Protein AF-0000000075271946 (afdb_homodimer)

Structure (mmCIF, N/CA/C/O backbone):
data_AF-0000000075271946-model_v1
#
loop_
_entity.id
_entity.type
_entity.pdbx_description
1 polymer 'FAS1 domain-containing protein'
#
loop_
_atom_site.group_PDB
_atom_site.id
_atom_site.type_symbol
_atom_site.label_atom_id
_atom_site.label_alt_id
_atom_site.label_comp_id
_atom_site.label_asym_id
_atom_site.label_entity_id
_atom_site.label_seq_id
_atom_site.pdbx_PDB_ins_code
_atom_site.Cartn_x
_atom_site.Cartn_y
_atom_site.Cartn_z
_atom_site.occupancy
_atom_site.B_iso_or_equiv
_atom_site.auth_seq_id
_atom_site.auth_comp_id
_atom_site.auth_asym_id
_atom_site.auth_atom_id
_atom_site.pdbx_PDB_model_num
ATOM 1 N N . MET A 1 1 ? -5.719 83.375 70.312 1 47.38 1 MET A N 1
ATOM 2 C CA . MET A 1 1 ? -4.875 83.062 69.188 1 47.38 1 MET A CA 1
ATOM 3 C C . MET A 1 1 ? -4.883 84.25 68.188 1 47.38 1 MET A C 1
ATOM 5 O O . MET A 1 1 ? -3.822 84.688 67.75 1 47.38 1 MET A O 1
ATOM 9 N N . ILE A 1 2 ? -6.047 84.688 67.875 1 59.28 2 ILE A N 1
ATOM 10 C CA . ILE A 1 2 ? -6.133 85.75 66.938 1 59.28 2 ILE A CA 1
ATOM 11 C C . ILE A 1 2 ? -5.617 87.062 67.562 1 59.28 2 ILE A C 1
ATOM 13 O O . ILE A 1 2 ? -4.93 87.812 66.875 1 59.28 2 ILE A O 1
ATOM 17 N N . ASN A 1 3 ? -5.891 87.25 68.875 1 58.66 3 ASN A N 1
ATOM 18 C CA . ASN A 1 3 ? -5.539 88.5 69.5 1 58.66 3 ASN A CA 1
ATOM 19 C C . ASN A 1 3 ? -4.035 88.562 69.75 1 58.66 3 ASN A C 1
ATOM 21 O O . ASN A 1 3 ? -3.514 89.688 70 1 58.66 3 ASN A O 1
ATOM 25 N N . ASN A 1 4 ? -3.328 87.438 69.75 1 59.34 4 ASN A N 1
ATOM 26 C CA . ASN A 1 4 ? -1.898 87.5 70.062 1 59.34 4 ASN A CA 1
ATOM 27 C C . ASN A 1 4 ? -1.068 87.562 68.75 1 59.34 4 ASN A C 1
ATOM 29 O O . ASN A 1 4 ? 0.151 87.375 68.812 1 59.34 4 ASN A O 1
ATOM 33 N N . LEU A 1 5 ? -1.75 87.75 67.625 1 66.25 5 LEU A N 1
ATOM 34 C CA . LEU A 1 5 ? -1.018 87.75 66.375 1 66.25 5 LEU A CA 1
ATOM 35 C C . LEU A 1 5 ? -0.332 89.125 66.188 1 66.25 5 LEU A C 1
ATOM 37 O O . LEU A 1 5 ? -0.958 90.125 66.312 1 66.25 5 LEU A O 1
ATOM 41 N N . GLU A 1 6 ? 0.983 89.25 66.188 1 67.88 6 GLU A N 1
ATOM 42 C CA . GLU A 1 6 ? 1.748 90.5 66 1 67.88 6 GLU A CA 1
ATOM 43 C C . GLU A 1 6 ? 1.498 91.062 64.625 1 67.88 6 GLU A C 1
ATOM 45 O O . GLU A 1 6 ? 1.417 92.312 64.438 1 67.88 6 GLU A O 1
ATOM 50 N N . ALA A 1 7 ? 1.354 90.25 63.5 1 79.56 7 ALA A N 1
ATOM 51 C CA . ALA A 1 7 ? 1.081 90.625 62.125 1 79.56 7 ALA A CA 1
ATOM 52 C C . ALA A 1 7 ? 0.31 89.562 61.375 1 79.56 7 ALA A C 1
ATOM 54 O O . ALA A 1 7 ? 0.41 88.375 61.688 1 79.56 7 ALA A O 1
ATOM 55 N N . GLY A 1 8 ? -0.751 90 60.594 1 87.25 8 GLY A N 1
ATOM 56 C CA . GLY A 1 8 ? -1.442 88.938 59.812 1 87.25 8 GLY A CA 1
ATOM 57 C C . GLY A 1 8 ? -2.467 89.5 58.844 1 87.25 8 GLY A C 1
ATOM 58 O O . GLY A 1 8 ? -2.699 90.75 58.812 1 87.25 8 GLY A O 1
ATOM 59 N N . THR A 1 9 ? -2.875 88.75 57.875 1 90.81 9 THR A N 1
ATOM 60 C CA . THR A 1 9 ? -3.957 89.062 56.938 1 90.81 9 THR A CA 1
ATOM 61 C C . THR A 1 9 ? -5.133 88.062 57.156 1 90.81 9 THR A C 1
ATOM 63 O O . THR A 1 9 ? -4.953 86.875 57.188 1 90.81 9 THR A O 1
ATOM 66 N N . PHE A 1 10 ? -6.316 88.625 57.438 1 91.56 10 PHE A N 1
ATOM 67 C CA . PHE A 1 10 ? -7.5 87.812 57.656 1 91.56 10 PHE A CA 1
ATOM 68 C C . PHE A 1 10 ? -8.484 87.938 56.5 1 91.56 10 PHE A C 1
ATOM 70 O O . PHE A 1 10 ? -8.938 89.062 56.188 1 91.56 10 PHE A O 1
ATOM 77 N N . PHE A 1 11 ? -8.695 86.875 55.812 1 92.75 11 PHE A N 1
ATOM 78 C CA . PHE A 1 11 ? -9.758 86.812 54.844 1 92.75 11 PHE A CA 1
ATOM 79 C C . PHE A 1 11 ? -11.086 86.438 55.469 1 92.75 11 PHE A C 1
ATOM 81 O O . PHE A 1 11 ? -11.383 85.25 55.656 1 92.75 11 PHE A O 1
ATOM 88 N N . ALA A 1 12 ? -11.922 87.375 55.719 1 90 12 ALA A N 1
ATOM 89 C CA . ALA A 1 12 ? -13.148 87.188 56.5 1 90 12 ALA A CA 1
ATOM 90 C C . ALA A 1 12 ? -14.352 87 55.562 1 90 12 ALA A C 1
ATOM 92 O O . ALA A 1 12 ? -14.695 87.875 54.781 1 90 12 ALA A O 1
ATOM 93 N N . PRO A 1 13 ? -14.93 85.812 55.625 1 91.69 13 PRO A N 1
ATOM 94 C CA . PRO A 1 13 ? -16.156 85.625 54.875 1 91.69 13 PRO A CA 1
ATOM 95 C C . PRO A 1 13 ? -17.312 86.5 55.406 1 91.69 13 PRO A C 1
ATOM 97 O O . PRO A 1 13 ? -17.438 86.688 56.625 1 91.69 13 PRO A O 1
ATOM 100 N N . ASP A 1 14 ? -18.031 87 54.562 1 88.44 14 ASP A N 1
ATOM 101 C CA . ASP A 1 14 ? -19.172 87.75 55 1 88.44 14 ASP A CA 1
ATOM 102 C C . ASP A 1 14 ? -20.328 86.875 55.469 1 88.44 14 ASP A C 1
ATOM 104 O O . ASP A 1 14 ? -20.25 85.625 55.344 1 88.44 14 ASP A O 1
ATOM 108 N N . ASN A 1 15 ? -21.344 87.438 56.094 1 85.19 15 ASN A N 1
ATOM 109 C CA . ASN A 1 15 ? -22.469 86.688 56.656 1 85.19 15 ASN A CA 1
ATOM 110 C C . ASN A 1 15 ? -23.203 85.875 55.562 1 85.19 15 ASN A C 1
ATOM 112 O O . ASN A 1 15 ? -23.688 84.75 55.844 1 85.19 15 ASN A O 1
ATOM 116 N N . ALA A 1 16 ? -23.234 86.375 54.438 1 87 16 ALA A N 1
ATOM 117 C CA . ALA A 1 16 ? -23.859 85.688 53.344 1 87 16 ALA A CA 1
ATOM 118 C C . ALA A 1 16 ? -23.062 84.438 52.938 1 87 16 ALA A C 1
ATOM 120 O O . ALA A 1 16 ? -23.625 83.438 52.562 1 87 16 ALA A O 1
ATOM 121 N N . ALA A 1 17 ? -21.781 84.688 53.094 1 87.69 17 ALA A N 1
ATOM 122 C CA . ALA A 1 17 ? -20.875 83.562 52.781 1 87.69 17 ALA A CA 1
ATOM 123 C C . ALA A 1 17 ? -21.094 82.438 53.75 1 87.69 17 ALA A C 1
ATOM 125 O O . ALA A 1 17 ? -21.109 81.25 53.344 1 87.69 17 ALA A O 1
ATOM 126 N N . PHE A 1 18 ? -21.312 82.625 54.969 1 87.88 18 PHE A N 1
ATOM 127 C CA . PHE A 1 18 ? -21.531 81.625 56 1 87.88 18 PHE A CA 1
ATOM 128 C C . PHE A 1 18 ? -22.891 80.938 55.781 1 87.88 18 PHE A C 1
ATOM 130 O O . PHE A 1 18 ? -23.016 79.688 56.031 1 87.88 18 PHE A O 1
ATOM 137 N N . LYS A 1 19 ? -23.828 81.75 55.344 1 86.81 19 LYS A N 1
ATOM 138 C CA . LYS A 1 19 ? -25.156 81.188 55.125 1 86.81 19 LYS A CA 1
ATOM 139 C C . LYS A 1 19 ? -25.172 80.25 53.938 1 86.81 19 LYS A C 1
ATOM 141 O O . LYS A 1 19 ? -25.891 79.25 53.938 1 86.81 19 LYS A O 1
ATOM 146 N N . LYS A 1 20 ? -24.359 80.562 53.094 1 85.81 20 LYS A N 1
ATOM 147 C CA . LYS A 1 20 ? -24.328 79.75 51.875 1 85.81 20 LYS A CA 1
ATOM 148 C C . LYS A 1 20 ? -23.422 78.5 52.031 1 85.81 20 LYS A C 1
ATOM 150 O O . LYS A 1 20 ? -23.516 77.562 51.25 1 85.81 20 LYS A O 1
ATOM 155 N N . TYR A 1 21 ? -22.656 78.625 53 1 86.19 21 TYR A N 1
ATOM 156 C CA . TYR A 1 21 ? -21.656 77.562 53.219 1 86.19 21 TYR A CA 1
ATOM 157 C C . TYR A 1 21 ? -22.328 76.25 53.562 1 86.19 21 TYR A C 1
ATOM 159 O O . TYR A 1 21 ? -23.094 76.188 54.531 1 86.19 21 TYR A O 1
ATOM 167 N N . GLN A 1 22 ? -22.25 75.25 52.719 1 79.19 22 GLN A N 1
ATOM 168 C CA . GLN A 1 22 ? -22.844 73.938 52.938 1 79.19 22 GLN A CA 1
ATOM 169 C C . GLN A 1 22 ? -21.781 72.875 53.312 1 79.19 22 GLN A C 1
ATOM 171 O O . GLN A 1 22 ? -22.062 71.688 53.344 1 79.19 22 GLN A O 1
ATOM 176 N N . GLY A 1 23 ? -20.641 73.312 53.719 1 74.69 23 GLY A N 1
ATOM 177 C CA . GLY A 1 23 ? -19.578 72.375 54 1 74.69 23 GLY A CA 1
ATOM 178 C C . GLY A 1 23 ? -19.594 71.875 55.438 1 74.69 23 GLY A C 1
ATOM 179 O O . GLY A 1 23 ? -20.641 71.812 56.062 1 74.69 23 GLY A O 1
ATOM 180 N N . GLN A 1 24 ? -18.469 71.375 55.969 1 76 24 GLN A N 1
ATOM 181 C CA . GLN A 1 24 ? -18.344 70.875 57.344 1 76 24 GLN A CA 1
ATOM 182 C C . GLN A 1 24 ? -18.453 72 58.344 1 76 24 GLN A C 1
ATOM 184 O O . GLN A 1 24 ? -18.375 73.188 58 1 76 24 GLN A O 1
ATOM 189 N N . GLU A 1 25 ? -18.688 71.562 59.562 1 79.25 25 GLU A N 1
ATOM 190 C CA . GLU A 1 25 ? -18.766 72.562 60.656 1 79.25 25 GLU A CA 1
ATOM 191 C C . GLU A 1 25 ? -17.516 73.375 60.75 1 79.25 25 GLU A C 1
ATOM 193 O O . GLU A 1 25 ? -16.406 72.938 60.5 1 79.25 25 GLU A O 1
ATOM 198 N N . ILE A 1 26 ? -17.719 74.688 60.844 1 82.19 26 ILE A N 1
ATOM 199 C CA . ILE A 1 26 ? -16.625 75.625 60.906 1 82.19 26 ILE A CA 1
ATOM 200 C C . ILE A 1 26 ? -15.789 75.375 62.156 1 82.19 26 ILE A C 1
ATOM 202 O O . ILE A 1 26 ? -16.25 75.625 63.281 1 82.19 26 ILE A O 1
ATOM 206 N N . THR A 1 27 ? -14.727 74.812 62 1 85.88 27 THR A N 1
ATOM 207 C CA . THR A 1 27 ? -13.812 74.438 63.094 1 85.88 27 THR A CA 1
ATOM 208 C C . THR A 1 27 ? -12.688 75.438 63.188 1 85.88 27 THR A C 1
ATOM 210 O O . THR A 1 27 ? -12.594 76.375 62.375 1 85.88 27 THR A O 1
ATOM 213 N N . LYS A 1 28 ? -11.922 75.312 64.25 1 87.88 28 LYS A N 1
ATOM 214 C CA . LYS A 1 28 ? -10.742 76.125 64.438 1 87.88 28 LYS A CA 1
ATOM 215 C C . LYS A 1 28 ? -9.797 76.062 63.25 1 87.88 28 LYS A C 1
ATOM 217 O O . LYS A 1 28 ? -9.195 77.062 62.844 1 87.88 28 LYS A O 1
ATOM 222 N N . ASP A 1 29 ? -9.82 75 62.719 1 88.75 29 ASP A N 1
ATOM 223 C CA . ASP A 1 29 ? -8.93 74.75 61.594 1 88.75 29 ASP A CA 1
ATOM 224 C C . ASP A 1 29 ? -9.359 75.5 60.375 1 88.75 29 ASP A C 1
ATOM 226 O O . ASP A 1 29 ? -8.516 76.125 59.688 1 88.75 29 ASP A O 1
ATOM 230 N N . ILE A 1 30 ? -10.57 75.625 60.094 1 90.31 30 ILE A N 1
ATOM 231 C CA . ILE A 1 30 ? -11.102 76.375 58.938 1 90.31 30 ILE A CA 1
ATOM 232 C C . ILE A 1 30 ? -10.828 77.812 59.125 1 90.31 30 ILE A C 1
ATOM 234 O O . ILE A 1 30 ? -10.484 78.562 58.188 1 90.31 30 ILE A O 1
ATOM 238 N N . MET A 1 31 ? -10.945 78.25 60.344 1 89.62 31 MET A N 1
ATOM 239 C CA . MET A 1 31 ? -10.703 79.688 60.625 1 89.62 31 MET A CA 1
ATOM 240 C C . MET A 1 31 ? -9.227 80 60.469 1 89.62 31 MET A C 1
ATOM 242 O O . MET A 1 31 ? -8.883 81.062 59.969 1 89.62 31 MET A O 1
ATOM 246 N N . LEU A 1 32 ? -8.406 79.125 60.938 1 91.56 32 LEU A N 1
ATOM 247 C CA . LEU A 1 32 ? -6.969 79.312 60.781 1 91.56 32 LEU A CA 1
ATOM 248 C C . LEU A 1 32 ? -6.578 79.312 59.312 1 91.56 32 LEU A C 1
ATOM 250 O O . LEU A 1 32 ? -5.578 79.938 58.938 1 91.56 32 LEU A O 1
ATOM 254 N N . TYR A 1 33 ? -7.348 78.625 58.5 1 93.5 33 TYR A N 1
ATOM 255 C CA . TYR A 1 33 ? -7.09 78.625 57.062 1 93.5 33 TYR A CA 1
ATOM 256 C C . TYR A 1 33 ? -7.438 79.938 56.438 1 93.5 33 TYR A C 1
ATOM 258 O O . TYR A 1 33 ? -6.949 80.312 55.375 1 93.5 33 TYR A O 1
ATOM 266 N N . HIS A 1 34 ? -8.18 80.812 57.094 1 93 34 HIS A N 1
ATOM 267 C CA . HIS A 1 34 ? -8.555 82.125 56.594 1 93 34 HIS A CA 1
ATOM 268 C C . HIS A 1 34 ? -7.555 83.188 57.062 1 93 34 HIS A C 1
ATOM 270 O O . HIS A 1 34 ? -7.652 84.375 56.688 1 93 34 HIS A O 1
ATOM 276 N N . LEU A 1 35 ? -6.621 82.75 57.875 1 92.44 35 LEU A N 1
ATOM 277 C CA . LEU A 1 35 ? -5.668 83.625 58.469 1 92.44 35 LEU A CA 1
ATOM 278 C C . LEU A 1 35 ? -4.262 83.438 57.938 1 92.44 35 LEU A C 1
ATOM 280 O O . LEU A 1 35 ? -3.783 82.25 57.906 1 92.44 35 LEU A O 1
ATOM 284 N N . LEU A 1 36 ? -3.627 84.438 57.438 1 92.5 36 LEU A N 1
ATOM 285 C CA . LEU A 1 36 ? -2.236 84.375 57 1 92.5 36 LEU A CA 1
ATOM 286 C C . LEU A 1 36 ? -1.311 85 58.062 1 92.5 36 LEU A C 1
ATOM 288 O O . LEU A 1 36 ? -1.645 86 58.688 1 92.5 36 LEU A O 1
ATOM 292 N N . PRO A 1 37 ? -0.175 84.375 58.281 1 87.81 37 PRO A N 1
ATOM 293 C CA . PRO A 1 37 ? 0.747 84.875 59.312 1 87.81 37 PRO A CA 1
ATOM 294 C C . PRO A 1 37 ? 1.451 86.188 58.906 1 87.81 37 PRO A C 1
ATOM 296 O O . PRO A 1 37 ? 2.023 86.875 59.75 1 87.81 37 PRO A O 1
ATOM 299 N N . GLN A 1 38 ? 1.304 86.562 57.656 1 86.44 38 GLN A N 1
ATOM 300 C CA . GLN A 1 38 ? 1.93 87.75 57.156 1 86.44 38 GLN A CA 1
ATOM 301 C C . GLN A 1 38 ? 0.882 88.75 56.656 1 86.44 38 GLN A C 1
ATOM 303 O O . GLN A 1 38 ? -0.204 88.375 56.219 1 86.44 38 GLN A O 1
ATOM 308 N N . GLN A 1 39 ? 1.305 89.938 56.812 1 86.12 39 GLN A N 1
ATOM 309 C CA . GLN A 1 39 ? 0.391 91 56.344 1 86.12 39 GLN A CA 1
ATOM 310 C C . GLN A 1 39 ? 0.542 91.188 54.844 1 86.12 39 GLN A C 1
ATOM 312 O O . GLN A 1 39 ? 1.655 91.375 54.344 1 86.12 39 GLN A O 1
ATOM 317 N N . TYR A 1 40 ? -0.558 91.062 54.125 1 87.75 40 TYR A N 1
ATOM 318 C CA . TYR A 1 40 ? -0.602 91.312 52.719 1 87.75 40 TYR A CA 1
ATOM 319 C C . TYR A 1 40 ? -1.665 92.375 52.375 1 87.75 40 TYR A C 1
ATOM 321 O O . TYR A 1 40 ? -2.783 92.312 52.906 1 87.75 40 TYR A O 1
ATOM 329 N N . ALA A 1 41 ? -1.194 93.375 51.562 1 82.62 41 ALA A N 1
ATOM 330 C CA . ALA A 1 41 ? -2.164 94.312 50.969 1 82.62 41 ALA A CA 1
ATOM 331 C C . ALA A 1 41 ? -2.584 93.875 49.594 1 82.62 41 ALA A C 1
ATOM 333 O O . ALA A 1 41 ? -1.878 93.062 48.938 1 82.62 41 ALA A O 1
ATOM 334 N N . THR A 1 42 ? -3.754 94.188 49.156 1 82.44 42 THR A N 1
ATOM 335 C CA . THR A 1 42 ? -4.258 93.812 47.844 1 82.44 42 THR A CA 1
ATOM 336 C C . THR A 1 42 ? -3.297 94.188 46.75 1 82.44 42 THR A C 1
ATOM 338 O O . THR A 1 42 ? -3.242 93.562 45.688 1 82.44 42 THR A O 1
ATOM 341 N N . GLU A 1 43 ? -2.506 95.25 46.969 1 82.12 43 GLU A N 1
ATOM 342 C CA . GLU A 1 43 ? -1.531 95.75 46 1 82.12 43 GLU A CA 1
ATOM 343 C C . GLU A 1 43 ? -0.353 94.812 45.875 1 82.12 43 GLU A C 1
ATOM 345 O O . GLU A 1 43 ? 0.318 94.75 44.844 1 82.12 43 GLU A O 1
ATOM 350 N N . ASP A 1 44 ? -0.228 94 46.938 1 83.69 44 ASP A N 1
ATOM 351 C CA . ASP A 1 44 ? 0.885 93.062 47 1 83.69 44 ASP A CA 1
ATOM 352 C C . ASP A 1 44 ? 0.489 91.75 46.375 1 83.69 44 ASP A C 1
ATOM 354 O O . ASP A 1 44 ? 1.344 90.875 46.156 1 83.69 44 ASP A O 1
ATOM 358 N N . LEU A 1 45 ? -0.759 91.562 46.125 1 86.94 45 LEU A N 1
ATOM 359 C CA . LEU A 1 45 ? -1.245 90.25 45.625 1 86.94 45 LEU A CA 1
ATOM 360 C C . LEU A 1 45 ? -1.063 90.188 44.094 1 86.94 45 LEU A C 1
ATOM 362 O O . LEU A 1 45 ? -1.233 91.188 43.406 1 86.94 45 LEU A O 1
ATOM 366 N N . GLU A 1 46 ? -0.531 89.125 43.656 1 86.5 46 GLU A N 1
ATOM 367 C CA . GLU A 1 46 ? -0.324 88.875 42.25 1 86.5 46 GLU A CA 1
ATOM 368 C C . GLU A 1 46 ? -1.105 87.625 41.781 1 86.5 46 GLU A C 1
ATOM 370 O O . GLU A 1 46 ? -1.426 86.75 42.594 1 86.5 46 GLU A O 1
ATOM 375 N N . ASN A 1 47 ? -1.422 87.688 40.5 1 88.19 47 ASN A N 1
ATOM 376 C CA . ASN A 1 47 ? -2.135 86.562 39.906 1 88.19 47 ASN A CA 1
ATOM 377 C C . ASN A 1 47 ? -1.305 85.312 39.969 1 88.19 47 ASN A C 1
ATOM 379 O O . ASN A 1 47 ? -0.164 85.25 39.5 1 88.19 47 ASN A O 1
ATOM 383 N N . GLY A 1 48 ? -1.917 84.25 40.562 1 88.12 48 GLY A N 1
ATOM 384 C CA . GLY A 1 48 ? -1.262 82.938 40.625 1 88.12 48 GLY A CA 1
ATOM 385 C C . GLY A 1 48 ? -0.425 82.812 41.875 1 88.12 48 GLY A C 1
ATOM 386 O O . GLY A 1 48 ? 0.14 81.75 42.125 1 88.12 48 GLY A O 1
ATOM 387 N N . GLN A 1 49 ? -0.343 83.75 42.656 1 90.56 49 GLN A N 1
ATOM 388 C CA . GLN A 1 49 ? 0.476 83.688 43.844 1 90.56 49 GLN A CA 1
ATOM 389 C C . GLN A 1 49 ? -0.034 82.688 44.875 1 90.56 49 GLN A C 1
ATOM 391 O O . GLN A 1 49 ? -1.244 82.5 45.031 1 90.56 49 GLN A O 1
ATOM 396 N N . VAL A 1 50 ? 0.904 81.938 45.406 1 93.75 50 VAL A N 1
ATOM 397 C CA . VAL A 1 50 ? 0.591 80.938 46.438 1 93.75 50 VAL A CA 1
ATOM 398 C C . VAL A 1 50 ? 1.063 81.5 47.781 1 93.75 50 VAL A C 1
ATOM 400 O O . VAL A 1 50 ? 2.229 81.875 47.938 1 93.75 50 VAL A O 1
ATOM 403 N N . LEU A 1 51 ? 0.148 81.438 48.719 1 92.56 51 LEU A N 1
ATOM 404 C CA . LEU A 1 51 ? 0.437 82 50.031 1 92.56 51 LEU A CA 1
ATOM 405 C C . LEU A 1 51 ? 0.208 80.938 51.125 1 92.56 51 LEU A C 1
ATOM 407 O O . LEU A 1 51 ? -0.631 80.062 50.969 1 92.56 51 LEU A O 1
ATOM 411 N N . GLU A 1 52 ? 0.934 81.125 52.188 1 92.31 52 GLU A N 1
ATOM 412 C CA . GLU A 1 52 ? 0.849 80.188 53.312 1 92.31 52 GLU A CA 1
ATOM 413 C C . GLU A 1 52 ? -0.163 80.688 54.344 1 92.31 52 GLU A C 1
ATOM 415 O O . GLU A 1 52 ? -0.152 81.875 54.75 1 92.31 52 GLU A O 1
ATOM 420 N N . SER A 1 53 ? -0.97 79.812 54.719 1 93.44 53 SER A N 1
ATOM 421 C CA . SER A 1 53 ? -1.939 80.125 55.781 1 93.44 53 SER A CA 1
ATOM 422 C C . SER A 1 53 ? -1.422 79.75 57.156 1 93.44 53 SER A C 1
ATOM 424 O O . SER A 1 53 ? -0.337 79.125 57.25 1 93.44 53 SER A O 1
ATOM 426 N N . SER A 1 54 ? -2.27 80 58.156 1 91.69 54 SER A N 1
ATOM 427 C CA . SER A 1 54 ? -1.893 79.688 59.531 1 91.69 54 SER A CA 1
ATOM 428 C C . SER A 1 54 ? -2.367 78.312 59.938 1 91.69 54 SER A C 1
ATOM 430 O O . SER A 1 54 ? -2.082 77.812 61.031 1 91.69 54 SER A O 1
ATOM 432 N N . TYR A 1 55 ? -3.043 77.688 58.969 1 93.69 55 TYR A N 1
ATOM 433 C CA . TYR A 1 55 ? -3.48 76.312 59.219 1 93.69 55 TYR A CA 1
ATOM 434 C C . TYR A 1 55 ? -2.371 75.312 58.906 1 93.69 55 TYR A C 1
ATOM 436 O O . TYR A 1 55 ? -2.037 75.125 57.75 1 93.69 55 TYR A O 1
ATOM 444 N N . ILE A 1 56 ? -1.871 74.688 59.969 1 92.62 56 ILE A N 1
ATOM 445 C CA . ILE A 1 56 ? -0.75 73.75 59.812 1 92.62 56 ILE A CA 1
ATOM 446 C C . ILE A 1 56 ? -1.232 72.312 59.969 1 92.62 56 ILE A C 1
ATOM 448 O O . ILE A 1 56 ? -1.89 72 60.969 1 92.62 56 ILE A O 1
ATOM 452 N N . ARG A 1 57 ? -1.03 71.562 58.969 1 93 57 ARG A N 1
ATOM 453 C CA . ARG A 1 57 ? -1.143 70.125 59.031 1 93 57 ARG A CA 1
ATOM 454 C C . ARG A 1 57 ? 0.234 69.438 59.094 1 93 57 ARG A C 1
ATOM 456 O O . ARG A 1 57 ? 0.916 69.312 58.094 1 93 57 ARG A O 1
ATOM 463 N N . PRO A 1 58 ? 0.545 69 60.219 1 90.62 58 PRO A N 1
ATOM 464 C CA . PRO A 1 58 ? 1.921 68.562 60.438 1 90.62 58 PRO A CA 1
ATOM 465 C C . PRO A 1 58 ? 2.32 67.438 59.438 1 90.62 58 PRO A C 1
ATOM 467 O O . PRO A 1 58 ? 1.583 66.5 59.281 1 90.62 58 PRO A O 1
ATOM 470 N N . GLY A 1 59 ? 3.441 67.688 58.781 1 91.56 59 GLY A N 1
ATOM 471 C CA . GLY A 1 59 ? 4.031 66.688 57.906 1 91.56 59 GLY A CA 1
ATOM 472 C C . GLY A 1 59 ? 3.549 66.75 56.469 1 91.56 59 GLY A C 1
ATOM 473 O O . GLY A 1 59 ? 4.211 66.25 55.562 1 91.56 59 GLY A O 1
ATOM 474 N N . PHE A 1 60 ? 2.439 67.375 56.125 1 93.62 60 PHE A N 1
ATOM 475 C CA . PHE A 1 60 ? 1.789 67.312 54.812 1 93.62 60 PHE A CA 1
ATOM 476 C C . PHE A 1 60 ? 2.611 68.125 53.781 1 93.62 60 PHE A C 1
ATOM 478 O O . PHE A 1 60 ? 2.686 67.688 52.625 1 93.62 60 PHE A O 1
ATOM 485 N N . LEU A 1 61 ? 3.16 69.188 54.156 1 94.06 61 LEU A N 1
ATOM 486 C CA . LEU A 1 61 ? 3.893 70 53.219 1 94.06 61 LEU A CA 1
ATOM 487 C C . LEU A 1 61 ? 5.367 70.125 53.594 1 94.06 61 LEU A C 1
ATOM 489 O O . LEU A 1 61 ? 6.031 71.062 53.281 1 94.06 61 LEU A O 1
ATOM 493 N N . GLY A 1 62 ? 5.914 69.062 54.344 1 87.5 62 GLY A N 1
ATOM 494 C CA . GLY A 1 62 ? 7.324 69 54.688 1 87.5 62 GLY A CA 1
ATOM 495 C C . GLY A 1 62 ? 7.566 69 56.188 1 87.5 62 GLY A C 1
ATOM 496 O O . GLY A 1 62 ? 6.621 69 56.969 1 87.5 62 GLY A O 1
ATOM 497 N N . LYS A 1 63 ? 8.766 69 56.5 1 80.25 63 LYS A N 1
ATOM 498 C CA . LYS A 1 63 ? 9.164 68.875 57.906 1 80.25 63 LYS A CA 1
ATOM 499 C C . LYS A 1 63 ? 8.984 70.25 58.656 1 80.25 63 LYS A C 1
ATOM 501 O O . LYS A 1 63 ? 8.805 70.25 59.875 1 80.25 63 LYS A O 1
ATOM 506 N N . ASP A 1 64 ? 8.945 71.188 57.812 1 79.94 64 ASP A N 1
ATOM 507 C CA . ASP A 1 64 ? 8.766 72.5 58.406 1 79.94 64 ASP A CA 1
ATOM 508 C C . ASP A 1 64 ? 7.281 72.812 58.594 1 79.94 64 ASP A C 1
ATOM 510 O O . ASP A 1 64 ? 6.434 72.312 57.875 1 79.94 64 ASP A O 1
ATOM 514 N N . ASP A 1 65 ? 6.855 73 59.781 1 83.44 65 ASP A N 1
ATOM 515 C CA . ASP A 1 65 ? 5.473 73.375 60.094 1 83.44 65 ASP A CA 1
ATOM 516 C C . ASP A 1 65 ? 4.969 74.5 59.156 1 83.44 65 ASP A C 1
ATOM 518 O O . ASP A 1 65 ? 4.742 75.625 59.562 1 83.44 65 ASP A O 1
ATOM 522 N N . VAL A 1 66 ? 4.828 74.062 57.906 1 89.5 66 VAL A N 1
ATOM 523 C CA . VAL A 1 66 ? 4.328 74.938 56.875 1 89.5 66 VAL A CA 1
ATOM 524 C C . VAL A 1 66 ? 2.805 74.938 56.844 1 89.5 66 VAL A C 1
ATOM 526 O O . VAL A 1 66 ? 2.211 73.812 56.906 1 89.5 66 VAL A O 1
ATOM 529 N N . GLY A 1 67 ? 2.199 76.062 56.781 1 92.19 67 GLY A N 1
ATOM 530 C CA . GLY A 1 67 ? 0.748 76.125 56.719 1 92.19 67 GLY A CA 1
ATOM 531 C C . GLY A 1 67 ? 0.188 75.75 55.344 1 92.19 67 GLY A C 1
ATOM 532 O O . GLY A 1 67 ? 0.906 75.75 54.344 1 92.19 67 GLY A O 1
ATOM 533 N N . GLN A 1 68 ? -1.025 75.312 55.344 1 94.19 68 GLN A N 1
ATOM 534 C CA . GLN A 1 68 ? -1.725 75 54.125 1 94.19 68 GLN A CA 1
ATOM 535 C C . GLN A 1 68 ? -1.77 76.188 53.188 1 94.19 68 GLN A C 1
ATOM 537 O O . GLN A 1 68 ? -1.913 77.375 53.625 1 94.19 68 GLN A O 1
ATOM 542 N N . MET A 1 69 ? -1.672 75.938 51.906 1 94 69 MET A N 1
ATOM 543 C CA . MET A 1 69 ? -1.468 77 50.938 1 94 69 MET A CA 1
ATOM 544 C C . MET A 1 69 ? -2.801 77.5 50.406 1 94 69 MET A C 1
ATOM 546 O O . MET A 1 69 ? -3.789 76.812 50.375 1 94 69 MET A O 1
ATOM 550 N N . LEU A 1 70 ? -2.814 78.812 50 1 94.5 70 LEU A N 1
ATOM 551 C CA . LEU A 1 70 ? -3.902 79.438 49.281 1 94.5 70 LEU A CA 1
ATOM 552 C C . LEU A 1 70 ? -3.422 80 47.969 1 94.5 70 LEU A C 1
ATOM 554 O O . LEU A 1 70 ? -2.26 80.438 47.812 1 94.5 70 LEU A O 1
ATOM 558 N N . LYS A 1 71 ? -4.316 80 47.062 1 94 71 LYS A N 1
ATOM 559 C CA . LYS A 1 71 ? -3.961 80.5 45.75 1 94 71 LYS A CA 1
ATOM 560 C C . LYS A 1 71 ? -4.766 81.75 45.406 1 94 71 LYS A C 1
ATOM 562 O O . LYS A 1 71 ? -5.988 81.812 45.562 1 94 71 LYS A O 1
ATOM 567 N N . ILE A 1 72 ? -4.023 82.812 44.969 1 92.81 72 ILE A N 1
ATOM 568 C CA . ILE A 1 72 ? -4.645 84.062 44.562 1 92.81 72 ILE A CA 1
ATOM 569 C C . ILE A 1 72 ? -4.789 84.062 43.062 1 92.81 72 ILE A C 1
ATOM 571 O O . ILE A 1 72 ? -3.848 83.75 42.312 1 92.81 72 ILE A O 1
ATOM 575 N N . THR A 1 73 ? -5.922 84.312 42.656 1 89.69 73 THR A N 1
ATOM 576 C CA . THR A 1 73 ? -6.148 84.438 41.219 1 89.69 73 THR A CA 1
ATOM 577 C C . THR A 1 73 ? -6.781 85.812 40.906 1 89.69 73 THR A C 1
ATOM 579 O O . THR A 1 73 ? -7.547 86.375 41.688 1 89.69 73 THR A O 1
ATOM 582 N N . GLU A 1 74 ? -6.32 86.375 39.844 1 87.56 74 GLU A N 1
ATOM 583 C CA . GLU A 1 74 ? -6.863 87.625 39.375 1 87.56 74 GLU A CA 1
ATOM 584 C C . GLU A 1 74 ? -7.73 87.438 38.156 1 87.56 74 GLU A C 1
ATOM 586 O O . GLU A 1 74 ? -7.336 86.75 37.188 1 87.56 74 GLU A O 1
ATOM 591 N N . LYS A 1 75 ? -8.938 87.875 38.281 1 80.19 75 LYS A N 1
ATOM 592 C CA . LYS A 1 75 ? -9.828 87.875 37.125 1 80.19 75 LYS A CA 1
ATOM 593 C C . LYS A 1 75 ? -10.086 89.312 36.656 1 80.19 75 LYS A C 1
ATOM 595 O O . LYS A 1 75 ? -10.32 90.188 37.469 1 80.19 75 LYS A O 1
ATOM 600 N N . PHE A 1 76 ? -10.062 89.625 35.438 1 74.5 76 PHE A N 1
ATOM 601 C CA . PHE A 1 76 ? -10.352 90.875 34.75 1 74.5 76 PHE A CA 1
ATOM 602 C C . PHE A 1 76 ? -9.492 92 35.312 1 74.5 76 PHE A C 1
ATOM 604 O O . PHE A 1 76 ? -9.961 93.125 35.469 1 74.5 76 PHE A O 1
ATOM 611 N N . ASP A 1 77 ? -8.336 91.75 35.75 1 69.19 77 ASP A N 1
ATOM 612 C CA . ASP A 1 77 ? -7.312 92.688 36.219 1 69.19 77 ASP A CA 1
ATOM 613 C C . ASP A 1 77 ? -7.824 93.5 37.375 1 69.19 77 ASP A C 1
ATOM 615 O O . ASP A 1 77 ? -7.285 94.562 37.656 1 69.19 77 ASP A O 1
ATOM 619 N N . THR A 1 78 ? -8.93 93.125 37.906 1 73.62 78 THR A N 1
ATOM 620 C CA . THR A 1 78 ? -9.461 94 38.938 1 73.62 78 THR A CA 1
ATOM 621 C C . THR A 1 78 ? -9.891 93.188 40.156 1 73.62 78 THR A C 1
ATOM 623 O O . THR A 1 78 ? -9.75 93.625 41.312 1 73.62 78 THR A O 1
ATOM 626 N N . PHE A 1 79 ? -10.359 92 39.812 1 84.56 79 PHE A N 1
ATOM 627 C CA . PHE A 1 79 ? -10.953 91.25 40.906 1 84.56 79 PHE A CA 1
ATOM 628 C C . PHE A 1 79 ? -10.023 90.125 41.375 1 84.56 79 PHE A C 1
ATOM 630 O O . PHE A 1 79 ? -9.633 89.25 40.562 1 84.56 79 PHE A O 1
ATOM 637 N N . PHE A 1 80 ? -9.656 90.188 42.594 1 88.81 80 PHE A N 1
ATOM 638 C CA . PHE A 1 80 ? -8.812 89.188 43.188 1 88.81 80 PHE A CA 1
ATOM 639 C C . PHE A 1 80 ? -9.664 88.062 43.844 1 88.81 80 PHE A C 1
ATOM 641 O O . PHE A 1 80 ? -10.68 88.375 44.469 1 88.81 80 PHE A O 1
ATOM 648 N N . HIS A 1 81 ? -9.312 86.938 43.562 1 91.94 81 HIS A N 1
ATOM 649 C CA . HIS A 1 81 ? -9.953 85.75 44.188 1 91.94 81 HIS A CA 1
ATOM 650 C C . HIS A 1 81 ? -8.961 84.938 45 1 91.94 81 HIS A C 1
ATOM 652 O O . HIS A 1 81 ? -7.789 84.812 44.656 1 91.94 81 HIS A O 1
ATOM 658 N N . VAL A 1 82 ? -9.352 84.5 46.125 1 92.38 82 VAL A N 1
ATOM 659 C CA . VAL A 1 82 ? -8.57 83.625 46.969 1 92.38 82 VAL A CA 1
ATOM 660 C C . VAL A 1 82 ? -9.234 82.25 46.969 1 92.38 82 VAL A C 1
ATOM 662 O O . VAL A 1 82 ? -10.312 82.062 47.531 1 92.38 82 VAL A O 1
ATOM 665 N N . ASN A 1 83 ? -8.602 81.25 46.438 1 92.25 83 ASN A N 1
ATOM 666 C CA . ASN A 1 83 ? -9.148 79.875 46.25 1 92.25 83 ASN A CA 1
ATOM 667 C C . ASN A 1 83 ? -10.523 79.938 45.594 1 92.25 83 ASN A C 1
ATOM 669 O O . ASN A 1 83 ? -11.461 79.312 46.062 1 92.25 83 ASN A O 1
ATOM 673 N N . GLY A 1 84 ? -10.711 80.875 44.781 1 86.44 84 GLY A N 1
ATOM 674 C CA . GLY A 1 84 ? -11.969 81 44.062 1 86.44 84 GLY A CA 1
ATOM 675 C C . GLY A 1 84 ? -12.938 81.938 44.688 1 86.44 84 GLY A C 1
ATOM 676 O O . GLY A 1 84 ? -13.906 82.375 44.062 1 86.44 84 GLY A O 1
ATOM 677 N N . ALA A 1 85 ? -12.672 82.312 45.938 1 90.19 85 ALA A N 1
ATOM 678 C CA . ALA A 1 85 ? -13.523 83.312 46.625 1 90.19 85 ALA A CA 1
ATOM 679 C C . ALA A 1 85 ? -13.148 84.75 46.25 1 90.19 85 ALA A C 1
ATOM 681 O O . ALA A 1 85 ? -11.984 85.125 46.406 1 90.19 85 ALA A O 1
ATOM 682 N N . ARG A 1 86 ? -14.07 85.5 45.938 1 91.62 86 ARG A N 1
ATOM 683 C CA . ARG A 1 86 ? -13.812 86.875 45.5 1 91.62 86 ARG A CA 1
ATOM 684 C C . ARG A 1 86 ? -13.617 87.812 46.719 1 91.62 86 ARG A C 1
ATOM 686 O O . ARG A 1 86 ? -14.336 87.688 47.719 1 91.62 86 ARG A O 1
ATOM 693 N N . ILE A 1 87 ? -12.664 88.625 46.594 1 90.25 87 ILE A N 1
ATOM 694 C CA . ILE A 1 87 ? -12.453 89.625 47.594 1 90.25 87 ILE A CA 1
ATOM 695 C C . ILE A 1 87 ? -13.375 90.812 47.344 1 90.25 87 ILE A C 1
ATOM 697 O O . ILE A 1 87 ? -13.258 91.5 46.312 1 90.25 87 ILE A O 1
ATOM 701 N N . LYS A 1 88 ? -14.305 91.125 48.188 1 88.44 88 LYS A N 1
ATOM 702 C CA . LYS A 1 88 ? -15.289 92.188 48 1 88.44 88 LYS A CA 1
ATOM 703 C C . LYS A 1 88 ? -14.758 93.5 48.531 1 88.44 88 LYS A C 1
ATOM 705 O O . LYS A 1 88 ? -14.695 94.5 47.781 1 88.44 88 LYS A O 1
ATOM 710 N N . ASP A 1 89 ? -14.508 93.5 49.875 1 85.12 89 ASP A N 1
ATOM 711 C CA . ASP A 1 89 ? -13.953 94.688 50.5 1 85.12 89 ASP A CA 1
ATOM 712 C C . ASP A 1 89 ? -12.461 94.5 50.781 1 85.12 89 ASP A C 1
ATOM 714 O O . ASP A 1 89 ? -12.062 93.562 51.5 1 85.12 89 ASP A O 1
ATOM 718 N N . LYS A 1 90 ? -11.766 95.562 50.312 1 85.19 90 LYS A N 1
ATOM 719 C CA . LYS A 1 90 ? -10.312 95.375 50.281 1 85.19 90 LYS A CA 1
ATOM 720 C C . LYS A 1 90 ? -9.648 96.188 51.375 1 85.19 90 LYS A C 1
ATOM 722 O O . LYS A 1 90 ? -10.148 97.25 51.75 1 85.19 90 LYS A O 1
ATOM 727 N N . ASP A 1 91 ? -8.594 95.562 52 1 84.31 91 ASP A N 1
ATOM 728 C CA . ASP A 1 91 ? -7.582 96.25 52.844 1 84.31 91 ASP A CA 1
ATOM 729 C C . ASP A 1 91 ? -8.219 97 54 1 84.31 91 ASP A C 1
ATOM 731 O O . ASP A 1 91 ? -7.961 98.188 54.188 1 84.31 91 ASP A O 1
ATOM 735 N N . ILE A 1 92 ? -9.023 96.25 54.719 1 82.56 92 ILE A N 1
ATOM 736 C CA . ILE A 1 92 ? -9.516 96.875 55.969 1 82.56 92 ILE A CA 1
ATOM 737 C C . ILE A 1 92 ? -8.461 96.688 57.062 1 82.56 92 ILE A C 1
ATOM 739 O O . ILE A 1 92 ? -8.18 95.562 57.5 1 82.56 92 ILE A O 1
ATOM 743 N N . PHE A 1 93 ? -7.77 97.812 57.438 1 78.25 93 PHE A N 1
ATOM 744 C CA . PHE A 1 93 ? -6.68 97.75 58.406 1 78.25 93 PHE A CA 1
ATOM 745 C C . PHE A 1 93 ? -7.227 97.75 59.844 1 78.25 93 PHE A C 1
ATOM 747 O O . PHE A 1 93 ? -7.965 98.625 60.25 1 78.25 93 PHE A O 1
ATOM 754 N N . VAL A 1 94 ? -7.035 96.625 60.594 1 75.44 94 VAL A N 1
ATOM 755 C CA . VAL A 1 94 ? -7.438 96.5 62 1 75.44 94 VAL A CA 1
ATOM 756 C C . VAL A 1 94 ? -6.363 97.125 62.875 1 75.44 94 VAL A C 1
ATOM 758 O O . VAL A 1 94 ? -6.68 97.75 63.875 1 75.44 94 VAL A O 1
ATOM 761 N N . ASN A 1 95 ? -5.121 96.938 62.625 1 77.88 95 ASN A N 1
ATOM 762 C CA . ASN A 1 95 ? -3.951 97.562 63.219 1 77.88 95 ASN A CA 1
ATOM 763 C C . ASN A 1 95 ? -2.84 97.75 62.188 1 77.88 95 ASN A C 1
ATOM 765 O O . ASN A 1 95 ? -3.041 97.5 61 1 77.88 95 ASN A O 1
ATOM 769 N N . ARG A 1 96 ? -1.745 98.25 62.594 1 77.38 96 ARG A N 1
ATOM 770 C CA . ARG A 1 96 ? -0.666 98.562 61.656 1 77.38 96 ARG A CA 1
ATOM 771 C C . ARG A 1 96 ? -0.126 97.312 60.969 1 77.38 96 ARG A C 1
ATOM 773 O O . ARG A 1 96 ? 0.372 97.375 59.844 1 77.38 96 ARG A O 1
ATOM 780 N N . ASN A 1 97 ? -0.369 96.25 61.594 1 83.38 97 ASN A N 1
ATOM 781 C CA . ASN A 1 97 ? 0.294 95.062 61.062 1 83.38 97 ASN A CA 1
ATOM 782 C C . ASN A 1 97 ? -0.715 94 60.656 1 83.38 97 ASN A C 1
ATOM 784 O O . ASN A 1 97 ? -0.334 92.875 60.312 1 83.38 97 ASN A O 1
ATOM 788 N N . THR A 1 98 ? -1.969 94.375 60.719 1 85.44 98 THR A N 1
ATOM 789 C CA . THR A 1 98 ? -2.99 93.375 60.375 1 85.44 98 THR A CA 1
ATOM 790 C C . THR A 1 98 ? -4.004 93.938 59.406 1 85.44 98 THR A C 1
ATOM 792 O O . THR A 1 98 ? -4.477 95.062 59.562 1 85.44 98 THR A O 1
ATOM 795 N N . THR A 1 99 ? -4.238 93.25 58.312 1 88.06 99 THR A N 1
ATOM 796 C CA . THR A 1 99 ? -5.203 93.625 57.281 1 88.06 99 THR A CA 1
ATOM 797 C C . THR A 1 99 ? -6.355 92.625 57.219 1 88.06 99 THR A C 1
ATOM 799 O O . THR A 1 99 ? -6.148 91.438 57.344 1 88.06 99 THR A O 1
ATOM 802 N N . LEU A 1 100 ? -7.57 93.188 57.031 1 88.88 100 LEU A N 1
ATOM 803 C CA . LEU A 1 100 ? -8.766 92.312 56.875 1 88.88 100 LEU A CA 1
ATOM 804 C C . LEU A 1 100 ? -9.375 92.5 55.5 1 88.88 100 LEU A C 1
ATOM 806 O O . LEU A 1 100 ? -9.555 93.625 55.031 1 88.88 100 LEU A O 1
ATOM 810 N N . ASN A 1 101 ? -9.492 91.438 54.75 1 91.25 101 ASN A N 1
ATOM 811 C CA . ASN A 1 101 ? -10.172 91.438 53.469 1 91.25 101 ASN A CA 1
ATOM 812 C C . ASN A 1 101 ? -11.461 90.625 53.531 1 91.25 101 ASN A C 1
ATOM 814 O O . ASN A 1 101 ? -11.445 89.438 53.969 1 91.25 101 ASN A O 1
ATOM 818 N N . VAL A 1 102 ? -12.594 91.125 53.094 1 92 102 VAL A N 1
ATOM 819 C CA . VAL A 1 102 ? -13.883 90.438 53.156 1 92 102 VAL A CA 1
ATOM 820 C C . VAL A 1 102 ? -14.07 89.625 51.875 1 92 102 VAL A C 1
ATOM 822 O O . VAL A 1 102 ? -13.883 90.125 50.75 1 92 102 VAL A O 1
ATOM 825 N N . ILE A 1 103 ? -14.352 88.312 52.062 1 92.69 103 ILE A N 1
ATOM 826 C CA . ILE A 1 103 ? -14.508 87.438 50.906 1 92.69 103 ILE A CA 1
ATOM 827 C C . ILE A 1 103 ? -15.945 86.938 50.875 1 92.69 103 ILE A C 1
ATOM 829 O O . ILE A 1 103 ? -16.656 86.938 51.875 1 92.69 103 ILE A O 1
ATOM 833 N N . ASP A 1 104 ? -16.391 86.375 49.75 1 91.75 104 ASP A N 1
ATOM 834 C CA . ASP A 1 104 ? -17.797 86.062 49.531 1 91.75 104 ASP A CA 1
ATOM 835 C C . ASP A 1 104 ? -18.047 84.562 49.75 1 91.75 104 ASP A C 1
ATOM 837 O O . ASP A 1 104 ? -19.172 84.062 49.562 1 91.75 104 ASP A O 1
ATOM 841 N N . GLN A 1 105 ? -17 83.812 50.031 1 92.12 105 GLN A N 1
ATOM 842 C CA . GLN A 1 105 ? -17.141 82.375 50.281 1 92.12 105 GLN A CA 1
ATOM 843 C C . GLN A 1 105 ? -16.219 81.875 51.406 1 92.12 105 GLN A C 1
ATOM 845 O O . GLN A 1 105 ? -15.164 82.5 51.625 1 92.12 105 GLN A O 1
ATOM 850 N N . VAL A 1 106 ? -16.672 80.875 52.062 1 91.88 106 VAL A N 1
ATOM 851 C CA . VAL A 1 106 ? -15.828 80.312 53.094 1 91.88 106 VAL A CA 1
ATOM 852 C C . VAL A 1 106 ? -14.727 79.5 52.438 1 91.88 106 VAL A C 1
ATOM 854 O O . VAL A 1 106 ? -14.984 78.75 51.469 1 91.88 106 VAL A O 1
ATOM 857 N N . LEU A 1 107 ? -13.547 79.688 52.781 1 91.88 107 LEU A N 1
ATOM 858 C CA . LEU A 1 107 ? -12.422 79 52.219 1 91.88 107 LEU A CA 1
ATOM 859 C C . LEU A 1 107 ? -12.344 77.562 52.812 1 91.88 107 LEU A C 1
ATOM 861 O O . LEU A 1 107 ? -12.32 77.438 54.062 1 91.88 107 LEU A O 1
ATOM 865 N N . GLU A 1 108 ? -12.375 76.625 52 1 89.56 108 GLU A N 1
ATOM 866 C CA . GLU A 1 108 ? -12.211 75.25 52.438 1 89.56 108 GLU A CA 1
ATOM 867 C C . GLU A 1 108 ? -10.781 74.75 52.219 1 89.56 108 GLU A C 1
ATOM 869 O O . GLU A 1 108 ? -10.195 75 51.156 1 89.56 108 GLU A O 1
ATOM 874 N N . PRO A 1 109 ? -10.18 74.125 53.25 1 91.44 109 PRO A N 1
ATOM 875 C CA . PRO A 1 109 ? -8.844 73.562 53.031 1 91.44 109 PRO A CA 1
ATOM 876 C C . PRO A 1 109 ? -8.789 72.562 51.906 1 91.44 109 PRO A C 1
ATOM 878 O O . PRO A 1 109 ? -9.781 71.875 51.625 1 91.44 109 PRO A O 1
ATOM 881 N N . PRO A 1 110 ? -7.684 72.5 51.156 1 93.56 110 PRO A N 1
ATOM 882 C CA . PRO A 1 110 ? -7.566 71.625 50 1 93.56 110 PRO A CA 1
ATOM 883 C C . PRO A 1 110 ? -7.695 70.125 50.406 1 93.56 110 PRO A C 1
ATOM 885 O O . PRO A 1 110 ? -7.352 69.75 51.531 1 93.56 110 PRO A O 1
ATOM 888 N N . ARG A 1 111 ? -8.148 69.375 49.5 1 94.25 111 ARG A N 1
ATOM 889 C CA . ARG A 1 111 ? -8.273 67.938 49.688 1 94.25 111 ARG A CA 1
ATOM 890 C C . ARG A 1 111 ? -6.93 67.188 49.5 1 94.25 111 ARG A C 1
ATOM 892 O O . ARG A 1 111 ? -5.961 67.812 49.062 1 94.25 111 ARG A O 1
ATOM 899 N N . ILE A 1 112 ? -6.914 65.938 49.969 1 95.69 112 ILE A N 1
ATOM 900 C CA . ILE A 1 112 ? -5.695 65.125 49.812 1 95.69 112 ILE A CA 1
ATOM 901 C C . ILE A 1 112 ? -5.375 64.938 48.344 1 95.69 112 ILE A C 1
ATOM 903 O O . ILE A 1 112 ? -6.27 65 47.5 1 95.69 112 ILE A O 1
ATOM 907 N N . LEU A 1 113 ? -4.125 64.875 48.031 1 96.94 113 LEU A N 1
ATOM 908 C CA . LEU A 1 113 ? -3.66 64.875 46.625 1 96.94 113 LEU A CA 1
ATOM 909 C C . LEU A 1 113 ? -4.32 63.75 45.844 1 96.94 113 LEU A C 1
ATOM 911 O O . LEU A 1 113 ? -4.66 63.938 44.656 1 96.94 113 LEU A O 1
ATOM 915 N N . SER A 1 114 ? -4.484 62.562 46.344 1 96.44 114 SER A N 1
ATOM 916 C CA . SER A 1 114 ? -5.109 61.438 45.656 1 96.44 114 SER A CA 1
ATOM 917 C C . SER A 1 114 ? -6.5 61.812 45.156 1 96.44 114 SER A C 1
ATOM 919 O O . SER A 1 114 ? -6.863 61.438 44.031 1 96.44 114 SER A O 1
ATOM 921 N N . GLN A 1 115 ? -7.27 62.562 45.938 1 96 115 GLN A N 1
ATOM 922 C CA . GLN A 1 115 ? -8.617 62.969 45.562 1 96 115 GLN A CA 1
ATOM 923 C C . GLN A 1 115 ? -8.586 64.062 44.469 1 96 115 GLN A C 1
ATOM 925 O O . GLN A 1 115 ? -9.453 64.062 43.594 1 96 115 GLN A O 1
ATOM 930 N N . VAL A 1 116 ? -7.613 64.875 44.625 1 96.75 116 VAL A N 1
ATOM 931 C CA . VAL A 1 116 ? -7.477 65.938 43.625 1 96.75 116 VAL A CA 1
ATOM 932 C C . VAL A 1 116 ? -7.199 65.312 42.25 1 96.75 116 VAL A C 1
ATOM 934 O O . VAL A 1 116 ? -7.746 65.75 41.25 1 96.75 116 VAL A O 1
ATOM 937 N N . VAL A 1 117 ? -6.355 64.312 42.25 1 97.12 117 VAL A N 1
ATOM 938 C CA . VAL A 1 117 ? -6.051 63.594 41 1 97.12 117 VAL A CA 1
ATOM 939 C C . VAL A 1 117 ? -7.32 62.938 40.438 1 97.12 117 VAL A C 1
ATOM 941 O O . VAL A 1 117 ? -7.574 62.969 39.25 1 97.12 117 VAL A O 1
ATOM 944 N N . GLN A 1 118 ? -8.094 62.25 41.25 1 95.62 118 GLN A N 1
ATOM 945 C CA . GLN A 1 118 ? -9.32 61.594 40.844 1 95.62 118 GLN A CA 1
ATOM 946 C C . GLN A 1 118 ? -10.281 62.562 40.156 1 95.62 118 GLN A C 1
ATOM 948 O O . GLN A 1 118 ? -10.914 62.219 39.156 1 95.62 118 GLN A O 1
ATOM 953 N N . TYR A 1 119 ? -10.312 63.75 40.625 1 94.44 119 TYR A N 1
ATOM 954 C CA . TYR A 1 119 ? -11.219 64.75 40.062 1 94.44 119 TYR A CA 1
ATOM 955 C C . TYR A 1 119 ? -10.688 65.312 38.75 1 94.44 119 TYR A C 1
ATOM 957 O O . TYR A 1 119 ? -11.469 65.625 37.844 1 94.44 119 TYR A O 1
ATOM 965 N N . GLN A 1 120 ? -9.391 65.438 38.688 1 94.56 120 GLN A N 1
ATOM 966 C CA . GLN A 1 120 ? -8.797 66.125 37.531 1 94.56 120 GLN A CA 1
ATOM 967 C C . GLN A 1 120 ? -8.594 65.125 36.375 1 94.56 120 GLN A C 1
ATOM 969 O O . GLN A 1 120 ? -8.703 65.5 35.219 1 94.56 120 GLN A O 1
ATOM 974 N N . ASP A 1 121 ? -8.203 63.938 36.656 1 95.25 121 ASP A N 1
ATOM 975 C CA . ASP A 1 121 ? -7.898 62.875 35.688 1 95.25 121 ASP A CA 1
ATOM 976 C C . ASP A 1 121 ? -8.312 61.5 36.219 1 95.25 121 ASP A C 1
ATOM 978 O O . ASP A 1 121 ? -7.492 60.781 36.75 1 95.25 121 ASP A O 1
ATOM 982 N N . GLY A 1 122 ? -9.547 61.188 35.875 1 93.75 122 GLY A N 1
ATOM 983 C CA . GLY A 1 122 ? -10.102 59.938 36.375 1 93.75 122 GLY A CA 1
ATOM 984 C C . GLY A 1 122 ? -9.406 58.719 35.812 1 93.75 122 GLY A C 1
ATOM 985 O O . GLY A 1 122 ? -9.273 57.719 36.5 1 93.75 122 GLY A O 1
ATOM 986 N N . LYS A 1 123 ? -8.953 58.75 34.625 1 94.62 123 LYS A N 1
ATOM 987 C CA . LYS A 1 123 ? -8.32 57.625 33.969 1 94.62 123 LYS A CA 1
ATOM 988 C C . LYS A 1 123 ? -6.957 57.312 34.594 1 94.62 123 LYS A C 1
ATOM 990 O O . LYS A 1 123 ? -6.609 56.156 34.781 1 94.62 123 LYS A O 1
ATOM 995 N N . LEU A 1 124 ? -6.223 58.438 34.781 1 95.5 124 LEU A N 1
ATOM 996 C CA . LEU A 1 124 ? -4.926 58.25 35.438 1 95.5 124 LEU A CA 1
ATOM 997 C C . LEU A 1 124 ? -5.098 57.719 36.844 1 95.5 124 LEU A C 1
ATOM 999 O O . LEU A 1 124 ? -4.309 56.875 37.281 1 95.5 124 LEU A O 1
ATOM 1003 N N . TYR A 1 125 ? -6.188 58.219 37.5 1 96.25 125 TYR A N 1
ATOM 1004 C CA . TYR A 1 125 ? -6.453 57.75 38.844 1 96.25 125 TYR A CA 1
ATOM 1005 C C . TYR A 1 125 ? -6.738 56.25 38.875 1 96.25 125 TYR A C 1
ATOM 1007 O O . TYR A 1 125 ? -6.289 55.531 39.781 1 96.25 125 TYR A O 1
ATOM 1015 N N . ASP A 1 126 ? -7.449 55.812 37.906 1 95.62 126 ASP A N 1
ATOM 1016 C CA . ASP A 1 126 ? -7.746 54.406 37.812 1 95.62 126 ASP A CA 1
ATOM 1017 C C . ASP A 1 126 ? -6.465 53.562 37.719 1 95.62 126 ASP A C 1
ATOM 1019 O O . ASP A 1 126 ? -6.367 52.5 38.312 1 95.62 126 ASP A O 1
ATOM 1023 N N . LEU A 1 127 ? -5.52 54.031 36.938 1 95.81 127 LEU A N 1
ATOM 1024 C CA . LEU A 1 127 ? -4.242 53.344 36.812 1 95.81 127 LEU A CA 1
ATOM 1025 C C . LEU A 1 127 ? -3.467 53.375 38.125 1 95.81 127 LEU A C 1
ATOM 1027 O O . LEU A 1 127 ? -2.789 52.406 38.469 1 95.81 127 LEU A O 1
ATOM 1031 N N . MET A 1 128 ? -3.553 54.469 38.844 1 96.12 128 MET A N 1
ATOM 1032 C CA . MET A 1 128 ? -2.898 54.594 40.156 1 96.12 128 MET A CA 1
ATOM 1033 C C . MET A 1 128 ? -3.494 53.625 41.156 1 96.12 128 MET A C 1
ATOM 1035 O O . MET A 1 128 ? -2.77 53.031 41.969 1 96.12 128 MET A O 1
ATOM 1039 N N . GLU A 1 129 ? -4.766 53.531 41.062 1 95.19 129 GLU A N 1
ATOM 1040 C CA . GLU A 1 129 ? -5.445 52.562 41.969 1 95.19 129 GLU A CA 1
ATOM 1041 C C . GLU A 1 129 ? -4.996 51.156 41.688 1 95.19 129 GLU A C 1
ATOM 1043 O O . GLU A 1 129 ? -4.773 50.375 42.625 1 95.19 129 GLU A O 1
ATOM 1048 N N . LYS A 1 130 ? -4.855 50.875 40.438 1 94.19 130 LYS A N 1
ATOM 1049 C CA . LYS A 1 130 ? -4.453 49.531 40.031 1 94.19 130 LYS A CA 1
ATOM 1050 C C . LYS A 1 130 ? -3.047 49.188 40.531 1 94.19 130 LYS A C 1
ATOM 1052 O O . LYS A 1 130 ? -2.736 48.031 40.844 1 94.19 130 LYS A O 1
ATOM 1057 N N . THR A 1 131 ? -2.174 50.188 40.625 1 94.56 131 THR A N 1
ATOM 1058 C CA . THR A 1 131 ? -0.777 49.938 41 1 94.56 131 THR A CA 1
ATOM 1059 C C . THR A 1 131 ? -0.545 50.25 42.469 1 94.56 131 THR A C 1
ATOM 1061 O O . THR A 1 131 ? 0.546 50.031 43 1 94.56 131 THR A O 1
ATOM 1064 N N . GLY A 1 132 ? -1.522 50.844 43.156 1 94 132 GLY A N 1
ATOM 1065 C CA . GLY A 1 132 ? -1.409 51.156 44.562 1 94 132 GLY A CA 1
ATOM 1066 C C . GLY A 1 132 ? -0.806 52.531 44.844 1 94 132 GLY A C 1
ATOM 1067 O O . GLY A 1 132 ? -0.525 52.875 45.969 1 94 132 GLY A O 1
ATOM 1068 N N . ILE A 1 133 ? -0.578 53.25 43.812 1 95.81 133 ILE A N 1
ATOM 1069 C CA . ILE A 1 133 ? 0.051 54.562 43.969 1 95.81 133 ILE A CA 1
ATOM 1070 C C . ILE A 1 133 ? -0.948 55.531 44.562 1 95.81 133 ILE A C 1
ATOM 1072 O O . ILE A 1 133 ? -0.556 56.562 45.156 1 95.81 133 ILE A O 1
ATOM 1076 N N . ASP A 1 134 ? -2.236 55.281 44.406 1 94.75 134 ASP A N 1
ATOM 1077 C CA . ASP A 1 134 ? -3.26 56.094 45.062 1 94.75 134 ASP A CA 1
ATOM 1078 C C . ASP A 1 134 ? -3.066 56.156 46.562 1 94.75 134 ASP A C 1
ATOM 1080 O O . ASP A 1 134 ? -3.238 57.219 47.188 1 94.75 134 ASP A O 1
ATOM 1084 N N . LYS A 1 135 ? -2.66 55.062 47.125 1 95.62 135 LYS A N 1
ATOM 1085 C CA . LYS A 1 135 ? -2.424 55 48.562 1 95.62 135 LYS A CA 1
ATOM 1086 C C . LYS A 1 135 ? -1.173 55.781 48.969 1 95.62 135 LYS A C 1
ATOM 1088 O O . LYS A 1 135 ? -1.121 56.406 50.031 1 95.62 135 LYS A O 1
ATOM 1093 N N . VAL A 1 136 ? -0.211 55.719 48.094 1 95.69 136 VAL A N 1
ATOM 1094 C CA . VAL A 1 136 ? 1.006 56.469 48.344 1 95.69 136 VAL A CA 1
ATOM 1095 C C . VAL A 1 136 ? 0.674 57.969 48.375 1 95.69 136 VAL A C 1
ATOM 1097 O O . VAL A 1 136 ? 1.159 58.688 49.25 1 95.69 136 VAL A O 1
ATOM 1100 N N . LEU A 1 137 ? -0.203 58.406 47.531 1 96 137 LEU A N 1
ATOM 1101 C CA . LEU A 1 137 ? -0.557 59.812 47.406 1 96 137 LEU A CA 1
ATOM 1102 C C . LEU A 1 137 ? -1.47 60.219 48.562 1 96 137 LEU A C 1
ATOM 1104 O O . LEU A 1 137 ? -1.771 61.406 48.719 1 96 137 LEU A O 1
ATOM 1108 N N . GLU A 1 138 ? -1.798 59.344 49.375 1 94.56 138 GLU A N 1
ATOM 1109 C CA . GLU A 1 138 ? -2.605 59.625 50.562 1 94.56 138 GLU A CA 1
ATOM 1110 C C . GLU A 1 138 ? -1.736 59.75 51.812 1 94.56 138 GLU A C 1
ATOM 1112 O O . GLU A 1 138 ? -2.219 60.156 52.875 1 94.56 138 GLU A O 1
ATOM 1117 N N . GLU A 1 139 ? -0.561 59.562 51.656 1 94.94 139 GLU A N 1
ATOM 1118 C CA . GLU A 1 139 ? 0.347 59.656 52.812 1 94.94 139 GLU A CA 1
ATOM 1119 C C . GLU A 1 139 ? 0.539 61.094 53.281 1 94.94 139 GLU A C 1
ATOM 1121 O O . GLU A 1 139 ? 0.299 62.031 52.5 1 94.94 139 GLU A O 1
ATOM 1126 N N . GLU A 1 140 ? 0.968 61.219 54.531 1 92.94 140 GLU A N 1
ATOM 1127 C CA . GLU A 1 140 ? 1.164 62.531 55.125 1 92.94 140 GLU A CA 1
ATOM 1128 C C . GLU A 1 140 ? 2.58 63.031 54.906 1 92.94 140 GLU A C 1
ATOM 1130 O O . GLU A 1 140 ? 3.309 63.344 55.844 1 92.94 140 GLU A O 1
ATOM 1135 N N . ARG A 1 141 ? 2.928 63.125 53.781 1 94.19 141 ARG A N 1
ATOM 1136 C CA . ARG A 1 141 ? 4.168 63.719 53.281 1 94.19 141 ARG A CA 1
ATOM 1137 C C . ARG A 1 141 ? 3.951 64.5 51.969 1 94.19 141 ARG A C 1
ATOM 1139 O O . ARG A 1 141 ? 2.977 64.188 51.25 1 94.19 141 ARG A O 1
ATOM 1146 N N . PRO A 1 142 ? 4.758 65.375 51.625 1 95.88 142 PRO A N 1
ATOM 1147 C CA . PRO A 1 142 ? 4.5 66.25 50.469 1 95.88 142 PRO A CA 1
ATOM 1148 C C . PRO A 1 142 ? 4.75 65.562 49.156 1 95.88 142 PRO A C 1
ATOM 1150 O O . PRO A 1 142 ? 5.691 64.75 49.031 1 95.88 142 PRO A O 1
ATOM 1153 N N . PHE A 1 143 ? 3.908 65.875 48.188 1 97.19 143 PHE A N 1
ATOM 1154 C CA . PHE A 1 143 ? 4.035 65.312 46.844 1 97.19 143 PHE A CA 1
ATOM 1155 C C . PHE A 1 143 ? 3.768 66.375 45.781 1 97.19 143 PHE A C 1
ATOM 1157 O O . PHE A 1 143 ? 3.148 67.375 46.062 1 97.19 143 PHE A O 1
ATOM 1164 N N . THR A 1 144 ? 4.285 66.188 44.625 1 97.5 144 THR A N 1
ATOM 1165 C CA . THR A 1 144 ? 3.912 66.875 43.375 1 97.5 144 THR A CA 1
ATOM 1166 C C . THR A 1 144 ? 3.592 65.875 42.281 1 97.5 144 THR A C 1
ATOM 1168 O O . THR A 1 144 ? 4.312 64.875 42.094 1 97.5 144 THR A O 1
ATOM 1171 N N . THR A 1 145 ? 2.525 65.938 41.688 1 97.44 145 THR A N 1
ATOM 1172 C CA . THR A 1 145 ? 2.188 65.062 40.594 1 97.44 145 THR A CA 1
ATOM 1173 C C . THR A 1 145 ? 1.702 65.875 39.375 1 97.44 145 THR A C 1
ATOM 1175 O O . THR A 1 145 ? 1.52 67.062 39.438 1 97.44 145 THR A O 1
ATOM 1178 N N . PHE A 1 146 ? 1.672 65.188 38.219 1 97 146 PHE A N 1
ATOM 1179 C CA . PHE A 1 146 ? 1.297 65.75 36.969 1 97 146 PHE A CA 1
ATOM 1180 C C . PHE A 1 146 ? 0.113 65.062 36.344 1 97 146 PHE A C 1
ATOM 1182 O O . PHE A 1 146 ? 0.027 63.812 36.406 1 97 146 PHE A O 1
ATOM 1189 N N . VAL A 1 147 ? -0.839 65.75 35.812 1 96.38 147 VAL A N 1
ATOM 1190 C CA . VAL A 1 147 ? -1.955 65.125 35.062 1 96.38 147 VAL A CA 1
ATOM 1191 C C . VAL A 1 147 ? -2.088 65.812 33.688 1 96.38 147 VAL A C 1
ATOM 1193 O O . VAL A 1 147 ? -1.478 66.875 33.438 1 96.38 147 VAL A O 1
ATOM 1196 N N . SER A 1 148 ? -2.74 65.125 32.812 1 95.06 148 SER A N 1
ATOM 1197 C CA . SER A 1 148 ? -2.943 65.625 31.453 1 95.06 148 SER A CA 1
ATOM 1198 C C . SER A 1 148 ? -4.301 65.188 30.906 1 95.06 148 SER A C 1
ATOM 1200 O O . SER A 1 148 ? -4.91 64.25 31.406 1 95.06 148 SER A O 1
ATOM 1202 N N . ALA A 1 149 ? -4.762 65.938 29.906 1 89.88 149 ALA A N 1
ATOM 1203 C CA . ALA A 1 149 ? -5.977 65.562 29.203 1 89.88 149 ALA A CA 1
ATOM 1204 C C . ALA A 1 149 ? -5.734 64.312 28.344 1 89.88 149 ALA A C 1
ATOM 1206 O O . ALA A 1 149 ? -6.668 63.562 28.047 1 89.88 149 ALA A O 1
ATOM 1207 N N . LYS A 1 150 ? -4.504 64.125 28.031 1 92.25 150 LYS A N 1
ATOM 1208 C CA . LYS A 1 150 ? -4.156 62.969 27.25 1 92.25 150 LYS A CA 1
ATOM 1209 C C . LYS A 1 150 ? -3.969 61.75 28.156 1 92.25 150 LYS A C 1
ATOM 1211 O O . LYS A 1 150 ? -3.355 61.844 29.219 1 92.25 150 LYS A O 1
ATOM 1216 N N . TYR A 1 151 ? -4.555 60.688 27.656 1 91.38 151 TYR A N 1
ATOM 1217 C CA . TYR A 1 151 ? -4.473 59.438 28.422 1 91.38 151 TYR A CA 1
ATOM 1218 C C . TYR A 1 151 ? -3.057 58.875 28.391 1 91.38 151 TYR A C 1
ATOM 1220 O O . TYR A 1 151 ? -2.414 58.844 27.328 1 91.38 151 TYR A O 1
ATOM 1228 N N . LEU A 1 152 ? -2.562 58.5 29.547 1 91.31 152 LEU A N 1
ATOM 1229 C CA . LEU A 1 152 ? -1.19 58.031 29.719 1 91.31 152 LEU A CA 1
ATOM 1230 C C . LEU A 1 152 ? -0.875 56.906 28.734 1 91.31 152 LEU A C 1
ATOM 1232 O O . LEU A 1 152 ? 0.214 56.875 28.172 1 91.31 152 LEU A O 1
ATOM 1236 N N . LEU A 1 153 ? -1.832 56 28.484 1 92.38 153 LEU A N 1
ATOM 1237 C CA . LEU A 1 153 ? -1.567 54.781 27.75 1 92.38 153 LEU A CA 1
ATOM 1238 C C . LEU A 1 153 ? -1.777 54.969 26.25 1 92.38 153 LEU A C 1
ATOM 1240 O O . LEU A 1 153 ? -1.459 54.094 25.438 1 92.38 153 LEU A O 1
ATOM 1244 N N . ASP A 1 154 ? -2.189 56.062 25.781 1 91.19 154 ASP A N 1
ATOM 1245 C CA . ASP A 1 154 ? -2.455 56.344 24.375 1 91.19 154 ASP A CA 1
ATOM 1246 C C . ASP A 1 154 ? -1.16 56.375 23.562 1 91.19 154 ASP A C 1
ATOM 1248 O O . ASP A 1 154 ? -1.183 56.25 22.344 1 91.19 154 ASP A O 1
ATOM 1252 N N . ARG A 1 155 ? -0.065 56.531 24.266 1 88.56 155 ARG A N 1
ATOM 1253 C CA . ARG A 1 155 ? 1.222 56.562 23.578 1 88.56 155 ARG A CA 1
ATOM 1254 C C . ARG A 1 155 ? 1.675 55.156 23.172 1 88.56 155 ARG A C 1
ATOM 1256 O O . ARG A 1 155 ? 2.535 55 22.297 1 88.56 155 ARG A O 1
ATOM 1263 N N . PHE A 1 156 ? 1.1 54.219 23.688 1 91.75 156 PHE A N 1
ATOM 1264 C CA . PHE A 1 156 ? 1.487 52.844 23.422 1 91.75 156 PHE A CA 1
ATOM 1265 C C . PHE A 1 156 ? 0.517 52.188 22.438 1 91.75 156 PHE A C 1
ATOM 1267 O O . PHE A 1 156 ? -0.638 52.594 22.328 1 91.75 156 PHE A O 1
ATOM 1274 N N . ASN A 1 157 ? 1.044 51.156 21.672 1 89.94 157 ASN A N 1
ATOM 1275 C CA . ASN A 1 157 ? 0.153 50.406 20.812 1 89.94 157 ASN A CA 1
ATOM 1276 C C . ASN A 1 157 ? -0.726 49.438 21.609 1 89.94 157 ASN A C 1
ATOM 1278 O O . ASN A 1 157 ? -0.592 49.344 22.828 1 89.94 157 ASN A O 1
ATOM 1282 N N . HIS A 1 158 ? -1.636 48.875 20.953 1 89.69 158 HIS A N 1
ATOM 1283 C CA . HIS A 1 158 ? -2.639 48.062 21.625 1 89.69 158 HIS A CA 1
ATOM 1284 C C . HIS A 1 158 ? -1.992 46.906 22.359 1 89.69 158 HIS A C 1
ATOM 1286 O O . HIS A 1 158 ? -2.445 46.531 23.453 1 89.69 158 HIS A O 1
ATOM 1292 N N . VAL A 1 159 ? -0.957 46.344 21.844 1 92.31 159 VAL A N 1
ATOM 1293 C CA . VAL A 1 159 ? -0.292 45.219 22.453 1 92.31 159 VAL A CA 1
ATOM 1294 C C . VAL A 1 159 ? 0.438 45.656 23.719 1 92.31 159 VAL A C 1
ATOM 1296 O O . VAL A 1 159 ? 0.372 44.969 24.75 1 92.31 159 VAL A O 1
ATOM 1299 N N . GLU A 1 160 ? 1.098 46.719 23.641 1 93.69 160 GLU A N 1
ATOM 1300 C CA . GLU A 1 160 ? 1.816 47.281 24.781 1 93.69 160 GLU A CA 1
ATOM 1301 C C . GLU A 1 160 ? 0.855 47.719 25.891 1 93.69 160 GLU A C 1
ATOM 1303 O O . GLU A 1 160 ? 1.132 47.5 27.062 1 93.69 160 GLU A O 1
ATOM 1308 N N . LYS A 1 161 ? -0.27 48.25 25.406 1 93.81 161 LYS A N 1
ATOM 1309 C CA . LYS A 1 161 ? -1.299 48.625 26.375 1 93.81 161 LYS A CA 1
ATOM 1310 C C . LYS A 1 161 ? -1.827 47.406 27.109 1 93.81 161 LYS A C 1
ATOM 1312 O O . LYS A 1 161 ? -1.975 47.438 28.328 1 93.81 161 LYS A O 1
ATOM 1317 N N . ASN A 1 162 ? -2.043 46.406 26.344 1 93.38 162 ASN A N 1
ATOM 1318 C CA . ASN A 1 162 ? -2.551 45.188 26.938 1 93.38 162 ASN A CA 1
ATOM 1319 C C . ASN A 1 162 ? -1.564 44.594 27.938 1 93.38 162 ASN A C 1
ATOM 1321 O O . ASN A 1 162 ? -1.968 44.062 28.969 1 93.38 162 ASN A O 1
ATOM 1325 N N . TYR A 1 163 ? -0.341 44.656 27.641 1 95.19 163 TYR A N 1
ATOM 1326 C CA . TYR A 1 163 ? 0.692 44.156 28.547 1 95.19 163 TYR A CA 1
ATOM 1327 C C . TYR A 1 163 ? 0.712 45 29.844 1 95.19 163 TYR A C 1
ATOM 1329 O O . TYR A 1 163 ? 0.706 44.438 30.938 1 95.19 163 TYR A O 1
ATOM 1337 N N . LEU A 1 164 ? 0.68 46.281 29.641 1 94.56 164 LEU A N 1
ATOM 1338 C CA . LEU A 1 164 ? 0.826 47.156 30.781 1 94.56 164 LEU A CA 1
ATOM 1339 C C . LEU A 1 164 ? -0.341 47.031 31.75 1 94.56 164 LEU A C 1
ATOM 1341 O O . LEU A 1 164 ? -0.165 47.125 32.969 1 94.56 164 LEU A O 1
ATOM 1345 N N . VAL A 1 165 ? -1.511 46.75 31.234 1 93.38 165 VAL A N 1
ATOM 1346 C CA . VAL A 1 165 ? -2.682 46.656 32.094 1 93.38 165 VAL A CA 1
ATOM 1347 C C . VAL A 1 165 ? -2.85 45.219 32.562 1 93.38 165 VAL A C 1
ATOM 1349 O O . VAL A 1 165 ? -3.621 44.938 33.5 1 93.38 165 VAL A O 1
ATOM 1352 N N . SER A 1 166 ? -2.055 44.375 32.094 1 92.44 166 SER A N 1
ATOM 1353 C CA . SER A 1 166 ? -2.143 42.969 32.469 1 92.44 166 SER A CA 1
ATOM 1354 C C . SER A 1 166 ? -1.418 42.719 33.781 1 92.44 166 SER A C 1
ATOM 1356 O O . SER A 1 166 ? -0.73 43.625 34.312 1 92.44 166 SER A O 1
ATOM 1358 N N . LYS A 1 167 ? -1.636 41.5 34.375 1 92.06 167 LYS A N 1
ATOM 1359 C CA . LYS A 1 167 ? -0.999 41.125 35.625 1 92.06 167 LYS A CA 1
ATOM 1360 C C . LYS A 1 167 ? 0.519 41.062 35.5 1 92.06 167 LYS A C 1
ATOM 1362 O O . LYS A 1 167 ? 1.252 41.281 36.438 1 92.06 167 LYS A O 1
ATOM 1367 N N . TYR A 1 168 ? 0.955 40.938 34.281 1 92.69 168 TYR A N 1
ATOM 1368 C CA . TYR A 1 168 ? 2.381 40.75 34.031 1 92.69 168 TYR A CA 1
ATOM 1369 C C . TYR A 1 168 ? 3.086 42.062 33.875 1 92.69 168 TYR A C 1
ATOM 1371 O O . TYR A 1 168 ? 4.312 42.156 33.969 1 92.69 168 TYR A O 1
ATOM 1379 N N . GLY A 1 169 ? 2.363 43.094 33.562 1 93.88 169 GLY A N 1
ATOM 1380 C CA . GLY A 1 169 ? 2.945 44.406 33.312 1 93.88 169 GLY A CA 1
ATOM 1381 C C . GLY A 1 169 ? 2.781 45.375 34.469 1 93.88 169 GLY A C 1
ATOM 1382 O O . GLY A 1 169 ? 3.09 46.562 34.375 1 93.88 169 GLY A O 1
ATOM 1383 N N . GLN A 1 170 ? 2.354 44.906 35.625 1 93.12 170 GLN A N 1
ATOM 1384 C CA . GLN A 1 170 ? 2.039 45.781 36.75 1 93.12 170 GLN A CA 1
ATOM 1385 C C . GLN A 1 170 ? 3.279 46.5 37.25 1 93.12 170 GLN A C 1
ATOM 1387 O O . GLN A 1 170 ? 3.205 47.688 37.625 1 93.12 170 GLN A O 1
ATOM 1392 N N . LYS A 1 171 ? 4.324 45.812 37.312 1 93.19 171 LYS A N 1
ATOM 1393 C CA . LYS A 1 171 ? 5.555 46.469 37.781 1 93.19 171 LYS A CA 1
ATOM 1394 C C . LYS A 1 171 ? 5.961 47.594 36.844 1 93.19 171 LYS A C 1
ATOM 1396 O O . LYS A 1 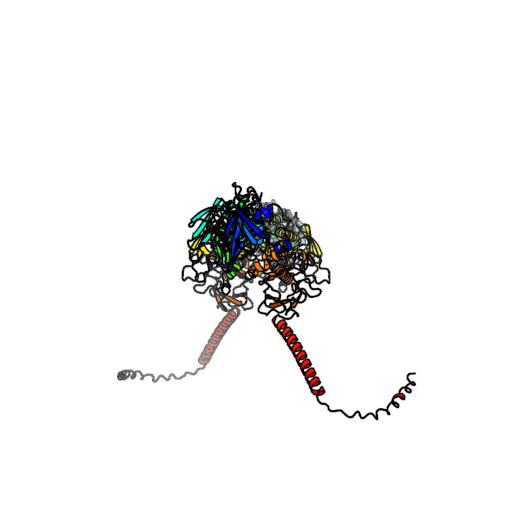171 ? 6.344 48.688 37.312 1 93.19 171 LYS A O 1
ATOM 1401 N N . ASP A 1 172 ? 5.859 47.344 35.531 1 93.88 172 ASP A N 1
ATOM 1402 C CA . ASP A 1 172 ? 6.203 48.375 34.562 1 93.88 172 ASP A CA 1
ATOM 1403 C C . ASP A 1 172 ? 5.223 49.531 34.594 1 93.88 172 ASP A C 1
ATOM 1405 O O . ASP A 1 172 ? 5.625 50.688 34.5 1 93.88 172 ASP A O 1
ATOM 1409 N N . LEU A 1 173 ? 4.02 49.188 34.719 1 94.44 173 LEU A N 1
ATOM 1410 C CA . LEU A 1 173 ? 3 50.219 34.844 1 94.44 173 LEU A CA 1
ATOM 1411 C C . LEU A 1 173 ? 3.236 51.062 36.094 1 94.44 173 LEU A C 1
ATOM 1413 O O . LEU A 1 173 ? 3.109 52.281 36.031 1 94.44 173 LEU A O 1
ATOM 1417 N N . LYS A 1 174 ? 3.518 50.438 37.219 1 94.5 174 LYS A N 1
ATOM 1418 C CA . LYS A 1 174 ? 3.814 51.156 38.469 1 94.5 174 LYS A CA 1
ATOM 1419 C C . LYS A 1 174 ? 4.996 52.094 38.281 1 94.5 174 LYS A C 1
ATOM 1421 O O . LYS A 1 174 ? 4.953 53.25 38.75 1 94.5 174 LYS A O 1
ATOM 1426 N N . GLU A 1 175 ? 5.965 51.656 37.656 1 93.69 175 GLU A N 1
ATOM 1427 C CA . GLU A 1 175 ? 7.141 52.5 37.406 1 93.69 175 GLU A CA 1
ATOM 1428 C C . GLU A 1 175 ? 6.805 53.688 36.562 1 93.69 175 GLU A C 1
ATOM 1430 O O . GLU A 1 175 ? 7.328 54.781 36.781 1 93.69 175 GLU A O 1
ATOM 1435 N N . LEU A 1 176 ? 5.969 53.5 35.562 1 93.06 176 LEU A N 1
ATOM 1436 C CA . LEU A 1 176 ? 5.543 54.594 34.688 1 93.06 176 LEU A CA 1
ATOM 1437 C C . LEU A 1 176 ? 4.789 55.656 35.5 1 93.06 176 LEU A C 1
ATOM 1439 O O . LEU A 1 176 ? 4.992 56.844 35.25 1 93.06 176 LEU A O 1
ATOM 1443 N N . ILE A 1 177 ? 3.988 55.188 36.375 1 94.44 177 ILE A N 1
ATOM 1444 C CA . ILE A 1 177 ? 3.168 56.125 37.156 1 94.44 177 ILE A CA 1
ATOM 1445 C C . ILE A 1 177 ? 4.016 56.781 38.25 1 94.44 177 ILE A C 1
ATOM 1447 O O . ILE A 1 177 ? 3.846 57.969 38.531 1 94.44 177 ILE A O 1
ATOM 1451 N N . GLU A 1 178 ? 4.902 56.062 38.812 1 94.88 178 GLU A N 1
ATOM 1452 C CA . GLU A 1 178 ? 5.801 56.594 39.812 1 94.88 178 GLU A CA 1
ATOM 1453 C C . GLU A 1 178 ? 6.66 57.719 39.25 1 94.88 178 GLU A C 1
ATOM 1455 O O . GLU A 1 178 ? 7.102 58.594 39.969 1 94.88 178 GLU A O 1
ATOM 1460 N N . TYR A 1 179 ? 6.875 57.656 37.969 1 94.94 179 TYR A N 1
ATOM 1461 C CA . TYR A 1 179 ? 7.652 58.688 37.312 1 94.94 179 TYR A CA 1
ATOM 1462 C C . TYR A 1 179 ? 6.922 60.031 37.344 1 94.94 179 TYR A C 1
ATOM 1464 O O . TYR A 1 179 ? 7.547 61.094 37.281 1 94.94 179 TYR A O 1
ATOM 1472 N N . LEU A 1 180 ? 5.656 60.062 37.531 1 95.44 180 LEU A N 1
ATOM 1473 C CA . LEU A 1 180 ? 4.832 61.25 37.531 1 95.44 180 LEU A CA 1
ATOM 1474 C C . LEU A 1 180 ? 4.723 61.844 38.938 1 95.44 180 LEU A C 1
ATOM 1476 O O . LEU A 1 180 ? 4.133 62.906 39.125 1 95.44 180 LEU A O 1
ATOM 1480 N N . VAL A 1 181 ? 5.312 61.188 39.906 1 96.62 181 VAL A N 1
ATOM 1481 C CA . VAL A 1 181 ? 5.156 61.594 41.312 1 96.62 181 VAL A CA 1
ATOM 1482 C C . VAL A 1 181 ? 6.512 62 41.875 1 96.62 181 VAL A C 1
ATOM 1484 O O . VAL A 1 181 ? 7.48 61.219 41.812 1 96.62 181 VAL A O 1
ATOM 1487 N N . ILE A 1 182 ? 6.57 63.188 42.406 1 96.5 182 ILE A N 1
ATOM 1488 C CA . ILE A 1 182 ? 7.766 63.688 43.094 1 96.5 182 ILE A CA 1
ATOM 1489 C C . ILE A 1 182 ? 7.477 63.844 44.562 1 96.5 182 ILE A C 1
ATOM 1491 O O . ILE A 1 182 ? 6.438 64.375 44.938 1 96.5 182 ILE A O 1
ATOM 1495 N N . SER A 1 183 ? 8.375 63.531 45.469 1 95.25 183 SER A N 1
ATOM 1496 C CA . SER A 1 183 ? 8.18 63.594 46.906 1 95.25 183 SER A CA 1
ATOM 1497 C C . SER A 1 183 ? 8.586 64.938 47.469 1 95.25 183 SER A C 1
ATOM 1499 O O . SER A 1 183 ? 9.328 65 48.469 1 95.25 183 SER A O 1
ATOM 1501 N N . LYS A 1 184 ? 8.156 66 46.812 1 94.56 184 LYS A N 1
ATOM 1502 C CA . LYS A 1 184 ? 8.336 67.375 47.219 1 94.56 184 LYS A CA 1
ATOM 1503 C C . LYS A 1 184 ? 7.199 68.25 46.688 1 94.56 184 LYS A C 1
ATOM 1505 O O . LYS A 1 184 ? 6.711 68.062 45.562 1 94.56 184 LYS A O 1
ATOM 1510 N N . PRO A 1 185 ? 6.766 69.188 47.594 1 94.44 185 PRO A N 1
ATOM 1511 C CA . PRO A 1 185 ? 5.777 70.125 47.062 1 94.44 185 PRO A CA 1
ATOM 1512 C C . PRO A 1 185 ? 6.406 71.188 46.219 1 94.44 185 PRO A C 1
ATOM 1514 O O . PRO A 1 185 ? 7.051 72.125 46.75 1 94.44 185 PRO A O 1
ATOM 1517 N N . ILE A 1 186 ? 6.312 71.125 44.938 1 95.44 186 ILE A N 1
ATOM 1518 C CA . ILE A 1 186 ? 6.945 72.062 44.031 1 95.44 186 ILE A CA 1
ATOM 1519 C C . ILE A 1 186 ? 5.898 73.062 43.469 1 95.44 186 ILE A C 1
ATOM 1521 O O . ILE A 1 186 ? 5.184 72.688 42.5 1 95.44 186 ILE A O 1
ATOM 1525 N N . TYR A 1 187 ? 5.828 74.25 44.031 1 94.69 187 TYR A N 1
ATOM 1526 C CA . TYR A 1 187 ? 4.926 75.25 43.5 1 94.69 187 TYR A CA 1
ATOM 1527 C C . TYR A 1 187 ? 5.59 76.062 42.406 1 94.69 187 TYR A C 1
ATOM 1529 O O . TYR A 1 187 ? 6.691 76.625 42.594 1 94.69 187 TYR A O 1
ATOM 1537 N N . LEU A 1 188 ? 5.027 76.188 41.281 1 93.31 188 LEU A N 1
ATOM 1538 C CA . LEU A 1 188 ? 5.656 76.688 40.062 1 93.31 188 LEU A CA 1
ATOM 1539 C C . LEU A 1 188 ? 5.617 78.25 40.062 1 93.31 188 LEU A C 1
ATOM 1541 O O . LEU A 1 188 ? 6.395 78.875 39.344 1 93.31 188 LEU A O 1
ATOM 1545 N N . ASN A 1 189 ? 4.695 78.812 40.75 1 85.62 189 ASN A N 1
ATOM 1546 C CA . ASN A 1 189 ? 4.633 80.25 40.812 1 85.62 189 ASN A CA 1
ATOM 1547 C C . ASN A 1 189 ? 5.902 80.875 41.406 1 85.62 189 ASN A C 1
ATOM 1549 O O . ASN A 1 189 ? 6.332 81.938 41 1 85.62 189 ASN A O 1
ATOM 1553 N N . ASP A 1 190 ? 6.523 80.188 42.406 1 80.75 190 ASP A N 1
ATOM 1554 C CA . ASP A 1 190 ? 7.711 80.688 43.094 1 80.75 190 ASP A CA 1
ATOM 1555 C C . ASP A 1 190 ? 8.953 79.938 42.688 1 80.75 190 ASP A C 1
ATOM 1557 O O . ASP A 1 190 ? 9.961 79.938 43.375 1 80.75 190 ASP A O 1
ATOM 1561 N N . HIS A 1 191 ? 8.789 79.25 41.594 1 91.44 191 HIS A N 1
ATOM 1562 C CA . HIS A 1 191 ? 9.891 78.438 41.156 1 91.44 191 HIS A CA 1
ATOM 1563 C C . HIS A 1 191 ? 10.977 79.25 40.438 1 91.44 191 HIS A C 1
ATOM 1565 O O . HIS A 1 191 ? 10.664 80.188 39.688 1 91.44 191 HIS A O 1
ATOM 1571 N N . PRO A 1 192 ? 12.242 79 40.781 1 90.75 192 PRO A N 1
ATOM 1572 C CA . PRO A 1 192 ? 13.328 79.75 40.156 1 90.75 192 PRO A CA 1
ATOM 1573 C C . PRO A 1 192 ? 13.367 79.625 38.625 1 90.75 192 PRO A C 1
ATOM 1575 O O . PRO A 1 192 ? 13.016 78.562 38.094 1 90.75 192 PRO A O 1
ATOM 1578 N N . GLU A 1 193 ? 13.75 80.75 38 1 92.56 193 GLU A N 1
ATOM 1579 C CA . GLU A 1 193 ? 13.93 80.688 36.562 1 92.56 193 GLU A CA 1
ATOM 1580 C C . GLU A 1 193 ? 15.078 79.75 36.188 1 92.56 193 GLU A C 1
ATOM 1582 O O . GLU A 1 193 ? 16.047 79.625 36.906 1 92.56 193 GLU A O 1
ATOM 1587 N N . GLY A 1 194 ? 14.883 79.062 35.031 1 92.81 194 GLY A N 1
ATOM 1588 C CA . GLY A 1 194 ? 15.891 78.125 34.562 1 92.81 194 GLY A CA 1
ATOM 1589 C C . GLY A 1 194 ? 15.438 76.688 34.656 1 92.81 194 GLY A C 1
ATOM 1590 O O . GLY A 1 194 ? 14.234 76.375 34.688 1 92.81 194 GLY A O 1
ATOM 1591 N N . GLU A 1 195 ? 16.469 75.812 34.562 1 94.38 195 GLU A N 1
ATOM 1592 C CA . GLU A 1 195 ? 16.172 74.375 34.594 1 94.38 195 GLU A CA 1
ATOM 1593 C C . GLU A 1 195 ? 16.562 73.812 35.938 1 94.38 195 GLU A C 1
ATOM 1595 O O . GLU A 1 195 ? 17.656 74 36.438 1 94.38 195 GLU A O 1
ATOM 1600 N N . THR A 1 196 ? 15.609 73.125 36.594 1 95.81 196 THR A N 1
ATOM 1601 C CA . THR A 1 196 ? 15.844 72.438 37.812 1 95.81 196 THR A CA 1
ATOM 1602 C C . THR A 1 196 ? 15.438 70.938 37.688 1 95.81 196 THR A C 1
ATOM 1604 O O . THR A 1 196 ? 14.383 70.625 37.125 1 95.81 196 THR A O 1
ATOM 1607 N N . LYS A 1 197 ? 16.281 70.125 38.188 1 95.38 197 LYS A N 1
ATOM 1608 C CA . LYS A 1 197 ? 16 68.688 38.125 1 95.38 197 LYS A CA 1
ATOM 1609 C C . LYS A 1 197 ? 15.516 68.125 39.469 1 95.38 197 LYS A C 1
ATOM 1611 O O . LYS A 1 197 ? 16.031 68.562 40.531 1 95.38 197 LYS A O 1
ATOM 1616 N N . TYR A 1 198 ? 14.422 67.438 39.406 1 95.88 198 TYR A N 1
ATOM 1617 C CA . TYR A 1 198 ? 13.898 66.75 40.594 1 95.88 198 TYR A CA 1
ATOM 1618 C C . TYR A 1 198 ? 13.859 65.25 40.406 1 95.88 198 TYR A C 1
ATOM 1620 O O . TYR A 1 198 ? 13.594 64.75 39.312 1 95.88 198 TYR A O 1
ATOM 1628 N N . THR A 1 199 ? 14.117 64.562 41.406 1 95.06 199 THR A N 1
ATOM 1629 C CA . THR A 1 199 ? 14.07 63.094 41.344 1 95.06 199 THR A CA 1
ATOM 1630 C C . THR A 1 199 ? 12.672 62.562 41.656 1 95.06 199 THR A C 1
ATOM 1632 O O . THR A 1 199 ? 12.102 62.906 42.688 1 95.06 199 THR A O 1
ATOM 1635 N N . SER A 1 200 ? 12.102 61.781 40.781 1 94.88 200 SER A N 1
ATOM 1636 C CA . SER A 1 200 ? 10.758 61.25 40.969 1 94.88 200 SER A CA 1
ATOM 1637 C C . SER A 1 200 ? 10.789 60 41.844 1 94.88 200 SER A C 1
ATOM 1639 O O . SER A 1 200 ? 11.867 59.562 42.281 1 94.88 200 SER A O 1
ATOM 1641 N N . GLU A 1 201 ? 9.578 59.469 42.125 1 94 201 GLU A N 1
ATOM 1642 C CA . GLU A 1 201 ? 9.438 58.281 42.969 1 94 201 GLU A CA 1
ATOM 1643 C C . GLU A 1 201 ? 9.984 57.031 42.25 1 94 201 GLU A C 1
ATOM 1645 O O . GLU A 1 201 ? 10.25 56.031 42.875 1 94 201 GLU A O 1
ATOM 1650 N N . SER A 1 202 ? 10.148 57.125 40.969 1 92.06 202 SER A N 1
ATOM 1651 C CA . SER A 1 202 ? 10.75 56.031 40.188 1 92.06 202 SER A CA 1
ATOM 1652 C C . SER A 1 202 ? 12.266 56.125 40.188 1 92.06 202 SER A C 1
ATOM 1654 O O . SER A 1 202 ? 12.945 55.344 39.531 1 92.06 202 SER A O 1
ATOM 1656 N N . ASP A 1 203 ? 12.875 57.094 40.812 1 91.44 203 ASP A N 1
ATOM 1657 C CA . ASP A 1 203 ? 14.312 57.344 40.938 1 91.44 203 ASP A CA 1
ATOM 1658 C C . ASP A 1 203 ? 14.875 57.906 39.625 1 91.44 203 ASP A C 1
ATOM 1660 O O . ASP A 1 203 ? 16.062 57.75 39.344 1 91.44 203 ASP A O 1
ATOM 1664 N N . GLN A 1 204 ? 13.977 58.406 38.812 1 92.44 204 GLN A N 1
ATOM 1665 C CA . GLN A 1 204 ? 14.375 59.062 37.562 1 92.44 204 GLN A CA 1
ATOM 1666 C C . GLN A 1 204 ? 14.133 60.594 37.688 1 92.44 204 GLN A C 1
ATOM 1668 O O . GLN A 1 204 ? 13.242 61.031 38.406 1 92.44 204 GLN A O 1
ATOM 1673 N N . ASP A 1 205 ? 14.797 61.281 36.875 1 93.38 205 ASP A N 1
ATOM 1674 C CA . ASP A 1 205 ? 14.742 62.719 37.031 1 93.38 205 ASP A CA 1
ATOM 1675 C C . ASP A 1 205 ? 13.703 63.344 36.094 1 93.38 205 ASP A C 1
ATOM 1677 O O . ASP A 1 205 ? 13.531 62.875 34.969 1 93.38 205 ASP A O 1
ATOM 1681 N N . VAL A 1 206 ? 13.07 64.312 36.625 1 94.56 206 VAL A N 1
ATOM 1682 C CA . VAL A 1 206 ? 12.148 65.188 35.875 1 94.56 206 VAL A CA 1
ATOM 1683 C C . VAL A 1 206 ? 12.68 66.625 35.844 1 94.56 206 VAL A C 1
ATOM 1685 O O . VAL A 1 206 ? 13.078 67.125 36.875 1 94.56 206 VAL A O 1
ATOM 1688 N N . THR A 1 207 ? 12.695 67.125 34.656 1 95 207 THR A N 1
ATOM 1689 C CA . THR A 1 207 ? 13.227 68.438 34.5 1 95 207 THR A CA 1
ATOM 1690 C C . THR A 1 207 ? 12.102 69.5 34.375 1 95 207 THR A C 1
ATOM 1692 O O . THR A 1 207 ? 11.211 69.312 33.562 1 95 207 THR A O 1
ATOM 1695 N N . ILE A 1 208 ? 12.141 70.5 35.219 1 95.56 208 ILE A N 1
ATOM 1696 C CA . ILE A 1 208 ? 11.211 71.625 35.125 1 95.56 208 ILE A CA 1
ATOM 1697 C C . ILE A 1 208 ? 11.945 72.875 34.656 1 95.56 208 ILE A C 1
ATOM 1699 O O . ILE A 1 208 ? 12.961 73.25 35.219 1 95.56 208 ILE A O 1
ATOM 1703 N N . LYS A 1 209 ? 11.438 73.375 33.625 1 95.62 209 LYS A N 1
ATOM 1704 C CA . LYS A 1 209 ? 12.023 74.562 33.062 1 95.62 209 LYS A CA 1
ATOM 1705 C C . LYS A 1 209 ? 11.055 75.75 33.125 1 95.62 209 LYS A C 1
ATOM 1707 O O . LYS A 1 209 ? 9.922 75.688 32.656 1 95.62 209 LYS A O 1
ATOM 1712 N N . VAL A 1 210 ? 11.492 76.875 33.75 1 94.5 210 VAL A N 1
ATOM 1713 C CA . VAL A 1 210 ? 10.719 78.125 33.844 1 94.5 210 VAL A CA 1
ATOM 1714 C C . VAL A 1 210 ? 11.359 79.188 32.969 1 94.5 210 VAL A C 1
ATOM 1716 O O . VAL A 1 210 ? 12.523 79.562 33.156 1 94.5 210 VAL A O 1
ATOM 1719 N N . GLU A 1 211 ? 10.656 79.625 32.125 1 93.12 211 GLU A N 1
ATOM 1720 C CA . GLU A 1 211 ? 11.148 80.688 31.234 1 93.12 211 GLU A CA 1
ATOM 1721 C C . GLU A 1 211 ? 10.898 82.062 31.781 1 93.12 211 GLU A C 1
ATOM 1723 O O . GLU A 1 211 ? 10.125 82.25 32.719 1 93.12 211 GLU A O 1
ATOM 1728 N N . LYS A 1 212 ? 11.539 83.062 31.141 1 88.56 212 LYS A N 1
ATOM 1729 C CA . LYS A 1 212 ? 11.453 84.438 31.578 1 88.56 212 LYS A CA 1
ATOM 1730 C C . LYS A 1 212 ? 10.047 85 31.359 1 88.56 212 LYS A C 1
ATOM 1732 O O . LYS A 1 212 ? 9.602 85.875 32.125 1 88.56 212 LYS A O 1
ATOM 1737 N N . ASN A 1 213 ? 9.43 84.438 30.391 1 86.94 213 ASN A N 1
ATOM 1738 C CA . ASN A 1 213 ? 8.086 84.938 30.094 1 86.94 213 ASN A CA 1
ATOM 1739 C C . ASN A 1 213 ? 7.047 84.312 31.031 1 86.94 213 ASN A C 1
ATOM 1741 O O . ASN A 1 213 ? 5.852 84.625 30.906 1 86.94 213 ASN A O 1
ATOM 1745 N N . GLY A 1 214 ? 7.434 83.5 31.938 1 86.38 214 GLY A N 1
ATOM 1746 C CA . GLY A 1 214 ? 6.516 82.938 32.906 1 86.38 214 GLY A CA 1
ATOM 1747 C C . GLY A 1 214 ? 5.988 81.562 32.531 1 86.38 214 GLY A C 1
ATOM 1748 O O . GLY A 1 214 ? 5.293 80.938 33.312 1 86.38 214 GLY A O 1
ATOM 1749 N N . LYS A 1 215 ? 6.371 81.125 31.344 1 92.5 215 LYS A N 1
ATOM 1750 C CA . LYS A 1 215 ? 5.934 79.812 30.906 1 92.5 215 LYS A CA 1
ATOM 1751 C C . LYS A 1 215 ? 6.777 78.75 31.547 1 92.5 215 LYS A C 1
ATOM 1753 O O . LYS A 1 215 ? 7.988 78.875 31.719 1 92.5 215 LYS A O 1
ATOM 1758 N N . VAL A 1 216 ? 6.098 77.625 31.969 1 95.12 216 VAL A N 1
ATOM 1759 C CA . VAL A 1 216 ? 6.766 76.562 32.656 1 95.12 216 VAL A CA 1
ATOM 1760 C C . VAL A 1 216 ? 6.625 75.25 31.828 1 95.12 216 VAL A C 1
ATOM 1762 O O . VAL A 1 216 ? 5.574 75 31.234 1 95.12 216 VAL A O 1
ATOM 1765 N N . TYR A 1 217 ? 7.711 74.5 31.719 1 95.5 217 TYR A N 1
ATOM 1766 C CA . TYR A 1 217 ? 7.738 73.25 31 1 95.5 217 TYR A CA 1
ATOM 1767 C C . TYR A 1 217 ? 8.234 72.125 31.891 1 95.5 217 TYR A C 1
ATOM 1769 O O . TYR A 1 217 ? 9.148 72.312 32.688 1 95.5 217 TYR A O 1
ATOM 1777 N N . VAL A 1 218 ? 7.586 71.062 31.844 1 95.81 218 VAL A N 1
ATOM 1778 C CA . VAL A 1 218 ? 8.031 69.812 32.5 1 95.81 218 VAL A CA 1
ATOM 1779 C C . VAL A 1 218 ? 8.523 68.812 31.469 1 95.81 218 VAL A C 1
ATOM 1781 O O . VAL A 1 218 ? 7.723 68.25 30.688 1 95.81 218 VAL A O 1
ATOM 1784 N N . ASN A 1 219 ? 9.789 68.438 31.484 1 93.94 219 ASN A N 1
ATOM 1785 C CA . ASN A 1 219 ? 10.406 67.562 30.469 1 93.94 219 ASN A CA 1
ATOM 1786 C C . ASN A 1 219 ? 9.992 68 29.062 1 93.94 219 ASN A C 1
ATOM 1788 O O . ASN A 1 219 ? 9.594 67.188 28.25 1 93.94 219 ASN A O 1
ATOM 1792 N N . GLY A 1 220 ? 9.891 69.25 28.844 1 91.06 220 GLY A N 1
ATOM 1793 C CA . GLY A 1 220 ? 9.609 69.812 27.531 1 91.06 220 GLY A CA 1
ATOM 1794 C C . GLY A 1 220 ? 8.125 70 27.281 1 91.06 220 GLY A C 1
ATOM 1795 O O . GLY A 1 220 ? 7.738 70.625 26.281 1 91.06 220 GLY A O 1
ATOM 1796 N N . HIS A 1 221 ? 7.238 69.5 28.109 1 94.81 221 HIS A N 1
ATOM 1797 C CA . HIS A 1 221 ? 5.801 69.688 27.953 1 94.81 221 HIS A CA 1
ATOM 1798 C C . HIS A 1 221 ? 5.305 70.938 28.688 1 94.81 221 HIS A C 1
ATOM 1800 O O . HIS A 1 221 ? 5.695 71.188 29.828 1 94.81 221 HIS A O 1
ATOM 1806 N N . LYS A 1 222 ? 4.43 71.562 28.094 1 95.56 222 LYS A N 1
ATOM 1807 C CA . LYS A 1 222 ? 3.934 72.875 28.641 1 95.56 222 LYS A CA 1
ATOM 1808 C C . LYS A 1 222 ? 2.949 72.625 29.781 1 95.56 222 LYS A C 1
ATOM 1810 O O . LYS A 1 222 ? 2.102 71.688 29.703 1 95.56 222 LYS A O 1
ATOM 1815 N N . VAL A 1 223 ? 3.133 73.438 30.812 1 95.94 223 VAL A N 1
ATOM 1816 C CA . VAL A 1 223 ? 2.178 73.375 31.922 1 95.94 223 VAL A CA 1
ATOM 1817 C C . VAL A 1 223 ? 0.97 74.25 31.594 1 95.94 223 VAL A C 1
ATOM 1819 O O . VAL A 1 223 ? 1.119 75.438 31.312 1 95.94 223 VAL A O 1
ATOM 1822 N N . VAL A 1 224 ? -0.189 73.688 31.578 1 95.12 224 VAL A N 1
ATOM 1823 C CA . VAL A 1 224 ? -1.427 74.375 31.219 1 95.12 224 VAL A CA 1
ATOM 1824 C C . VAL A 1 224 ? -2.025 75.062 32.469 1 95.12 224 VAL A C 1
ATOM 1826 O O . VAL A 1 224 ? -2.529 76.188 32.375 1 95.12 224 VAL A O 1
ATOM 1829 N N . GLU A 1 225 ? -2.127 74.375 33.5 1 93.94 225 GLU A N 1
ATOM 1830 C CA . GLU A 1 225 ? -2.611 74.875 34.781 1 93.94 225 GLU A CA 1
ATOM 1831 C C . GLU A 1 225 ? -1.614 74.625 35.906 1 93.94 225 GLU A C 1
ATOM 1833 O O . GLU A 1 225 ? -1.276 73.438 36.188 1 93.94 225 GLU A O 1
ATOM 1838 N N . LYS A 1 226 ? -1.188 75.688 36.531 1 93.62 226 LYS A N 1
ATOM 1839 C CA . LYS A 1 226 ? -0.172 75.625 37.562 1 93.62 226 LYS A CA 1
ATOM 1840 C C . LYS A 1 226 ? -0.809 75.562 38.938 1 93.62 226 LYS A C 1
ATOM 1842 O O . LYS A 1 226 ? -1.837 76.188 39.188 1 93.62 226 LYS A O 1
ATOM 1847 N N . ASP A 1 227 ? -0.209 74.75 39.781 1 94.44 227 ASP A N 1
ATOM 1848 C CA . ASP A 1 227 ? -0.374 74.812 41.219 1 94.44 227 ASP A CA 1
ATOM 1849 C C . ASP A 1 227 ? -1.821 74.5 41.625 1 94.44 227 ASP A C 1
ATOM 1851 O O . ASP A 1 227 ? -2.451 75.375 42.281 1 94.44 227 ASP A O 1
ATOM 1855 N N . VAL A 1 228 ? -2.359 73.5 41.188 1 95.75 228 VAL A N 1
ATOM 1856 C CA . VAL A 1 228 ? -3.596 73 41.781 1 95.75 228 VAL A CA 1
ATOM 1857 C C . VAL A 1 228 ? -3.307 72.438 43.188 1 95.75 228 VAL A C 1
ATOM 1859 O O . VAL A 1 228 ? -2.611 71.438 43.344 1 95.75 228 VAL A O 1
ATOM 1862 N N . LEU A 1 229 ? -3.83 73.125 44.156 1 95.94 229 LEU A N 1
ATOM 1863 C CA . LEU A 1 229 ? -3.424 72.875 45.531 1 95.94 229 LEU A CA 1
ATOM 1864 C C . LEU A 1 229 ? -4.055 71.625 46.062 1 95.94 229 LEU A C 1
ATOM 1866 O O . LEU A 1 229 ? -5.207 71.312 45.781 1 95.94 229 LEU A O 1
ATOM 1870 N N . ALA A 1 230 ? -3.273 70.875 46.781 1 96.38 230 ALA A N 1
ATOM 1871 C CA . ALA A 1 230 ? -3.697 69.688 47.562 1 96.38 230 ALA A CA 1
ATOM 1872 C C . ALA A 1 230 ? -3.195 69.812 49 1 96.38 230 ALA A C 1
ATOM 1874 O O . ALA A 1 230 ? -2.305 70.562 49.312 1 96.38 230 ALA A O 1
ATOM 1875 N N . ALA A 1 231 ? -3.809 69 49.875 1 95.56 231 ALA A N 1
ATOM 1876 C CA . ALA A 1 231 ? -3.453 69 51.281 1 95.56 231 ALA A CA 1
ATOM 1877 C C . ALA A 1 231 ? -1.994 68.625 51.5 1 95.56 231 ALA A C 1
ATOM 1879 O O . ALA A 1 231 ? -1.297 69.188 52.344 1 95.56 231 ALA A O 1
ATOM 1880 N N . ASN A 1 232 ? -1.567 67.562 50.812 1 95.94 232 ASN A N 1
ATOM 1881 C CA . ASN A 1 232 ? -0.202 67.062 50.969 1 95.94 232 ASN A CA 1
ATOM 1882 C C . ASN A 1 232 ? 0.645 67.312 49.75 1 95.94 232 ASN A C 1
ATOM 1884 O O . ASN A 1 232 ? 1.501 66.5 49.406 1 95.94 232 ASN A O 1
ATOM 1888 N N . GLY A 1 233 ? 0.347 68.438 49.031 1 95.81 233 GLY A N 1
ATOM 1889 C CA . GLY A 1 233 ? 1.202 68.688 47.906 1 95.81 233 GLY A CA 1
ATOM 1890 C C . GLY A 1 233 ? 0.522 69.562 46.844 1 95.81 233 GLY A C 1
ATOM 1891 O O . GLY A 1 233 ? -0.24 70.5 47.188 1 95.81 233 GLY A O 1
ATOM 1892 N N . VAL A 1 234 ? 0.936 69.375 45.531 1 96.88 234 VAL A N 1
ATOM 1893 C CA . VAL A 1 234 ? 0.449 70.188 44.438 1 96.88 234 VAL A CA 1
ATOM 1894 C C . VAL A 1 234 ? 0.343 69.375 43.156 1 96.88 234 VAL A C 1
ATOM 1896 O O . VAL A 1 234 ? 1.067 68.375 43 1 96.88 234 VAL A O 1
ATOM 1899 N N . LEU A 1 235 ? -0.577 69.688 42.406 1 97.38 235 LEU A N 1
ATOM 1900 C CA . LEU A 1 235 ? -0.823 69 41.125 1 97.38 235 LEU A CA 1
ATOM 1901 C C . LEU A 1 235 ? -0.707 70.062 39.969 1 97.38 235 LEU A C 1
ATOM 1903 O O . LEU A 1 235 ? -1.188 71.188 40.094 1 97.38 235 LEU A O 1
ATOM 1907 N N . HIS A 1 236 ? 0.008 69.688 38.969 1 97.25 236 HIS A N 1
ATOM 1908 C CA . HIS A 1 236 ? 0.114 70.562 37.781 1 97.25 236 HIS A CA 1
ATOM 1909 C C . HIS A 1 236 ? -0.504 69.875 36.594 1 97.25 236 HIS A C 1
ATOM 1911 O O . HIS A 1 236 ? -0.352 68.625 36.406 1 97.25 236 HIS A O 1
ATOM 1917 N N . VAL A 1 237 ? -1.28 70.562 35.812 1 97 237 VAL A N 1
ATOM 1918 C CA . VAL A 1 237 ? -1.842 70 34.562 1 97 237 VAL A CA 1
ATOM 1919 C C . VAL A 1 237 ? -0.913 70.375 33.406 1 97 237 VAL A C 1
ATOM 1921 O O . VAL A 1 237 ? -0.596 71.5 33.156 1 97 237 VAL A O 1
ATOM 1924 N N . VAL A 1 238 ? -0.459 69.312 32.781 1 96.38 238 VAL A N 1
ATOM 1925 C CA . VAL A 1 238 ? 0.461 69.5 31.656 1 96.38 238 VAL A CA 1
ATOM 1926 C C . VAL A 1 238 ? -0.228 69.062 30.344 1 96.38 238 VAL A C 1
ATOM 1928 O O . VAL A 1 238 ? -1.272 68.438 30.375 1 96.38 238 VAL A O 1
ATOM 1931 N N . ASP A 1 239 ? 0.299 69.5 29.25 1 94.44 239 ASP A N 1
ATOM 1932 C CA . ASP A 1 239 ? -0.289 69.188 27.969 1 94.44 239 ASP A CA 1
ATOM 1933 C C . ASP A 1 239 ? -0.12 67.688 27.641 1 94.44 239 ASP A C 1
ATOM 1935 O O . ASP A 1 239 ? -1 67.062 27.031 1 94.44 239 ASP A O 1
ATOM 1939 N N . ASP A 1 240 ? 1.082 67.188 27.984 1 93.69 240 ASP A N 1
ATOM 1940 C CA . ASP A 1 240 ? 1.364 65.812 27.844 1 93.69 240 ASP A CA 1
ATOM 1941 C C . ASP A 1 240 ? 2.186 65.25 29.031 1 93.69 240 ASP A C 1
ATOM 1943 O O . ASP A 1 240 ? 3.006 66 29.578 1 93.69 240 ASP A O 1
ATOM 1947 N N . LEU A 1 241 ? 1.922 64.125 29.328 1 93.06 241 LEU A N 1
ATOM 1948 C CA . LEU A 1 241 ? 2.59 63.562 30.516 1 93.06 241 LEU A CA 1
ATOM 1949 C C . LEU A 1 241 ? 4.051 63.25 30.219 1 93.06 241 LEU A C 1
ATOM 1951 O O . LEU A 1 241 ? 4.375 62.75 29.125 1 93.06 241 LEU A O 1
ATOM 1955 N N . PRO A 1 242 ? 4.906 63.625 31.141 1 89.81 242 PRO A N 1
ATOM 1956 C CA . PRO A 1 242 ? 6.309 63.25 30.969 1 89.81 242 PRO A CA 1
ATOM 1957 C C . PRO A 1 242 ? 6.52 61.719 31 1 89.81 242 PRO A C 1
ATOM 1959 O O . PRO A 1 242 ? 5.738 61 31.609 1 89.81 242 PRO A O 1
ATOM 1962 N N . PHE A 1 243 ? 7.473 61.25 30.203 1 84.81 243 PHE A N 1
ATOM 1963 C CA . PHE A 1 243 ? 7.703 59.844 30.031 1 84.81 243 PHE A CA 1
ATOM 1964 C C . PHE A 1 243 ? 9.18 59.5 30.219 1 84.81 243 PHE A C 1
ATOM 1966 O O . PHE A 1 243 ? 10.055 60.25 29.781 1 84.81 243 PHE A O 1
ATOM 1973 N N . ALA A 1 244 ? 9.289 58.375 31.141 1 78.62 244 ALA A N 1
ATOM 1974 C CA . ALA A 1 244 ? 10.664 57.906 31.328 1 78.62 244 ALA A CA 1
ATOM 1975 C C . ALA A 1 244 ? 11.078 56.969 30.203 1 78.62 244 ALA A C 1
ATOM 1977 O O . ALA A 1 244 ? 10.266 56.188 29.719 1 78.62 244 ALA A O 1
ATOM 1978 N N . ASP A 1 245 ? 12.227 57.094 29.672 1 77.5 245 ASP A N 1
ATOM 1979 C CA . ASP A 1 245 ? 12.742 56.25 28.594 1 77.5 245 ASP A CA 1
ATOM 1980 C C . ASP A 1 245 ? 13.258 54.906 29.141 1 77.5 245 ASP A C 1
ATOM 1982 O O . ASP A 1 245 ? 13.828 54.125 28.406 1 77.5 245 ASP A O 1
ATOM 1986 N N . SER A 1 246 ? 12.883 54.562 30.328 1 79.94 246 SER A N 1
ATOM 1987 C CA . SER A 1 246 ? 13.438 53.375 30.953 1 79.94 246 SER A CA 1
ATOM 1988 C C . SER A 1 246 ? 12.656 52.125 30.562 1 79.94 246 SER A C 1
ATOM 1990 O O . SER A 1 246 ? 13.156 51 30.688 1 79.94 246 SER A O 1
ATOM 1992 N N . LEU A 1 247 ? 11.484 52.219 30.125 1 86.12 247 LEU A N 1
ATOM 1993 C CA . LEU A 1 247 ? 10.672 51.062 29.797 1 86.12 247 LEU A CA 1
ATOM 1994 C C . LEU A 1 247 ? 11.062 50.5 28.422 1 86.12 247 LEU A C 1
ATOM 1996 O O . LEU A 1 247 ? 11 51.188 27.422 1 86.12 247 LEU A O 1
ATOM 2000 N N . VAL A 1 248 ? 11.602 49.281 28.516 1 87.44 248 VAL A N 1
ATOM 2001 C CA . VAL A 1 248 ? 11.992 48.594 27.281 1 87.44 248 VAL A CA 1
ATOM 2002 C C . VAL A 1 248 ? 11.078 47.406 27.031 1 87.44 248 VAL A C 1
ATOM 2004 O O . VAL A 1 248 ? 10.891 46.562 27.922 1 87.44 248 VAL A O 1
ATOM 2007 N N . PHE A 1 249 ? 10.484 47.375 25.891 1 91.25 249 PHE A N 1
ATOM 2008 C CA . PHE A 1 249 ? 9.633 46.25 25.516 1 91.25 249 PHE A CA 1
ATOM 2009 C C . PHE A 1 249 ? 10.43 45.188 24.797 1 91.25 249 PHE A C 1
ATOM 2011 O O . PHE A 1 249 ? 11.273 45.5 23.953 1 91.25 249 PHE A O 1
ATOM 2018 N N . ASP A 1 250 ? 10.281 43.938 25.234 1 92.06 250 ASP A N 1
ATOM 2019 C CA . ASP A 1 250 ? 10.906 42.812 24.578 1 92.06 250 ASP A CA 1
ATOM 2020 C C . ASP A 1 250 ? 9.859 41.812 24.078 1 92.06 250 ASP A C 1
ATOM 2022 O O . ASP A 1 250 ? 8.664 42.125 24.094 1 92.06 250 ASP A O 1
ATOM 2026 N N . THR A 1 251 ? 10.375 40.719 23.547 1 94.44 251 THR A N 1
ATOM 2027 C CA . THR A 1 251 ? 9.484 39.719 22.953 1 94.44 251 THR A CA 1
ATOM 2028 C C . THR A 1 251 ? 8.555 39.125 24 1 94.44 251 THR A C 1
ATOM 2030 O O . THR A 1 251 ? 7.367 38.938 23.75 1 94.44 251 THR A O 1
ATOM 2033 N N . ARG A 1 252 ? 9.047 38.875 25.141 1 94.5 252 ARG A N 1
ATOM 2034 C CA . ARG A 1 252 ? 8.273 38.312 26.234 1 94.5 252 ARG A CA 1
ATOM 2035 C C . ARG A 1 252 ? 7.086 39.188 26.578 1 94.5 252 ARG A C 1
ATOM 2037 O O . ARG A 1 252 ? 5.957 38.719 26.688 1 94.5 252 ARG A O 1
ATOM 2044 N N . LYS A 1 253 ? 7.27 40.469 26.734 1 94.5 253 LYS A N 1
ATOM 2045 C CA . LYS A 1 253 ? 6.223 41.406 27.094 1 94.5 253 LYS A CA 1
ATOM 2046 C C . LYS A 1 253 ? 5.172 41.531 26 1 94.5 253 LYS A C 1
ATOM 2048 O O . LYS A 1 253 ? 3.979 41.656 26.281 1 94.5 253 LYS A O 1
ATOM 2053 N N . TYR A 1 254 ? 5.68 41.469 24.812 1 95.12 254 TYR A N 1
ATOM 2054 C CA . TYR A 1 254 ? 4.742 41.5 23.703 1 95.12 254 TYR A CA 1
ATOM 2055 C C . TYR A 1 254 ? 3.852 40.281 23.688 1 95.12 254 TYR A C 1
ATOM 2057 O O . TYR A 1 254 ? 2.648 40.375 23.438 1 95.12 254 TYR A O 1
ATOM 2065 N N . LEU A 1 255 ? 4.426 39.156 23.938 1 95.38 255 LEU A N 1
ATOM 2066 C CA . LEU A 1 255 ? 3.656 37.938 23.953 1 95.38 255 LEU A CA 1
ATOM 2067 C C . LEU A 1 255 ? 2.617 37.938 25.062 1 95.38 255 LEU A C 1
ATOM 2069 O O . LEU A 1 255 ? 1.52 37.406 24.906 1 95.38 255 LEU A O 1
ATOM 2073 N N . PHE A 1 256 ? 2.934 38.5 26.156 1 94.62 256 PHE A N 1
ATOM 2074 C CA . PHE A 1 256 ? 1.952 38.688 27.219 1 94.62 256 PHE A CA 1
ATOM 2075 C C . PHE A 1 256 ? 0.786 39.531 26.75 1 94.62 256 PHE A C 1
ATOM 2077 O O . PHE A 1 256 ? -0.374 39.25 27.031 1 94.62 256 PHE A O 1
ATOM 2084 N N . GLY A 1 257 ? 1.185 40.594 26.078 1 93.19 257 GLY A N 1
ATOM 2085 C CA . GLY A 1 257 ? 0.163 41.469 25.562 1 93.19 257 GLY A CA 1
ATOM 2086 C C . GLY A 1 257 ? -0.723 40.844 24.516 1 93.19 257 GLY A C 1
ATOM 2087 O O . GLY A 1 257 ? -1.851 41.281 24.281 1 93.19 257 GLY A O 1
ATOM 2088 N N . LEU A 1 258 ? -0.19 39.812 23.906 1 91.5 258 LEU A N 1
ATOM 2089 C CA . LEU A 1 258 ? -0.916 39.125 22.844 1 91.5 258 LEU A CA 1
ATOM 2090 C C . LEU A 1 258 ? -1.679 37.938 23.406 1 91.5 258 LEU A C 1
ATOM 2092 O O . LEU A 1 258 ? -2.162 37.094 22.656 1 91.5 258 LEU A O 1
ATOM 2096 N N . ASN A 1 259 ? -1.825 37.812 24.625 1 90.06 259 ASN A N 1
ATOM 2097 C CA . ASN A 1 259 ? -2.537 36.75 25.312 1 90.06 259 ASN A CA 1
ATOM 2098 C C . ASN A 1 259 ? -1.925 35.375 25 1 90.06 259 ASN A C 1
ATOM 2100 O O . ASN A 1 259 ? -2.646 34.438 24.734 1 90.06 259 ASN A O 1
ATOM 2104 N N . ALA A 1 260 ? -0.64 35.344 24.906 1 94.19 260 ALA A N 1
ATOM 2105 C CA . ALA A 1 260 ? 0.092 34.094 24.688 1 94.19 260 ALA A CA 1
ATOM 2106 C C . ALA A 1 260 ? 0.899 33.719 25.938 1 94.19 260 ALA A C 1
ATOM 2108 O O . ALA A 1 260 ? 2.062 33.312 25.828 1 94.19 260 ALA A O 1
ATOM 2109 N N . THR A 1 261 ? 0.26 33.812 27.031 1 94.12 261 THR A N 1
ATOM 2110 C CA . THR A 1 261 ? 0.945 33.625 28.312 1 94.12 261 THR A CA 1
ATOM 2111 C C . THR A 1 261 ? 1.278 32.125 28.5 1 94.12 261 THR A C 1
ATOM 2113 O O . THR A 1 261 ? 2.328 31.797 29.047 1 94.12 261 THR A O 1
ATOM 2116 N N . LYS A 1 262 ? 0.374 31.234 28.078 1 93.94 262 LYS A N 1
ATOM 2117 C CA . LYS A 1 262 ? 0.635 29.812 28.172 1 93.94 262 LYS A CA 1
ATOM 2118 C C . LYS A 1 262 ? 1.852 29.406 27.344 1 93.94 262 LYS A C 1
ATOM 2120 O O . LYS A 1 262 ? 2.666 28.594 27.781 1 93.94 262 LYS A O 1
ATOM 2125 N N . PHE A 1 263 ? 1.863 29.953 26.234 1 95.94 263 PHE A N 1
ATOM 2126 C CA . PHE A 1 263 ? 2.986 29.688 25.344 1 95.94 263 PHE A CA 1
ATOM 2127 C C . PHE A 1 263 ? 4.301 30.125 25.984 1 95.94 263 PHE A C 1
ATOM 2129 O O . PHE A 1 263 ? 5.285 29.391 25.953 1 95.94 263 PHE A O 1
ATOM 2136 N N . VAL A 1 264 ? 4.328 31.312 26.531 1 96.06 264 VAL A N 1
ATOM 2137 C CA . VAL A 1 264 ? 5.52 31.859 27.188 1 96.06 264 VAL A CA 1
ATOM 2138 C C . VAL A 1 264 ? 5.918 30.969 28.359 1 96.06 264 VAL A C 1
ATOM 2140 O O . VAL A 1 264 ? 7.102 30.672 28.547 1 96.06 264 VAL A O 1
ATOM 2143 N N . SER A 1 265 ? 4.965 30.562 29.109 1 94.69 265 SER A N 1
ATOM 2144 C CA . SER A 1 265 ? 5.234 29.688 30.25 1 94.69 265 SER A CA 1
ATOM 2145 C C . SER A 1 265 ? 5.887 28.391 29.797 1 94.69 265 SER A C 1
ATOM 2147 O O . SER A 1 265 ? 6.789 27.875 30.469 1 94.69 265 SER A O 1
ATOM 2149 N N . LEU A 1 266 ? 5.391 27.844 28.734 1 95.12 266 LEU A N 1
ATOM 2150 C CA . LEU A 1 266 ? 5.949 26.594 28.203 1 95.12 266 LEU A CA 1
ATOM 2151 C C . LEU A 1 266 ? 7.371 26.812 27.703 1 95.12 266 LEU A C 1
ATOM 2153 O O . LEU A 1 266 ? 8.242 25.969 27.922 1 95.12 266 LEU A O 1
ATOM 2157 N N . VAL A 1 267 ? 7.59 27.906 27.047 1 96 267 VAL A N 1
ATOM 2158 C CA . VAL A 1 267 ? 8.906 28.234 26.5 1 96 267 VAL A CA 1
ATOM 2159 C C . VAL A 1 267 ? 9.922 28.344 27.641 1 96 267 VAL A C 1
ATOM 2161 O O . VAL A 1 267 ? 11.055 27.875 27.531 1 96 267 VAL A O 1
ATOM 2164 N N . ASP A 1 268 ? 9.516 28.891 28.719 1 94.81 268 ASP A N 1
ATOM 2165 C CA . ASP A 1 268 ? 10.383 29.031 29.891 1 94.81 268 ASP A CA 1
ATOM 2166 C C . ASP A 1 268 ? 10.617 27.688 30.578 1 94.81 268 ASP A C 1
ATOM 2168 O O . ASP A 1 268 ? 11.742 27.359 30.953 1 94.81 268 ASP A O 1
ATOM 2172 N N . GLU A 1 269 ? 9.562 27 30.75 1 94.56 269 GLU A N 1
ATOM 2173 C CA . GLU A 1 269 ? 9.617 25.719 31.453 1 94.56 269 GLU A CA 1
ATOM 2174 C C . GLU A 1 269 ? 10.547 24.734 30.734 1 94.56 269 GLU A C 1
ATOM 2176 O O . GLU A 1 269 ? 11.227 23.938 31.375 1 94.56 269 GLU A O 1
ATOM 2181 N N . TYR A 1 270 ? 10.617 24.828 29.469 1 94.31 270 TYR A N 1
ATOM 2182 C CA . TYR A 1 270 ? 11.375 23.844 28.703 1 94.31 270 TYR A CA 1
ATOM 2183 C C . TYR A 1 270 ? 12.68 24.438 28.203 1 94.31 270 TYR A C 1
ATOM 2185 O O . TYR A 1 270 ? 13.242 23.953 27.203 1 94.31 270 TYR A O 1
ATOM 2193 N N . GLY A 1 271 ? 13.148 25.516 28.766 1 92.56 271 GLY A N 1
ATOM 2194 C CA . GLY A 1 271 ? 14.508 26.016 28.641 1 92.56 271 GLY A CA 1
ATOM 2195 C C . GLY A 1 271 ? 14.742 26.812 27.375 1 92.56 271 GLY A C 1
ATOM 2196 O O . GLY A 1 271 ? 15.867 26.844 26.859 1 92.56 271 GLY A O 1
ATOM 2197 N N . LEU A 1 272 ? 13.758 27.375 26.766 1 94.5 272 LEU A N 1
ATOM 2198 C CA . LEU A 1 272 ? 13.906 28.156 25.531 1 94.5 272 LEU A CA 1
ATOM 2199 C C . LEU A 1 272 ? 13.664 29.625 25.781 1 94.5 272 LEU A C 1
ATOM 2201 O O . LEU A 1 272 ? 13.461 30.406 24.844 1 94.5 272 LEU A O 1
ATOM 2205 N N . GLY A 1 273 ? 13.695 30.047 26.922 1 94.25 273 GLY A N 1
ATOM 2206 C CA . GLY A 1 273 ? 13.398 31.406 27.328 1 94.25 273 GLY A CA 1
ATOM 2207 C C . GLY A 1 273 ? 14.336 32.438 26.719 1 94.25 273 GLY A C 1
ATOM 2208 O O . GLY A 1 273 ? 13.977 33.594 26.562 1 94.25 273 GLY A O 1
ATOM 2209 N N . ARG A 1 274 ? 15.523 32.062 26.344 1 93.12 274 ARG A N 1
ATOM 2210 C CA . ARG A 1 274 ? 16.516 32.969 25.781 1 93.12 274 ARG A CA 1
ATOM 2211 C C . ARG A 1 274 ? 15.977 33.625 24.531 1 93.12 274 ARG A C 1
ATOM 2213 O O . ARG A 1 274 ? 16.391 34.75 24.203 1 93.12 274 ARG A O 1
ATOM 2220 N N . PHE A 1 275 ? 15.078 33.031 23.859 1 94 275 PHE A N 1
ATOM 2221 C CA . PHE A 1 275 ? 14.547 33.562 22.609 1 94 275 PHE A CA 1
ATOM 2222 C C . PHE A 1 275 ? 13.555 34.688 22.891 1 94 275 PHE A C 1
ATOM 2224 O O . PHE A 1 275 ? 13.203 35.438 21.984 1 94 275 PHE A O 1
ATOM 2231 N N . LEU A 1 276 ? 13.055 34.781 24.125 1 94.12 276 LEU A N 1
ATOM 2232 C CA . LEU A 1 276 ? 12.039 35.781 24.453 1 94.12 276 LEU A CA 1
ATOM 2233 C C . LEU A 1 276 ? 12.656 36.938 25.219 1 94.12 276 LEU A C 1
ATOM 2235 O O . LEU A 1 276 ? 12.008 37.969 25.406 1 94.12 276 LEU A O 1
ATOM 2239 N N . ASP A 1 277 ? 13.836 36.75 25.594 1 89.62 277 ASP A N 1
ATOM 2240 C CA . ASP A 1 277 ? 14.461 37.719 26.469 1 89.62 277 ASP A CA 1
ATOM 2241 C C . ASP A 1 277 ? 15.062 38.875 25.688 1 89.62 277 ASP A C 1
ATOM 2243 O O . ASP A 1 277 ? 15.195 38.781 24.453 1 89.62 277 ASP A O 1
ATOM 2247 N N . GLU A 1 278 ? 15.375 39.781 26.547 1 85.5 278 GLU A N 1
ATOM 2248 C CA . GLU A 1 278 ? 16.016 40.969 25.969 1 85.5 278 GLU A CA 1
ATOM 2249 C C . GLU A 1 278 ? 17.344 40.594 25.312 1 85.5 278 GLU A C 1
ATOM 2251 O O . GLU A 1 278 ? 18.109 39.812 25.859 1 85.5 278 GLU A O 1
ATOM 2256 N N . GLY A 1 279 ? 17.562 41.062 24.141 1 82.5 279 GLY A N 1
ATOM 2257 C CA . GLY A 1 279 ? 18.812 40.812 23.438 1 82.5 279 GLY A CA 1
ATOM 2258 C C . GLY A 1 279 ? 18.656 39.781 22.312 1 82.5 279 GLY A C 1
ATOM 2259 O O . GLY A 1 279 ? 19.484 39.75 21.406 1 82.5 279 GLY A O 1
ATOM 2260 N N . SER A 1 280 ? 17.625 38.938 22.438 1 85.62 280 SER A N 1
ATOM 2261 C CA . SER A 1 280 ? 17.359 38 21.344 1 85.62 280 SER A CA 1
ATOM 2262 C C . SER A 1 280 ? 16.984 38.75 20.062 1 85.62 280 SER A C 1
ATOM 2264 O O . SER A 1 280 ? 16.281 39.781 20.109 1 85.62 280 SER A O 1
ATOM 2266 N N . ASN A 1 281 ? 17.703 38.312 18.938 1 88.5 281 ASN A N 1
ATOM 2267 C CA . ASN A 1 281 ? 17.406 38.969 17.672 1 88.5 281 ASN A CA 1
ATOM 2268 C C . ASN A 1 281 ? 17.406 38 16.516 1 88.5 281 ASN A C 1
ATOM 2270 O O . ASN A 1 281 ? 17.891 36.875 16.641 1 88.5 281 ASN A O 1
ATOM 2274 N N . ASN A 1 282 ? 16.719 38.438 15.602 1 94.94 282 ASN A N 1
ATOM 2275 C CA . ASN A 1 282 ? 16.719 37.75 14.305 1 94.94 282 ASN A CA 1
ATOM 2276 C C . ASN A 1 282 ? 16 36.406 14.352 1 94.94 282 ASN A C 1
ATOM 2278 O O . ASN A 1 282 ? 16.531 35.406 13.883 1 94.94 282 ASN A O 1
ATOM 2282 N N . VAL A 1 283 ? 14.883 36.375 15.023 1 96.38 283 VAL A N 1
ATOM 2283 C CA . VAL A 1 283 ? 14.039 35.188 15.031 1 96.38 283 VAL A CA 1
ATOM 2284 C C . VAL A 1 283 ? 12.586 35.594 14.766 1 96.38 283 VAL A C 1
ATOM 2286 O O . VAL A 1 283 ? 12.219 36.75 14.93 1 96.38 283 VAL A O 1
ATOM 2289 N N . THR A 1 284 ? 11.812 34.719 14.289 1 97.62 284 THR A N 1
ATOM 2290 C CA . THR A 1 284 ? 10.375 34.875 14.133 1 97.62 284 THR A CA 1
ATOM 2291 C C . THR A 1 284 ? 9.633 33.906 15.055 1 97.62 284 THR A C 1
ATOM 2293 O O . THR A 1 284 ? 9.828 32.688 14.961 1 97.62 284 THR A O 1
ATOM 2296 N N . ILE A 1 285 ? 8.859 34.438 15.883 1 97.31 285 ILE A N 1
ATOM 2297 C CA . ILE A 1 285 ? 8.133 33.625 16.844 1 97.31 285 ILE A CA 1
ATOM 2298 C C . ILE A 1 285 ? 6.68 33.469 16.391 1 97.31 285 ILE A C 1
ATOM 2300 O O . ILE A 1 285 ? 5.992 34.469 16.125 1 97.31 285 ILE A O 1
ATOM 2304 N N . LEU A 1 286 ? 6.293 32.281 16.266 1 97.12 286 LEU A N 1
ATOM 2305 C CA . LEU A 1 286 ? 4.906 31.938 15.953 1 97.12 286 LEU A CA 1
ATOM 2306 C C . LEU A 1 286 ? 4.164 31.484 17.203 1 97.12 286 LEU A C 1
ATOM 2308 O O . LEU A 1 286 ? 4.285 30.328 17.625 1 97.12 286 LEU A O 1
ATOM 2312 N N . ALA A 1 287 ? 3.318 32.344 17.688 1 95.06 287 ALA A N 1
ATOM 2313 C CA . ALA A 1 287 ? 2.738 32.094 19 1 95.06 287 ALA A CA 1
ATOM 2314 C C . ALA A 1 287 ? 1.241 31.797 18.891 1 95.06 287 ALA A C 1
ATOM 2316 O O . ALA A 1 287 ? 0.477 32.656 18.422 1 95.06 287 ALA A O 1
ATOM 2317 N N . PRO A 1 288 ? 0.878 30.625 19.344 1 92.06 288 PRO A N 1
ATOM 2318 C CA . PRO A 1 288 ? -0.561 30.391 19.484 1 92.06 288 PRO A CA 1
ATOM 2319 C C . PRO A 1 288 ? -1.159 31.109 20.688 1 92.06 288 PRO A C 1
ATOM 2321 O O . PRO A 1 288 ? -0.466 31.344 21.688 1 92.06 288 PRO A O 1
ATOM 2324 N N . THR A 1 289 ? -2.379 31.438 20.562 1 86.62 289 THR A N 1
ATOM 2325 C CA . THR A 1 289 ? -3.033 32.094 21.688 1 86.62 289 THR A CA 1
ATOM 2326 C C . THR A 1 289 ? -3.461 31.094 22.75 1 86.62 289 THR A C 1
ATOM 2328 O O . THR A 1 289 ? -3.465 29.875 22.484 1 86.62 289 THR A O 1
ATOM 2331 N N . ASN A 1 290 ? -3.803 31.609 23.891 1 87.38 290 ASN A N 1
ATOM 2332 C CA . ASN A 1 290 ? -4.188 30.766 25.016 1 87.38 290 ASN A CA 1
ATOM 2333 C C . ASN A 1 290 ? -5.414 29.906 24.688 1 87.38 290 ASN A C 1
ATOM 2335 O O . ASN A 1 290 ? -5.543 28.797 25.172 1 87.38 290 ASN A O 1
ATOM 2339 N N . GLU A 1 291 ? -6.234 30.375 23.844 1 76.94 291 GLU A N 1
ATOM 2340 C CA . GLU A 1 291 ? -7.512 29.719 23.562 1 76.94 291 GLU A CA 1
ATOM 2341 C C . GLU A 1 291 ? -7.312 28.469 22.703 1 76.94 291 GLU A C 1
ATOM 2343 O O . GLU A 1 291 ? -8.094 27.516 22.797 1 76.94 291 GLU A O 1
ATOM 2348 N N . VAL A 1 292 ? -6.273 28.453 21.984 1 83.06 292 VAL A N 1
ATOM 2349 C CA . VAL A 1 292 ? -6.125 27.359 21.016 1 83.06 292 VAL A CA 1
ATOM 2350 C C . VAL A 1 292 ? -5.035 26.406 21.484 1 83.06 292 VAL A C 1
ATOM 2352 O O . VAL A 1 292 ? -4.93 25.281 21 1 83.06 292 VAL A O 1
ATOM 2355 N N . LEU A 1 293 ? -4.305 26.797 22.453 1 87.44 293 LEU A N 1
ATOM 2356 C CA . LEU A 1 293 ? -3.189 25.969 22.922 1 87.44 293 LEU A CA 1
ATOM 2357 C C . LEU A 1 293 ? -3.633 25.031 24.031 1 87.44 293 LEU A C 1
ATOM 2359 O O . LEU A 1 293 ? -4.121 25.469 25.062 1 87.44 293 LEU A O 1
ATOM 2363 N N . ASP A 1 294 ? -3.594 23.781 23.734 1 82.25 294 ASP A N 1
ATOM 2364 C CA . ASP A 1 294 ? -3.795 22.734 24.734 1 82.25 294 ASP A CA 1
ATOM 2365 C C . ASP A 1 294 ? -2.51 21.938 24.969 1 82.25 294 ASP A C 1
ATOM 2367 O O . ASP A 1 294 ? -2.109 21.141 24.109 1 82.25 294 ASP A O 1
ATOM 2371 N N . GLU A 1 295 ? -1.973 22.125 26.062 1 82.62 295 GLU A N 1
ATOM 2372 C CA . GLU A 1 295 ? -0.683 21.516 26.375 1 82.62 295 GLU A CA 1
ATOM 2373 C C . GLU A 1 295 ? -0.78 20 26.391 1 82.62 295 GLU A C 1
ATOM 2375 O O . GLU A 1 295 ? 0.199 19.297 26.094 1 82.62 295 GLU A O 1
ATOM 2380 N N . ASP A 1 296 ? -1.91 19.453 26.672 1 76.25 296 ASP A N 1
ATOM 2381 C CA . ASP A 1 296 ? -2.09 18.016 26.812 1 76.25 296 ASP A CA 1
ATOM 2382 C C . ASP A 1 296 ? -2.061 17.328 25.453 1 76.25 296 ASP A C 1
ATOM 2384 O O . ASP A 1 296 ? -1.864 16.109 25.359 1 76.25 296 ASP A O 1
ATOM 2388 N N . ASP A 1 297 ? -2.166 18.094 24.484 1 77.62 297 ASP A N 1
ATOM 2389 C CA . ASP A 1 297 ? -2.166 17.531 23.141 1 77.62 297 ASP A CA 1
ATOM 2390 C C . ASP A 1 297 ? -0.744 17.234 22.672 1 77.62 297 ASP A C 1
ATOM 2392 O O . ASP A 1 297 ? -0.547 16.516 21.688 1 77.62 297 ASP A O 1
ATOM 2396 N N . ILE A 1 298 ? 0.234 17.719 23.375 1 83.88 298 ILE A N 1
ATOM 2397 C CA . ILE A 1 298 ? 1.632 17.547 23 1 83.88 298 ILE A CA 1
ATOM 2398 C C . ILE A 1 298 ? 2.324 16.625 24 1 83.88 298 ILE A C 1
ATOM 2400 O O . ILE A 1 298 ? 2.396 16.938 25.188 1 83.88 298 ILE A O 1
ATOM 2404 N N . PRO A 1 299 ? 2.812 15.555 23.531 1 82.62 299 PRO A N 1
ATOM 2405 C CA . PRO A 1 299 ? 3.541 14.68 24.453 1 82.62 299 PRO A CA 1
ATOM 2406 C C . PRO A 1 299 ? 4.738 15.375 25.094 1 82.62 299 PRO A C 1
ATOM 2408 O O . PRO A 1 299 ? 5.434 16.156 24.453 1 82.62 299 PRO A O 1
ATOM 2411 N N . ASN A 1 300 ? 5 15.023 26.266 1 84.81 300 ASN A N 1
ATOM 2412 C CA . ASN A 1 300 ? 6.043 15.68 27.047 1 84.81 300 ASN A CA 1
ATOM 2413 C C . ASN A 1 300 ? 7.418 15.492 26.406 1 84.81 300 ASN A C 1
ATOM 2415 O O . ASN A 1 300 ? 8.25 16.406 26.438 1 84.81 300 ASN A O 1
ATOM 2419 N N . ASN A 1 301 ? 7.605 14.383 25.859 1 88.75 301 ASN A N 1
ATOM 2420 C CA . ASN A 1 301 ? 8.914 14.094 25.281 1 88.75 301 ASN A CA 1
ATOM 2421 C C . ASN A 1 301 ? 9.117 14.836 23.969 1 88.75 301 ASN A C 1
ATOM 2423 O O . ASN A 1 301 ? 10.219 14.828 23.406 1 88.75 301 ASN A O 1
ATOM 2427 N N . LYS A 1 302 ? 8.102 15.602 23.547 1 91.81 302 LYS A N 1
ATOM 2428 C CA . LYS A 1 302 ? 8.211 16.297 22.266 1 91.81 302 LYS A CA 1
ATOM 2429 C C . LYS A 1 302 ? 8 17.797 22.453 1 91.81 302 LYS A C 1
ATOM 2431 O O . LYS A 1 302 ? 8.016 18.562 21.469 1 91.81 302 LYS A O 1
ATOM 2436 N N . LYS A 1 303 ? 7.871 18.25 23.594 1 93.19 303 LYS A N 1
ATOM 2437 C CA . LYS A 1 303 ? 7.531 19.641 23.844 1 93.19 303 LYS A CA 1
ATOM 2438 C C . LYS A 1 303 ? 8.672 20.578 23.422 1 93.19 303 LYS A C 1
ATOM 2440 O O . LYS A 1 303 ? 8.43 21.656 22.891 1 93.19 303 LYS A O 1
ATOM 2445 N N . VAL A 1 304 ? 9.906 20.156 23.75 1 94.56 304 VAL A N 1
ATOM 2446 C CA . VAL A 1 304 ? 11.047 21 23.375 1 94.56 304 VAL A CA 1
ATOM 2447 C C . VAL A 1 304 ? 11.102 21.141 21.859 1 94.56 304 VAL A C 1
ATOM 2449 O O . VAL A 1 304 ? 11.289 22.234 21.328 1 94.56 304 VAL A O 1
ATOM 2452 N N . GLN A 1 305 ? 10.969 20 21.172 1 94.88 305 GLN A N 1
ATOM 2453 C CA . GLN A 1 305 ? 10.977 20 19.703 1 94.88 305 GLN A CA 1
ATOM 2454 C C . GLN A 1 305 ? 9.812 20.812 19.156 1 94.88 305 GLN A C 1
ATOM 2456 O O . GLN A 1 305 ? 9.992 21.594 18.219 1 94.88 305 GLN A O 1
ATOM 2461 N N . TRP A 1 306 ? 8.703 20.641 19.781 1 95.62 306 TRP A N 1
ATOM 2462 C CA . TRP A 1 306 ? 7.496 21.328 19.359 1 95.62 306 TRP A CA 1
ATOM 2463 C C . TRP A 1 306 ? 7.641 22.828 19.516 1 95.62 306 TRP A C 1
ATOM 2465 O O . TRP A 1 306 ? 7.309 23.594 18.609 1 95.62 306 TRP A O 1
ATOM 2475 N N . LEU A 1 307 ? 8.141 23.281 20.625 1 96.81 307 LEU A N 1
ATOM 2476 C CA . LEU A 1 307 ? 8.344 24.703 20.906 1 96.81 307 LEU A CA 1
ATOM 2477 C C . LEU A 1 307 ? 9.391 25.297 19.969 1 96.81 307 LEU A C 1
ATOM 2479 O O . LEU A 1 307 ? 9.219 26.391 19.438 1 96.81 307 LEU A O 1
ATOM 2483 N N . SER A 1 308 ? 10.469 24.578 19.781 1 96.94 308 SER A N 1
ATOM 2484 C CA . SER A 1 308 ? 11.539 25.016 18.891 1 96.94 308 SER A CA 1
ATOM 2485 C C . SER A 1 308 ? 11.039 25.172 17.453 1 96.94 308 SER A C 1
ATOM 2487 O O . SER A 1 308 ? 11.555 25.984 16.688 1 96.94 308 SER A O 1
ATOM 2489 N N . TYR A 1 309 ? 10.062 24.328 17.141 1 97.25 309 TYR A N 1
ATOM 2490 C CA . TYR A 1 309 ? 9.484 24.375 15.805 1 97.25 309 TYR A CA 1
ATOM 2491 C C . TYR A 1 309 ? 8.625 25.625 15.617 1 97.25 309 TYR A C 1
ATOM 2493 O O . TYR A 1 309 ? 8.344 26.016 14.484 1 97.25 309 TYR A O 1
ATOM 2501 N N . HIS A 1 310 ? 8.25 26.312 16.672 1 97.81 310 HIS A N 1
ATOM 2502 C CA . HIS A 1 310 ? 7.465 27.547 16.625 1 97.81 310 HIS A CA 1
ATOM 2503 C C . HIS A 1 310 ? 8.367 28.766 16.562 1 97.81 310 HIS A C 1
ATOM 2505 O O . HIS A 1 310 ? 7.883 29.906 16.594 1 97.81 310 HIS A O 1
ATOM 2511 N N . ILE A 1 311 ? 9.656 28.531 16.547 1 97.69 311 ILE A N 1
ATOM 2512 C CA . ILE A 1 311 ? 10.641 29.594 16.438 1 97.69 311 ILE A CA 1
ATOM 2513 C C . ILE A 1 311 ? 11.453 29.422 15.156 1 97.69 311 ILE A C 1
ATOM 2515 O O . ILE A 1 311 ? 12.203 28.453 15.016 1 97.69 311 ILE A O 1
ATOM 2519 N N . ALA A 1 312 ? 11.258 30.344 14.266 1 97.56 312 ALA A N 1
ATOM 2520 C CA . ALA A 1 312 ? 11.984 30.281 13 1 97.56 312 ALA A CA 1
ATOM 2521 C C . ALA A 1 312 ? 13.258 31.125 13.07 1 97.56 312 ALA A C 1
ATOM 2523 O O . ALA A 1 312 ? 13.281 32.188 13.727 1 97.56 312 ALA A O 1
ATOM 2524 N N . GLN A 1 313 ? 14.281 30.688 12.359 1 96.62 313 GLN A N 1
ATOM 2525 C CA . GLN A 1 313 ? 15.531 31.438 12.281 1 96.62 313 GLN A CA 1
ATOM 2526 C C . GLN A 1 313 ? 15.43 32.594 11.281 1 96.62 313 GLN A C 1
ATOM 2528 O O . GLN A 1 313 ? 15.094 32.375 10.117 1 96.62 313 GLN A O 1
ATOM 2533 N N . GLY A 1 314 ? 15.656 33.688 11.789 1 95.69 314 GLY A N 1
ATOM 2534 C CA . GLY A 1 314 ? 15.516 34.906 10.977 1 95.69 314 GLY A CA 1
ATOM 2535 C C . GLY A 1 314 ? 14.273 35.688 11.305 1 95.69 314 GLY A C 1
ATOM 2536 O O . GLY A 1 314 ? 13.25 35.156 11.703 1 95.69 314 GLY A O 1
ATOM 2537 N N . ALA A 1 315 ? 14.359 36.938 11.227 1 96.38 315 ALA A N 1
ATOM 2538 C CA . ALA A 1 315 ? 13.203 37.812 11.406 1 96.38 315 ALA A CA 1
ATOM 2539 C C . ALA A 1 315 ? 12.523 38.125 10.07 1 96.38 315 ALA A C 1
ATOM 2541 O O . ALA A 1 315 ? 13.023 38.938 9.281 1 96.38 315 ALA A O 1
ATOM 2542 N N . TYR A 1 316 ? 11.398 37.531 9.867 1 95.94 316 TYR A N 1
ATOM 2543 C CA . TYR A 1 316 ? 10.711 37.656 8.586 1 95.94 316 TYR A CA 1
ATOM 2544 C C . TYR A 1 316 ? 9.445 38.469 8.727 1 95.94 316 TYR A C 1
ATOM 2546 O O . TYR A 1 316 ? 8.531 38.125 9.484 1 95.94 316 TYR A O 1
ATOM 2554 N N . GLY A 1 317 ? 9.406 39.5 8.008 1 93.19 317 GLY A N 1
ATOM 2555 C CA . GLY A 1 317 ? 8.156 40.25 7.867 1 93.19 317 GLY A CA 1
ATOM 2556 C C . GLY A 1 317 ? 7.234 39.625 6.824 1 93.19 317 GLY A C 1
ATOM 2557 O O . GLY A 1 317 ? 7.641 38.75 6.066 1 93.19 317 GLY A O 1
ATOM 2558 N N . PRO A 1 318 ? 5.992 40.094 6.773 1 92.19 318 PRO A N 1
ATOM 2559 C CA . PRO A 1 318 ? 5.047 39.531 5.801 1 92.19 318 PRO A CA 1
ATOM 2560 C C . PRO A 1 318 ? 5.527 39.688 4.359 1 92.19 318 PRO A C 1
ATOM 2562 O O . PRO A 1 318 ? 5.215 38.844 3.51 1 92.19 318 PRO A O 1
ATOM 2565 N N . GLU A 1 319 ? 6.266 40.688 4.078 1 90.06 319 GLU A N 1
ATOM 2566 C CA . GLU A 1 319 ? 6.738 40.969 2.723 1 90.06 319 GLU A CA 1
ATOM 2567 C C . GLU A 1 319 ? 7.891 40.031 2.352 1 90.06 319 GLU A C 1
ATOM 2569 O O . GLU A 1 319 ? 8.172 39.812 1.17 1 90.06 319 GLU A O 1
ATOM 2574 N N . ASP A 1 320 ? 8.523 39.5 3.375 1 93.38 320 ASP A N 1
ATOM 2575 C CA . ASP A 1 320 ? 9.648 38.594 3.139 1 93.38 320 ASP A CA 1
ATOM 2576 C C . ASP A 1 320 ? 9.172 37.188 2.857 1 93.38 320 ASP A C 1
ATOM 2578 O O . ASP A 1 320 ? 9.93 36.344 2.357 1 93.38 320 ASP A O 1
ATOM 2582 N N . LEU A 1 321 ? 7.98 36.906 3.154 1 93.19 321 LEU A N 1
ATOM 2583 C CA . LEU A 1 321 ? 7.453 35.562 3.039 1 93.19 321 LEU A CA 1
ATOM 2584 C C . LEU A 1 321 ? 6.875 35.312 1.648 1 93.19 321 LEU A C 1
ATOM 2586 O O . LEU A 1 321 ? 6.121 36.156 1.131 1 93.19 321 LEU A O 1
ATOM 2590 N N . GLU A 1 322 ? 7.352 34.281 1.024 1 91.06 322 GLU A N 1
ATOM 2591 C CA . GLU A 1 322 ? 6.879 33.906 -0.299 1 91.06 322 GLU A CA 1
ATOM 2592 C C . GLU A 1 322 ? 6.188 32.531 -0.256 1 91.06 322 GLU A C 1
ATOM 2594 O O . GLU A 1 322 ? 6.414 31.75 0.664 1 91.06 322 GLU A O 1
ATOM 2599 N N . ASN A 1 323 ? 5.297 32.375 -1.286 1 89.62 323 ASN A N 1
ATOM 2600 C CA . ASN A 1 323 ? 4.594 31.109 -1.358 1 89.62 323 ASN A CA 1
ATOM 2601 C C . ASN A 1 323 ? 5.562 29.938 -1.511 1 89.62 323 ASN A C 1
ATOM 2603 O O . ASN A 1 323 ? 6.453 29.969 -2.363 1 89.62 323 ASN A O 1
ATOM 2607 N N . ARG A 1 324 ? 5.402 28.953 -0.625 1 90.12 324 ARG A N 1
ATOM 2608 C CA . ARG A 1 324 ? 6.137 27.703 -0.617 1 90.12 324 ARG A CA 1
ATOM 2609 C C . ARG A 1 324 ? 7.57 27.906 -0.138 1 90.12 324 ARG A C 1
ATOM 2611 O O . ARG A 1 324 ? 8.461 27.109 -0.454 1 90.12 324 ARG A O 1
ATOM 2618 N N . MET A 1 325 ? 7.742 28.984 0.467 1 93.56 325 MET A N 1
ATOM 2619 C CA . MET A 1 325 ? 9.031 29.234 1.106 1 93.56 325 MET A CA 1
ATOM 2620 C C . MET A 1 325 ? 9.242 28.281 2.281 1 93.56 325 MET A C 1
ATOM 2622 O O . MET A 1 325 ? 8.297 27.953 3 1 93.56 325 MET A O 1
ATOM 2626 N N . LEU A 1 326 ? 10.461 27.781 2.414 1 96.31 326 LEU A N 1
ATOM 2627 C CA . LEU A 1 326 ? 10.805 26.906 3.533 1 96.31 326 LEU A CA 1
ATOM 2628 C C . LEU A 1 326 ? 11.711 27.641 4.527 1 96.31 326 LEU A C 1
ATOM 2630 O O . LEU A 1 326 ? 12.844 27.984 4.199 1 96.31 326 LEU A O 1
ATOM 2634 N N . LEU A 1 327 ? 11.219 27.797 5.727 1 96.94 327 LEU A N 1
ATOM 2635 C CA . LEU A 1 327 ? 11.992 28.469 6.766 1 96.94 327 LEU A CA 1
ATOM 2636 C C . LEU A 1 327 ? 12.734 27.469 7.629 1 96.94 327 LEU A C 1
ATOM 2638 O O . LEU A 1 327 ? 12.211 26.391 7.938 1 96.94 327 LEU A O 1
ATOM 2642 N N . LYS A 1 328 ? 13.93 27.812 8 1 96.81 328 LYS A N 1
ATOM 2643 C CA . LYS A 1 328 ? 14.648 27.031 8.992 1 96.81 328 LYS A CA 1
ATOM 2644 C C . LYS A 1 328 ? 14.141 27.312 10.398 1 96.81 328 LYS A C 1
ATOM 2646 O O . LYS A 1 328 ? 13.914 28.469 10.758 1 96.81 328 LYS A O 1
ATOM 2651 N N . THR A 1 329 ? 13.836 26.328 11.133 1 97.81 329 THR A N 1
ATOM 2652 C CA . THR A 1 329 ? 13.375 26.516 12.508 1 97.81 329 THR A CA 1
ATOM 2653 C C . THR A 1 329 ? 14.492 26.203 13.5 1 97.81 329 THR A C 1
ATOM 2655 O O . THR A 1 329 ? 15.57 25.75 13.102 1 97.81 329 THR A O 1
ATOM 2658 N N . GLU A 1 330 ? 14.219 26.453 14.703 1 96.38 330 GLU A N 1
ATOM 2659 C CA . GLU A 1 330 ? 15.188 26.172 15.766 1 96.38 330 GLU A CA 1
ATOM 2660 C C . GLU A 1 330 ? 15.125 24.719 16.203 1 96.38 330 GLU A C 1
ATOM 2662 O O . GLU A 1 330 ? 15.891 24.297 17.078 1 96.38 330 GLU A O 1
ATOM 2667 N N . TYR A 1 331 ? 14.242 23.953 15.594 1 95.94 331 TYR A N 1
ATOM 2668 C CA . TYR A 1 331 ? 14.203 22.516 15.828 1 95.94 331 TYR A CA 1
ATOM 2669 C C . TYR A 1 331 ? 15.258 21.797 14.984 1 95.94 331 TYR A C 1
ATOM 2671 O O . TYR A 1 331 ? 14.992 21.406 13.844 1 95.94 331 TYR A O 1
ATOM 2679 N N . ASN A 1 332 ? 16.406 21.609 15.555 1 92.5 332 ASN A N 1
ATOM 2680 C CA . ASN A 1 332 ? 17.469 20.812 14.938 1 92.5 332 ASN A CA 1
ATOM 2681 C C . ASN A 1 332 ? 17.344 19.328 15.258 1 92.5 332 ASN A C 1
ATOM 2683 O O . ASN A 1 332 ? 17.797 18.875 16.297 1 92.5 332 ASN A O 1
ATOM 2687 N N . SER A 1 333 ? 16.781 18.625 14.344 1 90.12 333 SER A N 1
ATOM 2688 C CA . SER A 1 333 ? 16.406 17.234 14.57 1 90.12 333 SER A CA 1
ATOM 2689 C C . SER A 1 333 ? 17.594 16.297 14.375 1 90.12 333 SER A C 1
ATOM 2691 O O . SER A 1 333 ? 18.391 16.5 13.469 1 90.12 333 SER A O 1
ATOM 2693 N N . SER A 1 334 ? 17.719 15.297 15.219 1 90.94 334 SER A N 1
ATOM 2694 C CA . SER A 1 334 ? 18.719 14.234 15.062 1 90.94 334 SER A CA 1
ATOM 2695 C C . SER A 1 334 ? 18.438 13.398 13.812 1 90.94 334 SER A C 1
ATOM 2697 O O . SER A 1 334 ? 19.359 12.82 13.234 1 90.94 334 SER A O 1
ATOM 2699 N N . GLN A 1 335 ? 17.188 13.445 13.375 1 93.56 335 GLN A N 1
ATOM 2700 C CA . GLN A 1 335 ? 16.812 12.664 12.203 1 93.56 335 GLN A CA 1
ATOM 2701 C C . GLN A 1 335 ? 17.25 13.344 10.914 1 93.56 335 GLN A C 1
ATOM 2703 O O . GLN A 1 335 ? 17.25 12.727 9.844 1 93.56 335 GLN A O 1
ATOM 2708 N N . LEU A 1 336 ? 17.609 14.609 11.023 1 95.75 336 LEU A N 1
ATOM 2709 C CA . LEU A 1 336 ? 18.125 15.359 9.883 1 95.75 336 LEU A CA 1
ATOM 2710 C C . LEU A 1 336 ? 19.625 15.633 10.047 1 95.75 336 LEU A C 1
ATOM 2712 O O . LEU A 1 336 ? 20.125 16.641 9.555 1 95.75 336 LEU A O 1
ATOM 2716 N N . ASN A 1 337 ? 20.344 14.82 10.836 1 94.19 337 ASN A N 1
ATOM 2717 C CA . ASN A 1 337 ? 21.766 14.969 11.102 1 94.19 337 ASN A CA 1
ATOM 2718 C C . ASN A 1 337 ? 22.094 16.328 11.711 1 94.19 337 ASN A C 1
ATOM 2720 O O . ASN A 1 337 ? 23.078 16.969 11.344 1 94.19 337 ASN A O 1
ATOM 2724 N N . GLY A 1 338 ? 21.156 16.828 12.477 1 93 338 GLY A N 1
ATOM 2725 C CA . GLY A 1 338 ? 21.375 18.078 13.203 1 93 338 GLY A CA 1
ATOM 2726 C C . GLY A 1 338 ? 20.969 19.297 12.414 1 93 338 GLY A C 1
ATOM 2727 O O . GLY A 1 338 ? 21.094 20.438 12.898 1 93 338 GLY A O 1
ATOM 2728 N N . GLN A 1 339 ? 20.469 19.062 11.281 1 93.81 339 GLN A N 1
ATOM 2729 C CA . GLN A 1 339 ? 19.984 20.203 10.5 1 93.81 339 GLN A CA 1
ATOM 2730 C C . GLN A 1 339 ? 18.609 20.656 10.977 1 93.81 339 GLN A C 1
ATOM 2732 O O . GLN A 1 339 ? 17.891 19.891 11.641 1 93.81 339 GLN A O 1
ATOM 2737 N N . SER A 1 340 ? 18.266 21.859 10.625 1 96.25 340 SER A N 1
ATOM 2738 C CA . SER A 1 340 ? 17 22.453 11.055 1 96.25 340 SER A CA 1
ATOM 2739 C C . SER A 1 340 ? 15.82 21.859 10.297 1 96.25 340 SER A C 1
ATOM 2741 O O . SER A 1 340 ? 15.883 21.672 9.086 1 96.25 340 SER A O 1
ATOM 2743 N N . GLN A 1 341 ? 14.852 21.562 11.125 1 96.62 341 GLN A N 1
ATOM 2744 C CA . GLN A 1 341 ? 13.594 21.219 10.469 1 96.62 341 GLN A CA 1
ATOM 2745 C C . GLN A 1 341 ? 13.008 22.422 9.734 1 96.62 341 GLN A C 1
ATOM 2747 O O . GLN A 1 341 ? 13.102 23.547 10.219 1 96.62 341 GLN A O 1
ATOM 2752 N N . ARG A 1 342 ? 12.445 22.156 8.609 1 96.88 342 ARG A N 1
ATOM 2753 C CA . ARG A 1 342 ? 11.922 23.234 7.785 1 96.88 342 ARG A CA 1
ATOM 2754 C C . ARG A 1 342 ? 10.438 23.469 8.055 1 96.88 342 ARG A C 1
ATOM 2756 O O . ARG A 1 342 ? 9.727 22.547 8.453 1 96.88 342 ARG A O 1
ATOM 2763 N N . LEU A 1 343 ? 10.055 24.688 7.91 1 97.19 343 LEU A N 1
ATOM 2764 C CA . LEU A 1 343 ? 8.664 25.094 8.047 1 97.19 343 LEU A CA 1
ATOM 2765 C C . LEU A 1 343 ? 8.141 25.672 6.738 1 97.19 343 LEU A C 1
ATOM 2767 O O . LEU A 1 343 ? 8.711 26.641 6.207 1 97.19 343 LEU A O 1
ATOM 2771 N N . LEU A 1 344 ? 7.086 25.078 6.273 1 95.06 344 LEU A N 1
ATOM 2772 C CA . LEU A 1 344 ? 6.512 25.5 5 1 95.06 344 LEU A CA 1
ATOM 2773 C C . LEU A 1 344 ? 5.637 26.734 5.184 1 95.06 344 LEU A C 1
ATOM 2775 O O . LEU A 1 344 ? 4.828 26.797 6.109 1 95.06 344 LEU A O 1
ATOM 2779 N N . VAL A 1 345 ? 5.863 27.719 4.328 1 94.81 345 VAL A N 1
ATOM 2780 C CA . VAL A 1 345 ? 5.035 28.922 4.293 1 94.81 345 VAL A CA 1
ATOM 2781 C C . VAL A 1 345 ? 4.203 28.938 3.014 1 94.81 345 VAL A C 1
ATOM 2783 O O . VAL A 1 345 ? 4.719 28.672 1.926 1 94.81 345 VAL A O 1
ATOM 2786 N N . THR A 1 346 ? 2.898 29.094 3.213 1 89.56 346 THR A N 1
ATOM 2787 C CA . THR A 1 346 ? 2.016 29.219 2.059 1 89.56 346 THR A CA 1
ATOM 2788 C C . THR A 1 346 ? 1.367 30.594 2.014 1 89.56 346 THR A C 1
ATOM 2790 O O . THR A 1 346 ? 0.859 31.078 3.025 1 89.56 346 THR A O 1
ATOM 2793 N N . VAL A 1 347 ? 1.534 31.219 0.911 1 87.38 347 VAL A N 1
ATOM 2794 C CA . VAL A 1 347 ? 0.907 32.531 0.706 1 87.38 347 VAL A CA 1
ATOM 2795 C C . VAL A 1 347 ? -0.121 32.438 -0.42 1 87.38 347 VAL A C 1
ATOM 2797 O O . VAL A 1 347 ? 0.218 32.062 -1.55 1 87.38 347 VAL A O 1
ATOM 2800 N N . GLY A 1 348 ? -1.412 32.5 -0.069 1 73.69 348 GLY A N 1
ATOM 2801 C CA . GLY A 1 348 ? -2.5 32.375 -1.025 1 73.69 348 GLY A CA 1
ATOM 2802 C C . GLY A 1 348 ? -2.352 33.281 -2.221 1 73.69 348 GLY A C 1
ATOM 2803 O O . GLY A 1 348 ? -1.76 34.375 -2.109 1 73.69 348 GLY A O 1
ATOM 2804 N N . ASN A 1 349 ? -2.158 32.781 -3.502 1 61.5 349 ASN A N 1
ATOM 2805 C CA . ASN A 1 349 ? -1.857 33.406 -4.777 1 61.5 349 ASN A CA 1
ATOM 2806 C C . ASN A 1 349 ? -2.857 34.531 -5.094 1 61.5 349 ASN A C 1
ATOM 2808 O O . ASN A 1 349 ? -2.727 35.219 -6.109 1 61.5 349 ASN A O 1
ATOM 2812 N N . ASP A 1 350 ? -4.086 34.531 -4.68 1 55.28 350 ASP A N 1
ATOM 2813 C CA . ASP A 1 350 ? -4.793 35.531 -5.48 1 55.28 350 ASP A CA 1
ATOM 2814 C C . ASP A 1 350 ? -4.246 36.938 -5.215 1 55.28 350 ASP A C 1
ATOM 2816 O O . ASP A 1 350 ? -4.66 37.594 -4.262 1 55.28 350 ASP A O 1
ATOM 2820 N N . ARG A 1 351 ? -2.912 37.125 -5.738 1 51.47 351 ARG A N 1
ATOM 2821 C CA . ARG A 1 351 ? -2.209 38.406 -5.688 1 51.47 351 ARG A CA 1
ATOM 2822 C C . ARG A 1 351 ? -3.143 39.562 -6.043 1 51.47 351 ARG A C 1
ATOM 2824 O O . ARG A 1 351 ? -2.793 40.719 -5.855 1 51.47 351 ARG A O 1
ATOM 2831 N N . ARG A 1 352 ? -3.934 39.156 -6.938 1 50.72 352 ARG A N 1
ATOM 2832 C CA . ARG A 1 352 ? -4.762 40.25 -7.398 1 50.72 352 ARG A CA 1
ATOM 2833 C C . ARG A 1 352 ? -5.453 40.938 -6.227 1 50.72 352 ARG A C 1
ATOM 2835 O O . ARG A 1 352 ? -5.793 42.125 -6.312 1 50.72 352 ARG A O 1
ATOM 2842 N N . ASP A 1 353 ? -5.5 40.062 -5.211 1 54.69 353 ASP A N 1
ATOM 2843 C CA . ASP A 1 353 ? -6.328 40.656 -4.164 1 54.69 353 ASP A CA 1
ATOM 2844 C C . ASP A 1 353 ? -5.477 41.156 -3.002 1 54.69 353 ASP A C 1
ATOM 2846 O O . ASP A 1 353 ? -6.004 41.656 -2 1 54.69 353 ASP A O 1
ATOM 2850 N N . ILE A 1 354 ? -4.121 40.812 -3.131 1 62.5 354 ILE A N 1
ATOM 2851 C CA . ILE A 1 354 ? -3.275 41.312 -2.041 1 62.5 354 ILE A CA 1
ATOM 2852 C C . ILE A 1 354 ? -2.914 42.781 -2.275 1 62.5 354 ILE A C 1
ATOM 2854 O O . ILE A 1 354 ? -1.924 43.062 -2.945 1 62.5 354 ILE A O 1
ATOM 2858 N N . LYS A 1 355 ? -3.838 43.719 -2.047 1 65.94 355 LYS A N 1
ATOM 2859 C CA . LYS A 1 355 ? -3.691 45.125 -2.305 1 65.94 355 LYS A CA 1
ATOM 2860 C C . LYS A 1 355 ? -3.088 45.844 -1.103 1 65.94 355 LYS A C 1
ATOM 2862 O O . LYS A 1 355 ? -2.418 46.875 -1.256 1 65.94 355 LYS A O 1
ATOM 2867 N N . ASP A 1 356 ? -3.266 45.219 0.086 1 75 356 ASP A N 1
ATOM 2868 C CA . ASP A 1 356 ? -2.779 45.906 1.288 1 75 356 ASP A CA 1
ATOM 2869 C C . ASP A 1 356 ? -2.129 44.906 2.248 1 75 356 ASP A C 1
ATOM 2871 O O . ASP A 1 356 ? -2.176 43.688 2.021 1 75 356 ASP A O 1
ATOM 2875 N N . ARG A 1 357 ? -1.372 45.375 3.111 1 79.88 357 ARG A N 1
ATOM 2876 C CA . ARG A 1 357 ? -0.616 44.594 4.086 1 79.88 357 ARG A CA 1
ATOM 2877 C C . ARG A 1 357 ? -1.536 43.688 4.883 1 79.88 357 ARG A C 1
ATOM 2879 O O . ARG A 1 357 ? -1.173 42.531 5.191 1 79.88 357 ARG A O 1
ATOM 2886 N N . HIS A 1 358 ? -2.68 44.188 5.152 1 77.75 358 HIS A N 1
ATOM 2887 C CA . HIS A 1 358 ? -3.639 43.406 5.922 1 77.75 358 HIS A CA 1
ATOM 2888 C C . HIS A 1 358 ? -4.121 42.188 5.129 1 77.75 358 HIS A C 1
ATOM 2890 O O . HIS A 1 358 ? -4.305 41.094 5.688 1 77.75 358 HIS A O 1
ATOM 2896 N N . SER A 1 359 ? -4.289 42.406 3.893 1 77.25 359 SER A N 1
ATOM 2897 C CA . SER A 1 359 ? -4.711 41.312 3.027 1 77.25 359 SER A CA 1
ATOM 2898 C C . SER A 1 359 ? -3.598 40.281 2.865 1 77.25 359 SER A C 1
ATOM 2900 O O . SER A 1 359 ? -3.867 39.062 2.766 1 77.25 359 SER A O 1
ATOM 2902 N N . LEU A 1 360 ? -2.428 40.781 2.879 1 82.12 360 LEU A N 1
ATOM 2903 C CA . LEU A 1 360 ? -1.286 39.875 2.779 1 82.12 360 LEU A CA 1
ATOM 2904 C C . LEU A 1 360 ? -1.188 39 4.016 1 82.12 360 LEU A C 1
ATOM 2906 O O . LEU A 1 360 ? -0.947 37.781 3.902 1 82.12 360 LEU A O 1
ATOM 2910 N N . LEU A 1 361 ? -1.369 39.562 5.137 1 85.19 361 LEU A N 1
ATOM 2911 C CA . LEU A 1 361 ? -1.267 38.844 6.391 1 85.19 361 LEU A CA 1
ATOM 2912 C C . LEU A 1 361 ? -2.322 37.719 6.465 1 85.19 361 LEU A C 1
ATOM 2914 O O . LEU A 1 361 ? -2.049 36.625 6.957 1 85.19 361 LEU A O 1
ATOM 2918 N N . LYS A 1 362 ? -3.406 38.031 5.91 1 77.19 362 LYS A N 1
ATOM 2919 C CA . LYS A 1 362 ? -4.504 37.062 5.941 1 77.19 362 LYS A CA 1
ATOM 2920 C C . LYS A 1 362 ? -4.234 35.906 5.008 1 77.19 362 LYS A C 1
ATOM 2922 O O . LYS A 1 362 ? -4.762 34.812 5.207 1 77.19 362 LYS A O 1
ATOM 2927 N N . ALA A 1 363 ? -3.412 36.188 4.109 1 82.12 363 ALA A N 1
ATOM 2928 C CA . ALA A 1 363 ? -3.146 35.156 3.096 1 82.12 363 ALA A CA 1
ATOM 2929 C C . ALA A 1 363 ? -1.998 34.25 3.52 1 82.12 363 ALA A C 1
ATOM 2931 O O . ALA A 1 363 ? -1.757 33.219 2.898 1 82.12 363 ALA A O 1
ATOM 2932 N N . ILE A 1 364 ? -1.356 34.531 4.641 1 89.31 364 ILE A N 1
ATOM 2933 C CA . ILE A 1 364 ? -0.168 33.781 5.047 1 89.31 364 ILE A CA 1
ATOM 2934 C C . ILE A 1 364 ? -0.568 32.625 5.957 1 89.31 364 ILE A C 1
ATOM 2936 O O . ILE A 1 364 ? -1.375 32.812 6.875 1 89.31 364 ILE A O 1
ATOM 2940 N N . ARG A 1 365 ? -0.043 31.469 5.668 1 89.69 365 ARG A N 1
ATOM 2941 C CA . ARG A 1 365 ? -0.208 30.266 6.488 1 89.69 365 ARG A CA 1
ATOM 2942 C C . ARG A 1 365 ? 1.138 29.625 6.781 1 89.69 365 ARG A C 1
ATOM 2944 O O . ARG A 1 365 ? 1.996 29.531 5.898 1 89.69 365 ARG A O 1
ATOM 2951 N N . PHE A 1 366 ? 1.278 29.219 7.992 1 92.81 366 PHE A N 1
ATOM 2952 C CA . PHE A 1 366 ? 2.473 28.484 8.391 1 92.81 366 PHE A CA 1
ATOM 2953 C C . PHE A 1 366 ? 2.158 27 8.594 1 92.81 366 PHE A C 1
ATOM 2955 O O . PHE A 1 366 ? 1.168 26.656 9.234 1 92.81 366 PHE A O 1
ATOM 2962 N N . GLY A 1 367 ? 3.025 26.203 8.055 1 89.56 367 GLY A N 1
ATOM 2963 C CA . GLY A 1 367 ? 2.777 24.781 8.172 1 89.56 367 GLY A CA 1
ATOM 2964 C C . GLY A 1 367 ? 1.598 24.312 7.348 1 89.56 367 GLY A C 1
ATOM 2965 O O . GLY A 1 367 ? 1.392 24.781 6.227 1 89.56 367 GLY A O 1
ATOM 2966 N N . ASP A 1 368 ? 0.908 23.438 7.906 1 77.31 368 ASP A N 1
ATOM 2967 C CA . ASP A 1 368 ? -0.173 22.812 7.156 1 77.31 368 ASP A CA 1
ATOM 2968 C C . ASP A 1 368 ? -1.474 23.594 7.301 1 77.31 368 ASP A C 1
ATOM 2970 O O . ASP A 1 368 ? -2.354 23.516 6.441 1 77.31 368 ASP A O 1
ATOM 2974 N N . HIS A 1 369 ? -1.591 24.266 8.492 1 76.94 369 HIS A N 1
ATOM 2975 C CA . HIS A 1 369 ? -2.938 24.781 8.703 1 76.94 369 HIS A CA 1
ATOM 2976 C C . HIS A 1 369 ? -2.91 26.062 9.531 1 76.94 369 HIS A C 1
ATOM 2978 O O . HIS A 1 369 ? -3.955 26.672 9.781 1 76.94 369 HIS A O 1
ATOM 2984 N N . SER A 1 370 ? -1.819 26.531 9.914 1 86.88 370 SER A N 1
ATOM 2985 C CA . SER A 1 370 ? -1.78 27.656 10.859 1 86.88 370 SER A CA 1
ATOM 2986 C C . SER A 1 370 ? -1.813 28.984 10.133 1 86.88 370 SER A C 1
ATOM 2988 O O . SER A 1 370 ? -0.82 29.406 9.531 1 86.88 370 SER A O 1
ATOM 2990 N N . LYS A 1 371 ? -2.875 29.703 10.328 1 85.69 371 LYS A N 1
ATOM 2991 C CA . LYS A 1 371 ? -3.025 31.016 9.703 1 85.69 371 LYS A CA 1
ATOM 2992 C C . LYS A 1 371 ? -2.602 32.125 10.656 1 85.69 371 LYS A C 1
ATOM 2994 O O . LYS A 1 371 ? -2.596 31.953 11.875 1 85.69 371 LYS A O 1
ATOM 2999 N N . VAL A 1 372 ? -2.32 33.219 10.094 1 88.12 372 VAL A N 1
ATOM 3000 C CA . VAL A 1 372 ? -1.966 34.406 10.883 1 88.12 372 VAL A CA 1
ATOM 3001 C C . VAL A 1 372 ? -3.234 35.094 11.391 1 88.12 372 VAL A C 1
ATOM 3003 O O . VAL A 1 372 ? -4.215 35.219 10.656 1 88.12 372 VAL A O 1
ATOM 3006 N N . VAL A 1 373 ? -3.184 35.312 12.664 1 82.94 373 VAL A N 1
ATOM 3007 C CA . VAL A 1 373 ? -4.301 36.031 13.289 1 82.94 373 VAL A CA 1
ATOM 3008 C C . VAL A 1 373 ? -3.881 37.438 13.664 1 82.94 373 VAL A C 1
ATOM 3010 O O . VAL A 1 373 ? -2.955 37.656 14.453 1 82.94 373 VAL A O 1
ATOM 3013 N N . GLY A 1 374 ? -4.531 38.406 13.047 1 79.5 374 GLY A N 1
ATOM 3014 C CA . GLY A 1 374 ? -4.207 39.781 13.367 1 79.5 374 GLY A CA 1
ATOM 3015 C C . GLY A 1 374 ? -2.979 40.281 12.633 1 79.5 374 GLY A C 1
ATOM 3016 O O . GLY A 1 374 ? -2.65 39.781 11.547 1 79.5 374 GLY A O 1
ATOM 3017 N N . ASP A 1 375 ? -2.393 41.312 13.25 1 81.44 375 ASP A N 1
ATOM 3018 C CA . ASP A 1 375 ? -1.241 41.938 12.602 1 81.44 375 ASP A CA 1
ATOM 3019 C C . ASP A 1 375 ? 0.067 41.344 13.141 1 81.44 375 ASP A C 1
ATOM 3021 O O . ASP A 1 375 ? 0.119 40.875 14.266 1 81.44 375 ASP A O 1
ATOM 3025 N N . ASP A 1 376 ? 1.033 41.438 12.297 1 81.88 376 ASP A N 1
ATOM 3026 C CA . ASP A 1 376 ? 2.371 41.062 12.742 1 81.88 376 ASP A CA 1
ATOM 3027 C C . ASP A 1 376 ? 2.965 42.125 13.656 1 81.88 376 ASP A C 1
ATOM 3029 O O . ASP A 1 376 ? 2.543 43.281 13.617 1 81.88 376 ASP A O 1
ATOM 3033 N N . MET A 1 377 ? 3.9 41.594 14.43 1 89.19 377 MET A N 1
ATOM 3034 C CA . MET A 1 377 ? 4.578 42.531 15.32 1 89.19 377 MET A CA 1
ATOM 3035 C C . MET A 1 377 ? 6.094 42.344 15.25 1 89.19 377 MET A C 1
ATOM 3037 O O . MET A 1 377 ? 6.574 41.281 14.891 1 89.19 377 MET A O 1
ATOM 3041 N N . SER A 1 378 ? 6.734 43.438 15.336 1 90.94 378 SER A N 1
ATOM 3042 C CA . SER A 1 378 ? 8.195 43.406 15.383 1 90.94 378 SER A CA 1
ATOM 3043 C C . SER A 1 378 ? 8.719 44.094 16.641 1 90.94 378 SER A C 1
ATOM 3045 O O . SER A 1 378 ? 8.25 45.188 17 1 90.94 378 SER A O 1
ATOM 3047 N N . VAL A 1 379 ? 9.555 43.438 17.328 1 91.62 379 VAL A N 1
ATOM 3048 C CA . VAL A 1 379 ? 10.141 44 18.547 1 91.62 379 VAL A CA 1
ATOM 3049 C C . VAL A 1 379 ? 11.578 43.5 18.703 1 91.62 379 VAL A C 1
ATOM 3051 O O . VAL A 1 379 ? 11.844 42.312 18.562 1 91.62 379 VAL A O 1
ATOM 3054 N N . GLY A 1 380 ? 12.562 44.406 19 1 89.12 380 GLY A N 1
ATOM 3055 C CA . GLY A 1 380 ? 13.945 44.031 19.25 1 89.12 380 GLY A CA 1
ATOM 3056 C C . GLY A 1 380 ? 14.57 43.281 18.094 1 89.12 380 GLY A C 1
ATOM 3057 O O . GLY A 1 380 ? 15.352 42.344 18.312 1 89.12 380 GLY A O 1
ATOM 3058 N N . GLY A 1 381 ? 14.141 43.406 16.969 1 91.69 381 GLY A N 1
ATOM 3059 C CA . GLY A 1 381 ? 14.703 42.719 15.812 1 91.69 381 GLY A CA 1
ATOM 3060 C C . GLY A 1 381 ? 14.062 41.375 15.555 1 91.69 381 GLY A C 1
ATOM 3061 O O . GLY A 1 381 ? 14.508 40.625 14.688 1 91.69 381 GLY A O 1
ATOM 3062 N N . ASN A 1 382 ? 13.117 41.094 16.297 1 95.12 382 ASN A N 1
ATOM 3063 C CA . ASN A 1 382 ? 12.383 39.844 16.141 1 95.12 382 ASN A CA 1
ATOM 3064 C C . ASN A 1 382 ? 11 40.062 15.531 1 95.12 382 ASN A C 1
ATOM 3066 O O . ASN A 1 382 ? 10.492 41.188 15.57 1 95.12 382 ASN A O 1
ATOM 3070 N N . ALA A 1 383 ? 10.531 39.125 14.844 1 96.06 383 ALA A N 1
ATOM 3071 C CA . ALA A 1 383 ? 9.164 39.156 14.336 1 96.06 383 ALA A CA 1
ATOM 3072 C C . ALA A 1 383 ? 8.258 38.219 15.125 1 96.06 383 ALA A C 1
ATOM 3074 O O . ALA A 1 383 ? 8.68 37.125 15.523 1 96.06 383 ALA A O 1
ATOM 3075 N N . ILE A 1 384 ? 7.023 38.656 15.359 1 96.19 384 ILE A N 1
ATOM 3076 C CA . ILE A 1 384 ? 6.055 37.875 16.094 1 96.19 384 ILE A CA 1
ATOM 3077 C C . ILE A 1 384 ? 4.766 37.75 15.297 1 96.19 384 ILE A C 1
ATOM 3079 O O . ILE A 1 384 ? 4.223 38.75 14.82 1 96.19 384 ILE A O 1
ATOM 3083 N N . TYR A 1 385 ? 4.355 36.5 15.102 1 95 385 TYR A N 1
ATOM 3084 C CA . TYR A 1 385 ? 3.068 36.219 14.469 1 95 385 TYR A CA 1
ATOM 3085 C C . TYR A 1 385 ? 2.154 35.438 15.422 1 95 385 TYR A C 1
ATOM 3087 O O . TYR A 1 385 ? 2.582 34.5 16.062 1 95 385 TYR A O 1
ATOM 3095 N N . ARG A 1 386 ? 0.947 35.938 15.578 1 92.12 386 ARG A N 1
ATOM 3096 C CA . ARG A 1 386 ? -0.085 35.125 16.203 1 92.12 386 ARG A CA 1
ATOM 3097 C C . ARG A 1 386 ? -0.696 34.125 15.211 1 92.12 386 ARG A C 1
ATOM 3099 O O . ARG A 1 386 ? -1.051 34.531 14.094 1 92.12 386 ARG A O 1
ATOM 3106 N N . ILE A 1 387 ? -0.793 32.938 15.68 1 90.62 387 ILE A N 1
ATOM 3107 C CA . ILE A 1 387 ? -1.293 31.922 14.742 1 90.62 387 ILE A CA 1
ATOM 3108 C C . ILE A 1 387 ? -2.584 31.312 15.273 1 90.62 387 ILE A C 1
ATOM 3110 O O . ILE A 1 387 ? -2.787 31.25 16.484 1 90.62 387 ILE A O 1
ATOM 3114 N N . SER A 1 388 ? -3.43 30.891 14.359 1 83.19 388 SER A N 1
ATOM 3115 C CA . SER A 1 388 ? -4.766 30.391 14.664 1 83.19 388 SER A CA 1
ATOM 3116 C C . SER A 1 388 ? -4.703 29.031 15.359 1 83.19 388 SER A C 1
ATOM 3118 O O . SER A 1 388 ? -5.602 28.688 16.125 1 83.19 388 SER A O 1
ATOM 3120 N N . ASP A 1 389 ? -3.625 28.25 15.031 1 84.69 389 ASP A N 1
ATOM 3121 C CA . ASP A 1 389 ? -3.441 26.906 15.586 1 84.69 389 ASP A CA 1
ATOM 3122 C C . ASP A 1 389 ? -1.96 26.594 15.773 1 84.69 389 ASP A C 1
ATOM 3124 O O . ASP A 1 389 ? -1.119 27.031 14.992 1 84.69 389 ASP A O 1
ATOM 3128 N N . PRO A 1 390 ? -1.835 25.781 16.859 1 90.31 390 PRO A N 1
ATOM 3129 C CA . PRO A 1 390 ? -0.435 25.391 17.016 1 90.31 390 PRO A CA 1
ATOM 3130 C C . PRO A 1 390 ? 0.096 24.578 15.836 1 90.31 390 PRO A C 1
ATOM 3132 O O . PRO A 1 390 ? -0.671 23.891 15.164 1 90.31 390 PRO A O 1
ATOM 3135 N N . LEU A 1 391 ? 1.373 24.703 15.633 1 93.06 391 LEU A N 1
ATOM 3136 C CA . LEU A 1 391 ? 2.02 23.969 14.555 1 93.06 391 LEU A CA 1
ATOM 3137 C C . LEU A 1 391 ? 2.15 22.5 14.914 1 93.06 391 LEU A C 1
ATOM 3139 O O . LEU A 1 391 ? 2.314 22.141 16.094 1 93.06 391 LEU A O 1
ATOM 3143 N N . ASN A 1 392 ? 2.014 21.656 13.914 1 88.5 392 ASN A N 1
ATOM 3144 C CA . ASN A 1 392 ? 2.293 20.234 14.078 1 88.5 392 ASN A CA 1
ATOM 3145 C C . ASN A 1 392 ? 3.711 19.891 13.633 1 88.5 392 ASN A C 1
ATOM 3147 O O . ASN A 1 392 ? 4.207 20.438 12.648 1 88.5 392 ASN A O 1
ATOM 3151 N N . LEU A 1 393 ? 4.293 19 14.406 1 91.94 393 LEU A N 1
ATOM 3152 C CA . LEU A 1 393 ? 5.59 18.5 13.977 1 91.94 393 LEU A CA 1
ATOM 3153 C C . LEU A 1 393 ? 5.445 17.625 12.734 1 91.94 393 LEU A C 1
ATOM 3155 O O . LEU A 1 393 ? 4.414 16.969 12.547 1 91.94 393 LEU A O 1
ATOM 3159 N N . PRO A 1 394 ? 6.473 17.641 11.844 1 92.19 394 PRO A N 1
ATOM 3160 C CA . PRO A 1 394 ? 6.434 16.688 10.734 1 92.19 394 PRO A CA 1
ATOM 3161 C C . PRO A 1 394 ? 6.34 15.242 11.195 1 92.19 394 PRO A C 1
ATOM 3163 O O . PRO A 1 394 ? 7.027 14.844 12.141 1 92.19 394 PRO A O 1
ATOM 3166 N N . MET A 1 395 ? 5.52 14.531 10.523 1 88.56 395 MET A N 1
ATOM 3167 C CA . MET A 1 395 ? 5.301 13.125 10.867 1 88.56 395 MET A CA 1
ATOM 3168 C C . MET A 1 395 ? 6.371 12.242 10.242 1 88.56 395 MET A C 1
ATOM 3170 O O . MET A 1 395 ? 7.156 12.695 9.406 1 88.56 395 MET A O 1
ATOM 3174 N N . ASP A 1 396 ? 6.391 10.969 10.75 1 90 396 ASP A N 1
ATOM 3175 C CA . ASP A 1 396 ? 7.262 10 10.094 1 90 396 ASP A CA 1
ATOM 3176 C C . ASP A 1 396 ? 6.805 9.75 8.656 1 90 396 ASP A C 1
ATOM 3178 O O . ASP A 1 396 ? 5.652 10.008 8.312 1 90 396 ASP A O 1
ATOM 3182 N N . ILE A 1 397 ? 7.676 9.234 7.875 1 90.62 397 ILE A N 1
ATOM 3183 C CA . ILE A 1 397 ? 7.496 9.078 6.438 1 90.62 397 ILE A CA 1
ATOM 3184 C C . ILE A 1 397 ? 6.246 8.242 6.16 1 90.62 397 ILE A C 1
ATOM 3186 O O . ILE A 1 397 ? 5.422 8.602 5.316 1 90.62 397 ILE A O 1
ATOM 3190 N N . PHE A 1 398 ? 6.016 7.223 6.812 1 87.31 398 PHE A N 1
ATOM 3191 C CA . PHE A 1 398 ? 4.965 6.266 6.488 1 87.31 398 PHE A CA 1
ATOM 3192 C C . PHE A 1 398 ? 3.609 6.77 6.965 1 87.31 398 PHE A C 1
ATOM 3194 O O . PHE A 1 398 ? 2.602 6.609 6.273 1 87.31 398 PHE A O 1
ATOM 3201 N N . SER A 1 399 ? 3.584 7.41 8.102 1 83.69 399 SER A N 1
ATOM 3202 C CA . SER A 1 399 ? 2.35 8.008 8.594 1 83.69 399 SER A CA 1
ATOM 3203 C C . SER A 1 399 ? 1.894 9.156 7.695 1 83.69 399 SER A C 1
ATOM 3205 O O . SER A 1 399 ? 0.694 9.406 7.559 1 83.69 399 SER A O 1
ATOM 3207 N N . SER A 1 400 ? 2.879 9.766 7.18 1 87.5 400 SER A N 1
ATOM 3208 C CA . SER A 1 400 ? 2.572 10.875 6.285 1 87.5 400 SER A CA 1
ATOM 3209 C C . SER A 1 400 ? 2.059 10.383 4.938 1 87.5 400 SER A C 1
ATOM 3211 O O . SER A 1 400 ? 1.076 10.906 4.41 1 87.5 400 SER A O 1
ATOM 3213 N N . LEU A 1 401 ? 2.65 9.367 4.398 1 88.5 401 LEU A N 1
ATOM 3214 C CA . LEU A 1 401 ? 2.379 8.93 3.031 1 88.5 401 LEU A CA 1
ATOM 3215 C C . LEU A 1 401 ? 1.1 8.102 2.973 1 88.5 401 LEU A C 1
ATOM 3217 O O . LEU A 1 401 ? 0.423 8.07 1.941 1 88.5 401 LEU A O 1
ATOM 3221 N N . VAL A 1 402 ? 0.776 7.418 4.02 1 84.31 402 VAL A N 1
ATOM 3222 C CA . VAL A 1 402 ? -0.372 6.52 4 1 84.31 402 VAL A CA 1
ATOM 3223 C C . VAL A 1 402 ? -1.658 7.324 3.834 1 84.31 402 VAL A C 1
ATOM 3225 O O . VAL A 1 402 ? -2.668 6.801 3.359 1 84.31 402 VAL A O 1
ATOM 3228 N N . ILE A 1 403 ? -1.616 8.57 4.195 1 81.69 403 ILE A N 1
ATOM 3229 C CA . ILE A 1 403 ? -2.775 9.445 4.078 1 81.69 403 ILE A CA 1
ATOM 3230 C C . ILE A 1 403 ? -3.08 9.703 2.602 1 81.69 403 ILE A C 1
ATOM 3232 O O . ILE A 1 403 ? -4.242 9.844 2.217 1 81.69 403 ILE A O 1
ATOM 3236 N N . ASP A 1 404 ? -2.039 9.773 1.866 1 86.12 404 ASP A N 1
ATOM 3237 C CA . ASP A 1 404 ? -2.172 9.984 0.428 1 86.12 404 ASP A CA 1
ATOM 3238 C C . ASP A 1 404 ? -2.465 8.672 -0.297 1 86.12 404 ASP A C 1
ATOM 3240 O O . ASP A 1 404 ? -1.557 7.871 -0.533 1 86.12 404 ASP A O 1
ATOM 3244 N N . LEU A 1 405 ? -3.658 8.5 -0.775 1 86.19 405 LEU A N 1
ATOM 3245 C CA . LEU A 1 405 ? -4.09 7.242 -1.377 1 86.19 405 LEU A CA 1
ATOM 3246 C C . LEU A 1 405 ? -3.441 7.043 -2.742 1 86.19 405 LEU A C 1
ATOM 3248 O O . LEU A 1 405 ? -3.477 5.941 -3.295 1 86.19 405 LEU A O 1
ATOM 3252 N N . ASP A 1 406 ? -2.76 8.07 -3.195 1 90.5 406 ASP A N 1
ATOM 3253 C CA . ASP A 1 406 ? -2.176 7.984 -4.531 1 90.5 406 ASP A CA 1
ATOM 3254 C C . ASP A 1 406 ? -0.796 7.332 -4.484 1 90.5 406 ASP A C 1
ATOM 3256 O O . ASP A 1 406 ? -0.179 7.102 -5.527 1 90.5 406 ASP A O 1
ATOM 3260 N N . VAL A 1 407 ? -0.281 7.059 -3.338 1 93.81 407 VAL A N 1
ATOM 3261 C CA . VAL A 1 407 ? 1.062 6.492 -3.27 1 93.81 407 VAL A CA 1
ATOM 3262 C C . VAL A 1 407 ? 1.04 5.211 -2.443 1 93.81 407 VAL A C 1
ATOM 3264 O O . VAL A 1 407 ? 2.076 4.773 -1.934 1 93.81 407 VAL A O 1
ATOM 3267 N N . SER A 1 408 ? -0.084 4.578 -2.348 1 91.44 408 SER A N 1
ATOM 3268 C CA . SER A 1 408 ? -0.25 3.396 -1.508 1 91.44 408 SER A CA 1
ATOM 3269 C C . SER A 1 408 ? 0.552 2.217 -2.049 1 91.44 408 SER A C 1
ATOM 3271 O O . SER A 1 408 ? 1.07 1.406 -1.278 1 91.44 408 SER A O 1
ATOM 3273 N N . THR A 1 409 ? 0.639 2.1 -3.385 1 92.56 409 THR A N 1
ATOM 3274 C CA . THR A 1 409 ? 1.385 0.998 -3.982 1 92.56 409 THR A CA 1
ATOM 3275 C C . THR A 1 409 ? 2.85 1.044 -3.557 1 92.56 409 THR A C 1
ATOM 3277 O O . THR A 1 409 ? 3.434 0.014 -3.209 1 92.56 409 THR A O 1
ATOM 3280 N N . TYR A 1 410 ? 3.418 2.221 -3.615 1 94.5 410 TYR A N 1
ATOM 3281 C CA . TYR A 1 410 ? 4.809 2.375 -3.199 1 94.5 410 TYR A CA 1
ATOM 3282 C C . TYR A 1 410 ? 4.988 1.955 -1.745 1 94.5 410 TYR A C 1
ATOM 3284 O O . TYR A 1 410 ? 5.949 1.258 -1.41 1 94.5 410 TYR A O 1
ATOM 3292 N N . ILE A 1 411 ? 4.105 2.338 -0.871 1 92.5 411 ILE A N 1
ATOM 3293 C CA . ILE A 1 411 ? 4.176 1.986 0.543 1 92.5 411 ILE A CA 1
ATOM 3294 C C . ILE A 1 411 ? 4.09 0.47 0.703 1 92.5 411 ILE A C 1
ATOM 3296 O O . ILE A 1 411 ? 4.867 -0.128 1.449 1 92.5 411 ILE A O 1
ATOM 3300 N N . ALA A 1 412 ? 3.152 -0.103 0.029 1 90.69 412 ALA A N 1
ATOM 3301 C CA . ALA A 1 412 ? 2.969 -1.551 0.1 1 90.69 412 ALA A CA 1
ATOM 3302 C C . ALA A 1 412 ? 4.238 -2.285 -0.324 1 90.69 412 ALA A C 1
ATOM 3304 O O . ALA A 1 412 ? 4.652 -3.248 0.325 1 90.69 412 ALA A O 1
ATOM 3305 N N . THR A 1 413 ? 4.824 -1.842 -1.403 1 93.31 413 THR A N 1
ATOM 3306 C CA . THR A 1 413 ? 6.012 -2.51 -1.922 1 93.31 413 THR A CA 1
ATOM 3307 C C . THR A 1 413 ? 7.188 -2.346 -0.96 1 93.31 413 THR A C 1
ATOM 3309 O O . THR A 1 413 ? 8.016 -3.25 -0.823 1 93.31 413 THR A O 1
ATOM 3312 N N . LEU A 1 414 ? 7.301 -1.178 -0.305 1 93.69 414 LEU A N 1
ATOM 3313 C CA . LEU A 1 414 ? 8.367 -0.958 0.667 1 93.69 414 LEU A CA 1
ATOM 3314 C C . LEU A 1 414 ? 8.289 -1.976 1.8 1 93.69 414 LEU A C 1
ATOM 3316 O O . LEU A 1 414 ? 9.305 -2.541 2.205 1 93.69 414 LEU A O 1
ATOM 3320 N N . TYR A 1 415 ? 7.117 -2.199 2.24 1 89.5 415 TYR A N 1
ATOM 3321 C CA . TYR A 1 415 ? 6.93 -3.1 3.371 1 89.5 415 TYR A CA 1
ATOM 3322 C C . TYR A 1 415 ? 7.125 -4.551 2.949 1 89.5 415 TYR A C 1
ATOM 3324 O O . TYR A 1 415 ? 7.832 -5.309 3.619 1 89.5 415 TYR A O 1
ATOM 3332 N N . VAL A 1 416 ? 6.555 -4.98 1.833 1 87.5 416 VAL A N 1
ATOM 3333 C CA . VAL A 1 416 ? 6.609 -6.375 1.406 1 87.5 416 VAL A CA 1
ATOM 3334 C C . VAL A 1 416 ? 8.047 -6.746 1.044 1 87.5 416 VAL A C 1
ATOM 3336 O O . VAL A 1 416 ? 8.477 -7.879 1.278 1 87.5 416 VAL A O 1
ATOM 3339 N N . SER A 1 417 ? 8.75 -5.828 0.438 1 91.12 417 SER A N 1
ATOM 3340 C CA . SER A 1 417 ? 10.125 -6.094 0.035 1 91.12 417 SER A CA 1
ATOM 3341 C C . SER A 1 417 ? 11.055 -6.113 1.24 1 91.12 417 SER A C 1
ATOM 3343 O O . SER A 1 417 ? 12.164 -6.66 1.167 1 91.12 417 SER A O 1
ATOM 3345 N N . GLY A 1 418 ? 10.695 -5.375 2.34 1 89.5 418 GLY A N 1
ATOM 3346 C CA . GLY A 1 418 ? 11.531 -5.316 3.527 1 89.5 418 GLY A CA 1
ATOM 3347 C C . GLY A 1 418 ? 12.422 -4.09 3.568 1 89.5 418 GLY A C 1
ATOM 3348 O O . GLY A 1 418 ? 13.148 -3.875 4.539 1 89.5 418 GLY A O 1
ATOM 3349 N N . VAL A 1 419 ? 12.367 -3.25 2.604 1 93.56 419 VAL A N 1
ATOM 3350 C CA . VAL A 1 419 ? 13.219 -2.064 2.518 1 93.56 419 VAL A CA 1
ATOM 3351 C C . VAL A 1 419 ? 12.766 -1.029 3.543 1 93.56 419 VAL A C 1
ATOM 3353 O O . VAL A 1 419 ? 13.508 -0.104 3.871 1 93.56 419 VAL A O 1
ATOM 3356 N N . VAL A 1 420 ? 11.625 -1.166 4.164 1 91.62 420 VAL A N 1
ATOM 3357 C CA . VAL A 1 420 ? 11.008 -0.225 5.09 1 91.62 420 VAL A CA 1
ATOM 3358 C C . VAL A 1 420 ? 11.938 0.028 6.273 1 91.62 420 VAL A C 1
ATOM 3360 O O . VAL A 1 420 ? 12.039 1.156 6.762 1 91.62 420 VAL A O 1
ATOM 3363 N N . ASP A 1 421 ? 12.641 -0.937 6.742 1 91.12 421 ASP A N 1
ATOM 3364 C CA . ASP A 1 421 ? 13.5 -0.81 7.91 1 91.12 421 ASP A CA 1
ATOM 3365 C C . ASP A 1 421 ? 14.68 0.12 7.625 1 91.12 421 ASP A C 1
ATOM 3367 O O . ASP A 1 421 ? 15.07 0.915 8.484 1 91.12 421 ASP A O 1
ATOM 3371 N N . GLU A 1 422 ? 15.195 0.009 6.449 1 93.5 422 GLU A N 1
ATOM 3372 C CA . GLU A 1 422 ? 16.297 0.886 6.047 1 93.5 422 GLU A CA 1
ATOM 3373 C C . GLU A 1 422 ? 15.836 2.34 5.973 1 93.5 422 GLU A C 1
ATOM 3375 O O . GLU A 1 422 ? 16.562 3.246 6.395 1 93.5 422 GLU A O 1
ATOM 3380 N N . LEU A 1 423 ? 14.688 2.533 5.5 1 93.25 423 LEU A N 1
ATOM 3381 C CA . LEU A 1 423 ? 14.156 3.885 5.336 1 93.25 423 LEU A CA 1
ATOM 3382 C C . LEU A 1 423 ? 13.812 4.5 6.688 1 93.25 423 LEU A C 1
ATOM 3384 O O . LEU A 1 423 ? 13.984 5.703 6.887 1 93.25 423 LEU A O 1
ATOM 3388 N N . LYS A 1 424 ? 13.305 3.721 7.602 1 88.81 424 LYS A N 1
ATOM 3389 C CA . LYS A 1 424 ? 12.938 4.195 8.93 1 88.81 424 LYS A CA 1
ATOM 3390 C C . LYS A 1 424 ? 14.164 4.699 9.688 1 88.81 424 LYS A C 1
ATOM 3392 O O . LYS A 1 424 ? 14.062 5.629 10.492 1 88.81 424 LYS A O 1
ATOM 3397 N N . HIS A 1 425 ? 15.305 4.164 9.43 1 90.94 425 HIS A N 1
ATOM 3398 C CA . HIS A 1 425 ? 16.5 4.504 10.18 1 90.94 425 HIS A CA 1
ATOM 3399 C C . HIS A 1 425 ? 17.375 5.48 9.406 1 90.94 425 HIS A C 1
ATOM 3401 O O . HIS A 1 425 ? 18.359 6 9.945 1 90.94 425 HIS A O 1
ATOM 3407 N N . ALA A 1 426 ? 16.984 5.699 8.234 1 93.38 426 ALA A N 1
ATOM 3408 C CA . ALA A 1 426 ? 17.75 6.645 7.43 1 93.38 426 ALA A CA 1
ATOM 3409 C C . ALA A 1 426 ? 17.562 8.07 7.926 1 93.38 426 ALA A C 1
ATOM 3411 O O . ALA A 1 426 ? 16.516 8.414 8.477 1 93.38 426 ALA A O 1
ATOM 3412 N N . LYS A 1 427 ? 18.656 8.898 7.789 1 95.56 427 LYS A N 1
ATOM 3413 C CA . LYS A 1 427 ? 18.625 10.281 8.258 1 95.56 427 LYS A CA 1
ATOM 3414 C C . LYS A 1 427 ? 18.812 11.258 7.098 1 95.56 427 LYS A C 1
ATOM 3416 O O . LYS A 1 427 ? 19.609 10.992 6.184 1 95.56 427 LYS A O 1
ATOM 3421 N N . ALA A 1 428 ? 18.094 12.344 7.16 1 96.5 428 ALA A N 1
ATOM 3422 C CA . ALA A 1 428 ? 18.219 13.422 6.184 1 96.5 428 ALA A CA 1
ATOM 3423 C C . ALA A 1 428 ? 18.141 12.883 4.758 1 96.5 428 ALA A C 1
ATOM 3425 O O . ALA A 1 428 ? 19.062 13.086 3.963 1 96.5 428 ALA A O 1
ATOM 3426 N N . VAL A 1 429 ? 17.016 12.273 4.457 1 96.94 429 VAL A N 1
ATOM 3427 C CA . VAL A 1 429 ? 16.891 11.617 3.16 1 96.94 429 VAL A CA 1
ATOM 3428 C C . VAL A 1 429 ? 15.883 12.375 2.299 1 96.94 429 VAL A C 1
ATOM 3430 O O . VAL A 1 429 ? 15.117 13.203 2.807 1 96.94 429 VAL A O 1
ATOM 3433 N N . THR A 1 430 ? 15.938 12.195 1.041 1 97.81 430 THR A N 1
ATOM 3434 C CA . THR A 1 430 ? 14.93 12.625 0.083 1 97.81 430 THR A CA 1
ATOM 3435 C C . THR A 1 430 ? 14.281 11.422 -0.597 1 97.81 430 THR A C 1
ATOM 3437 O O . THR A 1 430 ? 14.969 10.617 -1.229 1 97.81 430 THR A O 1
ATOM 3440 N N . LEU A 1 431 ? 13.062 11.266 -0.375 1 97.5 431 LEU A N 1
ATOM 3441 C CA . LEU A 1 431 ? 12.32 10.164 -0.965 1 97.5 431 LEU A CA 1
ATOM 3442 C C . LEU A 1 431 ? 11.562 10.617 -2.209 1 97.5 431 LEU A C 1
ATOM 3444 O O . LEU A 1 431 ? 10.742 11.531 -2.139 1 97.5 431 LEU A O 1
ATOM 3448 N N . PHE A 1 432 ? 11.859 10.102 -3.328 1 97.31 432 PHE A N 1
ATOM 3449 C CA . PHE A 1 432 ? 11.086 10.281 -4.547 1 97.31 432 PHE A CA 1
ATOM 3450 C C . PHE A 1 432 ? 10.031 9.188 -4.691 1 97.31 432 PHE A C 1
ATOM 3452 O O . PHE A 1 432 ? 10.344 8.078 -5.137 1 97.31 432 PHE A O 1
ATOM 3459 N N . VAL A 1 433 ? 8.82 9.5 -4.387 1 97 433 VAL A N 1
ATOM 3460 C CA . VAL A 1 433 ? 7.773 8.484 -4.281 1 97 433 VAL A CA 1
ATOM 3461 C C . VAL A 1 433 ? 6.977 8.43 -5.582 1 97 433 VAL A C 1
ATOM 3463 O O . VAL A 1 433 ? 6.289 9.391 -5.938 1 97 433 VAL A O 1
ATOM 3466 N N . PRO A 1 434 ? 7.043 7.301 -6.32 1 95.69 434 PRO A N 1
ATOM 3467 C CA . PRO A 1 434 ? 6.195 7.152 -7.5 1 95.69 434 PRO A CA 1
ATOM 3468 C C . PRO A 1 434 ? 4.719 6.969 -7.148 1 95.69 434 PRO A C 1
ATOM 3470 O O . PRO A 1 434 ? 4.395 6.289 -6.172 1 95.69 434 PRO A O 1
ATOM 3473 N N . THR A 1 435 ? 3.891 7.516 -7.93 1 95 435 THR A N 1
ATOM 3474 C CA . THR A 1 435 ? 2.449 7.406 -7.73 1 95 435 THR A CA 1
ATOM 3475 C C . THR A 1 435 ? 1.954 6.02 -8.125 1 95 435 THR A C 1
ATOM 3477 O O . THR A 1 435 ? 2.682 5.25 -8.75 1 95 435 THR A O 1
ATOM 3480 N N . ASN A 1 436 ? 0.671 5.656 -7.68 1 93.25 436 ASN A N 1
ATOM 3481 C CA . ASN A 1 436 ? 0.049 4.402 -8.094 1 93.25 436 ASN A CA 1
ATOM 3482 C C . ASN A 1 436 ? -0.015 4.285 -9.617 1 93.25 436 ASN A C 1
ATOM 3484 O O . ASN A 1 436 ? 0.175 3.197 -10.164 1 93.25 436 ASN A O 1
ATOM 3488 N N . ALA A 1 437 ? -0.264 5.398 -10.25 1 91.12 437 ALA A N 1
ATOM 3489 C CA . ALA A 1 437 ? -0.331 5.422 -11.711 1 91.12 437 ALA A CA 1
ATOM 3490 C C . ALA A 1 437 ? 1.021 5.074 -12.328 1 91.12 437 ALA A C 1
ATOM 3492 O O . ALA A 1 437 ? 1.083 4.434 -13.383 1 91.12 437 ALA A O 1
ATOM 3493 N N . ALA A 1 438 ? 2.064 5.543 -11.688 1 92.69 438 ALA A N 1
ATOM 3494 C CA . ALA A 1 438 ? 3.406 5.238 -12.172 1 92.69 438 ALA A CA 1
ATOM 3495 C C . ALA A 1 438 ? 3.65 3.732 -12.203 1 92.69 438 ALA A C 1
ATOM 3497 O O . ALA A 1 438 ? 4.242 3.211 -13.148 1 92.69 438 ALA A O 1
ATOM 3498 N N . PHE A 1 439 ? 3.223 3 -11.203 1 92.5 439 PHE A N 1
ATOM 3499 C CA . PHE A 1 439 ? 3.367 1.551 -11.141 1 92.5 439 PHE A CA 1
ATOM 3500 C C . PHE A 1 439 ? 2.502 0.877 -12.203 1 92.5 439 PHE A C 1
ATOM 3502 O O . PHE A 1 439 ? 2.941 -0.071 -12.859 1 92.5 439 PHE A O 1
ATOM 3509 N N . LYS A 1 440 ? 1.299 1.312 -12.281 1 88.31 440 LYS A N 1
ATOM 3510 C CA . LYS A 1 440 ? 0.377 0.741 -13.266 1 88.31 440 LYS A CA 1
ATOM 3511 C C . LYS A 1 440 ? 0.903 0.919 -14.68 1 88.31 440 LYS A C 1
ATOM 3513 O O . LYS A 1 440 ? 0.777 0.018 -15.516 1 88.31 440 LYS A O 1
ATOM 3518 N N . ASN A 1 441 ? 1.512 2.047 -14.922 1 87.44 441 ASN A N 1
ATOM 3519 C CA . ASN A 1 441 ? 2 2.379 -16.25 1 87.44 441 ASN A CA 1
ATOM 3520 C C . ASN A 1 441 ? 3.209 1.527 -16.641 1 87.44 441 ASN A C 1
ATOM 3522 O O . ASN A 1 441 ? 3.541 1.409 -17.812 1 87.44 441 ASN A O 1
ATOM 3526 N N . LEU A 1 442 ? 3.832 0.877 -15.711 1 88.56 442 LEU A N 1
ATOM 3527 C CA . LEU A 1 442 ? 4.965 0.004 -15.992 1 88.56 442 LEU A CA 1
ATOM 3528 C C . LEU A 1 442 ? 4.496 -1.326 -16.578 1 88.56 442 LEU A C 1
ATOM 3530 O O . LEU A 1 442 ? 5.297 -2.086 -17.125 1 88.56 442 LEU A O 1
ATOM 3534 N N . GLY A 1 443 ? 3.23 -1.643 -16.375 1 88.62 443 GLY A N 1
ATOM 3535 C CA . GLY A 1 443 ? 2.648 -2.844 -16.953 1 88.62 443 GLY A CA 1
ATOM 3536 C C . GLY A 1 443 ? 3.26 -4.121 -16.422 1 88.62 443 GLY A C 1
ATOM 3537 O O . GLY A 1 443 ? 3.33 -4.316 -15.203 1 88.62 443 GLY A O 1
ATOM 3538 N N . LEU A 1 444 ? 3.906 -4.902 -17.344 1 90.81 444 LEU A N 1
ATOM 3539 C CA . LEU A 1 444 ? 4.43 -6.215 -16.984 1 90.81 444 LEU A CA 1
ATOM 3540 C C . LEU A 1 444 ? 5.656 -6.086 -16.094 1 90.81 444 LEU A C 1
ATOM 3542 O O . LEU A 1 444 ? 5.973 -7 -15.328 1 90.81 444 LEU A O 1
ATOM 3546 N N . VAL A 1 445 ? 6.316 -5.008 -16.203 1 91.19 445 VAL A N 1
ATOM 3547 C CA . VAL A 1 445 ? 7.48 -4.785 -15.344 1 91.19 445 VAL A CA 1
ATOM 3548 C C . VAL A 1 445 ? 7.043 -4.715 -13.883 1 91.19 445 VAL A C 1
ATOM 3550 O O . VAL A 1 445 ? 7.707 -5.273 -13 1 91.19 445 VAL A O 1
ATOM 3553 N N . SER A 1 446 ? 5.992 -4.008 -13.688 1 91.56 446 SER A N 1
ATOM 3554 C CA . SER A 1 446 ? 5.457 -3.93 -12.336 1 91.56 446 SER A CA 1
ATOM 3555 C C . SER A 1 446 ? 5.066 -5.309 -11.812 1 91.56 446 SER A C 1
ATOM 3557 O O . SER A 1 446 ? 5.305 -5.633 -10.648 1 91.56 446 SER A O 1
ATOM 3559 N N . ARG A 1 447 ? 4.473 -6.059 -12.641 1 88.5 447 ARG A N 1
ATOM 3560 C CA . ARG A 1 447 ? 4.059 -7.398 -12.25 1 88.5 447 ARG A CA 1
ATOM 3561 C C . ARG A 1 447 ? 5.266 -8.258 -11.883 1 88.5 447 ARG A C 1
ATOM 3563 O O . ARG A 1 447 ? 5.215 -9.031 -10.922 1 88.5 447 ARG A O 1
ATOM 3570 N N . TYR A 1 448 ? 6.309 -8.172 -12.672 1 92.06 448 TYR A N 1
ATOM 3571 C CA . TYR A 1 448 ? 7.531 -8.906 -12.375 1 92.06 448 TYR A CA 1
ATOM 3572 C C . TYR A 1 448 ? 8.133 -8.445 -11.055 1 92.06 448 TYR A C 1
ATOM 3574 O O . TYR A 1 448 ? 8.516 -9.266 -10.219 1 92.06 448 TYR A O 1
ATOM 3582 N N . LEU A 1 449 ? 8.18 -7.102 -10.93 1 92.31 449 LEU A N 1
ATOM 3583 C CA . LEU A 1 449 ? 8.805 -6.559 -9.734 1 92.31 449 LEU A CA 1
ATOM 3584 C C . LEU A 1 449 ? 8.062 -7.004 -8.484 1 92.31 449 LEU A C 1
ATOM 3586 O O . LEU A 1 449 ? 8.672 -7.188 -7.422 1 92.31 449 LEU A O 1
ATOM 3590 N N . MET A 1 450 ? 6.781 -7.184 -8.625 1 90 450 MET A N 1
ATOM 3591 C CA . MET A 1 450 ? 5.965 -7.562 -7.473 1 90 450 MET A CA 1
ATOM 3592 C C . MET A 1 450 ? 5.977 -9.07 -7.273 1 90 450 MET A C 1
ATOM 3594 O O . MET A 1 450 ? 5.602 -9.562 -6.207 1 90 450 MET A O 1
ATOM 3598 N N . HIS A 1 451 ? 6.422 -9.766 -8.266 1 87.44 451 HIS A N 1
ATOM 3599 C CA . HIS A 1 451 ? 6.543 -11.219 -8.18 1 87.44 451 HIS A CA 1
ATOM 3600 C C . HIS A 1 451 ? 7.691 -11.617 -7.262 1 87.44 451 HIS A C 1
ATOM 3602 O O . HIS A 1 451 ? 8.695 -10.906 -7.16 1 87.44 451 HIS A O 1
ATOM 3608 N N . PRO A 1 452 ? 7.551 -12.812 -6.598 1 82.81 452 PRO A N 1
ATOM 3609 C CA . PRO A 1 452 ? 8.633 -13.258 -5.727 1 82.81 452 PRO A CA 1
ATOM 3610 C C . PRO A 1 452 ? 9.969 -13.375 -6.457 1 82.81 452 PRO A C 1
ATOM 3612 O O . PRO A 1 452 ? 11.023 -13.133 -5.867 1 82.81 452 PRO A O 1
ATOM 3615 N N . ALA A 1 453 ? 9.938 -13.688 -7.707 1 84.12 453 ALA A N 1
ATOM 3616 C CA . ALA A 1 453 ? 11.164 -13.828 -8.492 1 84.12 453 ALA A CA 1
ATOM 3617 C C . ALA A 1 453 ? 11.844 -12.477 -8.695 1 84.12 453 ALA A C 1
ATOM 3619 O O . ALA A 1 453 ? 13.039 -12.422 -8.984 1 84.12 453 ALA A O 1
ATOM 3620 N N . GLY A 1 454 ? 11.109 -11.398 -8.547 1 91.62 454 GLY A N 1
ATOM 3621 C CA . GLY A 1 454 ? 11.656 -10.07 -8.781 1 91.62 454 GLY A CA 1
ATOM 3622 C C . GLY A 1 454 ? 11.938 -9.312 -7.496 1 91.62 454 GLY A C 1
ATOM 3623 O O . GLY A 1 454 ? 12.195 -8.109 -7.523 1 91.62 454 GLY A O 1
ATOM 3624 N N . ARG A 1 455 ? 11.984 -9.969 -6.344 1 90.75 455 ARG A N 1
ATOM 3625 C CA . ARG A 1 455 ? 12.094 -9.312 -5.047 1 90.75 455 ARG A CA 1
ATOM 3626 C C . ARG A 1 455 ? 13.406 -8.555 -4.926 1 90.75 455 ARG A C 1
ATOM 3628 O O . ARG A 1 455 ? 13.438 -7.418 -4.441 1 90.75 455 ARG A O 1
ATOM 3635 N N . ALA A 1 456 ? 14.469 -9.156 -5.371 1 93.75 456 ALA A N 1
ATOM 3636 C CA . ALA A 1 456 ? 15.781 -8.516 -5.285 1 93.75 456 ALA A CA 1
ATOM 3637 C C . ALA A 1 456 ? 15.836 -7.266 -6.16 1 93.75 456 ALA A C 1
ATOM 3639 O O . ALA A 1 456 ? 16.375 -6.238 -5.75 1 93.75 456 ALA A O 1
ATOM 3640 N N . ASP A 1 457 ? 15.281 -7.355 -7.34 1 94.88 457 ASP A N 1
ATOM 3641 C CA . ASP A 1 457 ? 15.242 -6.207 -8.242 1 94.88 457 ASP A CA 1
ATOM 3642 C C . ASP A 1 457 ? 14.352 -5.102 -7.676 1 94.88 457 ASP A C 1
ATOM 3644 O O . ASP A 1 457 ? 14.688 -3.918 -7.781 1 94.88 457 ASP A O 1
ATOM 3648 N N . LEU A 1 458 ? 13.258 -5.516 -7.109 1 95.31 458 LEU A N 1
ATOM 3649 C CA . LEU A 1 458 ? 12.359 -4.551 -6.488 1 95.31 458 LEU A CA 1
ATOM 3650 C C . LEU A 1 458 ? 13.062 -3.785 -5.375 1 95.31 458 LEU A C 1
ATOM 3652 O O . LEU A 1 458 ? 12.938 -2.562 -5.277 1 95.31 458 LEU A O 1
ATOM 3656 N N . GLN A 1 459 ? 13.797 -4.438 -4.539 1 96.25 459 GLN A N 1
ATOM 3657 C CA . GLN A 1 459 ? 14.539 -3.805 -3.455 1 96.25 459 GLN A CA 1
ATOM 3658 C C . GLN A 1 459 ? 15.508 -2.756 -3.99 1 96.25 459 GLN A C 1
ATOM 3660 O O . GLN A 1 459 ? 15.586 -1.647 -3.457 1 96.25 459 GLN A O 1
ATOM 3665 N N . THR A 1 460 ? 16.188 -3.135 -5.023 1 96 460 THR A N 1
ATOM 3666 C CA . THR A 1 460 ? 17.156 -2.221 -5.617 1 96 460 THR A CA 1
ATOM 3667 C C . THR A 1 460 ? 16.453 -0.987 -6.18 1 96 460 THR A C 1
ATOM 3669 O O . THR A 1 460 ? 16.922 0.138 -5.996 1 96 460 THR A O 1
ATOM 3672 N N . VAL A 1 461 ? 15.414 -1.209 -6.836 1 95.56 461 VAL A N 1
ATOM 3673 C CA . VAL A 1 461 ? 14.656 -0.115 -7.438 1 95.56 461 VAL A CA 1
ATOM 3674 C C . VAL A 1 461 ? 14.148 0.822 -6.344 1 95.56 461 VAL A C 1
ATOM 3676 O O . VAL A 1 461 ? 14.219 2.045 -6.484 1 95.56 461 VAL A O 1
ATOM 3679 N N . LEU A 1 462 ? 13.609 0.28 -5.246 1 96.69 462 LEU A N 1
ATOM 3680 C CA . LEU A 1 462 ? 13.086 1.082 -4.145 1 96.69 462 LEU A CA 1
ATOM 3681 C C . LEU A 1 462 ? 14.203 1.877 -3.473 1 96.69 462 LEU A C 1
ATOM 3683 O O . LEU A 1 462 ? 14.023 3.055 -3.154 1 96.69 462 LEU A O 1
ATOM 3687 N N . ARG A 1 463 ? 15.352 1.279 -3.285 1 96.62 463 ARG A N 1
ATOM 3688 C CA . ARG A 1 463 ? 16.5 1.959 -2.707 1 96.62 463 ARG A CA 1
ATOM 3689 C C . ARG A 1 463 ? 16.984 3.09 -3.611 1 96.62 463 ARG A C 1
ATOM 3691 O O . ARG A 1 463 ? 17.453 4.121 -3.129 1 96.62 463 ARG A O 1
ATOM 3698 N N . TYR A 1 464 ? 16.812 2.875 -4.867 1 96.19 464 TYR A N 1
ATOM 3699 C CA . TYR A 1 464 ? 17.25 3.855 -5.855 1 96.19 464 TYR A CA 1
ATOM 3700 C C . TYR A 1 464 ? 16.438 5.133 -5.762 1 96.19 464 TYR A C 1
ATOM 3702 O O . TYR A 1 464 ? 16.906 6.211 -6.145 1 96.19 464 TYR A O 1
ATOM 3710 N N . HIS A 1 465 ? 15.328 5.109 -5.168 1 97.06 465 HIS A N 1
ATOM 3711 C CA . HIS A 1 465 ? 14.43 6.258 -5.082 1 97.06 465 HIS A CA 1
ATOM 3712 C C . HIS A 1 465 ? 14.625 7.012 -3.773 1 97.06 465 HIS A C 1
ATOM 3714 O O . HIS A 1 465 ? 13.844 7.91 -3.447 1 97.06 465 HIS A O 1
ATOM 3720 N N . VAL A 1 466 ? 15.594 6.664 -3.012 1 97.19 466 VAL A N 1
ATOM 3721 C CA . VAL A 1 466 ? 15.906 7.336 -1.756 1 97.19 466 VAL A CA 1
ATOM 3722 C C . VAL A 1 466 ? 17.281 7.977 -1.845 1 97.19 466 VAL A C 1
ATOM 3724 O O . VAL A 1 466 ? 18.312 7.281 -1.771 1 97.19 466 VAL A O 1
ATOM 3727 N N . ALA A 1 467 ? 17.281 9.25 -1.987 1 96.62 467 ALA A N 1
ATOM 3728 C CA . ALA A 1 467 ? 18.547 9.961 -1.967 1 96.62 467 ALA A CA 1
ATOM 3729 C C . ALA A 1 467 ? 19.062 10.133 -0.54 1 96.62 467 ALA A C 1
ATOM 3731 O O . ALA A 1 467 ? 18.281 10.375 0.382 1 96.62 467 ALA A O 1
ATOM 3732 N N . THR A 1 468 ? 20.375 10.133 -0.28 1 95.19 468 THR A N 1
ATOM 3733 C CA . THR A 1 468 ? 20.969 10.133 1.053 1 95.19 468 THR A CA 1
ATOM 3734 C C . THR A 1 468 ? 21.281 11.555 1.506 1 95.19 468 THR A C 1
ATOM 3736 O O . THR A 1 468 ? 22.172 11.781 2.32 1 95.19 468 THR A O 1
ATOM 3739 N N . SER A 1 469 ? 20.625 12.508 0.967 1 94.19 469 SER A N 1
ATOM 3740 C CA . SER A 1 469 ? 20.672 13.906 1.365 1 94.19 469 SER A CA 1
ATOM 3741 C C . SER A 1 469 ? 19.297 14.562 1.273 1 94.19 469 SER A C 1
ATOM 3743 O O . SER A 1 469 ? 18.469 14.172 0.453 1 94.19 469 SER A O 1
ATOM 3745 N N . ALA A 1 470 ? 19.156 15.492 2.205 1 95 470 ALA A N 1
ATOM 3746 C CA . ALA A 1 470 ? 17.891 16.219 2.168 1 95 470 ALA A CA 1
ATOM 3747 C C . ALA A 1 470 ? 17.922 17.312 1.097 1 95 470 ALA A C 1
ATOM 3749 O O . ALA A 1 470 ? 18.688 18.266 1.196 1 95 470 ALA A O 1
ATOM 3750 N N . LEU A 1 471 ? 17.141 17.109 0.07 1 95.88 471 LEU A N 1
ATOM 3751 C CA . LEU A 1 471 ? 17.094 18.031 -1.058 1 95.88 471 LEU A CA 1
ATOM 3752 C C . LEU A 1 471 ? 15.695 18.625 -1.207 1 95.88 471 LEU A C 1
ATOM 3754 O O . LEU A 1 471 ? 14.789 17.969 -1.724 1 95.88 471 LEU A O 1
ATOM 3758 N N . TYR A 1 472 ? 15.586 19.859 -0.821 1 95.94 472 TYR A N 1
ATOM 3759 C CA . TYR A 1 472 ? 14.312 20.547 -0.952 1 95.94 472 TYR A CA 1
ATOM 3760 C C . TYR A 1 472 ? 14.141 21.125 -2.355 1 95.94 472 TYR A C 1
ATOM 3762 O O . TYR A 1 472 ? 15.109 21.234 -3.109 1 95.94 472 TYR A O 1
ATOM 3770 N N . TYR A 1 473 ? 12.891 21.375 -2.744 1 93.75 473 TYR A N 1
ATOM 3771 C CA . TYR A 1 473 ? 12.562 21.781 -4.109 1 93.75 473 TYR A CA 1
ATOM 3772 C C . TYR A 1 473 ? 13.445 22.953 -4.555 1 93.75 473 TYR A C 1
ATOM 3774 O O . TYR A 1 473 ? 13.922 22.969 -5.688 1 93.75 473 TYR A O 1
ATOM 3782 N N . GLN A 1 474 ? 13.672 23.938 -3.742 1 89.44 474 GLN A N 1
ATOM 3783 C CA . GLN A 1 474 ? 14.461 25.125 -4.074 1 89.44 474 GLN A CA 1
ATOM 3784 C C . GLN A 1 474 ? 15.906 24.734 -4.402 1 89.44 474 GLN A C 1
ATOM 3786 O O . GLN A 1 474 ? 16.562 25.422 -5.191 1 89.44 474 GLN A O 1
ATOM 3791 N N . ASP A 1 475 ? 16.359 23.656 -3.766 1 90.38 475 ASP A N 1
ATOM 3792 C CA . ASP A 1 475 ? 17.703 23.172 -4.016 1 90.38 475 ASP A CA 1
ATOM 3793 C C . ASP A 1 475 ? 17.812 22.516 -5.391 1 90.38 475 ASP A C 1
ATOM 3795 O O . ASP A 1 475 ? 18.906 22.344 -5.926 1 90.38 475 ASP A O 1
ATOM 3799 N N . LEU A 1 476 ? 16.672 22.109 -5.953 1 92.5 476 LEU A N 1
ATOM 3800 C CA . LEU A 1 476 ? 16.656 21.312 -7.172 1 92.5 476 LEU A CA 1
ATOM 3801 C C . LEU A 1 476 ? 16.531 22.203 -8.406 1 92.5 476 LEU A C 1
ATOM 3803 O O . LEU A 1 476 ? 16.938 21.812 -9.5 1 92.5 476 LEU A O 1
ATOM 3807 N N . ILE A 1 477 ? 15.984 23.328 -8.25 1 89.38 477 ILE A N 1
ATOM 3808 C CA . ILE A 1 477 ? 15.68 24.188 -9.383 1 89.38 477 ILE A CA 1
ATOM 3809 C C . ILE A 1 477 ? 16.953 24.844 -9.891 1 89.38 477 ILE A C 1
ATOM 3811 O O . ILE A 1 477 ? 17.812 25.266 -9.102 1 89.38 477 ILE A O 1
ATOM 3815 N N . GLY A 1 478 ? 17.047 24.922 -11.203 1 86.62 478 GLY A N 1
ATOM 3816 C CA . GLY A 1 478 ? 18.094 25.688 -11.852 1 86.62 478 GLY A CA 1
ATOM 3817 C C . GLY A 1 478 ? 19.406 24.938 -11.961 1 86.62 478 GLY A C 1
ATOM 3818 O O . GLY A 1 478 ? 20.422 25.5 -12.383 1 86.62 478 GLY A O 1
ATOM 3819 N N . ASP A 1 479 ? 19.453 23.656 -11.531 1 87.5 479 ASP A N 1
ATOM 3820 C CA . ASP A 1 479 ? 20.703 22.906 -11.555 1 87.5 479 ASP A CA 1
ATOM 3821 C C . ASP A 1 479 ? 20.453 21.453 -11.961 1 87.5 479 ASP A C 1
ATOM 3823 O O . ASP A 1 479 ? 19.297 21.016 -12.047 1 87.5 479 ASP A O 1
ATOM 3827 N N . VAL A 1 480 ? 21.531 20.844 -12.391 1 90.38 480 VAL A N 1
ATOM 3828 C CA . VAL A 1 480 ? 21.547 19.391 -12.594 1 90.38 480 VAL A CA 1
ATOM 3829 C C . VAL A 1 480 ? 22.391 18.734 -11.516 1 90.38 480 VAL A C 1
ATOM 3831 O O . VAL A 1 480 ? 23.578 19.016 -11.391 1 90.38 480 VAL A O 1
ATOM 3834 N N . LEU A 1 481 ? 21.781 17.922 -10.789 1 92.62 481 LEU A N 1
ATOM 3835 C CA . LEU A 1 481 ? 22.453 17.297 -9.648 1 92.62 481 LEU A CA 1
ATOM 3836 C C . LEU A 1 481 ? 22.594 15.797 -9.852 1 92.62 481 LEU A C 1
ATOM 3838 O O . LEU A 1 481 ? 21.719 15.156 -10.43 1 92.62 481 LEU A O 1
ATOM 3842 N N . GLU A 1 482 ? 23.719 15.328 -9.469 1 92.94 482 GLU A N 1
ATOM 3843 C CA . GLU A 1 482 ? 23.938 13.891 -9.328 1 92.94 482 GLU A CA 1
ATOM 3844 C C . GLU A 1 482 ? 24.016 13.492 -7.859 1 92.94 482 GLU A C 1
ATOM 3846 O O . GLU A 1 482 ? 24.938 13.906 -7.148 1 92.94 482 GLU A O 1
ATOM 3851 N N . VAL A 1 483 ? 23.109 12.68 -7.461 1 94.31 483 VAL A N 1
ATOM 3852 C CA . VAL A 1 483 ? 23.031 12.383 -6.035 1 94.31 483 VAL A CA 1
ATOM 3853 C C . VAL A 1 483 ? 23.172 10.875 -5.816 1 94.31 483 VAL A C 1
ATOM 3855 O O . VAL A 1 483 ? 22.828 10.086 -6.699 1 94.31 483 VAL A O 1
ATOM 3858 N N . THR A 1 484 ? 23.656 10.547 -4.66 1 94.69 484 THR A N 1
ATOM 3859 C CA . THR A 1 484 ? 23.766 9.141 -4.285 1 94.69 484 THR A CA 1
ATOM 3860 C C . THR A 1 484 ? 22.484 8.648 -3.633 1 94.69 484 THR A C 1
ATOM 3862 O O . THR A 1 484 ? 21.828 9.398 -2.906 1 94.69 484 THR A O 1
ATOM 3865 N N . THR A 1 485 ? 22.141 7.418 -3.932 1 95.81 485 THR A N 1
ATOM 3866 C CA . THR A 1 485 ? 20.922 6.828 -3.371 1 95.81 485 THR A CA 1
ATOM 3867 C C . THR A 1 485 ? 21.266 5.684 -2.422 1 95.81 485 THR A C 1
ATOM 3869 O O . THR A 1 485 ? 22.438 5.344 -2.252 1 95.81 485 THR A O 1
ATOM 3872 N N . LEU A 1 486 ? 20.344 5.121 -1.751 1 94.69 486 LEU A N 1
ATOM 3873 C CA . LEU A 1 486 ? 20.562 4.004 -0.834 1 94.69 486 LEU A CA 1
ATOM 3874 C C . LEU A 1 486 ? 21.047 2.77 -1.582 1 94.69 486 LEU A C 1
ATOM 3876 O O . LEU A 1 486 ? 21.594 1.847 -0.974 1 94.69 486 LEU A O 1
ATOM 3880 N N . SER A 1 487 ? 20.781 2.725 -2.959 1 93.12 487 SER A N 1
ATOM 3881 C CA . SER A 1 487 ? 21.266 1.612 -3.764 1 93.12 487 SER A CA 1
ATOM 3882 C C . SER A 1 487 ? 22.734 1.806 -4.133 1 93.12 487 SER A C 1
ATOM 3884 O O . SER A 1 487 ? 23.344 0.938 -4.766 1 93.12 487 SER A O 1
ATOM 3886 N N . ASN A 1 488 ? 23.312 2.918 -3.812 1 90.12 488 ASN A N 1
ATOM 3887 C CA . ASN A 1 488 ? 24.688 3.299 -4.129 1 90.12 488 ASN A CA 1
ATOM 3888 C C . ASN A 1 488 ? 24.844 3.637 -5.609 1 90.12 488 ASN A C 1
ATOM 3890 O O . ASN A 1 488 ? 25.969 3.727 -6.113 1 90.12 488 ASN A O 1
ATOM 3894 N N . GLU A 1 489 ? 23.781 3.717 -6.254 1 89.5 489 GLU A N 1
ATOM 3895 C CA . GLU A 1 489 ? 23.766 4.219 -7.625 1 89.5 489 GLU A CA 1
ATOM 3896 C C . GLU A 1 489 ? 23.453 5.707 -7.668 1 89.5 489 GLU A C 1
ATOM 3898 O O . GLU A 1 489 ? 22.797 6.234 -6.762 1 89.5 489 GLU A O 1
ATOM 3903 N N . SER A 1 490 ? 23.844 6.293 -8.734 1 91.25 490 SER A N 1
ATOM 3904 C CA . SER A 1 490 ? 23.641 7.734 -8.852 1 91.25 490 SER A CA 1
ATOM 3905 C C . SER A 1 490 ? 22.328 8.047 -9.562 1 91.25 490 SER A C 1
ATOM 3907 O O . SER A 1 490 ? 21.969 7.391 -10.539 1 91.25 490 SER A O 1
ATOM 3909 N N . LEU A 1 491 ? 21.641 8.938 -9.008 1 93.06 491 LEU A N 1
ATOM 3910 C CA . LEU A 1 491 ? 20.406 9.469 -9.586 1 93.06 491 LEU A CA 1
ATOM 3911 C C . LEU A 1 491 ? 20.625 10.891 -10.094 1 93.06 491 LEU A C 1
ATOM 3913 O O . LEU A 1 491 ? 21.25 11.711 -9.422 1 93.06 491 LEU A O 1
ATOM 3917 N N . ILE A 1 492 ? 20.141 11.156 -11.258 1 92.06 492 ILE A N 1
ATOM 3918 C CA . ILE A 1 492 ? 20.281 12.484 -11.852 1 92.06 492 ILE A CA 1
ATOM 3919 C C . ILE A 1 492 ? 18.984 13.273 -11.648 1 92.06 492 ILE A C 1
ATOM 3921 O O . ILE A 1 492 ? 17.891 12.766 -11.922 1 92.06 492 ILE A O 1
ATOM 3925 N N . ILE A 1 493 ? 19.156 14.422 -11.117 1 93.44 493 ILE A N 1
ATOM 3926 C CA . ILE A 1 493 ? 18.047 15.359 -10.945 1 93.44 493 ILE A CA 1
ATOM 3927 C C . ILE A 1 493 ? 18.266 16.578 -11.828 1 93.44 493 ILE A C 1
ATOM 3929 O O . ILE A 1 493 ? 19.25 17.312 -11.648 1 93.44 493 ILE A O 1
ATOM 3933 N N . ASN A 1 494 ? 17.344 16.812 -12.75 1 90.44 494 ASN A N 1
ATOM 3934 C CA . ASN A 1 494 ? 17.469 17.938 -13.672 1 90.44 494 ASN A CA 1
ATOM 3935 C C . ASN A 1 494 ? 16.422 19 -13.391 1 90.44 494 ASN A C 1
ATOM 3937 O O . ASN A 1 494 ? 15.242 18.828 -13.695 1 90.44 494 ASN A O 1
ATOM 3941 N N . GLY A 1 495 ? 16.844 20.047 -12.844 1 89.69 495 GLY A N 1
ATOM 3942 C CA . GLY A 1 495 ? 15.961 21.172 -12.562 1 89.69 495 GLY A CA 1
ATOM 3943 C C . GLY A 1 495 ? 16.109 22.312 -13.555 1 89.69 495 GLY A C 1
ATOM 3944 O O . GLY A 1 495 ? 15.578 23.406 -13.336 1 89.69 495 GLY A O 1
ATOM 3945 N N . ARG A 1 496 ? 16.891 22.062 -14.602 1 84.81 496 ARG A N 1
ATOM 3946 C CA . ARG A 1 496 ? 17.125 23.094 -15.617 1 84.81 496 ARG A CA 1
ATOM 3947 C C . ARG A 1 496 ? 16.141 22.922 -16.781 1 84.81 496 ARG A C 1
ATOM 3949 O O . ARG A 1 496 ? 16.531 22.484 -17.859 1 84.81 496 ARG A O 1
ATOM 3956 N N . ASN A 1 497 ? 14.922 22.891 -16.438 1 78 497 ASN A N 1
ATOM 3957 C CA . ASN A 1 497 ? 13.922 22.766 -17.484 1 78 497 ASN A CA 1
ATOM 3958 C C . ASN A 1 497 ? 13.086 24.047 -17.625 1 78 497 ASN A C 1
ATOM 3960 O O . ASN A 1 497 ? 12.969 24.812 -16.672 1 78 497 ASN A O 1
ATOM 3964 N N . ASP A 1 498 ? 12.727 24.391 -18.797 1 65.75 498 ASP A N 1
ATOM 3965 C CA . ASP A 1 498 ? 12.023 25.625 -19.094 1 65.75 498 ASP A CA 1
ATOM 3966 C C . ASP A 1 498 ? 10.734 25.734 -18.297 1 65.75 498 ASP A C 1
ATOM 3968 O O . ASP A 1 498 ? 10.336 26.828 -17.891 1 65.75 498 ASP A O 1
ATOM 3972 N N . ASP A 1 499 ? 10 24.734 -18.156 1 66.88 499 ASP A N 1
ATOM 3973 C CA . ASP A 1 499 ? 8.703 24.828 -17.5 1 66.88 499 ASP A CA 1
ATOM 3974 C C . ASP A 1 499 ? 8.828 24.641 -15.992 1 66.88 499 ASP A C 1
ATOM 3976 O O . ASP A 1 499 ? 7.832 24.406 -15.305 1 66.88 499 ASP A O 1
ATOM 3980 N N . ASN A 1 500 ? 10.008 24.938 -15.375 1 72 500 ASN A N 1
ATOM 3981 C CA . ASN A 1 500 ? 10.266 24.812 -13.945 1 72 500 ASN A CA 1
ATOM 3982 C C . ASN A 1 500 ? 9.945 23.406 -13.43 1 72 500 ASN A C 1
ATOM 3984 O O . ASN A 1 500 ? 9.727 23.219 -12.234 1 72 500 ASN A O 1
ATOM 3988 N N . ASN A 1 501 ? 9.82 22.625 -14.383 1 84.06 501 ASN A N 1
ATOM 3989 C CA . ASN A 1 501 ? 9.641 21.234 -13.969 1 84.06 501 ASN A CA 1
ATOM 3990 C C . ASN A 1 501 ? 10.977 20.578 -13.641 1 84.06 501 ASN A C 1
ATOM 3992 O O . ASN A 1 501 ? 11.984 20.859 -14.281 1 84.06 501 ASN A O 1
ATOM 3996 N N . VAL A 1 502 ? 11.016 19.875 -12.547 1 90.88 502 VAL A N 1
ATOM 3997 C CA . VAL A 1 502 ? 12.188 19.078 -12.156 1 90.88 502 VAL A CA 1
ATOM 3998 C C . VAL A 1 502 ? 11.953 17.609 -12.484 1 90.88 502 VAL A C 1
ATOM 4000 O O . VAL A 1 502 ? 10.891 17.062 -12.188 1 90.88 502 VAL A O 1
ATOM 4003 N N . TRP A 1 503 ? 12.789 17.016 -13.227 1 89.81 503 TRP A N 1
ATOM 4004 C CA . TRP A 1 503 ? 12.625 15.602 -13.5 1 89.81 503 TRP A CA 1
ATOM 4005 C C . TRP A 1 503 ? 13.805 14.797 -12.953 1 89.81 503 TRP A C 1
ATOM 4007 O O . TRP A 1 503 ? 14.883 15.352 -12.727 1 89.81 503 TRP A O 1
ATOM 4017 N N . ILE A 1 504 ? 13.586 13.555 -12.633 1 91.75 504 ILE A N 1
ATOM 4018 C CA . ILE A 1 504 ? 14.617 12.633 -12.172 1 91.75 504 ILE A CA 1
ATOM 4019 C C . ILE A 1 504 ? 14.812 11.523 -13.195 1 91.75 504 ILE A C 1
ATOM 4021 O O . ILE A 1 504 ? 13.875 11.141 -13.898 1 91.75 504 ILE A O 1
ATOM 4025 N N . GLY A 1 505 ? 16.062 11.023 -13.352 1 88.06 505 GLY A N 1
ATOM 4026 C CA . GLY A 1 505 ? 16.344 9.969 -14.305 1 88.06 505 GLY A CA 1
ATOM 4027 C C . GLY A 1 505 ? 17.703 9.32 -14.094 1 88.06 505 GLY A C 1
ATOM 4028 O O . GLY A 1 505 ? 18.406 9.625 -13.125 1 88.06 505 GLY A O 1
ATOM 4029 N N . THR A 1 506 ? 18.031 8.273 -14.898 1 79.75 506 THR A N 1
ATOM 4030 C CA . THR A 1 506 ? 19.281 7.523 -14.82 1 79.75 506 THR A CA 1
ATOM 4031 C C . THR A 1 506 ? 20.359 8.188 -15.664 1 79.75 506 THR A C 1
ATOM 4033 O O . THR A 1 506 ? 21.547 8.008 -15.406 1 79.75 506 THR A O 1
ATOM 4036 N N . LYS A 1 507 ? 19.969 8.688 -16.719 1 70.12 507 LYS A N 1
ATOM 4037 C CA . LYS A 1 507 ? 20.969 9.289 -17.609 1 70.12 507 LYS A CA 1
ATOM 4038 C C . LYS A 1 507 ? 20.625 10.742 -17.922 1 70.12 507 LYS A C 1
ATOM 4040 O O . LYS A 1 507 ? 19.453 11.133 -17.859 1 70.12 507 LYS A O 1
ATOM 4045 N N . GLU A 1 508 ? 21.656 11.5 -17.875 1 58.34 508 GLU A N 1
ATOM 4046 C CA . GLU A 1 508 ? 21.453 12.883 -18.281 1 58.34 508 GLU A CA 1
ATOM 4047 C C . GLU A 1 508 ? 20.891 12.961 -19.703 1 58.34 508 GLU A C 1
ATOM 4049 O O . GLU A 1 508 ? 21.234 12.148 -20.562 1 58.34 508 GLU A O 1
ATOM 4054 N N . ASP A 1 509 ? 19.656 13.461 -19.812 1 52.72 509 ASP A N 1
ATOM 4055 C CA . ASP A 1 509 ? 19.109 13.656 -21.156 1 52.72 509 ASP A CA 1
ATOM 4056 C C . ASP A 1 509 ? 20.125 14.305 -22.078 1 52.72 509 ASP A C 1
ATOM 4058 O O . ASP A 1 509 ? 20.484 15.469 -21.906 1 52.72 509 ASP A O 1
ATOM 4062 N N . THR A 1 510 ? 21.156 13.773 -22.625 1 48.38 510 THR A N 1
ATOM 4063 C CA . THR A 1 510 ? 21.766 14.492 -23.734 1 48.38 510 THR A CA 1
ATOM 4064 C C . THR A 1 510 ? 20.75 14.727 -24.844 1 48.38 510 THR A C 1
ATOM 4066 O O . THR A 1 510 ? 19.766 14.008 -24.953 1 48.38 510 THR A O 1
ATOM 4069 N N . GLU A 1 511 ? 21.109 15.773 -25.844 1 46.03 511 GLU A N 1
ATOM 4070 C CA . GLU A 1 511 ? 20.297 16.344 -26.922 1 46.03 511 GLU A CA 1
ATOM 4071 C C . GLU A 1 511 ? 19.328 15.312 -27.484 1 46.03 511 GLU A C 1
ATOM 4073 O O . GLU A 1 511 ? 18.109 15.539 -27.531 1 46.03 511 GLU A O 1
ATOM 4078 N N . LYS A 1 512 ? 19.812 14.781 -28.984 1 37.97 512 LYS A N 1
ATOM 4079 C CA . LYS A 1 512 ? 19.203 14.422 -30.266 1 37.97 512 LYS A CA 1
ATOM 4080 C C . LYS A 1 512 ? 18.516 13.055 -30.172 1 37.97 512 LYS A C 1
ATOM 4082 O O . LYS A 1 512 ? 18 12.547 -31.172 1 37.97 512 LYS A O 1
ATOM 4087 N N . ASP A 1 513 ? 19 12.125 -29.312 1 40.69 513 ASP A N 1
ATOM 4088 C CA . ASP A 1 513 ? 18.594 10.789 -29.734 1 40.69 513 ASP A CA 1
ATOM 4089 C C . ASP A 1 513 ? 17.266 10.391 -29.094 1 40.69 513 ASP A C 1
ATOM 4091 O O . ASP A 1 513 ? 16.922 10.844 -28.016 1 40.69 513 ASP A O 1
ATOM 4095 N N . ASN A 1 514 ? 16.328 9.797 -29.859 1 41.25 514 ASN A N 1
ATOM 4096 C CA . ASN A 1 514 ? 14.977 9.25 -29.781 1 41.25 514 ASN A CA 1
ATOM 4097 C C . ASN A 1 514 ? 14.773 8.406 -28.531 1 41.25 514 ASN A C 1
ATOM 4099 O O . ASN A 1 514 ? 13.984 7.457 -28.531 1 41.25 514 ASN A O 1
ATOM 4103 N N . LYS A 1 515 ? 15.703 8.5 -27.719 1 45.12 515 LYS A N 1
ATOM 4104 C CA . LYS A 1 515 ? 15.547 7.504 -26.672 1 45.12 515 LYS A CA 1
ATOM 4105 C C . LYS A 1 515 ? 14.398 7.875 -25.734 1 45.12 515 LYS A C 1
ATOM 4107 O O . LYS A 1 515 ? 14.133 9.055 -25.5 1 45.12 515 LYS A O 1
ATOM 4112 N N . LEU A 1 516 ? 13.406 7.02 -25.469 1 48.22 516 LEU A N 1
ATOM 4113 C CA . LEU A 1 516 ? 12.227 6.992 -24.609 1 48.22 516 LEU A CA 1
ATOM 4114 C C . LEU A 1 516 ? 12.5 7.691 -23.281 1 48.22 516 LEU A C 1
ATOM 4116 O O . LEU A 1 516 ? 13.484 7.383 -22.609 1 48.22 516 LEU A O 1
ATOM 4120 N N . ASP A 1 517 ? 12.016 8.867 -23.062 1 53.25 517 ASP A N 1
ATOM 4121 C CA . ASP A 1 517 ? 11.984 9.805 -21.953 1 53.25 517 ASP A CA 1
ATOM 4122 C C . ASP A 1 517 ? 11.508 9.117 -20.672 1 53.25 517 ASP A C 1
ATOM 4124 O O . ASP A 1 517 ? 10.312 9.109 -20.375 1 53.25 517 ASP A O 1
ATOM 4128 N N . GLU A 1 518 ? 12.25 8.203 -20.047 1 71.56 518 GLU A N 1
ATOM 4129 C CA . GLU A 1 518 ? 11.898 7.48 -18.812 1 71.56 518 GLU A CA 1
ATOM 4130 C C . GLU A 1 518 ? 12.156 8.336 -17.578 1 71.56 518 GLU A C 1
ATOM 4132 O O . GLU A 1 518 ? 12.352 7.812 -16.484 1 71.56 518 GLU A O 1
ATOM 4137 N N . HIS A 1 519 ? 12 9.641 -17.797 1 83 519 HIS A N 1
ATOM 4138 C CA . HIS A 1 519 ? 12.227 10.5 -16.641 1 83 519 HIS A CA 1
ATOM 4139 C C . HIS A 1 519 ? 10.961 10.648 -15.805 1 83 519 HIS A C 1
ATOM 4141 O O . HIS A 1 519 ? 9.852 10.508 -16.328 1 83 519 HIS A O 1
ATOM 4147 N N . GLY A 1 520 ? 11.203 10.75 -14.609 1 89.31 520 GLY A N 1
ATOM 4148 C CA . GLY A 1 520 ? 10.102 11.039 -13.695 1 89.31 520 GLY A CA 1
ATOM 4149 C C . GLY A 1 520 ? 9.984 12.508 -13.352 1 89.31 520 GLY A C 1
ATOM 4150 O O . GLY A 1 520 ? 10.945 13.125 -12.898 1 89.31 520 GLY A O 1
ATOM 4151 N N . VAL A 1 521 ? 8.844 13.086 -13.578 1 91.75 521 VAL A N 1
ATOM 4152 C CA . VAL A 1 521 ? 8.602 14.492 -13.281 1 91.75 521 VAL A CA 1
ATOM 4153 C C . VAL A 1 521 ? 8.039 14.633 -11.867 1 91.75 521 VAL A C 1
ATOM 4155 O O . VAL A 1 521 ? 7.188 13.844 -11.453 1 91.75 521 VAL A O 1
ATOM 4158 N N . LEU A 1 522 ? 8.539 15.648 -11.188 1 93.88 522 LEU A N 1
ATOM 4159 C CA . LEU A 1 522 ? 8.016 15.922 -9.852 1 93.88 522 LEU A CA 1
ATOM 4160 C C . LEU A 1 522 ? 6.629 16.547 -9.938 1 93.88 522 LEU A C 1
ATOM 4162 O O . LEU A 1 522 ? 6.426 17.516 -10.672 1 93.88 522 LEU A O 1
ATOM 4166 N N . GLU A 1 523 ? 5.699 16 -9.227 1 91.75 523 GLU A N 1
ATOM 4167 C CA . GLU A 1 523 ? 4.332 16.516 -9.211 1 91.75 523 GLU A CA 1
ATOM 4168 C C . GLU A 1 523 ? 4.062 17.312 -7.938 1 91.75 523 GLU A C 1
ATOM 4170 O O . GLU A 1 523 ? 3.598 18.453 -8.008 1 91.75 523 GLU A O 1
ATOM 4175 N N . GLU A 1 524 ? 4.137 16.766 -6.832 1 91.75 524 GLU A N 1
ATOM 4176 C CA . GLU A 1 524 ? 4.035 17.406 -5.531 1 91.75 524 GLU A CA 1
ATOM 4177 C C . GLU A 1 524 ? 5.375 17.391 -4.797 1 91.75 524 GLU A C 1
ATOM 4179 O O . GLU A 1 524 ? 6.016 16.344 -4.691 1 91.75 524 GLU A O 1
ATOM 4184 N N . THR A 1 525 ? 5.715 18.594 -4.355 1 93.38 525 THR A N 1
ATOM 4185 C CA . THR A 1 525 ? 7.059 18.703 -3.805 1 93.38 525 THR A CA 1
ATOM 4186 C C . THR A 1 525 ? 7.012 19.125 -2.338 1 93.38 525 THR A C 1
ATOM 4188 O O . THR A 1 525 ? 5.992 19.625 -1.866 1 93.38 525 THR A O 1
ATOM 4191 N N . ASP A 1 526 ? 8.07 18.797 -1.648 1 95.19 526 ASP A N 1
ATOM 4192 C CA . ASP A 1 526 ? 8.375 19.297 -0.312 1 95.19 526 ASP A CA 1
ATOM 4193 C C . ASP A 1 526 ? 7.332 18.844 0.701 1 95.19 526 ASP A C 1
ATOM 4195 O O . ASP A 1 526 ? 6.773 19.656 1.44 1 95.19 526 ASP A O 1
ATOM 4199 N N . ILE A 1 527 ? 6.996 17.656 0.643 1 94.31 527 ILE A N 1
ATOM 4200 C CA . ILE A 1 527 ? 6.281 17.047 1.758 1 94.31 527 ILE A CA 1
ATOM 4201 C C . ILE A 1 527 ? 7.25 16.781 2.906 1 94.31 527 ILE A C 1
ATOM 4203 O O . ILE A 1 527 ? 8.086 15.875 2.822 1 94.31 527 ILE A O 1
ATOM 4207 N N . LEU A 1 528 ? 7.145 17.578 3.916 1 95.56 528 LEU A N 1
ATOM 4208 C CA . LEU A 1 528 ? 8.109 17.516 5.012 1 95.56 528 LEU A CA 1
ATOM 4209 C C . LEU A 1 528 ? 7.801 16.344 5.945 1 95.56 528 LEU A C 1
ATOM 4211 O O . LEU A 1 528 ? 6.648 16.156 6.348 1 95.56 528 LEU A O 1
ATOM 4215 N N . VAL A 1 529 ? 8.781 15.555 6.176 1 94.62 529 VAL A N 1
ATOM 4216 C CA . VAL A 1 529 ? 8.688 14.445 7.117 1 94.62 529 VAL A CA 1
ATOM 4217 C C . VAL A 1 529 ? 9.805 14.555 8.156 1 94.62 529 VAL A C 1
ATOM 4219 O O . VAL A 1 529 ? 10.695 15.398 8.039 1 94.62 529 VAL A O 1
ATOM 4222 N N . SER A 1 530 ? 9.75 13.781 9.195 1 94 530 SER A N 1
ATOM 4223 C CA . SER A 1 530 ? 10.633 13.922 10.352 1 94 530 SER A CA 1
ATOM 4224 C C . SER A 1 530 ? 12.094 13.703 9.961 1 94 530 SER A C 1
ATOM 4226 O O . SER A 1 530 ? 12.984 14.383 10.469 1 94 530 SER A O 1
ATOM 4228 N N . ASN A 1 531 ? 12.359 12.742 9.062 1 95.44 531 ASN A N 1
ATOM 4229 C CA . ASN A 1 531 ? 13.75 12.414 8.758 1 95.44 531 ASN A CA 1
ATOM 4230 C C . ASN A 1 531 ? 14.148 12.883 7.363 1 95.44 531 ASN A C 1
ATOM 4232 O O . ASN A 1 531 ? 15.117 12.391 6.789 1 95.44 531 ASN A O 1
ATOM 4236 N N . GLY A 1 532 ? 13.336 13.773 6.785 1 96 532 GLY A N 1
ATOM 4237 C CA . GLY A 1 532 ? 13.719 14.289 5.48 1 96 532 GLY A CA 1
ATOM 4238 C C . GLY A 1 532 ? 12.57 14.938 4.734 1 96 532 GLY A C 1
ATOM 4239 O O . GLY A 1 532 ? 11.781 15.68 5.324 1 96 532 GLY A O 1
ATOM 4240 N N . VAL A 1 533 ? 12.633 14.758 3.357 1 96.94 533 VAL A N 1
ATOM 4241 C CA . VAL A 1 533 ? 11.625 15.383 2.506 1 96.94 533 VAL A CA 1
ATOM 4242 C C . VAL A 1 533 ? 11.172 14.398 1.436 1 96.94 533 VAL A C 1
ATOM 4244 O O . VAL A 1 533 ? 11.93 13.516 1.026 1 96.94 533 VAL A O 1
ATOM 4247 N N . VAL A 1 534 ? 9.914 14.5 1.067 1 96.94 534 VAL A N 1
ATOM 4248 C CA . VAL A 1 534 ? 9.32 13.602 0.082 1 96.94 534 VAL A CA 1
ATOM 4249 C C . VAL A 1 534 ? 8.867 14.398 -1.137 1 96.94 534 VAL A C 1
ATOM 4251 O O . VAL A 1 534 ? 8.289 15.484 -0.998 1 96.94 534 VAL A O 1
ATOM 4254 N N . HIS A 1 535 ? 9.227 13.945 -2.303 1 97.12 535 HIS A N 1
ATOM 4255 C CA . HIS A 1 535 ? 8.719 14.445 -3.578 1 97.12 535 HIS A CA 1
ATOM 4256 C C . HIS A 1 535 ? 7.98 13.352 -4.344 1 97.12 535 HIS A C 1
ATOM 4258 O O . HIS A 1 535 ? 8.469 12.227 -4.453 1 97.12 535 HIS A O 1
ATOM 4264 N N . LYS A 1 536 ? 6.789 13.625 -4.859 1 96.25 536 LYS A N 1
ATOM 4265 C CA . LYS A 1 536 ? 6.066 12.656 -5.68 1 96.25 536 LYS A CA 1
ATOM 4266 C C . LYS A 1 536 ? 6.523 12.719 -7.133 1 96.25 536 LYS A C 1
ATOM 4268 O O . LYS A 1 536 ? 6.762 13.797 -7.668 1 96.25 536 LYS A O 1
ATOM 4273 N N . VAL A 1 537 ? 6.645 11.562 -7.715 1 95.69 537 VAL A N 1
ATOM 4274 C CA . VAL A 1 537 ? 7.07 11.5 -9.109 1 95.69 537 VAL A CA 1
ATOM 4275 C C . VAL A 1 537 ? 6.074 10.672 -9.922 1 95.69 537 VAL A C 1
ATOM 4277 O O . VAL A 1 537 ? 5.398 9.797 -9.375 1 95.69 537 VAL A O 1
ATOM 4280 N N . ASP A 1 538 ? 6.02 10.93 -11.188 1 93.56 538 ASP A N 1
ATOM 4281 C CA . ASP A 1 538 ? 5 10.297 -12.016 1 93.56 538 ASP A CA 1
ATOM 4282 C C . ASP A 1 538 ? 5.559 9.07 -12.734 1 93.56 538 ASP A C 1
ATOM 4284 O O . ASP A 1 538 ? 4.871 8.453 -13.547 1 93.56 538 ASP A O 1
ATOM 4288 N N . HIS A 1 539 ? 6.812 8.758 -12.438 1 91.62 539 HIS A N 1
ATOM 4289 C CA . HIS A 1 539 ? 7.422 7.605 -13.086 1 91.62 539 HIS A CA 1
ATOM 4290 C C . HIS A 1 539 ? 8.398 6.898 -12.148 1 91.62 539 HIS A C 1
ATOM 4292 O O . HIS A 1 539 ? 9.141 7.547 -11.406 1 91.62 539 HIS A O 1
ATOM 4298 N N . LEU A 1 540 ? 8.289 5.543 -12.18 1 92.12 540 LEU A N 1
ATOM 4299 C CA . LEU A 1 540 ? 9.242 4.734 -11.422 1 92.12 540 LEU A CA 1
ATOM 4300 C C . LEU A 1 540 ? 10.539 4.551 -12.203 1 92.12 540 LEU A C 1
ATOM 4302 O O . LEU A 1 540 ? 10.523 4.105 -13.352 1 92.12 540 LEU A O 1
ATOM 4306 N N . GLN A 1 541 ? 11.641 4.871 -11.602 1 91.12 541 GLN A N 1
ATOM 4307 C CA . GLN A 1 541 ? 12.938 4.781 -12.266 1 91.12 541 GLN A CA 1
ATOM 4308 C C . GLN A 1 541 ? 13.57 3.41 -12.047 1 91.12 541 GLN A C 1
ATOM 4310 O O . GLN A 1 541 ? 13.664 2.941 -10.906 1 91.12 541 GLN A O 1
ATOM 4315 N N . ILE A 1 542 ? 14 2.793 -13.164 1 90.19 542 ILE A N 1
ATOM 4316 C CA . ILE A 1 542 ? 14.734 1.538 -13.086 1 90.19 542 ILE A CA 1
ATOM 4317 C C . ILE A 1 542 ? 16.234 1.804 -13.289 1 90.19 542 ILE A C 1
ATOM 4319 O O . ILE A 1 542 ? 16.656 2.207 -14.375 1 90.19 542 ILE A O 1
ATOM 4323 N N . PRO A 1 543 ? 16.984 1.561 -12.25 1 90.25 543 PRO A N 1
ATOM 4324 C CA . PRO A 1 543 ? 18.422 1.83 -12.375 1 90.25 543 PRO A CA 1
ATOM 4325 C C . PRO A 1 543 ? 19.109 0.903 -13.375 1 90.25 543 PRO A C 1
ATOM 4327 O O . PRO A 1 543 ? 18.562 -0.143 -13.734 1 90.25 543 PRO A O 1
ATOM 4330 N N . GLU A 1 544 ? 20.297 1.191 -13.734 1 82.94 544 GLU A N 1
ATOM 4331 C CA . GLU A 1 544 ? 21.016 0.465 -14.773 1 82.94 544 GLU A CA 1
ATOM 4332 C C . GLU A 1 544 ? 21.484 -0.899 -14.266 1 82.94 544 GLU A C 1
ATOM 4334 O O . GLU A 1 544 ? 21.641 -1.836 -15.055 1 82.94 544 GLU A O 1
ATOM 4339 N N . ASN A 1 545 ? 21.656 -1.01 -13.07 1 86.19 545 ASN A N 1
ATOM 4340 C CA . ASN A 1 545 ? 22.172 -2.268 -12.531 1 86.19 545 ASN A CA 1
ATOM 4341 C C . ASN A 1 545 ? 21.047 -3.307 -12.398 1 86.19 545 ASN A C 1
ATOM 4343 O O . ASN A 1 545 ? 21.312 -4.461 -12.055 1 86.19 545 ASN A O 1
ATOM 4347 N N . VAL A 1 546 ? 19.859 -2.881 -12.57 1 90.19 546 VAL A N 1
ATOM 4348 C CA . VAL A 1 546 ? 18.734 -3.82 -12.594 1 90.19 546 VAL A CA 1
ATOM 4349 C C . VAL A 1 546 ? 18.453 -4.246 -14.031 1 90.19 546 VAL A C 1
ATOM 4351 O O . VAL A 1 546 ? 18.062 -3.426 -14.867 1 90.19 546 VAL A O 1
ATOM 4354 N N . SER A 1 547 ? 18.688 -5.492 -14.305 1 89.38 547 SER A N 1
ATOM 4355 C CA . SER A 1 547 ? 18.484 -6.027 -15.648 1 89.38 547 SER A CA 1
ATOM 4356 C C . SER A 1 547 ? 17.203 -6.859 -15.719 1 89.38 547 SER A C 1
ATOM 4358 O O . SER A 1 547 ? 17.203 -8.039 -15.367 1 89.38 547 SER A O 1
ATOM 4360 N N . ILE A 1 548 ? 16.219 -6.254 -16.203 1 91.19 548 ILE A N 1
ATOM 4361 C CA . ILE A 1 548 ? 14.961 -6.965 -16.438 1 91.19 548 ILE A CA 1
ATOM 4362 C C . ILE A 1 548 ? 14.93 -7.512 -17.859 1 91.19 548 ILE A C 1
ATOM 4364 O O . ILE A 1 548 ? 14.844 -6.742 -18.812 1 91.19 548 ILE A O 1
ATOM 4368 N N . THR A 1 549 ? 14.945 -8.812 -18 1 91.81 549 THR A N 1
ATOM 4369 C CA . THR A 1 549 ? 15.008 -9.477 -19.297 1 91.81 549 THR A CA 1
ATOM 4370 C C . THR A 1 549 ? 13.641 -10.008 -19.703 1 91.81 549 THR A C 1
ATOM 4372 O O . THR A 1 549 ? 12.664 -9.859 -18.969 1 91.81 549 THR A O 1
ATOM 4375 N N . HIS A 1 550 ? 13.625 -10.633 -20.922 1 91.69 550 HIS A N 1
ATOM 4376 C CA . HIS A 1 550 ? 12.398 -11.273 -21.391 1 91.69 550 HIS A CA 1
ATOM 4377 C C . HIS A 1 550 ? 11.992 -12.414 -20.469 1 91.69 550 HIS A C 1
ATOM 4379 O O . HIS A 1 550 ? 10.805 -12.578 -20.172 1 91.69 550 HIS A O 1
ATOM 4385 N N . HIS A 1 551 ? 12.984 -13.117 -20.062 1 91.06 551 HIS A N 1
ATOM 4386 C CA . HIS A 1 551 ? 12.734 -14.227 -19.156 1 91.06 551 HIS A CA 1
ATOM 4387 C C . HIS A 1 551 ? 12.055 -13.742 -17.875 1 91.06 551 HIS A C 1
ATOM 4389 O O . HIS A 1 551 ? 11.094 -14.367 -17.391 1 91.06 551 HIS A O 1
ATOM 4395 N N . ASN A 1 552 ? 12.555 -12.656 -17.344 1 91.81 552 ASN A N 1
ATOM 4396 C CA . ASN A 1 552 ? 11.992 -12.078 -16.125 1 91.81 552 ASN A CA 1
ATOM 4397 C C . ASN A 1 552 ? 10.539 -11.672 -16.312 1 91.81 552 ASN A C 1
ATOM 4399 O O . ASN A 1 552 ? 9.695 -11.953 -15.461 1 91.81 552 ASN A O 1
ATOM 4403 N N . LEU A 1 553 ? 10.312 -11.055 -17.375 1 90.94 553 LEU A N 1
ATOM 4404 C CA . LEU A 1 553 ? 8.969 -10.57 -17.656 1 90.94 553 LEU A CA 1
ATOM 4405 C C . LEU A 1 553 ? 8 -11.734 -17.859 1 90.94 553 LEU A C 1
ATOM 4407 O O . LEU A 1 553 ? 6.863 -11.688 -17.375 1 90.94 553 LEU A O 1
ATOM 4411 N N . LEU A 1 554 ? 8.438 -12.75 -18.547 1 90.94 554 LEU A N 1
ATOM 4412 C CA . LEU A 1 554 ? 7.598 -13.922 -18.766 1 90.94 554 LEU A CA 1
ATOM 4413 C C . LEU A 1 554 ? 7.309 -14.648 -17.469 1 90.94 554 LEU A C 1
ATOM 4415 O O . LEU A 1 554 ? 6.191 -15.125 -17.25 1 90.94 554 LEU A O 1
ATOM 4419 N N . LYS A 1 555 ? 8.258 -14.742 -16.688 1 85.38 555 LYS A N 1
ATOM 4420 C CA . LYS A 1 555 ? 8.078 -15.352 -15.367 1 85.38 555 LYS A CA 1
ATOM 4421 C C . LYS A 1 555 ? 7.113 -14.523 -14.516 1 85.38 555 LYS A C 1
ATOM 4423 O O . LYS A 1 555 ? 6.32 -15.086 -13.758 1 85.38 555 LYS A O 1
ATOM 4428 N N . GLY A 1 556 ? 7.227 -13.266 -14.648 1 82.5 556 GLY A N 1
ATOM 4429 C CA . GLY A 1 556 ? 6.398 -12.359 -13.867 1 82.5 556 GLY A CA 1
ATOM 4430 C C . GLY A 1 556 ? 4.926 -12.453 -14.203 1 82.5 556 GLY A C 1
ATOM 4431 O O . GLY A 1 556 ? 4.07 -12.219 -13.344 1 82.5 556 GLY A O 1
ATOM 4432 N N . ILE A 1 557 ? 4.609 -12.719 -15.453 1 81.69 557 ILE A N 1
ATOM 4433 C CA . ILE A 1 557 ? 3.211 -12.805 -15.859 1 81.69 557 ILE A CA 1
ATOM 4434 C C . ILE A 1 557 ? 2.752 -14.258 -15.836 1 81.69 557 ILE A C 1
ATOM 4436 O O . ILE A 1 557 ? 1.666 -14.586 -16.328 1 81.69 557 ILE A O 1
ATOM 4440 N N . ASN A 1 558 ? 3.596 -15.133 -15.344 1 77.5 558 ASN A N 1
ATOM 4441 C CA . ASN A 1 558 ? 3.299 -16.562 -15.258 1 77.5 558 ASN A CA 1
ATOM 4442 C C . ASN A 1 558 ? 2.945 -17.141 -16.625 1 77.5 558 ASN A C 1
ATOM 4444 O O . ASN A 1 558 ? 1.949 -17.859 -16.75 1 77.5 558 ASN A O 1
ATOM 4448 N N . ALA A 1 559 ? 3.662 -16.609 -17.625 1 85.25 559 ALA A N 1
ATOM 4449 C CA . ALA A 1 559 ? 3.535 -17.219 -18.938 1 85.25 559 ALA A CA 1
ATOM 4450 C C . ALA A 1 559 ? 4.367 -18.484 -19.047 1 85.25 559 ALA A C 1
ATOM 4452 O O . ALA A 1 559 ? 5.297 -18.578 -19.844 1 85.25 559 ALA A O 1
ATOM 4453 N N . ASN A 1 560 ? 3.98 -19.453 -18.359 1 81.44 560 ASN A N 1
ATOM 4454 C CA . ASN A 1 560 ? 4.773 -20.672 -18.203 1 81.44 560 ASN A CA 1
ATOM 4455 C C . ASN A 1 560 ? 4.82 -21.484 -19.484 1 81.44 560 ASN A C 1
ATOM 4457 O O . ASN A 1 560 ? 5.871 -22.016 -19.859 1 81.44 560 ASN A O 1
ATOM 4461 N N . THR A 1 561 ? 3.666 -21.594 -20.156 1 83.19 561 THR A N 1
ATOM 4462 C CA . THR A 1 561 ? 3.619 -22.391 -21.375 1 83.19 561 THR A CA 1
ATOM 4463 C C . THR A 1 561 ? 4.547 -21.797 -22.438 1 83.19 561 THR A C 1
ATOM 4465 O O . THR A 1 561 ? 5.344 -22.516 -23.047 1 83.19 561 THR A O 1
ATOM 4468 N N . MET A 1 562 ? 4.41 -20.531 -22.609 1 89.19 562 MET A N 1
ATOM 4469 C CA . MET A 1 562 ? 5.266 -19.875 -23.594 1 89.19 562 MET A CA 1
ATOM 4470 C C . MET A 1 562 ? 6.734 -19.969 -23.188 1 89.19 562 MET A C 1
ATOM 4472 O O . MET A 1 562 ? 7.609 -20.141 -24.031 1 89.19 562 MET A O 1
ATOM 4476 N N . LEU A 1 563 ? 7.016 -19.812 -21.969 1 89 563 LEU A N 1
ATOM 4477 C CA . LEU A 1 563 ? 8.383 -19.922 -21.469 1 89 563 LEU A CA 1
ATOM 4478 C C . LEU A 1 563 ? 8.961 -21.297 -21.75 1 89 563 LEU A C 1
ATOM 4480 O O . LEU A 1 563 ? 10.117 -21.422 -22.172 1 89 563 LEU A O 1
ATOM 4484 N N . ASN A 1 564 ? 8.18 -22.266 -21.562 1 83.75 564 ASN A N 1
ATOM 4485 C CA . ASN A 1 564 ? 8.625 -23.625 -21.828 1 83.75 564 ASN A CA 1
ATOM 4486 C C . ASN A 1 564 ? 8.852 -23.859 -23.312 1 83.75 564 ASN A C 1
ATOM 4488 O O . ASN A 1 564 ? 9.789 -24.562 -23.703 1 83.75 564 ASN A O 1
ATOM 4492 N N . ILE A 1 565 ? 7.938 -23.312 -24.078 1 87.31 565 ILE A N 1
ATOM 4493 C CA . ILE A 1 565 ? 8.078 -23.422 -25.516 1 87.31 565 ILE A CA 1
ATOM 4494 C C . ILE A 1 565 ? 9.383 -22.766 -25.969 1 87.31 565 ILE A C 1
ATOM 4496 O O . ILE A 1 565 ? 10.141 -23.328 -26.75 1 87.31 565 ILE A O 1
ATOM 4500 N N . LEU A 1 566 ? 9.648 -21.641 -25.469 1 91.06 566 LEU A N 1
ATOM 4501 C CA . LEU A 1 566 ? 10.844 -20.891 -25.844 1 91.06 566 LEU A CA 1
ATOM 4502 C C . LEU A 1 566 ? 12.102 -21.594 -25.359 1 91.06 566 LEU A C 1
ATOM 4504 O O . LEU A 1 566 ? 13.141 -21.562 -26.031 1 91.06 566 LEU A O 1
ATOM 4508 N N . LYS A 1 567 ? 12.047 -22.203 -24.234 1 85.69 567 LYS A N 1
ATOM 4509 C CA . LYS A 1 567 ? 13.18 -22.953 -23.719 1 85.69 567 LYS A CA 1
ATOM 4510 C C . LYS A 1 567 ? 13.445 -24.203 -24.562 1 85.69 567 LYS A C 1
ATOM 4512 O O . LYS A 1 567 ? 14.594 -24.484 -24.906 1 85.69 567 LYS A O 1
ATOM 4517 N N . LYS A 1 568 ? 12.344 -24.875 -24.828 1 83.75 568 LYS A N 1
ATOM 4518 C CA . LYS A 1 568 ? 12.477 -26.109 -25.609 1 83.75 568 LYS A CA 1
ATOM 4519 C C . LYS A 1 568 ? 13.016 -25.828 -27 1 83.75 568 LYS A C 1
ATOM 4521 O O . LYS A 1 568 ? 13.773 -26.625 -27.562 1 83.75 568 LYS A O 1
ATOM 4526 N N . THR A 1 569 ? 12.633 -24.703 -27.547 1 89.06 569 THR A N 1
ATOM 4527 C CA . THR A 1 569 ? 13.062 -24.359 -28.906 1 89.06 569 THR A CA 1
ATOM 4528 C C . THR A 1 569 ? 14.391 -23.609 -28.875 1 89.06 569 THR A C 1
ATOM 4530 O O . THR A 1 569 ? 14.898 -23.188 -29.922 1 89.06 569 THR A O 1
ATOM 4533 N N . ASN A 1 570 ? 14.992 -23.312 -27.734 1 88.38 570 ASN A N 1
ATOM 4534 C CA . ASN A 1 570 ? 16.25 -22.625 -27.516 1 88.38 570 ASN A CA 1
ATOM 4535 C C . ASN A 1 570 ? 16.203 -21.188 -28.047 1 88.38 570 ASN A C 1
ATOM 4537 O O . ASN A 1 570 ? 17.219 -20.641 -28.484 1 88.38 570 ASN A O 1
ATOM 4541 N N . LEU A 1 571 ? 15.062 -20.719 -28.109 1 90.75 571 LEU A N 1
ATOM 4542 C CA . LEU A 1 571 ? 14.922 -19.359 -28.609 1 90.75 571 LEU A CA 1
ATOM 4543 C C . LEU A 1 571 ? 15.078 -18.344 -27.484 1 90.75 571 LEU A C 1
ATOM 4545 O O . LEU A 1 571 ? 15.414 -17.188 -27.719 1 90.75 571 LEU A O 1
ATOM 4549 N N . LEU A 1 572 ? 14.797 -18.781 -26.312 1 89.12 572 LEU A N 1
ATOM 4550 C CA . LEU A 1 572 ? 14.883 -17.859 -25.172 1 89.12 572 LEU A CA 1
ATOM 4551 C C . LEU A 1 572 ? 16.312 -17.344 -25.016 1 89.12 572 LEU A C 1
ATOM 4553 O O . LEU A 1 572 ? 16.516 -16.156 -24.766 1 89.12 572 LEU A O 1
ATOM 4557 N N . SER A 1 573 ? 17.25 -18.156 -25.109 1 86.19 573 SER A N 1
ATOM 4558 C CA . SER A 1 573 ? 18.641 -17.781 -24.938 1 86.19 573 SER A CA 1
ATOM 4559 C C . SER A 1 573 ? 19.078 -16.797 -26.031 1 86.19 573 SER A C 1
ATOM 4561 O O . SER A 1 573 ? 19.938 -15.953 -25.797 1 86.19 573 SER A O 1
ATOM 4563 N N . GLN A 1 574 ? 18.438 -16.859 -27.109 1 85.75 574 GLN A N 1
ATOM 4564 C CA . GLN A 1 574 ? 18.781 -16 -28.234 1 85.75 574 GLN A CA 1
ATOM 4565 C C . GLN A 1 574 ? 18.156 -14.617 -28.094 1 85.75 574 GLN A C 1
ATOM 4567 O O . GLN A 1 574 ? 18.719 -13.625 -28.562 1 85.75 574 GLN A O 1
ATOM 4572 N N . VAL A 1 575 ? 17.078 -14.586 -27.438 1 85.88 575 VAL A N 1
ATOM 4573 C CA . VAL A 1 575 ? 16.297 -13.352 -27.453 1 85.88 575 VAL A CA 1
ATOM 4574 C C . VAL A 1 575 ? 16.469 -12.617 -26.125 1 85.88 575 VAL A C 1
ATOM 4576 O O . VAL A 1 575 ? 16.312 -11.391 -26.062 1 85.88 575 VAL A O 1
ATOM 4579 N N . ASP A 1 576 ? 16.797 -13.195 -25.078 1 80.75 576 ASP A N 1
ATOM 4580 C CA . ASP A 1 576 ? 16.719 -12.672 -23.719 1 80.75 576 ASP A CA 1
ATOM 4581 C C . ASP A 1 576 ? 17.547 -11.398 -23.562 1 80.75 576 ASP A C 1
ATOM 4583 O O . ASP A 1 576 ? 17.219 -10.539 -22.75 1 80.75 576 ASP A O 1
ATOM 4587 N N . LEU A 1 577 ? 18.547 -11.172 -24.25 1 78.25 577 LEU A N 1
ATOM 4588 C CA . LEU A 1 577 ? 19.359 -9.969 -24.094 1 78.25 577 LEU A CA 1
ATOM 4589 C C . LEU A 1 577 ? 19.281 -9.094 -25.344 1 78.25 577 LEU A C 1
ATOM 4591 O O . LEU A 1 577 ? 20.156 -8.25 -25.562 1 78.25 577 LEU A O 1
ATOM 4595 N N . THR A 1 578 ? 18.188 -9.266 -26 1 79.12 578 THR A N 1
ATOM 4596 C CA . THR A 1 578 ? 18.016 -8.492 -27.219 1 79.12 578 THR A CA 1
ATOM 4597 C C . THR A 1 578 ? 16.875 -7.5 -27.094 1 79.12 578 THR A C 1
ATOM 4599 O O . THR A 1 578 ? 16.266 -7.379 -26.016 1 79.12 578 THR A O 1
ATOM 4602 N N . ASP A 1 579 ? 16.672 -6.77 -28.203 1 83 579 ASP A N 1
ATOM 4603 C CA . ASP A 1 579 ? 15.609 -5.773 -28.219 1 83 579 ASP A CA 1
ATOM 4604 C C . ASP A 1 579 ? 14.391 -6.277 -28.969 1 83 579 ASP A C 1
ATOM 4606 O O . ASP A 1 579 ? 13.617 -5.484 -29.531 1 83 579 ASP A O 1
ATOM 4610 N N . CYS A 1 580 ? 14.234 -7.562 -28.953 1 88.69 580 CYS A N 1
ATOM 4611 C CA . CYS A 1 580 ? 13.07 -8.156 -29.609 1 88.69 580 CYS A CA 1
ATOM 4612 C C . CYS A 1 580 ? 11.82 -8 -28.75 1 88.69 580 CYS A C 1
ATOM 4614 O O . CYS A 1 580 ? 11.914 -7.695 -27.562 1 88.69 580 CYS A O 1
ATOM 4616 N N . ILE A 1 581 ? 10.734 -8.094 -29.453 1 90.19 581 ILE A N 1
ATOM 4617 C CA . ILE A 1 581 ? 9.453 -8.102 -28.734 1 90.19 581 ILE A CA 1
ATOM 4618 C C . ILE A 1 581 ? 8.836 -9.5 -28.797 1 90.19 581 ILE A C 1
ATOM 4620 O O . ILE A 1 581 ? 8.648 -10.055 -29.891 1 90.19 581 ILE A O 1
ATOM 4624 N N . ILE A 1 582 ? 8.586 -10.008 -27.672 1 93.19 582 ILE A N 1
ATOM 4625 C CA . ILE A 1 582 ? 7.934 -11.312 -27.609 1 93.19 582 ILE A CA 1
ATOM 4626 C C . ILE A 1 582 ? 6.438 -11.133 -27.375 1 93.19 582 ILE A C 1
ATOM 4628 O O . ILE A 1 582 ? 6.031 -10.508 -26.391 1 93.19 582 ILE A O 1
ATOM 4632 N N . MET A 1 583 ? 5.66 -11.586 -28.234 1 93.88 583 MET A N 1
ATOM 4633 C CA . MET A 1 583 ? 4.215 -11.641 -28.031 1 93.88 583 MET A CA 1
ATOM 4634 C C . MET A 1 583 ? 3.814 -12.93 -27.312 1 93.88 583 MET A C 1
ATOM 4636 O O . MET A 1 583 ? 3.643 -13.969 -27.953 1 93.88 583 MET A O 1
ATOM 4640 N N . SER A 1 584 ? 3.623 -12.828 -26.094 1 93.94 584 SER A N 1
ATOM 4641 C CA . SER A 1 584 ? 3.396 -14.016 -25.266 1 93.94 584 SER A CA 1
ATOM 4642 C C . SER A 1 584 ? 1.914 -14.203 -24.969 1 93.94 584 SER A C 1
ATOM 4644 O O . SER A 1 584 ? 1.312 -13.391 -24.266 1 93.94 584 SER A O 1
ATOM 4646 N N . PRO A 1 585 ? 1.377 -15.266 -25.469 1 90.69 585 PRO A N 1
ATOM 4647 C CA . PRO A 1 585 ? 0 -15.57 -25.062 1 90.69 585 PRO A CA 1
ATOM 4648 C C . PRO A 1 585 ? -0.111 -15.992 -23.594 1 90.69 585 PRO A C 1
ATOM 4650 O O . PRO A 1 585 ? 0.846 -16.531 -23.031 1 90.69 585 PRO A O 1
ATOM 4653 N N . THR A 1 586 ? -1.225 -15.742 -23.125 1 87.44 586 THR A N 1
ATOM 4654 C CA . THR A 1 586 ? -1.494 -16.219 -21.766 1 87.44 586 THR A CA 1
ATOM 4655 C C . THR A 1 586 ? -1.62 -17.734 -21.75 1 87.44 586 THR A C 1
ATOM 4657 O O . THR A 1 586 ? -1.832 -18.359 -22.797 1 87.44 586 THR A O 1
ATOM 4660 N N . ASP A 1 587 ? -1.406 -18.312 -20.578 1 81.81 587 ASP A N 1
ATOM 4661 C CA . ASP A 1 587 ? -1.58 -19.766 -20.469 1 81.81 587 ASP A CA 1
ATOM 4662 C C . ASP A 1 587 ? -3.014 -20.172 -20.812 1 81.81 587 ASP A C 1
ATOM 4664 O O . ASP A 1 587 ? -3.244 -21.25 -21.359 1 81.81 587 ASP A O 1
ATOM 4668 N N . LYS A 1 588 ? -3.936 -19.297 -20.531 1 76.88 588 LYS A N 1
ATOM 4669 C CA . LYS A 1 588 ? -5.332 -19.547 -20.859 1 76.88 588 LYS A CA 1
ATOM 4670 C C . LYS A 1 588 ? -5.531 -19.625 -22.375 1 76.88 588 LYS A C 1
ATOM 4672 O O . LYS A 1 588 ? -6.371 -20.391 -22.859 1 76.88 588 LYS A O 1
ATOM 4677 N N . ALA A 1 589 ? -4.785 -18.859 -23.094 1 83.88 589 ALA A N 1
ATOM 4678 C CA . ALA A 1 589 ? -4.902 -18.828 -24.547 1 83.88 589 ALA A CA 1
ATOM 4679 C C . ALA A 1 589 ? -4.543 -20.172 -25.156 1 83.88 589 ALA A C 1
ATOM 4681 O O . ALA A 1 589 ? -4.992 -20.5 -26.266 1 83.88 589 ALA A O 1
ATOM 4682 N N . PHE A 1 590 ? -3.807 -20.984 -24.469 1 81.19 590 PHE A N 1
ATOM 4683 C CA . PHE A 1 590 ? -3.371 -22.281 -24.969 1 81.19 590 PHE A CA 1
ATOM 4684 C C . PHE A 1 590 ? -4.398 -23.359 -24.672 1 81.19 590 PHE A C 1
ATOM 4686 O O . PHE A 1 590 ? -4.223 -24.516 -25.047 1 81.19 590 PHE A O 1
ATOM 4693 N N . GLU A 1 591 ? -5.422 -22.969 -24 1 72.88 591 GLU A N 1
ATOM 4694 C CA . GLU A 1 591 ? -6.43 -23.922 -23.531 1 72.88 591 GLU A CA 1
ATOM 4695 C C . GLU A 1 591 ? -7.02 -24.719 -24.688 1 72.88 591 GLU A C 1
ATOM 4697 O O . GLU A 1 591 ? -7.301 -25.906 -24.547 1 72.88 591 GLU A O 1
ATOM 4702 N N . ASN A 1 592 ? -7.219 -24.109 -25.844 1 70.25 592 ASN A N 1
ATOM 4703 C CA . ASN A 1 592 ? -7.895 -24.781 -26.938 1 70.25 592 ASN A CA 1
ATOM 4704 C C . ASN A 1 592 ? -6.898 -25.344 -27.953 1 70.25 592 ASN A C 1
ATOM 4706 O O . ASN A 1 592 ? -7.285 -25.781 -29.031 1 70.25 592 ASN A O 1
ATOM 4710 N N . GLU A 1 593 ? -5.641 -25.328 -27.5 1 76.44 593 GLU A N 1
ATOM 4711 C CA . GLU A 1 593 ? -4.629 -25.812 -28.438 1 76.44 593 GLU A CA 1
ATOM 4712 C C . GLU A 1 593 ? -4.121 -27.203 -28.031 1 76.44 593 GLU A C 1
ATOM 4714 O O . GLU A 1 593 ? -4.07 -27.531 -26.844 1 76.44 593 GLU A O 1
ATOM 4719 N N . ASP A 1 594 ? -3.893 -27.984 -29.016 1 71.06 594 ASP A N 1
ATOM 4720 C CA . ASP A 1 594 ? -3.35 -29.328 -28.781 1 71.06 594 ASP A CA 1
ATOM 4721 C C . ASP A 1 594 ? -1.864 -29.25 -28.438 1 71.06 594 ASP A C 1
ATOM 4723 O O . ASP A 1 594 ? -1.011 -29.375 -29.312 1 71.06 594 ASP A O 1
ATOM 4727 N N . LEU A 1 595 ? -1.602 -29.266 -27.203 1 75.31 595 LEU A N 1
ATOM 4728 C CA . LEU A 1 595 ? -0.236 -29.062 -26.75 1 75.31 595 LEU A CA 1
ATOM 4729 C C . LEU A 1 595 ? 0.602 -30.312 -26.922 1 75.31 595 LEU A C 1
ATOM 4731 O O . LEU A 1 595 ? 1.815 -30.234 -27.141 1 75.31 595 LEU A O 1
ATOM 4735 N N . GLU A 1 596 ? -0.071 -31.453 -26.828 1 73.44 596 GLU A N 1
ATOM 4736 C CA . GLU A 1 596 ? 0.683 -32.688 -26.984 1 73.44 596 GLU A CA 1
ATOM 4737 C C . GLU A 1 596 ? 1.273 -32.812 -28.391 1 73.44 596 GLU A C 1
ATOM 4739 O O . GLU A 1 596 ? 2.455 -33.125 -28.547 1 73.44 596 GLU A O 1
ATOM 4744 N N . SER A 1 597 ? 0.382 -32.562 -29.312 1 75.75 597 SER A N 1
ATOM 4745 C CA . SER A 1 597 ? 0.845 -32.625 -30.688 1 75.75 597 SER A CA 1
ATOM 4746 C C . SER A 1 597 ? 1.922 -31.594 -30.969 1 75.75 597 SER A C 1
ATOM 4748 O O . SER A 1 597 ? 2.891 -31.875 -31.688 1 75.75 597 SER A O 1
ATOM 4750 N N . LEU A 1 598 ? 1.727 -30.516 -30.391 1 77.62 598 LEU A N 1
ATOM 4751 C CA . LEU A 1 598 ? 2.678 -29.422 -30.594 1 77.62 598 LEU A CA 1
ATOM 4752 C C . LEU A 1 598 ? 4.016 -29.75 -29.938 1 77.62 598 LEU A C 1
ATOM 4754 O O . LEU A 1 598 ? 5.074 -29.422 -30.5 1 77.62 598 LEU A O 1
ATOM 4758 N N . TRP A 1 599 ? 3.936 -30.375 -28.891 1 77.25 599 TRP A N 1
ATOM 4759 C CA . TRP A 1 599 ? 5.148 -30.656 -28.125 1 77.25 599 TRP A CA 1
ATOM 4760 C C . TRP A 1 599 ? 5.977 -31.734 -28.812 1 77.25 599 TRP A C 1
ATOM 4762 O O . TRP A 1 599 ? 7.207 -31.734 -28.719 1 77.25 599 TRP A O 1
ATOM 4772 N N . ASN A 1 600 ? 5.25 -32.625 -29.438 1 76.56 600 ASN A N 1
ATOM 4773 C CA . ASN A 1 600 ? 5.93 -33.75 -30.094 1 76.56 600 ASN A CA 1
ATOM 4774 C C . ASN A 1 600 ? 6.492 -33.375 -31.453 1 76.56 600 ASN A C 1
ATOM 4776 O O . ASN A 1 600 ? 7.406 -34 -31.953 1 76.56 600 ASN A O 1
ATOM 4780 N N . ASP A 1 601 ? 5.871 -32.281 -31.969 1 80.19 601 ASP A N 1
ATOM 4781 C CA . ASP A 1 601 ? 6.355 -31.781 -33.25 1 80.19 601 ASP A CA 1
ATOM 4782 C C . ASP A 1 601 ? 7.281 -30.594 -33.062 1 80.19 601 ASP A C 1
ATOM 4784 O O . ASP A 1 601 ? 6.824 -29.438 -33.031 1 80.19 601 ASP A O 1
ATOM 4788 N N . THR A 1 602 ? 8.531 -30.875 -33.031 1 84.19 602 THR A N 1
ATOM 4789 C CA . THR A 1 602 ? 9.516 -29.828 -32.719 1 84.19 602 THR A CA 1
ATOM 4790 C C . THR A 1 602 ? 9.516 -28.75 -33.812 1 84.19 602 THR A C 1
ATOM 4792 O O . THR A 1 602 ? 9.703 -27.578 -33.531 1 84.19 602 THR A O 1
ATOM 4795 N N . GLU A 1 603 ? 9.328 -29.156 -35 1 86.69 603 GLU A N 1
ATOM 4796 C CA . GLU A 1 603 ? 9.359 -28.188 -36.094 1 86.69 603 GLU A CA 1
ATOM 4797 C C . GLU A 1 603 ? 8.188 -27.203 -36 1 86.69 603 GLU A C 1
ATOM 4799 O O . GLU A 1 603 ? 8.359 -26 -36.156 1 86.69 603 GLU A O 1
ATOM 4804 N N . LYS A 1 604 ? 7.082 -27.781 -35.781 1 87.69 604 LYS A N 1
ATOM 4805 C CA . LYS A 1 604 ? 5.906 -26.922 -35.625 1 87.69 604 LYS A CA 1
ATOM 4806 C C . LYS A 1 604 ? 6.047 -25.984 -34.438 1 87.69 604 LYS A C 1
ATOM 4808 O O . LYS A 1 604 ? 5.598 -24.844 -34.469 1 87.69 604 LYS A O 1
ATOM 4813 N N . LEU A 1 605 ? 6.672 -26.516 -33.5 1 89.81 605 LEU A N 1
ATOM 4814 C CA . LEU A 1 605 ? 6.852 -25.734 -32.281 1 89.81 605 LEU A CA 1
ATOM 4815 C C . LEU A 1 605 ? 7.809 -24.562 -32.5 1 89.81 605 LEU A C 1
ATOM 4817 O O . LEU A 1 605 ? 7.586 -23.469 -32 1 89.81 605 LEU A O 1
ATOM 4821 N N . VAL A 1 606 ? 8.828 -24.828 -33.219 1 91.75 606 VAL A N 1
ATOM 4822 C CA . VAL A 1 606 ? 9.797 -23.781 -33.5 1 91.75 606 VAL A CA 1
ATOM 4823 C C . VAL A 1 606 ? 9.148 -22.703 -34.375 1 91.75 606 VAL A C 1
ATOM 4825 O O . VAL A 1 606 ? 9.383 -21.516 -34.188 1 91.75 606 VAL A O 1
ATOM 4828 N N . ARG A 1 607 ? 8.344 -23.125 -35.312 1 90.75 607 ARG A N 1
ATOM 4829 C CA . ARG A 1 607 ? 7.66 -22.172 -36.188 1 90.75 607 ARG A CA 1
ATOM 4830 C C . ARG A 1 607 ? 6.691 -21.297 -35.406 1 90.75 607 ARG A C 1
ATOM 4832 O O . ARG A 1 607 ? 6.617 -20.078 -35.625 1 90.75 607 ARG A O 1
ATOM 4839 N N . LEU A 1 608 ? 6.051 -21.938 -34.594 1 91.25 608 LEU A N 1
ATOM 4840 C CA . LEU A 1 608 ? 5.117 -21.203 -33.75 1 91.25 608 LEU A CA 1
ATOM 4841 C C . LEU A 1 608 ? 5.848 -20.188 -32.875 1 91.25 608 LEU A C 1
ATOM 4843 O O . LEU A 1 608 ? 5.418 -19.031 -32.781 1 91.25 608 LEU A O 1
ATOM 4847 N N . ALA A 1 609 ? 6.895 -20.609 -32.281 1 93.31 609 ALA A N 1
ATOM 4848 C CA . ALA A 1 609 ? 7.656 -19.734 -31.391 1 93.31 609 ALA A CA 1
ATOM 4849 C C . ALA A 1 609 ? 8.242 -18.547 -32.156 1 93.31 609 ALA A C 1
ATOM 4851 O O . ALA A 1 609 ? 8.195 -17.406 -31.656 1 93.31 609 ALA A O 1
ATOM 4852 N N . LYS A 1 610 ? 8.758 -18.766 -33.281 1 93.19 610 LYS A N 1
ATOM 4853 C CA . LYS A 1 610 ? 9.383 -17.703 -34.062 1 93.19 610 LYS A CA 1
ATOM 4854 C C . LYS A 1 610 ? 8.352 -16.688 -34.562 1 93.19 610 LYS A C 1
ATOM 4856 O O . LYS A 1 610 ? 8.664 -15.508 -34.688 1 93.19 610 LYS A O 1
ATOM 4861 N N . LEU A 1 611 ? 7.156 -17.156 -34.781 1 92.94 611 LEU A N 1
ATOM 4862 C CA . LEU A 1 611 ? 6.09 -16.25 -35.188 1 92.94 611 LEU A CA 1
ATOM 4863 C C . LEU A 1 611 ? 5.75 -15.258 -34.094 1 92.94 611 LEU A C 1
ATOM 4865 O O . LEU A 1 611 ? 5.293 -14.148 -34.344 1 92.94 611 LEU A O 1
ATOM 4869 N N . HIS A 1 612 ? 5.996 -15.664 -32.906 1 94.69 612 HIS A N 1
ATOM 4870 C CA . HIS A 1 612 ? 5.625 -14.844 -31.75 1 94.69 612 HIS A CA 1
ATOM 4871 C C . HIS A 1 612 ? 6.762 -13.906 -31.344 1 94.69 612 HIS A C 1
ATOM 4873 O O . HIS A 1 612 ? 6.699 -13.258 -30.297 1 94.69 612 HIS A O 1
ATOM 4879 N N . ILE A 1 613 ? 7.805 -13.836 -32.094 1 94 613 ILE A N 1
ATOM 4880 C CA . ILE A 1 613 ? 8.938 -12.969 -31.812 1 94 613 ILE A CA 1
ATOM 4881 C C . ILE A 1 613 ? 9.141 -11.969 -32.938 1 94 613 ILE A C 1
ATOM 4883 O O . ILE A 1 613 ? 9.32 -12.359 -34.094 1 94 613 ILE A O 1
ATOM 4887 N N . VAL A 1 614 ? 9.047 -10.734 -32.562 1 89.5 614 VAL A N 1
ATOM 4888 C CA . VAL A 1 614 ? 9.281 -9.648 -33.531 1 89.5 614 VAL A CA 1
ATOM 4889 C C . VAL A 1 614 ? 10.672 -9.055 -33.312 1 89.5 614 VAL A C 1
ATOM 4891 O O . VAL A 1 614 ? 10.945 -8.484 -32.25 1 89.5 614 VAL A O 1
ATOM 4894 N N . PRO A 1 615 ? 11.5 -9.148 -34.25 1 87.69 615 PRO A N 1
ATOM 4895 C CA . PRO A 1 615 ? 12.836 -8.57 -34.094 1 87.69 615 PRO A CA 1
ATOM 4896 C C . PRO A 1 615 ? 12.836 -7.047 -34.156 1 87.69 615 PRO A C 1
ATOM 4898 O O . PRO A 1 615 ? 11.82 -6.438 -34.5 1 87.69 615 PRO A O 1
ATOM 4901 N N . LYS A 1 616 ? 14.008 -6.512 -33.656 1 79.06 616 LYS A N 1
ATOM 4902 C CA . LYS A 1 616 ? 14.148 -5.059 -33.656 1 79.06 616 LYS A CA 1
ATOM 4903 C C . LYS A 1 616 ? 14.078 -4.492 -35.062 1 79.06 616 LYS A C 1
ATOM 4905 O O . LYS A 1 616 ? 14.711 -5.02 -35.969 1 79.06 616 LYS A O 1
ATOM 4910 N N . SER A 1 617 ? 12.953 -3.689 -35.344 1 64.31 617 SER A N 1
ATOM 4911 C CA . SER A 1 617 ? 12.867 -3.088 -36.656 1 64.31 617 SER A CA 1
ATOM 4912 C C . SER A 1 617 ? 13.773 -1.864 -36.781 1 64.31 617 SER A C 1
ATOM 4914 O O . SER A 1 617 ? 13.93 -1.111 -35.812 1 64.31 617 SER A O 1
ATOM 4916 N N . GLU A 1 618 ? 14.664 -1.825 -37.812 1 58.16 618 GLU A N 1
ATOM 4917 C CA . GLU A 1 618 ? 15.484 -0.66 -38.125 1 58.16 618 GLU A CA 1
ATOM 4918 C C . GLU A 1 618 ? 14.625 0.526 -38.531 1 58.16 618 GLU A C 1
ATOM 4920 O O . GLU A 1 618 ? 13.727 0.382 -39.375 1 58.16 618 GLU A O 1
ATOM 4925 N N . GLY A 1 619 ? 14.656 1.842 -37.938 1 51.91 619 GLY A N 1
ATOM 4926 C CA . GLY A 1 619 ? 14.164 3.145 -38.344 1 51.91 619 GLY A CA 1
ATOM 4927 C C . GLY A 1 619 ? 12.82 3.494 -37.75 1 51.91 619 GLY A C 1
ATOM 4928 O O . GLY A 1 619 ? 12.352 4.629 -37.875 1 51.91 619 GLY A O 1
ATOM 4929 N N . ARG A 1 620 ? 11.789 2.547 -37.75 1 48.72 620 ARG A N 1
ATOM 4930 C CA . ARG A 1 620 ? 10.422 2.957 -37.438 1 48.72 620 ARG A CA 1
ATOM 4931 C C . ARG A 1 620 ? 10.258 3.215 -35.938 1 48.72 620 ARG A C 1
ATOM 4933 O O . ARG A 1 620 ? 10.977 2.639 -35.125 1 48.72 620 ARG A O 1
ATOM 4940 N N . LYS A 1 621 ? 9.516 4.332 -35.781 1 49.75 621 LYS A N 1
ATOM 4941 C CA . LYS A 1 621 ? 9.125 4.738 -34.438 1 49.75 621 LYS A CA 1
ATOM 4942 C C . LYS A 1 621 ? 8.492 3.578 -33.656 1 49.75 621 LYS A C 1
ATOM 4944 O O . LYS A 1 621 ? 7.648 2.863 -34.219 1 49.75 621 LYS A O 1
ATOM 4949 N N . ARG A 1 622 ? 9.047 3.146 -32.812 1 53.09 622 ARG A N 1
ATOM 4950 C CA . ARG A 1 622 ? 8.758 1.952 -32 1 53.09 622 ARG A CA 1
ATOM 4951 C C . ARG A 1 622 ? 7.359 2.021 -31.406 1 53.09 622 ARG A C 1
ATOM 4953 O O . ARG A 1 622 ? 7.082 2.889 -30.578 1 53.09 622 ARG A O 1
ATOM 4960 N N . TRP A 1 623 ? 6.352 1.427 -32.062 1 47.19 623 TRP A N 1
ATOM 4961 C CA . TRP A 1 623 ? 4.938 1.401 -31.703 1 47.19 623 TRP A CA 1
ATOM 4962 C C . TRP A 1 623 ? 4.758 1.158 -30.203 1 47.19 623 TRP A C 1
ATOM 4964 O O . TRP A 1 623 ? 3.768 1.592 -29.609 1 47.19 623 TRP A O 1
ATOM 4974 N N . PHE A 1 624 ? 5.676 0.362 -29.672 1 54.16 624 PHE A N 1
ATOM 4975 C CA . PHE A 1 624 ? 5.547 0.043 -28.266 1 54.16 624 PHE A CA 1
ATOM 4976 C C . PHE A 1 624 ? 5.609 1.308 -27.406 1 54.16 624 PHE A C 1
ATOM 4978 O O . PHE A 1 624 ? 5.062 1.348 -26.312 1 54.16 624 PHE A O 1
ATOM 4985 N N . LEU A 1 625 ? 6.125 2.309 -28.094 1 50.66 625 LEU A N 1
ATOM 4986 C CA . LEU A 1 625 ? 6.324 3.586 -27.422 1 50.66 625 LEU A CA 1
ATOM 4987 C C . LEU A 1 625 ? 5.289 4.609 -27.875 1 50.66 625 LEU A C 1
ATOM 4989 O O . LEU A 1 625 ? 4.898 5.484 -27.094 1 50.66 625 LEU A O 1
ATOM 4993 N N . TYR A 1 626 ? 4.801 4.387 -29.188 1 52.16 626 TYR A N 1
ATOM 4994 C CA . TYR A 1 626 ? 3.889 5.387 -29.734 1 52.16 626 TYR A CA 1
ATOM 4995 C C . TYR A 1 626 ? 2.682 4.727 -30.391 1 52.16 626 TYR A C 1
ATOM 4997 O O . TYR A 1 626 ? 2.832 3.93 -31.328 1 52.16 626 TYR A O 1
ATOM 5005 N N . PRO A 1 627 ? 1.486 4.719 -29.625 1 52.66 627 PRO A N 1
ATOM 5006 C CA . PRO A 1 627 ? 0.302 4.16 -30.281 1 52.66 627 PRO A CA 1
ATOM 5007 C C . PRO A 1 627 ? 0.102 4.707 -31.703 1 52.66 627 PRO A C 1
ATOM 5009 O O . PRO A 1 627 ? 0.127 5.922 -31.906 1 52.66 627 PRO A O 1
ATOM 5012 N N . LEU A 1 628 ? 0.471 4.012 -32.75 1 54.31 628 LEU A N 1
ATOM 5013 C CA . LEU A 1 628 ? 0.293 4.516 -34.094 1 54.31 628 LEU A CA 1
ATOM 5014 C C . LEU A 1 628 ? -1.104 4.199 -34.625 1 54.31 628 LEU A C 1
ATOM 5016 O O . LEU A 1 628 ? -1.666 3.148 -34.312 1 54.31 628 LEU A O 1
ATOM 5020 N N . LEU A 1 629 ? -1.718 5.234 -35.094 1 60.56 629 LEU A N 1
ATOM 5021 C CA . LEU A 1 629 ? -2.998 5.105 -35.781 1 60.56 629 LEU A CA 1
ATOM 5022 C C . LEU A 1 629 ? -2.854 4.254 -37.031 1 60.56 629 LEU A C 1
ATOM 5024 O O . LEU A 1 629 ? -1.869 4.379 -37.781 1 60.56 629 LEU A O 1
ATOM 5028 N N . GLY A 1 630 ? -3.652 3.141 -37.25 1 66.75 630 GLY A N 1
ATOM 5029 C CA . GLY A 1 630 ? -3.75 2.311 -38.469 1 66.75 630 GLY A CA 1
ATOM 5030 C C . GLY A 1 630 ? -3.094 0.953 -38.281 1 66.75 630 GLY A C 1
ATOM 5031 O O . GLY A 1 630 ? -2.654 0.598 -37.188 1 66.75 630 GLY A O 1
ATOM 5032 N N . ASP A 1 631 ? -3.041 0.122 -39.406 1 78.06 631 ASP A N 1
ATOM 5033 C CA . ASP A 1 631 ? -2.439 -1.207 -39.469 1 78.06 631 ASP A CA 1
ATOM 5034 C C . ASP A 1 631 ? -0.925 -1.119 -39.625 1 78.06 631 ASP A C 1
ATOM 5036 O O . ASP A 1 631 ? -0.438 -0.498 -40.562 1 78.06 631 ASP A O 1
ATOM 5040 N N . GLN A 1 632 ? -0.214 -1.517 -38.688 1 82.06 632 GLN A N 1
ATOM 5041 C CA . GLN A 1 632 ? 1.24 -1.584 -38.781 1 82.06 632 GLN A CA 1
ATOM 5042 C C . GLN A 1 632 ? 1.715 -3.023 -38.969 1 82.06 632 GLN A C 1
ATOM 5044 O O . GLN A 1 632 ? 1.373 -3.896 -38.156 1 82.06 632 GLN A O 1
ATOM 5049 N N . VAL A 1 633 ? 2.498 -3.23 -40 1 86.12 633 VAL A N 1
ATOM 5050 C CA . VAL A 1 633 ? 2.957 -4.578 -40.312 1 86.12 633 VAL A CA 1
ATOM 5051 C C . VAL A 1 633 ? 4.395 -4.762 -39.844 1 86.12 633 VAL A C 1
ATOM 5053 O O . VAL A 1 633 ? 5.246 -3.902 -40.062 1 86.12 633 VAL A O 1
ATOM 5056 N N . TYR A 1 634 ? 4.656 -5.867 -39.156 1 86.75 634 TYR A N 1
ATOM 5057 C CA . TYR A 1 634 ? 5.992 -6.164 -38.656 1 86.75 634 TYR A CA 1
ATOM 5058 C C . TYR A 1 634 ? 6.438 -7.559 -39.062 1 86.75 634 TYR A C 1
ATOM 5060 O O . TYR A 1 634 ? 5.617 -8.484 -39.156 1 86.75 634 TYR A O 1
ATOM 5068 N N . ASP A 1 635 ? 7.754 -7.672 -39.25 1 87.5 635 ASP A N 1
ATOM 5069 C CA . ASP A 1 635 ? 8.328 -8.984 -39.531 1 87.5 635 ASP A CA 1
ATOM 5070 C C . ASP A 1 635 ? 8.484 -9.812 -38.25 1 87.5 635 ASP A C 1
ATOM 5072 O O . ASP A 1 635 ? 8.578 -9.258 -37.156 1 87.5 635 ASP A O 1
ATOM 5076 N N . THR A 1 636 ? 8.453 -11.094 -38.406 1 90.38 636 THR A N 1
ATOM 5077 C CA . THR A 1 636 ? 8.727 -12 -37.312 1 90.38 636 THR A CA 1
ATOM 5078 C C . THR A 1 636 ? 10.023 -12.773 -37.562 1 90.38 636 THR A C 1
ATOM 5080 O O . THR A 1 636 ? 10.633 -12.648 -38.594 1 90.38 636 THR A O 1
ATOM 5083 N N . LEU A 1 637 ? 10.43 -13.516 -36.625 1 90.5 637 LEU A N 1
ATOM 5084 C CA . LEU A 1 637 ? 11.648 -14.305 -36.75 1 90.5 637 LEU A CA 1
ATOM 5085 C C . LEU A 1 637 ? 11.414 -15.508 -37.656 1 90.5 637 LEU A C 1
ATOM 5087 O O . LEU A 1 637 ? 12.375 -16.156 -38.094 1 90.5 637 LEU A O 1
ATOM 5091 N N . LEU A 1 638 ? 10.156 -15.883 -37.875 1 87.56 638 LEU A N 1
ATOM 5092 C CA . LEU A 1 638 ? 9.852 -17.031 -38.719 1 87.56 638 LEU A CA 1
ATOM 5093 C C . LEU A 1 638 ? 10.25 -16.766 -40.156 1 87.56 638 LEU A C 1
ATOM 5095 O O . LEU A 1 638 ? 10.938 -17.594 -40.781 1 87.56 638 LEU A O 1
ATOM 5099 N N . SER A 1 639 ? 9.711 -15.859 -40.781 1 81.62 639 SER A N 1
ATOM 5100 C CA . SER A 1 639 ? 10.086 -15.516 -42.156 1 81.62 639 SER A CA 1
ATOM 5101 C C . SER A 1 639 ? 9.648 -14.094 -42.5 1 81.62 639 SER A C 1
ATOM 5103 O O . SER A 1 639 ? 8.859 -13.484 -41.781 1 81.62 639 SER A O 1
ATOM 5105 N N . ASN A 1 640 ? 10.188 -13.602 -43.594 1 80.69 640 ASN A N 1
ATOM 5106 C CA . ASN A 1 640 ? 9.812 -12.273 -44.094 1 80.69 640 ASN A CA 1
ATOM 5107 C C . ASN A 1 640 ? 8.406 -12.273 -44.688 1 80.69 640 ASN A C 1
ATOM 5109 O O . ASN A 1 640 ? 7.836 -11.211 -44.938 1 80.69 640 ASN A O 1
ATOM 5113 N N . ARG A 1 641 ? 7.863 -13.43 -44.781 1 79.56 641 ARG A N 1
ATOM 5114 C CA . ARG A 1 641 ? 6.508 -13.523 -45.312 1 79.56 641 ARG A CA 1
ATOM 5115 C C . ARG A 1 641 ? 5.488 -13.648 -44.188 1 79.56 641 ARG A C 1
ATOM 5117 O O . ARG A 1 641 ? 4.316 -13.297 -44.344 1 79.56 641 ARG A O 1
ATOM 5124 N N . ASP A 1 642 ? 5.977 -14.219 -43.125 1 87 642 ASP A N 1
ATOM 5125 C CA . ASP A 1 642 ? 5.094 -14.391 -41.969 1 87 642 ASP A CA 1
ATOM 5126 C C . ASP A 1 642 ? 5.141 -13.172 -41.062 1 87 642 ASP A C 1
ATOM 5128 O O . ASP A 1 642 ? 5.906 -13.148 -40.094 1 87 642 ASP A O 1
ATOM 5132 N N . LYS A 1 643 ? 4.277 -12.234 -41.438 1 88.44 643 LYS A N 1
ATOM 5133 C CA . LYS A 1 643 ? 4.289 -10.961 -40.75 1 88.44 643 LYS A CA 1
ATOM 5134 C C . LYS A 1 643 ? 3.082 -10.836 -39.812 1 88.44 643 LYS A C 1
ATOM 5136 O O . LYS A 1 643 ? 2.119 -11.594 -39.938 1 88.44 643 LYS A O 1
ATOM 5141 N N . VAL A 1 644 ? 3.23 -9.969 -38.844 1 90.19 644 VAL A N 1
ATOM 5142 C CA . VAL A 1 644 ? 2.127 -9.695 -37.938 1 90.19 644 VAL A CA 1
ATOM 5143 C C . VAL A 1 644 ? 1.664 -8.25 -38.094 1 90.19 644 VAL A C 1
ATOM 5145 O O . VAL A 1 644 ? 2.471 -7.367 -38.375 1 90.19 644 VAL A O 1
ATOM 5148 N N . VAL A 1 645 ? 0.346 -8.062 -37.969 1 88.12 645 VAL A N 1
ATOM 5149 C CA . VAL A 1 645 ? -0.26 -6.742 -38.094 1 88.12 645 VAL A CA 1
ATOM 5150 C C . VAL A 1 645 ? -0.763 -6.281 -36.719 1 88.12 645 VAL A C 1
ATOM 5152 O O . VAL A 1 645 ? -1.517 -6.992 -36.062 1 88.12 645 VAL A O 1
ATOM 5155 N N . ILE A 1 646 ? -0.293 -5.145 -36.312 1 86.75 646 ILE A N 1
ATOM 5156 C CA . ILE A 1 646 ? -0.733 -4.551 -35.062 1 86.75 646 ILE A CA 1
ATOM 5157 C C . ILE A 1 646 ? -1.609 -3.332 -35.344 1 86.75 646 ILE A C 1
ATOM 5159 O O . ILE A 1 646 ? -1.226 -2.451 -36.125 1 86.75 646 ILE A O 1
ATOM 5163 N N . ARG A 1 647 ? -2.816 -3.359 -34.688 1 81.69 647 ARG A N 1
ATOM 5164 C CA . ARG A 1 647 ? -3.76 -2.266 -34.875 1 81.69 647 ARG A CA 1
ATOM 5165 C C . ARG A 1 647 ? -4.289 -1.747 -33.562 1 81.69 647 ARG A C 1
ATOM 5167 O O . ARG A 1 647 ? -4.66 -2.531 -32.688 1 81.69 647 ARG A O 1
ATOM 5174 N N . GLU A 1 648 ? -4.309 -0.463 -33.469 1 80.44 648 GLU A N 1
ATOM 5175 C CA . GLU A 1 648 ? -4.926 0.164 -32.312 1 80.44 648 GLU A CA 1
ATOM 5176 C C . GLU A 1 648 ? -6.383 0.521 -32.594 1 80.44 648 GLU A C 1
ATOM 5178 O O . GLU A 1 648 ? -6.684 1.224 -33.562 1 80.44 648 GLU A O 1
ATOM 5183 N N . LEU A 1 649 ? -7.438 -0.117 -31.938 1 71.94 649 LEU A N 1
ATOM 5184 C CA . LEU A 1 649 ? -8.867 0.067 -32.156 1 71.94 649 LEU A CA 1
ATOM 5185 C C . LEU A 1 649 ? -9.375 1.314 -31.438 1 71.94 649 LEU A C 1
ATOM 5187 O O . LEU A 1 649 ? -10.508 1.742 -31.656 1 71.94 649 LEU A O 1
ATOM 5191 N N . GLY A 1 650 ? -8.656 1.957 -30.688 1 63.25 650 GLY A N 1
ATOM 5192 C CA . GLY A 1 650 ? -9.117 3.084 -29.891 1 63.25 650 GLY A CA 1
ATOM 5193 C C . GLY A 1 650 ? -9.312 2.742 -28.422 1 63.25 650 GLY A C 1
ATOM 5194 O O . GLY A 1 650 ? -9.398 1.567 -28.062 1 63.25 650 GLY A O 1
ATOM 5195 N N . TYR A 1 651 ? -9.492 3.631 -27.5 1 61.81 651 TYR A N 1
ATOM 5196 C CA . TYR A 1 651 ? -9.734 3.547 -26.078 1 61.81 651 TYR A CA 1
ATOM 5197 C C . TYR A 1 651 ? -8.68 2.684 -25.391 1 61.81 651 TYR A C 1
ATOM 5199 O O . TYR A 1 651 ? -8.992 1.913 -24.484 1 61.81 651 TYR A O 1
ATOM 5207 N N . GLY A 1 652 ? -7.57 2.576 -26.141 1 66.94 652 GLY A N 1
ATOM 5208 C CA . GLY A 1 652 ? -6.449 1.904 -25.5 1 66.94 652 GLY A CA 1
ATOM 5209 C C . GLY A 1 652 ? -6.395 0.419 -25.812 1 66.94 652 GLY A C 1
ATOM 5210 O O . GLY A 1 652 ? -5.645 -0.322 -25.172 1 66.94 652 GLY A O 1
ATOM 5211 N N . SER A 1 653 ? -7.234 -0.032 -26.75 1 78.31 653 SER A N 1
ATOM 5212 C CA . SER A 1 653 ? -7.227 -1.451 -27.094 1 78.31 653 SER A CA 1
ATOM 5213 C C . SER A 1 653 ? -6.406 -1.717 -28.344 1 78.31 653 SER A C 1
ATOM 5215 O O . SER A 1 653 ? -6.512 -0.983 -29.328 1 78.31 653 SER A O 1
ATOM 5217 N N . THR A 1 654 ? -5.445 -2.578 -28.266 1 84.56 654 THR A N 1
ATOM 5218 C CA . THR A 1 654 ? -4.574 -2.971 -29.375 1 84.56 654 THR A CA 1
ATOM 5219 C C . THR A 1 654 ? -4.793 -4.438 -29.734 1 84.56 654 THR A C 1
ATOM 5221 O O . THR A 1 654 ? -4.98 -5.281 -28.859 1 84.56 654 THR A O 1
ATOM 5224 N N . ILE A 1 655 ? -4.871 -4.703 -31.047 1 87.12 655 ILE A N 1
ATOM 5225 C CA . ILE A 1 655 ? -5.031 -6.078 -31.5 1 87.12 655 ILE A CA 1
ATOM 5226 C C . ILE A 1 655 ? -3.844 -6.477 -32.375 1 87.12 655 ILE A C 1
ATOM 5228 O O . ILE A 1 655 ? -3.201 -5.621 -33 1 87.12 655 ILE A O 1
ATOM 5232 N N . VAL A 1 656 ? -3.531 -7.746 -32.375 1 90.12 656 VAL A N 1
ATOM 5233 C CA . VAL A 1 656 ? -2.469 -8.328 -33.188 1 90.12 656 VAL A CA 1
ATOM 5234 C C . VAL A 1 656 ? -3.033 -9.461 -34.031 1 90.12 656 VAL A C 1
ATOM 5236 O O . VAL A 1 656 ? -3.789 -10.297 -33.562 1 90.12 656 VAL A O 1
ATOM 5239 N N . ARG A 1 657 ? -2.75 -9.445 -35.312 1 89.62 657 ARG A N 1
ATOM 5240 C CA . ARG A 1 657 ? -3.166 -10.516 -36.219 1 89.62 657 ARG A CA 1
ATOM 5241 C C . ARG A 1 657 ? -2.041 -10.898 -37.156 1 89.62 657 ARG A C 1
ATOM 5243 O O . ARG A 1 657 ? -1.121 -10.109 -37.406 1 89.62 657 ARG A O 1
ATOM 5250 N N . VAL A 1 658 ? -2.105 -12.18 -37.562 1 90.81 658 VAL A N 1
ATOM 5251 C CA . VAL A 1 658 ? -1.146 -12.625 -38.562 1 90.81 658 VAL A CA 1
ATOM 5252 C C . VAL A 1 658 ? -1.602 -12.172 -39.969 1 90.81 658 VAL A C 1
ATOM 5254 O O . VAL A 1 658 ? -2.783 -12.273 -40.281 1 90.81 658 VAL A O 1
ATOM 5257 N N . LYS A 1 659 ? -0.622 -11.633 -40.656 1 87.38 659 LYS A N 1
ATOM 5258 C CA . LYS A 1 659 ? -0.958 -11.172 -42 1 87.38 659 LYS A CA 1
ATOM 5259 C C . LYS A 1 659 ? -1.473 -12.328 -42.844 1 87.38 659 LYS A C 1
ATOM 5261 O O . LYS A 1 659 ? -0.833 -13.375 -42.938 1 87.38 659 LYS A O 1
ATOM 5266 N N . GLY A 1 660 ? -2.602 -12.258 -43.438 1 79.75 660 GLY A N 1
ATOM 5267 C CA . GLY A 1 660 ? -3.191 -13.281 -44.281 1 79.75 660 GLY A CA 1
ATOM 5268 C C . GLY A 1 660 ? -4.371 -13.984 -43.625 1 79.75 660 GLY A C 1
ATOM 5269 O O . GLY A 1 660 ? -5.141 -14.672 -44.312 1 79.75 660 GLY A O 1
ATOM 5270 N N . GLN A 1 661 ? -4.414 -13.898 -42.312 1 80.44 661 GLN A N 1
ATOM 5271 C CA . GLN A 1 661 ? -5.555 -14.484 -41.625 1 80.44 661 GLN A CA 1
ATOM 5272 C C . GLN A 1 661 ? -6.727 -13.508 -41.562 1 80.44 661 GLN A C 1
ATOM 5274 O O . GLN A 1 661 ? -6.535 -12.289 -41.656 1 80.44 661 GLN A O 1
ATOM 5279 N N . PRO A 1 662 ? -7.918 -14.094 -41.5 1 74.62 662 PRO A N 1
ATOM 5280 C CA . PRO A 1 662 ? -9.086 -13.219 -41.438 1 74.62 662 PRO A CA 1
ATOM 5281 C C . PRO A 1 662 ? -9.07 -12.32 -40.188 1 74.62 662 PRO A C 1
ATOM 5283 O O . PRO A 1 662 ? -8.406 -12.641 -39.188 1 74.62 662 PRO A O 1
ATOM 5286 N N . TYR A 1 663 ? -9.75 -11.281 -40.281 1 68.62 663 TYR A N 1
ATOM 5287 C CA . TYR A 1 663 ? -9.797 -10.273 -39.25 1 68.62 663 TYR A CA 1
ATOM 5288 C C . TYR A 1 663 ? -10.438 -10.844 -37.969 1 68.62 663 TYR A C 1
ATOM 5290 O O . TYR A 1 663 ? -10.156 -10.375 -36.875 1 68.62 663 TYR A O 1
ATOM 5298 N N . GLY A 1 664 ? -11.125 -11.82 -38.125 1 72.56 664 GLY A N 1
ATOM 5299 C CA . GLY A 1 664 ? -11.773 -12.414 -36.969 1 72.56 664 GLY A CA 1
ATOM 5300 C C . GLY A 1 664 ? -10.812 -13.172 -36.062 1 72.56 664 GLY A C 1
ATOM 5301 O O . GLY A 1 664 ? -11.078 -13.352 -34.875 1 72.56 664 GLY A O 1
ATOM 5302 N N . THR A 1 665 ? -9.742 -13.508 -36.688 1 79.81 665 THR A N 1
ATOM 5303 C CA . THR A 1 665 ? -8.75 -14.25 -35.906 1 79.81 665 THR A CA 1
ATOM 5304 C C . THR A 1 665 ? -7.645 -13.32 -35.406 1 79.81 665 THR A C 1
ATOM 5306 O O . THR A 1 665 ? -6.68 -13.062 -36.156 1 79.81 665 THR A O 1
ATOM 5309 N N . HIS A 1 666 ? -7.938 -12.562 -34.375 1 84.94 666 HIS A N 1
ATOM 5310 C CA . HIS A 1 666 ? -6.941 -11.648 -33.812 1 84.94 666 HIS A CA 1
ATOM 5311 C C . HIS A 1 666 ? -6.754 -11.891 -32.344 1 84.94 666 HIS A C 1
ATOM 5313 O O . HIS A 1 666 ? -7.578 -12.547 -31.688 1 84.94 666 HIS A O 1
ATOM 5319 N N . ALA A 1 667 ? -5.602 -11.492 -31.891 1 90.44 667 ALA A N 1
ATOM 5320 C CA . ALA A 1 667 ? -5.293 -11.5 -30.453 1 90.44 667 ALA A CA 1
ATOM 5321 C C . ALA A 1 667 ? -5.305 -10.094 -29.891 1 90.44 667 ALA A C 1
ATOM 5323 O O . ALA A 1 667 ? -4.848 -9.148 -30.531 1 90.44 667 ALA A O 1
ATOM 5324 N N . ARG A 1 668 ? -5.875 -9.953 -28.781 1 88.75 668 ARG A N 1
ATOM 5325 C CA . ARG A 1 668 ? -5.871 -8.664 -28.094 1 88.75 668 ARG A CA 1
ATOM 5326 C C . ARG A 1 668 ? -4.672 -8.547 -27.156 1 88.75 668 ARG A C 1
ATOM 5328 O O . ARG A 1 668 ? -4.312 -9.508 -26.469 1 88.75 668 ARG A O 1
ATOM 5335 N N . VAL A 1 669 ? -4.16 -7.367 -27.188 1 89.25 669 VAL A N 1
ATOM 5336 C CA . VAL A 1 669 ? -3.041 -7.098 -26.297 1 89.25 669 VAL A CA 1
ATOM 5337 C C . VAL A 1 669 ? -3.568 -6.738 -24.906 1 89.25 669 VAL A C 1
ATOM 5339 O O . VAL A 1 669 ? -4.355 -5.801 -24.75 1 89.25 669 VAL A O 1
ATOM 5342 N N . LEU A 1 670 ? -3.186 -7.43 -23.938 1 87.81 670 LEU A N 1
ATOM 5343 C CA . LEU A 1 670 ? -3.654 -7.219 -22.562 1 87.81 670 LEU A CA 1
ATOM 5344 C C . LEU A 1 670 ? -2.75 -6.242 -21.828 1 87.81 670 LEU A C 1
ATOM 5346 O O . LEU A 1 670 ? -3.229 -5.418 -21.047 1 87.81 670 LEU A O 1
ATOM 5350 N N . ASP A 1 671 ? -1.516 -6.367 -21.922 1 89.38 671 ASP A N 1
ATOM 5351 C CA . ASP A 1 671 ? -0.532 -5.523 -21.25 1 89.38 671 ASP A CA 1
ATOM 5352 C C . ASP A 1 671 ? 0.833 -5.625 -21.922 1 89.38 671 ASP A C 1
ATOM 5354 O O . ASP A 1 671 ? 1.049 -6.496 -22.766 1 89.38 671 ASP A O 1
ATOM 5358 N N . MET A 1 672 ? 1.715 -4.684 -21.531 1 88.69 672 MET A N 1
ATOM 5359 C CA . MET A 1 672 ? 3.049 -4.664 -22.125 1 88.69 672 MET A CA 1
ATOM 5360 C C . MET A 1 672 ? 4.098 -4.281 -21.094 1 88.69 672 MET A C 1
ATOM 5362 O O . MET A 1 672 ? 3.787 -3.613 -20.094 1 88.69 672 MET A O 1
ATOM 5366 N N . GLY A 1 673 ? 5.234 -4.82 -21.234 1 89.25 673 GLY A N 1
ATOM 5367 C CA . GLY A 1 673 ? 6.371 -4.477 -20.406 1 89.25 673 GLY A CA 1
ATOM 5368 C C . GLY A 1 673 ? 7.68 -4.41 -21.172 1 89.25 673 GLY A C 1
ATOM 5369 O O . GLY A 1 673 ? 7.934 -5.242 -22.047 1 89.25 673 GLY A O 1
ATOM 5370 N N . ARG A 1 674 ? 8.508 -3.443 -20.812 1 86.06 674 ARG A N 1
ATOM 5371 C CA . ARG A 1 674 ? 9.773 -3.246 -21.516 1 86.06 674 ARG A CA 1
ATOM 5372 C C . ARG A 1 674 ? 10.938 -3.818 -20.703 1 86.06 674 ARG A C 1
ATOM 5374 O O . ARG A 1 674 ? 10.945 -3.738 -19.469 1 86.06 674 ARG A O 1
ATOM 5381 N N . VAL A 1 675 ? 11.867 -4.293 -21.5 1 86.62 675 VAL A N 1
ATOM 5382 C CA . VAL A 1 675 ? 13.07 -4.801 -20.859 1 86.62 675 VAL A CA 1
ATOM 5383 C C . VAL A 1 675 ? 14 -3.635 -20.516 1 86.62 675 VAL A C 1
ATOM 5385 O O . VAL A 1 675 ? 13.859 -2.539 -21.062 1 86.62 675 VAL A O 1
ATOM 5388 N N . SER A 1 676 ? 14.82 -3.84 -19.547 1 83.88 676 SER A N 1
ATOM 5389 C CA . SER A 1 676 ? 15.758 -2.795 -19.156 1 83.88 676 SER A CA 1
ATOM 5390 C C . SER A 1 676 ? 17.156 -3.076 -19.688 1 83.88 676 SER A C 1
ATOM 5392 O O . SER A 1 676 ? 18.125 -2.447 -19.266 1 83.88 676 SER A O 1
ATOM 5394 N N . THR A 1 677 ? 17.219 -4.031 -20.594 1 79.12 677 THR A N 1
ATOM 5395 C CA . THR A 1 677 ? 18.516 -4.395 -21.172 1 79.12 677 THR A CA 1
ATOM 5396 C C . THR A 1 677 ? 18.641 -3.82 -22.578 1 79.12 677 THR A C 1
ATOM 5398 O O . THR A 1 677 ? 17.672 -3.361 -23.172 1 79.12 677 THR A O 1
ATOM 5401 N N . GLY A 1 678 ? 19.875 -3.754 -22.984 1 72.88 678 GLY A N 1
ATOM 5402 C CA . GLY A 1 678 ? 20.109 -3.234 -24.328 1 72.88 678 GLY A CA 1
ATOM 5403 C C . GLY A 1 678 ? 19.734 -1.771 -24.469 1 72.88 678 GLY A C 1
ATOM 5404 O O . GLY A 1 678 ? 20.156 -0.934 -23.672 1 72.88 678 GLY A O 1
ATOM 5405 N N . GLU A 1 679 ? 18.969 -1.479 -25.547 1 71.88 679 GLU A N 1
ATOM 5406 C CA . GLU A 1 679 ? 18.5 -0.116 -25.781 1 71.88 679 GLU A CA 1
ATOM 5407 C C . GLU A 1 679 ? 17.141 0.125 -25.125 1 71.88 679 GLU A C 1
ATOM 5409 O O . GLU A 1 679 ? 16.562 1.198 -25.266 1 71.88 679 GLU A O 1
ATOM 5414 N N . ARG A 1 680 ? 16.734 -0.912 -24.344 1 73.88 680 ARG A N 1
ATOM 5415 C CA . ARG A 1 680 ? 15.477 -0.842 -23.609 1 73.88 680 ARG A CA 1
ATOM 5416 C C . ARG A 1 680 ? 14.297 -0.646 -24.547 1 73.88 680 ARG A C 1
ATOM 5418 O O . ARG A 1 680 ? 13.367 0.104 -24.234 1 73.88 680 ARG A O 1
ATOM 5425 N N . SER A 1 681 ? 14.5 -1.179 -25.766 1 74.44 681 SER A N 1
ATOM 5426 C CA . SER A 1 681 ? 13.43 -1.043 -26.734 1 74.44 681 SER A CA 1
ATOM 5427 C C . SER A 1 681 ? 12.68 -2.357 -26.922 1 74.44 681 SER A C 1
ATOM 5429 O O . SER A 1 681 ? 11.625 -2.391 -27.562 1 74.44 681 SER A O 1
ATOM 5431 N N . GLY A 1 682 ? 13.242 -3.312 -26.391 1 82.38 682 GLY A N 1
ATOM 5432 C CA . GLY A 1 682 ? 12.555 -4.594 -26.438 1 82.38 682 GLY A CA 1
ATOM 5433 C C . GLY A 1 682 ? 11.578 -4.801 -25.312 1 82.38 682 GLY A C 1
ATOM 5434 O O . GLY A 1 682 ? 11.406 -3.922 -24.453 1 82.38 682 GLY A O 1
ATOM 5435 N N . GLY A 1 683 ? 10.828 -5.879 -25.406 1 89.44 683 GLY A N 1
ATOM 5436 C CA . GLY A 1 683 ? 9.883 -6.141 -24.344 1 89.44 683 GLY A CA 1
ATOM 5437 C C . GLY A 1 683 ? 8.984 -7.328 -24.609 1 89.44 683 GLY A C 1
ATOM 5438 O O . GLY A 1 683 ? 9.297 -8.164 -25.469 1 89.44 683 GLY A O 1
ATOM 5439 N N . VAL A 1 684 ? 8.055 -7.48 -23.75 1 92.31 684 VAL A N 1
ATOM 5440 C CA . VAL A 1 684 ? 7.066 -8.555 -23.844 1 92.31 684 VAL A CA 1
ATOM 5441 C C . VAL A 1 684 ? 5.66 -7.957 -23.922 1 92.31 684 VAL A C 1
ATOM 5443 O O . VAL A 1 684 ? 5.355 -6.98 -23.234 1 92.31 684 VAL A O 1
ATOM 5446 N N . MET A 1 685 ? 4.949 -8.477 -24.844 1 91.44 685 MET A N 1
ATOM 5447 C CA . MET A 1 685 ? 3.541 -8.133 -24.984 1 91.44 685 MET A CA 1
ATOM 5448 C C . MET A 1 685 ? 2.646 -9.32 -24.656 1 91.44 685 MET A C 1
ATOM 5450 O O . MET A 1 685 ? 2.762 -10.383 -25.266 1 91.44 685 MET A O 1
ATOM 5454 N N . GLU A 1 686 ? 1.81 -9.148 -23.703 1 93.06 686 GLU A N 1
ATOM 5455 C CA . GLU A 1 686 ? 0.877 -10.211 -23.328 1 93.06 686 GLU A CA 1
ATOM 5456 C C . GLU A 1 686 ? -0.362 -10.195 -24.219 1 93.06 686 GLU A C 1
ATOM 5458 O O . GLU A 1 686 ? -1.021 -9.164 -24.359 1 93.06 686 GLU A O 1
ATOM 5463 N N . ILE A 1 687 ? -0.653 -11.32 -24.859 1 91.56 687 ILE A N 1
ATOM 5464 C CA . ILE A 1 687 ? -1.796 -11.398 -25.766 1 91.56 687 ILE A CA 1
ATOM 5465 C C . ILE A 1 687 ? -2.75 -12.5 -25.297 1 91.56 687 ILE A C 1
ATOM 5467 O O . ILE A 1 687 ? -2.355 -13.391 -24.531 1 91.56 687 ILE A O 1
ATOM 5471 N N . ASP A 1 688 ? -4.004 -12.453 -25.734 1 89.62 688 ASP A N 1
ATOM 5472 C CA . ASP A 1 688 ? -5.02 -13.352 -25.203 1 89.62 688 ASP A CA 1
ATOM 5473 C C . ASP A 1 688 ? -5.289 -14.516 -26.156 1 89.62 688 ASP A C 1
ATOM 5475 O O . ASP A 1 688 ? -6.234 -15.281 -25.953 1 89.62 688 ASP A O 1
ATOM 5479 N N . ALA A 1 689 ? -4.531 -14.633 -27.203 1 88.94 689 ALA A N 1
ATOM 5480 C CA . ALA A 1 689 ? -4.699 -15.734 -28.156 1 88.94 689 ALA A CA 1
ATOM 5481 C C . ALA A 1 689 ? -3.361 -16.141 -28.766 1 88.94 689 ALA A C 1
ATOM 5483 O O . ALA A 1 689 ? -2.436 -15.336 -28.844 1 88.94 689 ALA A O 1
ATOM 5484 N N . VAL A 1 690 ? -3.26 -17.453 -29.156 1 91.06 690 VAL A N 1
ATOM 5485 C CA . VAL A 1 690 ? -2.047 -17.969 -29.781 1 91.06 690 VAL A CA 1
ATOM 5486 C C . VAL A 1 690 ? -2.08 -17.656 -31.281 1 91.06 690 VAL A C 1
ATOM 5488 O O . VAL A 1 690 ? -3.125 -17.781 -31.922 1 91.06 690 VAL A O 1
ATOM 5491 N N . LEU A 1 691 ? -0.987 -17.25 -31.812 1 91.25 691 LEU A N 1
ATOM 5492 C CA . LEU A 1 691 ? -0.867 -16.969 -33.25 1 91.25 691 LEU A CA 1
ATOM 5493 C C . LEU A 1 691 ? -0.357 -18.203 -34 1 91.25 691 LEU A C 1
ATOM 5495 O O . LEU A 1 691 ? 0.598 -18.844 -33.562 1 91.25 691 LEU A O 1
ATOM 5499 N N . PHE A 1 692 ? -0.984 -18.578 -35.031 1 88.56 692 PHE A N 1
ATOM 5500 C CA . PHE A 1 692 ? -0.568 -19.719 -35.844 1 88.56 692 PHE A CA 1
ATOM 5501 C C . PHE A 1 692 ? -0.154 -19.266 -37.25 1 88.56 692 PHE A C 1
ATOM 5503 O O . PHE A 1 692 ? -0.778 -18.375 -37.844 1 88.56 692 PHE A O 1
ATOM 5510 N N . PRO A 1 693 ? 0.95 -19.891 -37.688 1 86 693 PRO A N 1
ATOM 5511 C CA . PRO A 1 693 ? 1.391 -19.547 -39.031 1 86 693 PRO A CA 1
ATOM 5512 C C . PRO A 1 693 ? 0.415 -20 -40.125 1 86 693 PRO A C 1
ATOM 5514 O O . PRO A 1 693 ? -0.255 -21.031 -39.969 1 86 693 PRO A O 1
ATOM 5517 N N . VAL A 1 694 ? 0.249 -19.219 -41.219 1 79.31 694 VAL A N 1
ATOM 5518 C CA . VAL A 1 694 ? -0.62 -19.578 -42.312 1 79.31 694 VAL A CA 1
ATOM 5519 C C . VAL A 1 694 ? 0.034 -20.672 -43.156 1 79.31 694 VAL A C 1
ATOM 5521 O O . VAL A 1 694 ? 1.217 -20.578 -43.5 1 79.31 694 VAL A O 1
ATOM 5524 N N . GLU A 1 695 ? -0.545 -21.922 -43.188 1 69 695 GLU A N 1
ATOM 5525 C CA . GLU A 1 695 ? -0.019 -23 -44.031 1 69 695 GLU A CA 1
ATOM 5526 C C . GLU A 1 695 ? -0.081 -22.625 -45.5 1 69 695 GLU A C 1
ATOM 5528 O O . GLU A 1 695 ? -1.151 -22.312 -46.031 1 69 695 GLU A O 1
ATOM 5533 N N . ARG A 1 696 ? 1.007 -22.156 -46.094 1 58.88 696 ARG A N 1
ATOM 5534 C CA . ARG A 1 696 ? 1.05 -21.766 -47.5 1 58.88 696 ARG A CA 1
ATOM 5535 C C . ARG A 1 696 ? 1.458 -22.938 -48.375 1 58.88 696 ARG A C 1
ATOM 5537 O O . ARG A 1 696 ? 2.252 -23.797 -47.969 1 58.88 696 ARG A O 1
ATOM 5544 N N . GLY A 1 697 ? 0.652 -23.5 -49.25 1 52.12 697 GLY A N 1
ATOM 5545 C CA . GLY A 1 697 ? 0.979 -24.531 -50.219 1 52.12 697 GLY A CA 1
ATOM 5546 C C . GLY A 1 697 ? 2.24 -24.234 -51 1 52.12 697 GLY A C 1
ATOM 5547 O O . GLY A 1 697 ? 2.959 -23.281 -50.688 1 52.12 697 GLY A O 1
ATOM 5548 N N . ALA A 1 698 ? 2.689 -24.969 -52.031 1 49.78 698 ALA A N 1
ATOM 5549 C CA . ALA A 1 698 ? 3.912 -25.016 -52.812 1 49.78 698 ALA A CA 1
ATOM 5550 C C . ALA A 1 698 ? 4.301 -23.625 -53.312 1 49.78 698 ALA A C 1
ATOM 5552 O O . ALA A 1 698 ? 5.488 -23.312 -53.406 1 49.78 698 ALA A O 1
ATOM 5553 N N . PHE A 1 699 ? 3.465 -22.766 -54 1 49.75 699 PHE A N 1
ATOM 5554 C CA . PHE A 1 699 ? 3.895 -21.531 -54.656 1 49.75 699 PHE A CA 1
ATOM 5555 C C . PHE A 1 699 ? 3.598 -20.328 -53.75 1 49.75 699 PHE A C 1
ATOM 5557 O O . PHE A 1 699 ? 3.469 -19.203 -54.25 1 49.75 699 PHE A O 1
ATOM 5564 N N . GLY A 1 700 ? 3.611 -20.344 -52.469 1 50.38 700 GLY A N 1
ATOM 5565 C CA . GLY A 1 700 ? 3.49 -19.266 -51.531 1 50.38 700 GLY A CA 1
ATOM 5566 C C . GLY A 1 700 ? 2.051 -18.875 -51.25 1 50.38 700 GLY A C 1
ATOM 5567 O O . GLY A 1 700 ? 1.794 -17.922 -50.5 1 50.38 700 GLY A O 1
ATOM 5568 N N . LEU A 1 701 ? 1.079 -19.156 -52.125 1 48.25 701 LEU A N 1
ATOM 5569 C CA . LEU A 1 701 ? -0.332 -18.812 -52 1 48.25 701 LEU A CA 1
ATOM 5570 C C . LEU A 1 701 ? -1.049 -19.781 -51.062 1 48.25 701 LEU A C 1
ATOM 5572 O O . LEU A 1 701 ? -0.579 -20.891 -50.844 1 48.25 701 LEU A O 1
ATOM 5576 N N . PRO A 1 702 ? -2.193 -19.453 -50.531 1 52.19 702 PRO A N 1
ATOM 5577 C CA . PRO A 1 702 ? -2.984 -20.344 -49.688 1 52.19 702 PRO A CA 1
ATOM 5578 C C . PRO A 1 702 ? -3.268 -21.688 -50.375 1 52.19 702 PRO A C 1
ATOM 5580 O O . PRO A 1 702 ? -3.27 -21.766 -51.625 1 52.19 702 PRO A O 1
ATOM 5583 N N . TRP A 1 703 ? -3.311 -22.766 -49.781 1 52.06 703 TRP A N 1
ATOM 5584 C CA . TRP A 1 703 ? -3.395 -24.141 -50.281 1 52.06 703 TRP A CA 1
ATOM 5585 C C . TRP A 1 703 ? -4.398 -24.25 -51.406 1 52.06 703 TRP A C 1
ATOM 5587 O O . TRP A 1 703 ? -4.145 -24.938 -52.406 1 52.06 703 TRP A O 1
ATOM 5597 N N . ILE A 1 704 ? -5.395 -23.562 -51.281 1 54.97 704 ILE A N 1
ATOM 5598 C CA . ILE A 1 704 ? -6.43 -23.734 -52.281 1 54.97 704 ILE A CA 1
ATOM 5599 C C . ILE A 1 704 ? -5.922 -23.203 -53.625 1 54.97 704 ILE A C 1
ATOM 5601 O O . ILE A 1 704 ? -6.172 -23.812 -54.656 1 54.97 704 ILE A O 1
ATOM 5605 N N . TRP A 1 705 ? -5.113 -22.172 -53.438 1 55.47 705 TRP A N 1
ATOM 5606 C CA . TRP A 1 705 ? -4.699 -21.594 -54.719 1 55.47 705 TRP A CA 1
ATOM 5607 C C . TRP A 1 705 ? -3.578 -22.406 -55.344 1 55.47 705 TRP A C 1
ATOM 5609 O O . TRP A 1 705 ? -3.451 -22.453 -56.594 1 55.47 705 TRP A O 1
ATOM 5619 N N . SER A 1 706 ? -2.906 -23.062 -54.5 1 54.97 706 SER A N 1
ATOM 5620 C CA . SER A 1 706 ? -1.882 -23.938 -55.062 1 54.97 706 SER A CA 1
ATOM 5621 C C . SER A 1 706 ? -2.506 -25.094 -55.844 1 54.97 706 SER A C 1
ATOM 5623 O O . SER A 1 706 ? -2.008 -25.484 -56.875 1 54.97 706 SER A O 1
ATOM 5625 N N . ILE A 1 707 ? -3.578 -25.531 -55.438 1 58.88 707 ILE A N 1
ATOM 5626 C CA . ILE A 1 707 ? -4.301 -26.578 -56.156 1 58.88 707 ILE A CA 1
ATOM 5627 C C . ILE A 1 707 ? -4.844 -26.031 -57.469 1 58.88 707 ILE A C 1
ATOM 5629 O O . ILE A 1 707 ? -4.77 -26.688 -58.5 1 58.88 707 ILE A O 1
ATOM 5633 N N . VAL A 1 708 ? -5.188 -24.797 -57.438 1 60.53 708 VAL A N 1
ATOM 5634 C CA . VAL A 1 708 ? -5.758 -24.188 -58.656 1 60.53 708 VAL A CA 1
ATOM 5635 C C . VAL A 1 708 ? -4.656 -23.906 -59.656 1 60.53 708 VAL A C 1
ATOM 5637 O O . VAL A 1 708 ? -4.816 -24.188 -60.844 1 60.53 708 VAL A O 1
ATOM 5640 N N . ILE A 1 709 ? -3.523 -23.547 -59.188 1 61.22 709 ILE A N 1
ATOM 5641 C CA . ILE A 1 709 ? -2.443 -23.234 -60.094 1 61.22 709 ILE A CA 1
ATOM 5642 C C . ILE A 1 709 ? -1.849 -24.516 -60.656 1 61.22 709 ILE A C 1
ATOM 5644 O O . ILE A 1 709 ? -1.574 -24.609 -61.875 1 61.22 709 ILE A O 1
ATOM 5648 N N . ILE A 1 710 ? -1.818 -25.516 -59.875 1 62.25 710 ILE A N 1
ATOM 5649 C CA . ILE A 1 710 ? -1.35 -26.812 -60.375 1 62.25 710 ILE A CA 1
ATOM 5650 C C . ILE A 1 710 ? -2.375 -27.391 -61.344 1 62.25 710 ILE A C 1
ATOM 5652 O O . ILE A 1 710 ? -2.012 -27.953 -62.375 1 62.25 710 ILE A O 1
ATOM 5656 N N . GLY A 1 711 ? -3.559 -27.125 -61.094 1 63.16 711 GLY A N 1
ATOM 5657 C CA . GLY A 1 711 ? -4.598 -27.5 -62.031 1 63.16 711 GLY A CA 1
ATOM 5658 C C . GLY A 1 711 ? -4.531 -26.734 -63.344 1 63.16 711 GLY A C 1
ATOM 5659 O O . GLY A 1 711 ? -4.668 -27.312 -64.438 1 63.16 711 GLY A O 1
ATOM 5660 N N . LEU A 1 712 ? -4.227 -25.469 -63.219 1 66.88 712 LEU A N 1
ATOM 5661 C CA . LEU A 1 712 ? -4.145 -24.641 -64.438 1 66.88 712 LEU A CA 1
ATOM 5662 C C . LEU A 1 712 ? -2.893 -24.969 -65.25 1 66.88 712 LEU A C 1
ATOM 5664 O O . LEU A 1 712 ? -2.932 -25 -66.438 1 66.88 712 LEU A O 1
ATOM 5668 N N . ILE A 1 713 ? -1.896 -25.281 -64.5 1 65.56 713 ILE A N 1
ATOM 5669 C CA . ILE A 1 713 ? -0.68 -25.703 -65.188 1 65.56 713 ILE A CA 1
ATOM 5670 C C . ILE A 1 713 ? -0.904 -27.062 -65.875 1 65.56 713 ILE A C 1
ATOM 5672 O O . ILE A 1 713 ? -0.496 -27.281 -67 1 65.56 713 ILE A O 1
ATOM 5676 N N . TRP A 1 714 ? -1.673 -27.859 -65.188 1 64.12 714 TRP A N 1
ATOM 5677 C CA . TRP A 1 714 ? -2.029 -29.141 -65.812 1 64.12 714 TRP A CA 1
ATOM 5678 C C . TRP A 1 714 ? -2.99 -28.969 -66.938 1 64.12 714 TRP A C 1
ATOM 5680 O O . TRP A 1 714 ? -2.84 -29.609 -68 1 64.12 714 TRP A O 1
ATOM 5690 N N . MET A 1 715 ? -3.854 -28 -66.875 1 64.56 715 MET A N 1
ATOM 5691 C CA . MET A 1 715 ? -4.781 -27.719 -68 1 64.56 715 MET A CA 1
ATOM 5692 C C . MET A 1 715 ? -4.062 -27.062 -69.125 1 64.56 715 MET A C 1
ATOM 5694 O O . MET A 1 715 ? -4.336 -27.375 -70.312 1 64.56 715 MET A O 1
ATOM 5698 N N . ALA A 1 716 ? -3.125 -26.234 -68.875 1 66.94 716 ALA A N 1
ATOM 5699 C CA . ALA A 1 716 ? -2.334 -25.594 -69.938 1 66.94 716 ALA A CA 1
ATOM 5700 C C . ALA A 1 716 ? -1.396 -26.594 -70.625 1 66.94 716 ALA A C 1
ATOM 5702 O O . ALA A 1 716 ? -1.242 -26.594 -71.812 1 66.94 716 ALA A O 1
ATOM 5703 N N . SER A 1 717 ? -0.95 -27.516 -69.875 1 66.75 717 SER A N 1
ATOM 5704 C CA . SER A 1 717 ? -0.087 -28.547 -70.375 1 66.75 717 SER A CA 1
ATOM 5705 C C . SER A 1 717 ? -0.887 -29.547 -71.25 1 66.75 717 SER A C 1
ATOM 5707 O O . SER A 1 717 ? -0.446 -29.969 -72.312 1 66.75 717 SER A O 1
ATOM 5709 N N . ILE A 1 718 ? -2.086 -29.828 -70.812 1 65.75 718 ILE A N 1
ATOM 5710 C CA . ILE A 1 718 ? -2.967 -30.719 -71.562 1 65.75 718 ILE A CA 1
ATOM 5711 C C . ILE A 1 718 ? -3.453 -30 -72.812 1 65.75 718 ILE A C 1
ATOM 5713 O O . ILE A 1 718 ? -3.502 -30.594 -73.875 1 65.75 718 ILE A O 1
ATOM 5717 N N . SER A 1 719 ? -3.674 -28.703 -72.75 1 63.97 719 SER A N 1
ATOM 5718 C CA . SER A 1 719 ? -4.09 -27.922 -73.938 1 63.97 719 SER A CA 1
ATOM 5719 C C . SER A 1 719 ? -2.951 -27.781 -74.938 1 63.97 719 SER A C 1
ATOM 5721 O O . SER A 1 719 ? -3.172 -27.875 -76.188 1 63.97 719 SER A O 1
ATOM 5723 N N . LEU A 1 720 ? -1.79 -27.719 -74.5 1 70.38 720 LEU A N 1
ATOM 5724 C CA . LEU A 1 720 ? -0.62 -27.656 -75.375 1 70.38 720 LEU A CA 1
ATOM 5725 C C . LEU A 1 720 ? -0.371 -29.016 -76 1 70.38 720 LEU A C 1
ATOM 5727 O O . LEU A 1 720 ? -0.017 -29.078 -77.188 1 70.38 720 LEU A O 1
ATOM 5731 N N . LEU A 1 721 ? -0.681 -30.047 -75.312 1 67.06 721 LEU A N 1
ATOM 5732 C CA . LEU A 1 721 ? -0.552 -31.391 -75.875 1 67.06 721 LEU A CA 1
ATOM 5733 C C . LEU A 1 721 ? -1.663 -31.672 -76.875 1 67.06 721 LEU A C 1
ATOM 5735 O O . LEU A 1 721 ? -1.417 -32.281 -77.875 1 67.06 721 LEU A O 1
ATOM 5739 N N . LEU A 1 722 ? -2.848 -31.141 -76.688 1 66.81 722 LEU A N 1
ATOM 5740 C CA . LEU A 1 722 ? -3.955 -31.297 -77.625 1 66.81 722 LEU A CA 1
ATOM 5741 C C . LEU A 1 722 ? -3.748 -30.438 -78.875 1 66.81 722 LEU A C 1
ATOM 5743 O O . LEU A 1 722 ? -4.039 -30.875 -79.938 1 66.81 722 LEU A O 1
ATOM 5747 N N . LEU A 1 723 ? -3.184 -29.25 -78.625 1 65.75 723 LEU A N 1
ATOM 5748 C CA . LEU A 1 723 ? -2.857 -28.391 -79.812 1 65.75 723 LEU A CA 1
ATOM 5749 C C . LEU A 1 723 ? -1.709 -28.969 -80.625 1 65.75 723 LEU A C 1
ATOM 5751 O O . LEU A 1 723 ? -1.732 -28.938 -81.812 1 65.75 723 LEU A O 1
ATOM 5755 N N . GLY A 1 724 ? -0.792 -29.578 -79.875 1 65.25 724 GLY A N 1
ATOM 5756 C CA . GLY A 1 724 ? 0.271 -30.281 -80.562 1 65.25 724 GLY A CA 1
ATOM 5757 C C . GLY A 1 724 ? -0.214 -31.516 -81.312 1 65.25 724 GLY A C 1
ATOM 5758 O O . GLY A 1 724 ? 0.206 -31.766 -82.438 1 65.25 724 GLY A O 1
ATOM 5759 N N . GLY A 1 725 ? -1.183 -32.188 -80.75 1 64.12 725 GLY A N 1
ATOM 5760 C CA . GLY A 1 725 ? -1.785 -33.344 -81.438 1 64.12 725 GLY A CA 1
ATOM 5761 C C . GLY A 1 725 ? -2.645 -32.938 -82.625 1 64.12 725 GLY A C 1
ATOM 5762 O O . GLY A 1 725 ? -2.611 -33.594 -83.688 1 64.12 725 GLY A O 1
ATOM 5763 N N . PHE A 1 726 ? -3.377 -31.828 -82.5 1 63.12 726 PHE A N 1
ATOM 5764 C CA . PHE A 1 726 ? -4.195 -31.312 -83.625 1 63.12 726 PHE A CA 1
ATOM 5765 C C . PHE A 1 726 ? -3.318 -30.844 -84.75 1 63.12 726 PHE A C 1
ATOM 5767 O O . PHE A 1 726 ? -3.613 -31.141 -85.938 1 63.12 726 PHE A O 1
ATOM 5774 N N . LEU A 1 727 ? -2.207 -30.172 -84.5 1 65.62 727 LEU A N 1
ATOM 5775 C CA . LEU A 1 727 ? -1.309 -29.719 -85.562 1 65.62 727 LEU A CA 1
ATOM 5776 C C . LEU A 1 727 ? -0.6 -30.906 -86.188 1 65.62 727 LEU A C 1
ATOM 5778 O O . LEU A 1 727 ? -0.399 -30.922 -87.438 1 65.62 727 LEU A O 1
ATOM 5782 N N . ALA A 1 728 ? -0.401 -31.953 -85.438 1 64.25 728 ALA A N 1
ATOM 5783 C CA . ALA A 1 728 ? 0.229 -33.156 -86 1 64.25 728 ALA A CA 1
ATOM 5784 C C . ALA A 1 728 ? -0.748 -33.906 -86.875 1 64.25 728 ALA A C 1
ATOM 5786 O O . ALA A 1 728 ? -0.38 -34.406 -87.938 1 64.25 728 ALA A O 1
ATOM 5787 N N . VAL A 1 729 ? -2.045 -33.938 -86.562 1 62.72 729 VAL A N 1
ATOM 5788 C CA . VAL A 1 729 ? -3.033 -34.625 -87.375 1 62.72 729 VAL A CA 1
ATOM 5789 C C . VAL A 1 729 ? -3.314 -33.812 -88.625 1 62.72 729 VAL A C 1
ATOM 5791 O O . VAL A 1 729 ? -3.422 -34.375 -89.75 1 62.72 729 VAL A O 1
ATOM 5794 N N . LYS A 1 730 ? -3.365 -32.469 -88.562 1 59 730 LYS A N 1
ATOM 5795 C CA . LYS A 1 730 ? -3.559 -31.625 -89.75 1 59 730 LYS A CA 1
ATOM 5796 C C . LYS A 1 730 ? -2.393 -31.781 -90.688 1 59 730 LYS A C 1
ATOM 5798 O O . LYS A 1 730 ? -2.594 -31.859 -91.938 1 59 730 LYS A O 1
ATOM 5803 N N . LYS A 1 731 ? -1.208 -31.812 -90.188 1 59.06 731 LYS A N 1
ATOM 5804 C CA . LYS A 1 731 ? -0.049 -32 -91.062 1 59.06 731 LYS A CA 1
ATOM 5805 C C . LYS A 1 731 ? -0.052 -33.375 -91.688 1 59.06 731 LYS A C 1
ATOM 5807 O O . LYS A 1 731 ? 0.292 -33.531 -92.875 1 59.06 731 LYS A O 1
ATOM 5812 N N . TRP A 1 732 ? -0.559 -34.375 -90.938 1 57.09 732 TRP A N 1
ATOM 5813 C CA . TRP A 1 732 ? -0.6 -35.719 -91.5 1 57.09 732 TRP A CA 1
ATOM 5814 C C . TRP A 1 732 ? -1.677 -35.844 -92.562 1 57.09 732 TRP A C 1
ATOM 5816 O O . TRP A 1 732 ? -1.448 -36.438 -93.625 1 57.09 732 TRP A O 1
ATOM 5826 N N . LYS A 1 733 ? -2.84 -35.188 -92.375 1 54.59 733 LYS A N 1
ATOM 5827 C CA . LYS A 1 733 ? -3.879 -35.25 -93.375 1 54.59 733 LYS A CA 1
ATOM 5828 C C . LYS A 1 733 ? -3.461 -34.531 -94.688 1 54.59 733 LYS A C 1
ATOM 5830 O O . LYS A 1 733 ? -3.791 -34.969 -95.812 1 54.59 733 LYS A O 1
ATOM 5835 N N . ARG A 1 734 ? -2.781 -33.375 -94.5 1 48.03 734 ARG A N 1
ATOM 5836 C CA . ARG A 1 734 ? -2.398 -32.625 -95.688 1 48.03 734 ARG A CA 1
ATOM 5837 C C . ARG A 1 734 ? -1.396 -33.406 -96.5 1 48.03 734 ARG A C 1
ATOM 5839 O O . ARG A 1 734 ? -1.314 -33.219 -97.75 1 48.03 734 ARG A O 1
ATOM 5846 N N . SER A 1 735 ? -0.523 -34.156 -95.812 1 47.91 735 SER A N 1
ATOM 5847 C CA . SER A 1 735 ? 0.481 -34.875 -96.562 1 47.91 735 SER A CA 1
ATOM 5848 C C . SER A 1 735 ? -0.165 -35.906 -97.5 1 47.91 735 SER A C 1
ATOM 5850 O O . SER A 1 735 ? 0.508 -36.469 -98.375 1 47.91 735 SER A O 1
ATOM 5852 N N . ARG A 1 736 ? -1.379 -36.406 -97.125 1 43.41 736 ARG A N 1
ATOM 5853 C CA . ARG A 1 736 ? -1.886 -37.438 -98 1 43.41 736 ARG A CA 1
ATOM 5854 C C . ARG A 1 736 ? -2.324 -36.844 -99.312 1 43.41 736 ARG A C 1
ATOM 5856 O O . ARG A 1 736 ? -2.674 -37.562 -100.25 1 43.41 736 ARG A O 1
ATOM 5863 N N . ASN A 1 737 ? -2.9 -35.562 -99.312 1 38.31 737 ASN A N 1
ATOM 5864 C CA . ASN A 1 737 ? -3.451 -35.125 -100.562 1 38.31 737 ASN A CA 1
ATOM 5865 C C . ASN A 1 737 ? -2.348 -34.781 -101.562 1 38.31 737 ASN A C 1
ATOM 5867 O O . ASN A 1 737 ? -1.315 -34.219 -101.188 1 38.31 737 ASN A O 1
ATOM 5871 N N . GLY A 1 738 ? -2.066 -35.469 -102.688 1 36.72 738 GLY A N 1
ATOM 5872 C CA . GLY A 1 738 ? -1.175 -35.656 -103.812 1 36.72 738 GLY A CA 1
ATOM 5873 C C . GLY A 1 738 ? -0.809 -34.375 -104.5 1 36.72 738 GLY A C 1
ATOM 5874 O O . GLY A 1 738 ? -0.287 -34.375 -105.625 1 36.72 738 GLY A O 1
ATOM 5875 N N . TYR A 1 739 ? -1.546 -33.219 -104.25 1 32.41 739 TYR A N 1
ATOM 5876 C CA . TYR A 1 739 ? -1.528 -32.219 -105.312 1 32.41 739 TYR A CA 1
ATOM 5877 C C . TYR A 1 739 ? -0.127 -31.641 -105.5 1 32.41 739 TYR A C 1
ATOM 5879 O O . TYR A 1 739 ? 0.534 -31.266 -104.562 1 32.41 739 TYR A O 1
ATOM 5887 N N . GLU A 1 740 ? 0.589 -32.094 -106.625 1 31.95 740 GLU A N 1
ATOM 5888 C CA . GLU A 1 740 ? 1.898 -31.734 -107.188 1 31.95 740 GLU A CA 1
ATOM 5889 C C . GLU A 1 740 ? 1.979 -30.234 -107.438 1 31.95 740 GLU A C 1
ATOM 5891 O O . GLU A 1 740 ? 1.226 -29.703 -108.25 1 31.95 740 GLU A O 1
ATOM 5896 N N . THR A 1 741 ? 1.98 -29.359 -106.5 1 28.03 741 THR A N 1
ATOM 5897 C CA . THR A 1 741 ? 2.008 -27.938 -106.812 1 28.03 741 THR A CA 1
ATOM 5898 C C . THR A 1 741 ? 3.199 -27.609 -107.688 1 28.03 741 THR A C 1
ATOM 5900 O O . THR A 1 741 ? 4.309 -28.094 -107.438 1 28.03 741 THR A O 1
ATOM 5903 N N . ILE A 1 742 ? 3.033 -27.141 -109.062 1 29.89 742 ILE A N 1
ATOM 5904 C CA . ILE A 1 742 ? 3.834 -26.688 -110.188 1 29.89 742 ILE A CA 1
ATOM 5905 C C . ILE A 1 742 ? 4.859 -25.656 -109.688 1 29.89 742 ILE A C 1
ATOM 5907 O O . ILE A 1 742 ? 4.5 -24.641 -109.125 1 29.89 742 ILE A O 1
ATOM 5911 N N . LEU A 1 743 ? 6.109 -26 -109.625 1 26.41 743 LEU A N 1
ATOM 5912 C CA . LEU A 1 743 ? 7.363 -25.391 -109.25 1 26.41 743 LEU A CA 1
ATOM 5913 C C . LEU A 1 743 ? 7.664 -24.141 -110.062 1 26.41 743 LEU A C 1
ATOM 5915 O O . LEU A 1 743 ? 8.812 -23.688 -110.125 1 26.41 743 LEU A O 1
ATOM 5919 N N . GLU A 1 744 ? 6.633 -23.266 -110.438 1 25.42 744 GLU A N 1
ATOM 5920 C CA . GLU A 1 744 ? 7.145 -22.219 -111.312 1 25.42 744 GLU A CA 1
ATOM 5921 C C . GLU A 1 744 ? 8.391 -21.562 -110.75 1 25.42 744 GLU A C 1
ATOM 5923 O O . GLU A 1 744 ? 8.375 -21.109 -109.625 1 25.42 744 GLU A O 1
ATOM 5928 N N . ALA A 1 745 ? 9.586 -21.812 -111.312 1 27.34 745 ALA A N 1
ATOM 5929 C CA . ALA A 1 745 ? 11.008 -21.547 -111.188 1 27.34 745 ALA A CA 1
ATOM 5930 C C . ALA A 1 745 ? 11.266 -20.047 -111.062 1 27.34 745 ALA A C 1
ATOM 5932 O O . ALA A 1 745 ? 12.109 -19.609 -110.25 1 27.34 745 ALA A O 1
ATOM 5933 N N . GLU A 1 746 ? 10.797 -19.25 -112.062 1 22.72 746 GLU A N 1
ATOM 5934 C CA . GLU A 1 746 ? 11.695 -18.328 -112.75 1 22.72 746 GLU A CA 1
ATOM 5935 C C . GLU A 1 746 ? 12.094 -17.188 -111.812 1 22.72 746 GLU A C 1
ATOM 5937 O O . GLU A 1 746 ? 13.266 -16.797 -111.75 1 22.72 746 GLU A O 1
ATOM 5942 N N . GLN A 1 747 ? 11.273 -16.219 -111.625 1 24.36 747 GLN A N 1
ATOM 5943 C CA . GLN A 1 747 ? 11.625 -14.836 -111.938 1 24.36 747 GLN A CA 1
ATOM 5944 C C . GLN A 1 747 ? 12.398 -14.195 -110.812 1 24.36 747 GLN A C 1
ATOM 5946 O O . GLN A 1 747 ? 11.891 -13.289 -110.125 1 24.36 747 GLN A O 1
ATOM 5951 N N . ASP A 1 748 ? 12.977 -14.945 -109.875 1 22.36 748 ASP A N 1
ATOM 5952 C CA . ASP A 1 748 ? 13.477 -14.172 -108.75 1 22.36 748 ASP A CA 1
ATOM 5953 C C . ASP A 1 748 ? 14.75 -13.414 -109.125 1 22.36 748 ASP A C 1
ATOM 5955 O O . ASP A 1 748 ? 15.492 -12.961 -108.25 1 22.36 748 ASP A O 1
ATOM 5959 N N . ASP A 1 749 ? 15.258 -13.414 -110.375 1 22.75 749 ASP A N 1
ATOM 5960 C CA . ASP A 1 749 ? 16.594 -12.867 -110.562 1 22.75 749 ASP A CA 1
ATOM 5961 C C . ASP A 1 749 ? 16.656 -11.406 -110.125 1 22.75 749 ASP A C 1
ATOM 5963 O O . ASP A 1 749 ? 17.734 -10.891 -109.812 1 22.75 749 ASP A O 1
ATOM 5967 N N . ILE A 1 750 ? 15.867 -10.508 -110.625 1 23.98 750 ILE A N 1
ATOM 5968 C CA . ILE A 1 750 ? 16.359 -9.172 -110.938 1 23.98 750 ILE A CA 1
ATOM 5969 C C . ILE A 1 750 ? 16.766 -8.445 -109.625 1 23.98 750 ILE A C 1
ATOM 5971 O O . ILE A 1 750 ? 17.75 -7.703 -109.625 1 23.98 750 ILE A O 1
ATOM 5975 N N . ALA A 1 751 ? 15.953 -8.18 -108.625 1 26.61 751 ALA A N 1
ATOM 5976 C CA . ALA A 1 751 ? 16.172 -6.957 -107.875 1 26.61 751 ALA A CA 1
ATOM 5977 C C . ALA A 1 751 ? 17.344 -7.105 -106.938 1 26.61 751 ALA A C 1
ATOM 5979 O O . ALA A 1 751 ? 17.172 -7.559 -105.812 1 26.61 751 ALA A O 1
ATOM 5980 N N . GLN A 1 752 ? 18.391 -7.848 -107.25 1 22.45 752 GLN A N 1
ATOM 5981 C CA . GLN A 1 752 ? 19.594 -7.789 -106.375 1 22.45 752 GLN A CA 1
ATOM 5982 C C . GLN A 1 752 ? 20.078 -6.352 -106.25 1 22.45 752 GLN A C 1
ATOM 5984 O O . GLN A 1 752 ? 20.672 -6.008 -105.188 1 22.45 752 GLN A O 1
ATOM 5989 N N . GLU A 1 753 ? 20.219 -5.559 -107.375 1 24.08 753 GLU A N 1
ATOM 5990 C CA . GLU A 1 753 ? 21.203 -4.496 -107.562 1 24.08 753 GLU A CA 1
ATOM 5991 C C . GLU A 1 753 ? 20.875 -3.301 -106.688 1 24.08 753 GLU A C 1
ATOM 5993 O O . GLU A 1 753 ? 21.766 -2.639 -106.125 1 24.08 753 GLU A O 1
ATOM 5998 N N . GLU A 1 754 ? 19.719 -2.713 -106.75 1 24.42 754 GLU A N 1
ATOM 5999 C CA . GLU A 1 754 ? 19.672 -1.276 -106.438 1 24.42 754 GLU A CA 1
ATOM 6000 C C . GLU A 1 754 ? 20 -0.961 -105 1 24.42 754 GLU A C 1
ATOM 6002 O O . GLU A 1 754 ? 20.156 0.204 -104.625 1 24.42 754 GLU A O 1
ATOM 6007 N N . GLU A 1 755 ? 19.781 -1.785 -104.062 1 23.27 755 GLU A N 1
ATOM 6008 C CA . GLU A 1 755 ? 19.969 -1.221 -102.75 1 23.27 755 GLU A CA 1
ATOM 6009 C C . GLU A 1 755 ? 21.453 -1.017 -102.438 1 23.27 755 GLU A C 1
ATOM 6011 O O . GLU A 1 755 ? 21.828 -0.777 -101.25 1 23.27 755 GLU A O 1
ATOM 6016 N N . GLN A 1 756 ? 22.422 -1.226 -103.25 1 24.11 756 GLN A N 1
ATOM 6017 C CA . GLN A 1 756 ? 23.797 -0.905 -102.938 1 24.11 756 GLN A CA 1
ATOM 6018 C C . GLN A 1 756 ? 23.969 0.589 -102.688 1 24.11 756 GLN A C 1
ATOM 6020 O O . GLN A 1 756 ? 24.812 0.995 -101.875 1 24.11 756 GLN A O 1
ATOM 6025 N N . GLU A 1 757 ? 23.469 1.491 -103.562 1 23.47 757 GLU A N 1
ATOM 6026 C CA . GLU A 1 757 ? 24.016 2.842 -103.688 1 23.47 757 GLU A CA 1
ATOM 6027 C C . GLU A 1 757 ? 23.781 3.672 -102.438 1 23.47 757 GLU A C 1
ATOM 6029 O O . GLU A 1 757 ? 24.562 4.574 -102.125 1 23.47 757 GLU A O 1
ATOM 6034 N N . ASN A 1 758 ? 22.672 3.779 -101.875 1 22.41 758 ASN A N 1
ATOM 6035 C CA . ASN A 1 758 ? 22.484 4.949 -101.062 1 22.41 758 ASN A CA 1
ATOM 6036 C C . ASN A 1 758 ? 23.281 4.84 -99.75 1 22.41 758 ASN A C 1
ATOM 6038 O O . ASN A 1 758 ? 22.828 5.289 -98.688 1 22.41 758 ASN A O 1
ATOM 6042 N N . ARG A 1 759 ? 24.344 4.004 -99.5 1 23.5 759 ARG A N 1
ATOM 6043 C CA . ARG A 1 759 ? 25.266 4.094 -98.375 1 23.5 759 ARG A CA 1
ATOM 6044 C C . ARG A 1 759 ? 26.141 5.348 -98.5 1 23.5 759 ARG A C 1
ATOM 6046 O O . ARG A 1 759 ? 26.828 5.699 -97.5 1 23.5 759 ARG A O 1
ATOM 6053 N N . ASP A 1 760 ? 26.516 5.848 -99.562 1 20.84 760 ASP A N 1
ATOM 6054 C CA . ASP A 1 760 ? 27.703 6.699 -99.562 1 20.84 760 ASP A CA 1
ATOM 6055 C C . ASP A 1 760 ? 27.422 8 -98.812 1 20.84 760 ASP A C 1
ATOM 6057 O O . ASP A 1 760 ? 28.328 8.57 -98.188 1 20.84 760 ASP A O 1
ATOM 6061 N N . ALA A 1 761 ? 26.516 8.977 -99.188 1 24.84 761 ALA A N 1
ATOM 6062 C CA . ALA A 1 761 ? 26.641 10.422 -99.312 1 24.84 761 ALA A CA 1
ATOM 6063 C C . ALA A 1 761 ? 26.594 11.102 -97.938 1 24.84 761 ALA A C 1
ATOM 6065 O O . ALA A 1 761 ? 26.953 12.281 -97.812 1 24.84 761 ALA A O 1
ATOM 6066 N N . THR A 1 762 ? 25.859 10.859 -97 1 22.69 762 THR A N 1
ATOM 6067 C CA . THR A 1 762 ? 25.828 11.922 -96 1 22.69 762 THR A CA 1
ATOM 6068 C C . THR A 1 762 ? 27.109 11.914 -95.125 1 22.69 762 THR A C 1
ATOM 6070 O O . THR A 1 762 ? 27.266 11.086 -94.25 1 22.69 762 THR A O 1
ATOM 6073 N N . ARG A 1 763 ? 28.469 12.008 -95.688 1 22.42 763 ARG A N 1
ATOM 6074 C CA . ARG A 1 763 ? 29.719 12.422 -95.062 1 22.42 763 ARG A CA 1
ATOM 6075 C C . ARG A 1 763 ? 29.609 13.836 -94.5 1 22.42 763 ARG A C 1
ATOM 6077 O O . ARG A 1 763 ? 30.391 14.211 -93.625 1 22.42 763 ARG A O 1
ATOM 6084 N N . TYR A 1 764 ? 29.188 14.844 -95.312 1 21.58 764 TYR A N 1
ATOM 6085 C CA . TYR A 1 764 ? 29.75 16.172 -95.125 1 21.58 764 TYR A CA 1
ATOM 6086 C C . TYR A 1 764 ? 29.547 16.688 -93.688 1 21.58 764 TYR A C 1
ATOM 6088 O O . TYR A 1 764 ? 30.484 17.156 -93.062 1 21.58 764 TYR A O 1
ATOM 6096 N N . GLN A 1 765 ? 28.422 17.375 -93.375 1 23.09 765 GLN A N 1
ATOM 6097 C CA . GLN A 1 765 ? 28.5 18.672 -92.688 1 23.09 765 GLN A CA 1
ATOM 6098 C C . GLN A 1 765 ? 28.75 18.516 -91.188 1 23.09 765 GLN A C 1
ATOM 6100 O O . GLN A 1 765 ? 28.75 19.484 -90.5 1 23.09 765 GLN A O 1
ATOM 6105 N N . GLN A 1 766 ? 28.688 17.266 -90.562 1 20.69 766 GLN A N 1
ATOM 6106 C CA . GLN A 1 766 ? 28.969 17.609 -89.125 1 20.69 766 GLN A CA 1
ATOM 6107 C C . GLN A 1 766 ? 30.453 17.906 -88.938 1 20.69 766 GLN A C 1
ATOM 6109 O O . GLN A 1 766 ? 31.266 16.984 -88.938 1 20.69 766 GLN A O 1
ATOM 6114 N N . GLN A 1 767 ? 31.031 18.969 -89.625 1 21.19 767 GLN A N 1
ATOM 6115 C CA . GLN A 1 767 ? 32.094 19.828 -89.062 1 21.19 767 GLN A CA 1
ATOM 6116 C C . GLN A 1 767 ? 31.75 20.344 -87.688 1 21.19 767 GLN A C 1
ATOM 6118 O O . GLN A 1 767 ? 30.625 20.766 -87.438 1 21.19 767 GLN A O 1
ATOM 6123 N N . MET B 1 1 ? 26.906 -98.75 -40.125 1 47.28 1 MET B N 1
ATOM 6124 C CA . MET B 1 1 ? 25.75 -98.188 -39.406 1 47.28 1 MET B CA 1
ATOM 6125 C C . MET B 1 1 ? 24.469 -98.5 -40.156 1 47.28 1 MET B C 1
ATOM 6127 O O . MET B 1 1 ? 23.516 -99 -39.562 1 47.28 1 MET B O 1
ATOM 6131 N N . ILE B 1 2 ? 24.469 -98.188 -41.406 1 59.56 2 ILE B N 1
ATOM 6132 C CA . ILE B 1 2 ? 23.266 -98.438 -42.188 1 59.56 2 ILE B CA 1
ATOM 6133 C C . ILE B 1 2 ? 23.047 -99.938 -42.344 1 59.56 2 ILE B C 1
ATOM 6135 O O . ILE B 1 2 ? 21.922 -100.438 -42.281 1 59.56 2 ILE B O 1
ATOM 6139 N N . ASN B 1 3 ? 24.172 -100.688 -42.5 1 58.97 3 ASN B N 1
ATOM 6140 C CA . ASN B 1 3 ? 24.078 -102.125 -42.812 1 58.97 3 ASN B CA 1
ATOM 6141 C C . ASN B 1 3 ? 23.641 -102.938 -41.562 1 58.97 3 ASN B C 1
ATOM 6143 O O . ASN B 1 3 ? 23.188 -104.062 -41.688 1 58.97 3 ASN B O 1
ATOM 6147 N N . ASN B 1 4 ? 23.812 -102.375 -40.375 1 59.38 4 ASN B N 1
ATOM 6148 C CA . ASN B 1 4 ? 23.484 -103.125 -39.188 1 59.38 4 ASN B CA 1
ATOM 6149 C C . ASN B 1 4 ? 22.094 -102.75 -38.656 1 59.38 4 ASN B C 1
ATOM 6151 O O . ASN B 1 4 ? 21.719 -103.125 -37.531 1 59.38 4 ASN B O 1
ATOM 6155 N N . LEU B 1 5 ? 21.344 -102 -39.469 1 66.25 5 LEU B N 1
ATOM 6156 C CA . LEU B 1 5 ? 20.031 -101.625 -39.031 1 66.25 5 LEU B CA 1
ATOM 6157 C C . LEU B 1 5 ? 19.016 -102.75 -39.188 1 66.25 5 LEU B C 1
ATOM 6159 O O . LEU B 1 5 ? 18.938 -103.375 -40.25 1 66.25 5 LEU B O 1
ATOM 6163 N N . GLU B 1 6 ? 18.5 -103.438 -38.188 1 67.88 6 GLU B N 1
ATOM 6164 C CA . GLU B 1 6 ? 17.531 -104.5 -38.219 1 67.88 6 GLU B CA 1
ATOM 6165 C C . GLU B 1 6 ? 16.234 -104.062 -38.906 1 67.88 6 GLU B C 1
ATOM 6167 O O . GLU B 1 6 ? 15.625 -104.875 -39.625 1 67.88 6 GLU B O 1
ATOM 6172 N N . ALA B 1 7 ? 15.734 -102.812 -38.719 1 79.06 7 ALA B N 1
ATOM 6173 C CA . ALA B 1 7 ? 14.539 -102.25 -39.344 1 79.06 7 ALA B CA 1
ATOM 6174 C C . ALA B 1 7 ? 14.664 -100.688 -39.531 1 79.06 7 ALA B C 1
ATOM 6176 O O . ALA B 1 7 ? 15.383 -100.062 -38.781 1 79.06 7 ALA B O 1
ATOM 6177 N N . GLY B 1 8 ? 14.266 -100.188 -40.781 1 87.06 8 GLY B N 1
ATOM 6178 C CA . GLY B 1 8 ? 14.336 -98.75 -40.906 1 87.06 8 GLY B CA 1
ATOM 6179 C C . GLY B 1 8 ? 13.711 -98.25 -42.188 1 87.06 8 GLY B C 1
ATOM 6180 O O . GLY B 1 8 ? 13.273 -99 -43.031 1 87.06 8 GLY B O 1
ATOM 6181 N N . THR B 1 9 ? 13.367 -96.938 -42.25 1 90.75 9 THR B N 1
ATOM 6182 C CA . THR B 1 9 ? 12.906 -96.25 -43.438 1 90.75 9 THR B CA 1
ATOM 6183 C C . THR B 1 9 ? 13.93 -95.188 -43.875 1 90.75 9 THR B C 1
ATOM 6185 O O . THR B 1 9 ? 14.375 -94.375 -43.062 1 90.75 9 THR B O 1
ATOM 6188 N N . PHE B 1 10 ? 14.406 -95.312 -45.125 1 91.56 10 PHE B N 1
ATOM 6189 C CA . PHE B 1 10 ? 15.391 -94.375 -45.656 1 91.56 10 PHE B CA 1
ATOM 6190 C C . PHE B 1 10 ? 14.766 -93.5 -46.719 1 91.56 10 PHE B C 1
ATOM 6192 O O . PHE B 1 10 ? 14.227 -93.938 -47.719 1 91.56 10 PHE B O 1
ATOM 6199 N N . PHE B 1 11 ? 14.734 -92.188 -46.406 1 92.56 11 PHE B N 1
ATOM 6200 C CA . PHE B 1 11 ? 14.352 -91.25 -47.375 1 92.56 11 PHE B CA 1
ATOM 6201 C C . PHE B 1 11 ? 15.555 -90.812 -48.219 1 92.56 11 PHE B C 1
ATOM 6203 O O . PHE B 1 11 ? 16.328 -89.938 -47.812 1 92.56 11 PHE B O 1
ATOM 6210 N N . ALA B 1 12 ? 15.703 -91.312 -49.406 1 89.81 12 ALA B N 1
ATOM 6211 C CA . ALA B 1 12 ? 16.891 -91.125 -50.219 1 89.81 12 ALA B CA 1
ATOM 6212 C C . ALA B 1 12 ? 16.688 -90 -51.25 1 89.81 12 ALA B C 1
ATOM 6214 O O . ALA B 1 12 ? 15.82 -90.125 -52.125 1 89.81 12 ALA B O 1
ATOM 6215 N N . PRO B 1 13 ? 17.438 -88.938 -51.062 1 91.62 13 PRO B N 1
ATOM 6216 C CA . PRO B 1 13 ? 17.344 -87.938 -52.125 1 91.62 13 PRO B CA 1
ATOM 6217 C C . PRO B 1 13 ? 17.891 -88.375 -53.469 1 91.62 13 PRO B C 1
ATOM 6219 O O . PRO B 1 13 ? 18.859 -89.188 -53.5 1 91.62 13 PRO B O 1
ATOM 6222 N N . ASP B 1 14 ? 17.281 -88 -54.438 1 88.44 14 ASP B N 1
ATOM 6223 C CA . ASP B 1 14 ? 17.781 -88.438 -55.75 1 88.44 14 ASP B CA 1
ATOM 6224 C C . ASP B 1 14 ? 18.969 -87.562 -56.188 1 88.44 14 ASP B C 1
ATOM 6226 O O . ASP B 1 14 ? 19.344 -86.625 -55.469 1 88.44 14 ASP B O 1
ATOM 6230 N N . ASN B 1 15 ? 19.656 -87.938 -57.25 1 84.75 15 ASN B N 1
ATOM 6231 C CA . ASN B 1 15 ? 20.875 -87.25 -57.719 1 84.75 15 ASN B CA 1
ATOM 6232 C C . ASN B 1 15 ? 20.594 -85.812 -58.031 1 84.75 15 ASN B C 1
ATOM 6234 O O . ASN B 1 15 ? 21.453 -84.938 -57.812 1 84.75 15 ASN B O 1
ATOM 6238 N N . ALA B 1 16 ? 19.438 -85.562 -58.5 1 86.94 16 ALA B N 1
ATOM 6239 C CA . ALA B 1 16 ? 19.078 -84.125 -58.812 1 86.94 16 ALA B CA 1
ATOM 6240 C C . ALA B 1 16 ? 18.938 -83.312 -57.531 1 86.94 16 ALA B C 1
ATOM 6242 O O . ALA B 1 16 ? 19.297 -82.125 -57.5 1 86.94 16 ALA B O 1
ATOM 6243 N N . ALA B 1 17 ? 18.469 -84.062 -56.531 1 87.44 17 ALA B N 1
ATOM 6244 C CA . ALA B 1 17 ? 18.328 -83.375 -55.25 1 87.44 17 ALA B CA 1
ATOM 6245 C C . ALA B 1 17 ? 19.688 -83 -54.688 1 87.44 17 ALA B C 1
ATOM 6247 O O . ALA B 1 17 ? 19.844 -81.875 -54.156 1 87.44 17 ALA B O 1
ATOM 6248 N N . PHE B 1 18 ? 20.703 -83.75 -54.812 1 87.94 18 PHE B N 1
ATOM 6249 C CA . PHE B 1 18 ? 22.031 -83.438 -54.312 1 87.94 18 PHE B CA 1
ATOM 6250 C C . PHE B 1 18 ? 22.688 -82.312 -55.125 1 87.94 18 PHE B C 1
ATOM 6252 O O . PHE B 1 18 ? 23.406 -81.5 -54.562 1 87.94 18 PHE B O 1
ATOM 6259 N N . LYS B 1 19 ? 22.359 -82.312 -56.375 1 86.69 19 LYS B N 1
ATOM 6260 C CA . LYS B 1 19 ? 22.922 -81.25 -57.25 1 86.69 19 LYS B CA 1
ATOM 6261 C C . LYS B 1 19 ? 22.328 -79.938 -56.906 1 86.69 19 LYS B C 1
ATOM 6263 O O . LYS B 1 19 ? 23.031 -78.875 -56.969 1 86.69 19 LYS B O 1
ATOM 6268 N N . LYS B 1 20 ? 21.156 -80 -56.5 1 85.44 20 LYS B N 1
ATOM 6269 C CA . LYS B 1 20 ? 20.469 -78.75 -56.219 1 85.44 20 LYS B CA 1
ATOM 6270 C C . LYS B 1 20 ? 20.75 -78.25 -54.781 1 85.44 20 LYS B C 1
ATOM 6272 O O . LYS B 1 20 ? 20.531 -77.125 -54.469 1 85.44 20 LYS B O 1
ATOM 6277 N N . TYR B 1 21 ? 21.234 -79.188 -54.031 1 86.12 21 TYR B N 1
ATOM 6278 C CA . TYR B 1 21 ? 21.453 -78.875 -52.625 1 86.12 21 TYR B CA 1
ATOM 6279 C C . TYR B 1 21 ? 22.547 -77.812 -52.438 1 86.12 21 TYR B C 1
ATOM 6281 O O . TYR B 1 21 ? 23.672 -78 -52.906 1 86.12 21 TYR B O 1
ATOM 6289 N N . GLN B 1 22 ? 22.203 -76.625 -51.969 1 78.94 22 GLN B N 1
ATOM 6290 C CA . GLN B 1 22 ? 23.156 -75.562 -51.75 1 78.94 22 GLN B CA 1
ATOM 6291 C C . GLN B 1 22 ? 23.484 -75.438 -50.25 1 78.94 22 GLN B C 1
ATOM 6293 O O . GLN B 1 22 ? 24.125 -74.438 -49.844 1 78.94 22 GLN B O 1
ATOM 6298 N N . GLY B 1 23 ? 23.203 -76.375 -49.438 1 74.25 23 GLY B N 1
ATOM 6299 C CA . GLY B 1 23 ? 23.422 -76.25 -48.031 1 74.25 23 GLY B CA 1
ATOM 6300 C C . GLY B 1 23 ? 24.812 -76.688 -47.594 1 74.25 23 GLY B C 1
ATOM 6301 O O . GLY B 1 23 ? 25.781 -76.562 -48.344 1 74.25 23 GLY B O 1
ATOM 6302 N N . GLN B 1 24 ? 25.016 -77 -46.312 1 75.62 24 GLN B N 1
ATOM 6303 C CA . GLN B 1 24 ? 26.297 -77.438 -45.75 1 75.62 24 GLN B CA 1
ATOM 6304 C C . GLN B 1 24 ? 26.734 -78.812 -46.312 1 75.62 24 GLN B C 1
ATOM 6306 O O . GLN B 1 24 ? 25.922 -79.5 -46.906 1 75.62 24 GLN B O 1
ATOM 6311 N N . GLU B 1 25 ? 27.969 -79.062 -46.156 1 79.12 25 GLU B N 1
ATOM 6312 C CA . GLU B 1 25 ? 28.531 -80.312 -46.562 1 79.12 25 GLU B CA 1
ATOM 6313 C C . GLU B 1 25 ? 27.734 -81.5 -45.969 1 79.12 25 GLU B C 1
ATOM 6315 O O . GLU B 1 25 ? 27.312 -81.438 -44.812 1 79.12 25 GLU B O 1
ATOM 6320 N N . ILE B 1 26 ? 27.375 -82.438 -46.812 1 82.31 26 ILE B N 1
ATOM 6321 C CA . ILE B 1 26 ? 26.609 -83.562 -46.375 1 82.31 26 ILE B CA 1
ATOM 6322 C C . ILE B 1 26 ? 27.422 -84.438 -45.375 1 82.31 26 ILE B C 1
ATOM 6324 O O . ILE B 1 26 ? 28.406 -85.062 -45.75 1 82.31 26 ILE B O 1
ATOM 6328 N N . THR B 1 27 ? 27.141 -84.312 -44.188 1 85.81 27 THR B N 1
ATOM 6329 C CA . THR B 1 27 ? 27.828 -85 -43.094 1 85.81 27 THR B CA 1
ATOM 6330 C C . THR B 1 27 ? 27.047 -86.25 -42.688 1 85.81 27 THR B C 1
ATOM 6332 O O . THR B 1 27 ? 25.969 -86.5 -43.219 1 85.81 27 THR B O 1
ATOM 6335 N N . LYS B 1 28 ? 27.688 -87 -41.844 1 87.94 28 LYS B N 1
ATOM 6336 C CA . LYS B 1 28 ? 27.047 -88.188 -41.281 1 87.94 28 LYS B CA 1
ATOM 6337 C C . LYS B 1 28 ? 25.734 -87.812 -40.594 1 87.94 28 LYS B C 1
ATOM 6339 O O . LYS B 1 28 ? 24.75 -88.562 -40.688 1 87.94 28 LYS B O 1
ATOM 6344 N N . ASP B 1 29 ? 25.75 -86.75 -40.094 1 88.75 29 ASP B N 1
ATOM 6345 C CA . ASP B 1 29 ? 24.578 -86.25 -39.375 1 88.75 29 ASP B CA 1
ATOM 6346 C C . ASP B 1 29 ? 23.406 -86 -40.312 1 88.75 29 ASP B C 1
ATOM 6348 O O . ASP B 1 29 ? 22.266 -86.375 -40 1 88.75 29 ASP B O 1
ATOM 6352 N N . ILE B 1 30 ? 23.609 -85.438 -41.406 1 90.19 30 ILE B N 1
ATOM 6353 C CA . ILE B 1 30 ? 22.562 -85.188 -42.406 1 90.19 30 ILE B CA 1
ATOM 6354 C C . ILE B 1 30 ? 22.016 -86.5 -42.938 1 90.19 30 ILE B C 1
ATOM 6356 O O . ILE B 1 30 ? 20.797 -86.625 -43.125 1 90.19 30 ILE B O 1
ATOM 6360 N N . MET B 1 31 ? 22.875 -87.438 -43.094 1 89.56 31 MET B N 1
ATOM 6361 C CA . MET B 1 31 ? 22.438 -88.688 -43.594 1 89.56 31 MET B CA 1
ATOM 6362 C C . MET B 1 31 ? 21.594 -89.438 -42.562 1 89.56 31 MET B C 1
ATOM 6364 O O . MET B 1 31 ? 20.609 -90.062 -42.906 1 89.56 31 MET B O 1
ATOM 6368 N N . LEU B 1 32 ? 22.047 -89.375 -41.344 1 91.56 32 LEU B N 1
ATOM 6369 C CA . LEU B 1 32 ? 21.266 -90 -40.281 1 91.56 32 LEU B CA 1
ATOM 6370 C C . LEU B 1 32 ? 19.891 -89.312 -40.156 1 91.56 32 LEU B C 1
ATOM 6372 O O . LEU B 1 32 ? 18.953 -90 -39.688 1 91.56 32 LEU B O 1
ATOM 6376 N N . TYR B 1 33 ? 19.812 -88.062 -40.531 1 93.25 33 TYR B N 1
ATOM 6377 C CA . TYR B 1 33 ? 18.531 -87.375 -40.5 1 93.25 33 TYR B CA 1
ATOM 6378 C C . TYR B 1 33 ? 17.609 -87.875 -41.594 1 93.25 33 TYR B C 1
ATOM 6380 O O . TYR B 1 33 ? 16.391 -87.75 -41.5 1 93.25 33 TYR B O 1
ATOM 6388 N N . HIS B 1 34 ? 18.078 -88.625 -42.594 1 92.88 34 HIS B N 1
ATOM 6389 C CA . HIS B 1 34 ? 17.266 -89.188 -43.656 1 92.88 34 HIS B CA 1
ATOM 6390 C C . HIS B 1 34 ? 16.844 -90.625 -43.312 1 92.88 34 HIS B C 1
ATOM 6392 O O . HIS B 1 34 ? 16.094 -91.25 -44.094 1 92.88 34 HIS B O 1
ATOM 6398 N N . LEU B 1 35 ? 17.328 -91.062 -42.188 1 92.25 35 LEU B N 1
ATOM 6399 C CA . LEU B 1 35 ? 17.078 -92.438 -41.812 1 92.25 35 LEU B CA 1
ATOM 6400 C C . LEU B 1 35 ? 16.188 -92.5 -40.562 1 92.25 35 LEU B C 1
ATOM 6402 O O . LEU B 1 35 ? 16.438 -91.812 -39.562 1 92.25 35 LEU B O 1
ATOM 6406 N N . LEU B 1 36 ? 15.102 -93.25 -40.625 1 92.56 36 LEU B N 1
ATOM 6407 C CA . LEU B 1 36 ? 14.219 -93.5 -39.5 1 92.56 36 LEU B CA 1
ATOM 6408 C C . LEU B 1 36 ? 14.484 -94.875 -38.906 1 92.56 36 LEU B C 1
ATOM 6410 O O . LEU B 1 36 ? 14.703 -95.812 -39.625 1 92.56 36 LEU B O 1
ATOM 6414 N N . PRO B 1 37 ? 14.469 -95 -37.625 1 87.62 37 PRO B N 1
ATOM 6415 C CA . PRO B 1 37 ? 14.75 -96.25 -36.969 1 87.62 37 PRO B CA 1
ATOM 6416 C C . PRO B 1 37 ? 13.609 -97.25 -37.094 1 87.62 37 PRO B C 1
ATOM 6418 O O . PRO B 1 37 ? 13.797 -98.438 -36.875 1 87.62 37 PRO B O 1
ATOM 6421 N N . GLN B 1 38 ? 12.5 -96.812 -37.594 1 86.44 38 GLN B N 1
ATOM 6422 C CA . GLN B 1 38 ? 11.344 -97.688 -37.781 1 86.44 38 GLN B CA 1
ATOM 6423 C C . GLN B 1 38 ? 10.922 -97.75 -39.25 1 86.44 38 GLN B C 1
ATOM 6425 O O . GLN B 1 38 ? 11.156 -96.812 -40 1 86.44 38 GLN B O 1
ATOM 6430 N N . GLN B 1 39 ? 10.406 -98.875 -39.531 1 86.12 39 GLN B N 1
ATOM 6431 C CA . GLN B 1 39 ? 9.945 -99.062 -40.906 1 86.12 39 GLN B CA 1
ATOM 6432 C C . GLN B 1 39 ? 8.555 -98.438 -41.094 1 86.12 39 GLN B C 1
ATOM 6434 O O . GLN B 1 39 ? 7.637 -98.75 -40.312 1 86.12 39 GLN B O 1
ATOM 6439 N N . TYR B 1 40 ? 8.453 -97.5 -42 1 87.75 40 TYR B N 1
ATOM 6440 C CA . TYR B 1 40 ? 7.172 -96.938 -42.375 1 87.75 40 TYR B CA 1
ATOM 6441 C C . TYR B 1 40 ? 6.895 -97.125 -43.875 1 87.75 40 TYR B C 1
ATOM 6443 O O . TYR B 1 40 ? 7.781 -96.938 -44.688 1 87.75 40 TYR B O 1
ATOM 6451 N N . ALA B 1 41 ? 5.645 -97.625 -44.125 1 82.44 41 ALA B N 1
ATOM 6452 C CA . ALA B 1 41 ? 5.168 -97.625 -45.5 1 82.44 41 ALA B CA 1
ATOM 6453 C C . ALA B 1 41 ? 4.359 -96.312 -45.781 1 82.44 41 ALA B C 1
ATOM 6455 O O . ALA B 1 41 ? 3.867 -95.688 -44.875 1 82.44 41 ALA B O 1
ATOM 6456 N N . THR B 1 42 ? 4.332 -95.875 -47 1 82.25 42 THR B N 1
ATOM 6457 C CA . THR B 1 42 ? 3.611 -94.688 -47.406 1 82.25 42 THR B CA 1
ATOM 6458 C C . THR B 1 42 ? 2.148 -94.75 -46.969 1 82.25 42 THR B C 1
ATOM 6460 O O . THR B 1 42 ? 1.511 -93.75 -46.719 1 82.25 42 THR B O 1
ATOM 6463 N N . GLU B 1 43 ? 1.569 -96 -46.844 1 82 43 GLU B N 1
ATOM 6464 C CA . GLU B 1 43 ? 0.187 -96.188 -46.438 1 82 43 GLU B CA 1
ATOM 6465 C C . GLU B 1 43 ? 0.022 -95.812 -44.938 1 82 43 GLU B C 1
ATOM 6467 O O . GLU B 1 43 ? -1.074 -95.5 -44.5 1 82 43 GLU B O 1
ATOM 6472 N N . ASP B 1 44 ? 1.189 -95.938 -44.281 1 83.81 44 ASP B N 1
ATOM 6473 C CA . ASP B 1 44 ? 1.166 -95.688 -42.844 1 83.81 44 ASP B CA 1
ATOM 6474 C C . ASP B 1 44 ? 1.378 -94.188 -42.531 1 83.81 44 ASP B C 1
ATOM 6476 O O . ASP B 1 44 ? 1.23 -93.75 -41.406 1 83.81 44 ASP B O 1
ATOM 6480 N N . LEU B 1 45 ? 1.733 -93.438 -43.531 1 86.94 45 LEU B N 1
ATOM 6481 C CA . LEU B 1 45 ? 2.025 -92 -43.312 1 86.94 45 LEU B CA 1
ATOM 6482 C C . LEU B 1 45 ? 0.742 -91.188 -43.312 1 86.94 45 LEU B C 1
ATOM 6484 O O . LEU B 1 45 ? -0.177 -91.438 -44.094 1 86.94 45 LEU B O 1
ATOM 6488 N N . GLU B 1 46 ? 0.619 -90.375 -42.344 1 86.69 46 GLU B N 1
ATOM 6489 C CA . GLU B 1 46 ? -0.534 -89.5 -42.25 1 86.69 46 GLU B CA 1
ATOM 6490 C C . GLU B 1 46 ? -0.113 -88 -42.312 1 86.69 46 GLU B C 1
ATOM 6492 O O . GLU B 1 46 ? 1.035 -87.688 -42 1 86.69 46 GLU B O 1
ATOM 6497 N N . ASN B 1 47 ? -1.059 -87.188 -42.75 1 88.19 47 ASN B N 1
ATOM 6498 C CA . ASN B 1 47 ? -0.792 -85.812 -42.844 1 88.19 47 ASN B CA 1
ATOM 6499 C C . ASN B 1 47 ? -0.538 -85.188 -41.438 1 88.19 47 ASN B C 1
ATOM 6501 O O . ASN B 1 47 ? -1.348 -85.375 -40.531 1 88.19 47 ASN B O 1
ATOM 6505 N N . GLY B 1 48 ? 0.598 -84.5 -41.344 1 88.12 48 GLY B N 1
ATOM 6506 C CA . GLY B 1 48 ? 0.941 -83.875 -40.094 1 88.12 48 GLY B CA 1
ATOM 6507 C C . GLY B 1 48 ? 1.721 -84.75 -39.125 1 88.12 48 GLY B C 1
ATOM 6508 O O . GLY B 1 48 ? 2.121 -84.312 -38.062 1 88.12 48 GLY B O 1
ATOM 6509 N N . GLN B 1 49 ? 1.947 -85.875 -39.469 1 90.56 49 GLN B N 1
ATOM 6510 C CA . GLN B 1 49 ? 2.631 -86.812 -38.594 1 90.56 49 GLN B CA 1
ATOM 6511 C C . GLN B 1 49 ? 4.078 -86.438 -38.344 1 90.56 49 GLN B C 1
ATOM 6513 O O . GLN B 1 49 ? 4.754 -85.938 -39.25 1 90.56 49 GLN B O 1
ATOM 6518 N N . VAL B 1 50 ? 4.453 -86.5 -37.125 1 93.69 50 VAL B N 1
ATOM 6519 C CA . VAL B 1 50 ? 5.828 -86.25 -36.719 1 93.69 50 VAL B CA 1
ATOM 6520 C C . VAL B 1 50 ? 6.559 -87.562 -36.406 1 93.69 50 VAL B C 1
ATOM 6522 O O . VAL B 1 50 ? 6.082 -88.375 -35.625 1 93.69 50 VAL B O 1
ATOM 6525 N N . LEU B 1 51 ? 7.691 -87.688 -37.031 1 92.5 51 LEU B N 1
ATOM 6526 C CA . LEU B 1 51 ? 8.445 -88.938 -36.906 1 92.5 51 LEU B CA 1
ATOM 6527 C C . LEU B 1 51 ? 9.859 -88.688 -36.406 1 92.5 51 LEU B C 1
ATOM 6529 O O . LEU B 1 51 ? 10.422 -87.562 -36.656 1 92.5 51 LEU B O 1
ATOM 6533 N N . GLU B 1 52 ? 10.391 -89.688 -35.75 1 92.25 52 GLU B N 1
ATOM 6534 C CA . GLU B 1 52 ? 11.727 -89.562 -35.188 1 92.25 52 GLU B CA 1
ATOM 6535 C C . GLU B 1 52 ? 12.781 -90.062 -36.156 1 92.25 52 GLU B C 1
ATOM 6537 O O . GLU B 1 52 ? 12.617 -91.188 -36.719 1 92.25 52 GLU B O 1
ATOM 6542 N N . SER B 1 53 ? 13.758 -89.312 -36.312 1 93.38 53 SER B N 1
ATOM 6543 C CA . SER B 1 53 ? 14.867 -89.75 -37.156 1 93.38 53 SER B CA 1
ATOM 6544 C C . SER B 1 53 ? 15.969 -90.438 -36.344 1 93.38 53 SER B C 1
ATOM 6546 O O . SER B 1 53 ? 15.875 -90.5 -35.125 1 93.38 53 SER B O 1
ATOM 6548 N N . SER B 1 54 ? 17 -90.875 -37.031 1 91.75 54 SER B N 1
ATOM 6549 C CA . SER B 1 54 ? 18.125 -91.5 -36.375 1 91.75 54 SER B CA 1
ATOM 6550 C C . SER B 1 54 ? 19.203 -90.5 -35.969 1 91.75 54 SER B C 1
ATOM 6552 O O . SER B 1 54 ? 20.203 -90.875 -35.344 1 91.75 54 SER B O 1
ATOM 6554 N N . TYR B 1 55 ? 18.938 -89.312 -36.375 1 93.56 55 TYR B N 1
ATOM 6555 C CA . TYR B 1 55 ? 19.875 -88.25 -35.969 1 93.56 55 TYR B CA 1
ATOM 6556 C C . TYR B 1 55 ? 19.578 -87.75 -34.562 1 93.56 55 TYR B C 1
ATOM 6558 O O . TYR B 1 55 ? 18.562 -87.062 -34.312 1 93.56 55 TYR B O 1
ATOM 6566 N N . ILE B 1 56 ? 20.531 -88.062 -33.625 1 92.62 56 ILE B N 1
ATOM 6567 C CA . ILE B 1 56 ? 20.328 -87.688 -32.219 1 92.62 56 ILE B CA 1
ATOM 6568 C C . ILE B 1 56 ? 21.25 -86.562 -31.828 1 92.62 56 ILE B C 1
ATOM 6570 O O . ILE B 1 56 ? 22.453 -86.562 -32.094 1 92.62 56 ILE B O 1
ATOM 6574 N N . ARG B 1 57 ? 20.656 -85.5 -31.422 1 92.88 57 ARG B N 1
ATOM 6575 C CA . ARG B 1 57 ? 21.359 -84.438 -30.734 1 92.88 57 ARG B CA 1
ATOM 6576 C C . ARG B 1 57 ? 21.141 -84.5 -29.234 1 92.88 57 ARG B C 1
ATOM 6578 O O . ARG B 1 57 ? 20.078 -84.125 -28.719 1 92.88 57 ARG B O 1
ATOM 6585 N N . PRO B 1 58 ? 22.125 -84.875 -28.562 1 90.69 58 PRO B N 1
ATOM 6586 C CA . PRO B 1 58 ? 21.938 -85.188 -27.141 1 90.69 58 PRO B CA 1
ATOM 6587 C C . PRO B 1 58 ? 21.422 -84 -26.359 1 90.69 58 PRO B C 1
ATOM 6589 O O . PRO B 1 58 ? 21.953 -82.875 -26.484 1 90.69 58 PRO B O 1
ATOM 6592 N N . GLY B 1 59 ? 20.312 -84.25 -25.641 1 91.56 59 GLY B N 1
ATOM 6593 C CA . GLY B 1 59 ? 19.797 -83.25 -24.719 1 91.56 59 GLY B CA 1
ATOM 6594 C C . GLY B 1 59 ? 18.766 -82.312 -25.359 1 91.56 59 GLY B C 1
ATOM 6595 O O . GLY B 1 59 ? 17.969 -81.688 -24.656 1 91.56 59 GLY B O 1
ATOM 6596 N N . PHE B 1 60 ? 18.672 -82.125 -26.641 1 93.81 60 PHE B N 1
ATOM 6597 C CA . PHE B 1 60 ? 17.844 -81.125 -27.359 1 93.81 60 PHE B CA 1
ATOM 6598 C C . PHE B 1 60 ? 16.375 -81.438 -27.219 1 93.81 60 PHE B C 1
ATOM 6600 O O . PHE B 1 60 ? 15.539 -80.562 -27.078 1 93.81 60 PHE B O 1
ATOM 6607 N N . LEU B 1 61 ? 16.031 -82.688 -27.281 1 94.19 61 LEU B N 1
ATOM 6608 C CA . LEU B 1 61 ? 14.617 -83.062 -27.234 1 94.19 61 LEU B CA 1
ATOM 6609 C C . LEU B 1 61 ? 14.32 -83.875 -26 1 94.19 61 LEU B C 1
ATOM 6611 O O . LEU B 1 61 ? 13.422 -84.75 -26.016 1 94.19 61 LEU B O 1
ATOM 6615 N N . GLY B 1 62 ? 15.125 -83.75 -24.891 1 87.5 62 GLY B N 1
ATOM 6616 C CA . GLY B 1 62 ? 14.898 -84.438 -23.609 1 87.5 62 GLY B CA 1
ATOM 6617 C C . GLY B 1 62 ? 16.031 -85.375 -23.203 1 87.5 62 GLY B C 1
ATOM 6618 O O . GLY B 1 62 ? 17.078 -85.375 -23.875 1 87.5 62 GLY B O 1
ATOM 6619 N N . LYS B 1 63 ? 15.859 -86 -22.156 1 80.44 63 LYS B N 1
ATOM 6620 C CA . LYS B 1 63 ? 16.906 -86.812 -21.578 1 80.44 63 LYS B CA 1
ATOM 6621 C C . LYS B 1 63 ? 17.031 -88.125 -22.328 1 80.44 63 LYS B C 1
ATOM 6623 O O . LYS B 1 63 ? 18.109 -88.75 -22.328 1 80.44 63 LYS B O 1
ATOM 6628 N N . ASP B 1 64 ? 15.953 -88.375 -22.984 1 80.12 64 ASP B N 1
ATOM 6629 C CA . ASP B 1 64 ? 16 -89.625 -23.75 1 80.12 64 ASP B CA 1
ATOM 6630 C C . ASP B 1 64 ? 16.594 -89.438 -25.141 1 80.12 64 ASP B C 1
ATOM 6632 O O . ASP B 1 64 ? 16.5 -88.312 -25.688 1 80.12 64 ASP B O 1
ATOM 6636 N N . ASP B 1 65 ? 17.641 -90 -25.484 1 83.44 65 ASP B N 1
ATOM 6637 C CA . ASP B 1 65 ? 18.281 -89.938 -26.781 1 83.44 65 ASP B CA 1
ATOM 6638 C C . ASP B 1 65 ? 17.266 -90.062 -27.906 1 83.44 65 ASP B C 1
ATOM 6640 O O . ASP B 1 65 ? 17.25 -91 -28.641 1 83.44 65 ASP B O 1
ATOM 6644 N N . VAL B 1 66 ? 16.453 -89 -27.984 1 89.56 66 VAL B N 1
ATOM 6645 C CA . VAL B 1 66 ? 15.43 -88.938 -29.016 1 89.56 66 VAL B CA 1
ATOM 6646 C C . VAL B 1 66 ? 16 -88.25 -30.281 1 89.56 66 VAL B C 1
ATOM 6648 O O . VAL B 1 66 ? 16.719 -87.25 -30.203 1 89.56 66 VAL B O 1
ATOM 6651 N N . GLY B 1 67 ? 15.742 -88.875 -31.375 1 91.94 67 GLY B N 1
ATOM 6652 C CA . GLY B 1 67 ? 16.234 -88.312 -32.656 1 91.94 67 GLY B CA 1
ATOM 6653 C C . GLY B 1 67 ? 15.484 -87.062 -33.094 1 91.94 67 GLY B C 1
ATOM 6654 O O . GLY B 1 67 ? 14.359 -86.812 -32.656 1 91.94 67 GLY B O 1
ATOM 6655 N N . GLN B 1 68 ? 16.141 -86.312 -33.906 1 94 68 GLN B N 1
ATOM 6656 C CA . GLN B 1 68 ? 15.516 -85.125 -34.469 1 94 68 GLN B CA 1
ATOM 6657 C C . GLN B 1 68 ? 14.273 -85.5 -35.281 1 94 68 GLN B C 1
ATOM 6659 O O . GLN B 1 68 ? 14.242 -86.5 -35.969 1 94 68 GLN B O 1
ATOM 6664 N N . MET B 1 69 ? 13.273 -84.625 -35.219 1 94 69 MET B N 1
ATOM 6665 C CA . MET B 1 69 ? 11.953 -85 -35.75 1 94 69 MET B CA 1
ATOM 6666 C C . MET B 1 69 ? 11.82 -84.562 -37.219 1 94 69 MET B C 1
ATOM 6668 O O . MET B 1 69 ? 12.477 -83.625 -37.656 1 94 69 MET B O 1
ATOM 6672 N N . LEU B 1 70 ? 10.984 -85.25 -37.969 1 94.5 70 LEU B N 1
ATOM 6673 C CA . LEU B 1 70 ? 10.555 -84.938 -39.312 1 94.5 70 LEU B CA 1
ATOM 6674 C C . LEU B 1 70 ? 9.039 -84.812 -39.375 1 94.5 70 LEU B C 1
ATOM 6676 O O . LEU B 1 70 ? 8.312 -85.5 -38.656 1 94.5 70 LEU B O 1
ATOM 6680 N N . LYS B 1 71 ? 8.641 -84 -40.25 1 93.94 71 LYS B N 1
ATOM 6681 C CA . LYS B 1 71 ? 7.203 -83.812 -40.406 1 93.94 71 LYS B CA 1
ATOM 6682 C C . LYS B 1 71 ? 6.723 -84.188 -41.781 1 93.94 71 LYS B C 1
ATOM 6684 O O . LYS B 1 71 ? 7.316 -83.812 -42.781 1 93.94 71 LYS B O 1
ATOM 6689 N N . ILE B 1 72 ? 5.672 -85 -41.75 1 92.81 72 ILE B N 1
ATOM 6690 C CA . ILE B 1 72 ? 5.07 -85.5 -43 1 92.81 72 ILE B CA 1
ATOM 6691 C C . ILE B 1 72 ? 3.852 -84.625 -43.344 1 92.81 72 ILE B C 1
ATOM 6693 O O . ILE B 1 72 ? 3.016 -84.375 -42.469 1 92.81 72 ILE B O 1
ATOM 6697 N N . THR B 1 73 ? 3.844 -84.125 -44.469 1 89.62 73 THR B N 1
ATOM 6698 C CA . THR B 1 73 ? 2.688 -83.375 -44.906 1 89.62 73 THR B CA 1
ATOM 6699 C C . THR B 1 73 ? 2.119 -84 -46.188 1 89.62 73 THR B C 1
ATOM 6701 O O . THR B 1 73 ? 2.859 -84.5 -47 1 89.62 73 THR B O 1
ATOM 6704 N N . GLU B 1 74 ? 0.846 -84 -46.219 1 87.31 74 GLU B N 1
ATOM 6705 C CA . GLU B 1 74 ? 0.167 -84.5 -47.406 1 87.31 74 GLU B CA 1
ATOM 6706 C C . GLU B 1 74 ? -0.458 -83.312 -48.219 1 87.31 74 GLU B C 1
ATOM 6708 O O . GLU B 1 74 ? -1.117 -82.438 -47.656 1 87.31 74 GLU B O 1
ATOM 6713 N N . LYS B 1 75 ? -0.051 -83.25 -49.438 1 80.06 75 LYS B N 1
ATOM 6714 C CA . LYS B 1 75 ? -0.666 -82.25 -50.344 1 80.06 75 LYS B CA 1
ATOM 6715 C C . LYS B 1 75 ? -1.545 -82.938 -51.375 1 80.06 75 LYS B C 1
ATOM 6717 O O . LYS B 1 75 ? -1.157 -84 -51.969 1 80.06 75 LYS B O 1
ATOM 6722 N N . PHE B 1 76 ? -2.686 -82.5 -51.719 1 75 76 PHE B N 1
ATOM 6723 C CA . PHE B 1 76 ? -3.656 -82.938 -52.688 1 75 76 PHE B CA 1
ATOM 6724 C C . PHE B 1 76 ? -4.004 -84.438 -52.5 1 75 76 PHE B C 1
ATOM 6726 O O . PHE B 1 76 ? -4.176 -85.188 -53.469 1 75 76 PHE B O 1
ATOM 6733 N N . ASP B 1 77 ? -3.98 -84.938 -51.312 1 69.19 77 ASP B N 1
ATOM 6734 C CA . ASP B 1 77 ? -4.391 -86.312 -50.875 1 69.19 77 ASP B CA 1
ATOM 6735 C C . ASP B 1 77 ? -3.582 -87.375 -51.594 1 69.19 77 ASP B C 1
ATOM 6737 O O . ASP B 1 77 ? -4 -88.5 -51.656 1 69.19 77 ASP B O 1
ATOM 6741 N N . THR B 1 78 ? -2.545 -86.938 -52.281 1 74 78 THR B N 1
ATOM 6742 C CA . THR B 1 78 ? -1.833 -87.938 -53.031 1 74 78 THR B CA 1
ATOM 6743 C C . THR B 1 78 ? -0.328 -87.875 -52.812 1 74 78 THR B C 1
ATOM 6745 O O . THR B 1 78 ? 0.371 -88.875 -52.781 1 74 78 THR B O 1
ATOM 6748 N N . PHE B 1 79 ? 0.062 -86.625 -52.594 1 84.38 79 PHE B N 1
ATOM 6749 C CA . PHE B 1 79 ? 1.508 -86.438 -52.562 1 84.38 79 PHE B CA 1
ATOM 6750 C C . PHE B 1 79 ? 1.979 -86.188 -51.125 1 84.38 79 PHE B C 1
ATOM 6752 O O . PHE B 1 79 ? 1.514 -85.25 -50.438 1 84.38 79 PHE B O 1
ATOM 6759 N N . PHE B 1 80 ? 2.846 -87.062 -50.719 1 88.69 80 PHE B N 1
ATOM 6760 C CA . PHE B 1 80 ? 3.42 -86.938 -49.375 1 88.69 80 PHE B CA 1
ATOM 6761 C C . PHE B 1 80 ? 4.738 -86.188 -49.438 1 88.69 80 PHE B C 1
ATOM 6763 O O . PHE B 1 80 ? 5.531 -86.375 -50.344 1 88.69 80 PHE B O 1
ATOM 6770 N N . HIS B 1 81 ? 4.84 -85.25 -48.531 1 91.75 81 HIS B N 1
ATOM 6771 C CA . HIS B 1 81 ? 6.07 -84.5 -48.406 1 91.75 81 HIS B CA 1
ATOM 6772 C C . HIS B 1 81 ? 6.707 -84.75 -47.031 1 91.75 81 HIS B C 1
ATOM 6774 O O . HIS B 1 81 ? 6.004 -84.875 -46.031 1 91.75 81 HIS B O 1
ATOM 6780 N N . VAL B 1 82 ? 7.977 -84.938 -46.969 1 92.25 82 VAL B N 1
ATOM 6781 C CA . VAL B 1 82 ? 8.734 -85 -45.75 1 92.25 82 VAL B CA 1
ATOM 6782 C C . VAL B 1 82 ? 9.562 -83.688 -45.562 1 92.25 82 VAL B C 1
ATOM 6784 O O . VAL B 1 82 ? 10.516 -83.5 -46.281 1 92.25 82 VAL B O 1
ATOM 6787 N N . ASN B 1 83 ? 9.281 -82.938 -44.562 1 92.06 83 ASN B N 1
ATOM 6788 C CA . ASN B 1 83 ? 9.898 -81.625 -44.344 1 92.06 83 ASN B CA 1
ATOM 6789 C C . ASN B 1 83 ? 9.867 -80.75 -45.594 1 92.06 83 ASN B C 1
ATOM 6791 O O . ASN B 1 83 ? 10.875 -80.125 -45.969 1 92.06 83 ASN B O 1
ATOM 6795 N N . GLY B 1 84 ? 8.875 -80.938 -46.344 1 86.31 84 GLY B N 1
ATOM 6796 C CA . GLY B 1 84 ? 8.727 -80.125 -47.562 1 86.31 84 GLY B CA 1
ATOM 6797 C C . GLY B 1 84 ? 9.234 -80.812 -48.781 1 86.31 84 GLY B C 1
ATOM 6798 O O . GLY B 1 84 ? 8.93 -80.438 -49.906 1 86.31 84 GLY B O 1
ATOM 6799 N N . ALA B 1 85 ? 9.984 -81.875 -48.625 1 89.94 85 ALA B N 1
ATOM 6800 C CA . ALA B 1 85 ? 10.492 -82.688 -49.75 1 89.94 85 ALA B CA 1
ATOM 6801 C C . ALA B 1 85 ? 9.453 -83.688 -50.25 1 89.94 85 ALA B C 1
ATOM 6803 O O . ALA B 1 85 ? 8.953 -84.5 -49.469 1 89.94 85 ALA B O 1
ATOM 6804 N N . ARG B 1 86 ? 9.25 -83.688 -51.469 1 91.44 86 ARG B N 1
ATOM 6805 C CA . ARG B 1 86 ? 8.227 -84.562 -52.031 1 91.44 86 ARG B CA 1
ATOM 6806 C C . ARG B 1 86 ? 8.758 -86 -52.219 1 91.44 86 ARG B C 1
ATOM 6808 O O . ARG B 1 86 ? 9.898 -86.188 -52.656 1 91.44 86 ARG B O 1
ATOM 6815 N N . ILE B 1 87 ? 7.953 -86.938 -51.844 1 90.25 87 ILE B N 1
ATOM 6816 C CA . ILE B 1 87 ? 8.289 -88.312 -52.094 1 90.25 87 ILE B CA 1
ATOM 6817 C C . ILE B 1 87 ? 7.934 -88.688 -53.531 1 90.25 87 ILE B C 1
ATOM 6819 O O . ILE B 1 87 ? 6.762 -88.688 -53.906 1 90.25 87 ILE B O 1
ATOM 6823 N N . LYS B 1 88 ? 8.859 -89 -54.375 1 88.25 88 LYS B N 1
ATOM 6824 C CA . LYS B 1 88 ? 8.664 -89.312 -55.781 1 88.25 88 LYS B CA 1
ATOM 6825 C C . LYS B 1 88 ? 8.344 -90.812 -55.969 1 88.25 88 LYS B C 1
ATOM 6827 O O . LYS B 1 88 ? 7.301 -91.188 -56.531 1 88.25 88 LYS B O 1
ATOM 6832 N N . ASP B 1 89 ? 9.352 -91.625 -55.562 1 85 89 ASP B N 1
ATOM 6833 C CA . ASP B 1 89 ? 9.164 -93.062 -55.656 1 85 89 ASP B CA 1
ATOM 6834 C C . ASP B 1 89 ? 8.891 -93.688 -54.281 1 85 89 ASP B C 1
ATOM 6836 O O . ASP B 1 89 ? 9.703 -93.562 -53.344 1 85 89 ASP B O 1
ATOM 6840 N N . LYS B 1 90 ? 7.766 -94.438 -54.281 1 84.94 90 LYS B N 1
ATOM 6841 C CA . LYS B 1 90 ? 7.258 -94.875 -53 1 84.94 90 LYS B CA 1
ATOM 6842 C C . LYS B 1 90 ? 7.574 -96.312 -52.719 1 84.94 90 LYS B C 1
ATOM 6844 O O . LYS B 1 90 ? 7.637 -97.125 -53.656 1 84.94 90 LYS B O 1
ATOM 6849 N N . ASP B 1 91 ? 7.938 -96.625 -51.438 1 83.94 91 ASP B N 1
ATOM 6850 C CA . ASP B 1 91 ? 7.953 -97.938 -50.812 1 83.94 91 ASP B CA 1
ATOM 6851 C C . ASP B 1 91 ? 8.852 -98.938 -51.594 1 83.94 91 ASP B C 1
ATOM 6853 O O . ASP B 1 91 ? 8.422 -100 -51.969 1 83.94 91 ASP B O 1
ATOM 6857 N N . ILE B 1 92 ? 10.062 -98.5 -51.812 1 82.44 92 ILE B N 1
ATOM 6858 C CA . ILE B 1 92 ? 11.039 -99.438 -52.375 1 82.44 92 ILE B CA 1
ATOM 6859 C C . ILE B 1 92 ? 11.602 -100.312 -51.25 1 82.44 92 ILE B C 1
ATOM 6861 O O . ILE B 1 92 ? 12.305 -99.812 -50.375 1 82.44 92 ILE B O 1
ATOM 6865 N N . PHE B 1 93 ? 11.172 -101.625 -51.188 1 78.62 93 PHE B N 1
ATOM 6866 C CA . PHE B 1 93 ? 11.578 -102.5 -50.125 1 78.62 93 PHE B CA 1
ATOM 6867 C C . PHE B 1 93 ? 12.969 -103.062 -50.375 1 78.62 93 PHE B C 1
ATOM 6869 O O . PHE B 1 93 ? 13.211 -103.688 -51.438 1 78.62 93 PHE B O 1
ATOM 6876 N N . VAL B 1 94 ? 14 -102.688 -49.531 1 75.19 94 VAL B N 1
ATOM 6877 C CA . VAL B 1 94 ? 15.352 -103.25 -49.656 1 75.19 94 VAL B CA 1
ATOM 6878 C C . VAL B 1 94 ? 15.414 -104.562 -48.969 1 75.19 94 VAL B C 1
ATOM 6880 O O . VAL B 1 94 ? 16.078 -105.5 -49.438 1 75.19 94 VAL B O 1
ATOM 6883 N N . ASN B 1 95 ? 14.812 -104.75 -47.812 1 77.44 95 ASN B N 1
ATOM 6884 C CA . ASN B 1 95 ? 14.578 -106 -47.094 1 77.44 95 ASN B CA 1
ATOM 6885 C C . ASN B 1 95 ? 13.227 -106 -46.406 1 77.44 95 ASN B C 1
ATOM 6887 O O . ASN B 1 95 ? 12.43 -105.062 -46.562 1 77.44 95 ASN B O 1
ATOM 6891 N N . ARG B 1 96 ? 12.906 -107.062 -45.688 1 77.56 96 ARG B N 1
ATOM 6892 C CA . ARG B 1 96 ? 11.586 -107.188 -45.062 1 77.56 96 ARG B CA 1
ATOM 6893 C C . ARG B 1 96 ? 11.312 -106.125 -44.062 1 77.56 96 ARG B C 1
ATOM 6895 O O . ARG B 1 96 ? 10.164 -105.75 -43.812 1 77.56 96 ARG B O 1
ATOM 6902 N N . ASN B 1 97 ? 12.367 -105.562 -43.594 1 83.62 97 ASN B N 1
ATOM 6903 C CA . ASN B 1 97 ? 12.164 -104.625 -42.5 1 83.62 97 ASN B CA 1
ATOM 6904 C C . ASN B 1 97 ? 12.664 -103.188 -42.812 1 83.62 97 ASN B C 1
ATOM 6906 O O . ASN B 1 97 ? 12.703 -102.375 -41.938 1 83.62 97 ASN B O 1
ATOM 6910 N N . THR B 1 98 ? 13.07 -103.062 -44.062 1 85.38 98 THR B N 1
ATOM 6911 C CA . THR B 1 98 ? 13.594 -101.75 -44.438 1 85.38 98 THR B CA 1
ATOM 6912 C C . THR B 1 98 ? 12.945 -101.25 -45.719 1 85.38 98 THR B C 1
ATOM 6914 O O . THR B 1 98 ? 12.828 -102 -46.688 1 85.38 98 THR B O 1
ATOM 6917 N N . THR B 1 99 ? 12.422 -100 -45.688 1 88 99 THR B N 1
ATOM 6918 C CA . THR B 1 99 ? 11.789 -99.375 -46.844 1 88 99 THR B CA 1
ATOM 6919 C C . THR B 1 99 ? 12.578 -98.188 -47.312 1 88 99 THR B C 1
ATOM 6921 O O . THR B 1 99 ? 13.094 -97.438 -46.469 1 88 99 THR B O 1
ATOM 6924 N N . LEU B 1 100 ? 12.719 -98 -48.625 1 88.75 100 LEU B N 1
ATOM 6925 C CA . LEU B 1 100 ? 13.391 -96.812 -49.219 1 88.75 100 LEU B CA 1
ATOM 6926 C C . LEU B 1 100 ? 12.414 -96 -50 1 88.75 100 LEU B C 1
ATOM 6928 O O . LEU B 1 100 ? 11.641 -96.5 -50.812 1 88.75 100 LEU B O 1
ATOM 6932 N N . ASN B 1 101 ? 12.273 -94.688 -49.625 1 91.06 101 ASN B N 1
ATOM 6933 C CA . ASN B 1 101 ? 11.477 -93.75 -50.344 1 91.06 101 ASN B CA 1
ATOM 6934 C C . ASN B 1 101 ? 12.359 -92.688 -50.969 1 91.06 101 ASN B C 1
ATOM 6936 O O . ASN B 1 101 ? 13.195 -92.062 -50.312 1 91.06 101 ASN B O 1
ATOM 6940 N N . VAL B 1 102 ? 12.258 -92.375 -52.281 1 91.94 102 VAL B N 1
ATOM 6941 C CA . VAL B 1 102 ? 13.078 -91.438 -52.969 1 91.94 102 VAL B CA 1
ATOM 6942 C C . VAL B 1 102 ? 12.438 -90 -52.875 1 91.94 102 VAL B C 1
ATOM 6944 O O . VAL B 1 102 ? 11.242 -89.875 -53.094 1 91.94 102 VAL B O 1
ATOM 6947 N N . ILE B 1 103 ? 13.234 -89.062 -52.406 1 92.62 103 ILE B N 1
ATOM 6948 C CA . ILE B 1 103 ? 12.719 -87.688 -52.219 1 92.62 103 ILE B CA 1
ATOM 6949 C C . ILE B 1 103 ? 13.445 -86.75 -53.125 1 92.62 103 ILE B C 1
ATOM 6951 O O . ILE B 1 103 ? 14.547 -87.062 -53.625 1 92.62 103 ILE B O 1
ATOM 6955 N N . ASP B 1 104 ? 12.93 -85.562 -53.375 1 91.44 104 ASP B N 1
ATOM 6956 C CA . ASP B 1 104 ? 13.43 -84.688 -54.406 1 91.44 104 ASP B CA 1
ATOM 6957 C C . ASP B 1 104 ? 14.312 -83.562 -53.812 1 91.44 104 ASP B C 1
ATOM 6959 O O . ASP B 1 104 ? 14.789 -82.688 -54.531 1 91.44 104 ASP B O 1
ATOM 6963 N N . GLN B 1 105 ? 14.445 -83.562 -52.469 1 91.94 105 GLN B N 1
ATOM 6964 C CA . GLN B 1 105 ? 15.297 -82.562 -51.812 1 91.94 105 GLN B CA 1
ATOM 6965 C C . GLN B 1 105 ? 16.047 -83.188 -50.656 1 91.94 105 GLN B C 1
ATOM 6967 O O . GLN B 1 105 ? 15.57 -84.188 -50.062 1 91.94 105 GLN B O 1
ATOM 6972 N N . VAL B 1 106 ? 17.203 -82.625 -50.406 1 91.69 106 VAL B N 1
ATOM 6973 C CA . VAL B 1 106 ? 17.953 -83.062 -49.219 1 91.69 106 VAL B CA 1
ATOM 6974 C C . VAL B 1 106 ? 17.328 -82.5 -47.969 1 91.69 106 VAL B C 1
ATOM 6976 O O . VAL B 1 106 ? 16.953 -81.375 -47.906 1 91.69 106 VAL B O 1
ATOM 6979 N N . LEU B 1 107 ? 17.047 -83.375 -47.062 1 91.88 107 LEU B N 1
ATOM 6980 C CA . LEU B 1 107 ? 16.469 -82.938 -45.781 1 91.88 107 LEU B CA 1
ATOM 6981 C C . LEU B 1 107 ? 17.5 -82.25 -44.906 1 91.88 107 LEU B C 1
ATOM 6983 O O . LEU B 1 107 ? 18.578 -82.812 -44.656 1 91.88 107 LEU B O 1
ATOM 6987 N N . GLU B 1 108 ? 17.234 -81.062 -44.531 1 89.5 108 GLU B N 1
ATOM 6988 C CA . GLU B 1 108 ? 18.109 -80.312 -43.594 1 89.5 108 GLU B CA 1
ATOM 6989 C C . GLU B 1 108 ? 17.562 -80.375 -42.188 1 89.5 108 GLU B C 1
ATOM 6991 O O . GLU B 1 108 ? 16.359 -80.25 -41.938 1 89.5 108 GLU B O 1
ATOM 6996 N N . PRO B 1 109 ? 18.469 -80.75 -41.188 1 91.44 109 PRO B N 1
ATOM 6997 C CA . PRO B 1 109 ? 18 -80.75 -39.812 1 91.44 109 PRO B CA 1
ATOM 6998 C C . PRO B 1 109 ? 17.453 -79.375 -39.375 1 91.44 109 PRO B C 1
ATOM 7000 O O . PRO B 1 109 ? 17.891 -78.312 -39.875 1 91.44 109 PRO B O 1
ATOM 7003 N N . PRO B 1 110 ? 16.422 -79.375 -38.531 1 93.5 110 PRO B N 1
ATOM 7004 C CA . PRO B 1 110 ? 15.805 -78.062 -38.094 1 93.5 110 PRO B CA 1
ATOM 7005 C C . PRO B 1 110 ? 16.781 -77.188 -37.375 1 93.5 110 PRO B C 1
ATOM 7007 O O . PRO B 1 110 ? 17.734 -77.625 -36.75 1 93.5 110 PRO B O 1
ATOM 7010 N N . ARG B 1 111 ? 16.531 -75.875 -37.438 1 94.25 111 ARG B N 1
ATOM 7011 C CA . ARG B 1 111 ? 17.328 -74.875 -36.781 1 94.25 111 ARG B CA 1
ATOM 7012 C C . ARG B 1 111 ? 16.953 -74.812 -35.281 1 94.25 111 ARG B C 1
ATOM 7014 O O . ARG B 1 111 ? 15.945 -75.375 -34.875 1 94.25 111 ARG B O 1
ATOM 7021 N N . ILE B 1 112 ? 17.844 -74.125 -34.531 1 95.62 112 ILE B N 1
ATOM 7022 C CA . ILE B 1 112 ? 17.578 -73.875 -33.125 1 95.62 112 ILE B CA 1
ATOM 7023 C C . ILE B 1 112 ? 16.297 -73.062 -32.938 1 95.62 112 ILE B C 1
ATOM 7025 O O . ILE B 1 112 ? 15.938 -72.312 -33.812 1 95.62 112 ILE B O 1
ATOM 7029 N N . LEU B 1 113 ? 15.594 -73.312 -31.891 1 96.94 113 LEU B N 1
ATOM 7030 C CA . LEU B 1 113 ? 14.266 -72.75 -31.688 1 96.94 113 LEU B CA 1
ATOM 7031 C C . LEU B 1 113 ? 14.32 -71.188 -31.75 1 96.94 113 LEU B C 1
ATOM 7033 O O . LEU B 1 113 ? 13.422 -70.562 -32.312 1 96.94 113 LEU B O 1
ATOM 7037 N N . SER B 1 114 ? 15.273 -70.562 -31.188 1 96.44 114 SER B N 1
ATOM 7038 C CA . SER B 1 114 ? 15.43 -69.125 -31.203 1 96.44 114 SER B CA 1
ATOM 7039 C C . SER B 1 114 ? 15.406 -68.562 -32.625 1 96.44 114 SER B C 1
ATOM 7041 O O . SER B 1 114 ? 14.75 -67.562 -32.906 1 96.44 114 SER B O 1
ATOM 7043 N N . GLN B 1 115 ? 16.047 -69.25 -33.562 1 96.06 115 GLN B N 1
ATOM 7044 C CA . GLN B 1 115 ? 16.094 -68.812 -34.969 1 96.06 115 GLN B CA 1
ATOM 7045 C C . GLN B 1 115 ? 14.75 -69 -35.656 1 96.06 115 GLN B C 1
ATOM 7047 O O . GLN B 1 115 ? 14.344 -68.25 -36.5 1 96.06 115 GLN B O 1
ATOM 7052 N N . VAL B 1 116 ? 14.148 -70.125 -35.281 1 96.69 116 VAL B N 1
ATOM 7053 C CA . VAL B 1 116 ? 12.844 -70.438 -35.844 1 96.69 116 VAL B CA 1
ATOM 7054 C C . VAL B 1 116 ? 11.852 -69.312 -35.469 1 96.69 116 VAL B C 1
ATOM 7056 O O . VAL B 1 116 ? 11.07 -68.875 -36.312 1 96.69 116 VAL B O 1
ATOM 7059 N N . VAL B 1 117 ? 11.93 -68.875 -34.219 1 97.06 117 VAL B N 1
ATOM 7060 C CA . VAL B 1 117 ? 11.062 -67.75 -33.781 1 97.06 117 VAL B CA 1
ATOM 7061 C C . VAL B 1 117 ? 11.367 -66.5 -34.562 1 97.06 117 VAL B C 1
ATOM 7063 O O . VAL B 1 117 ? 10.453 -65.75 -34.969 1 97.06 117 VAL B O 1
ATOM 7066 N N . GLN B 1 118 ? 12.602 -66.125 -34.75 1 95.62 118 GLN B N 1
ATOM 7067 C CA . GLN B 1 118 ? 13.023 -64.938 -35.469 1 95.62 118 GLN B CA 1
ATOM 7068 C C . GLN B 1 118 ? 12.43 -64.938 -36.875 1 95.62 118 GLN B C 1
ATOM 7070 O O . GLN B 1 118 ? 12 -63.844 -37.344 1 95.62 118 GLN B O 1
ATOM 7075 N N . TYR B 1 119 ? 12.352 -66.062 -37.469 1 94.5 119 TYR B N 1
ATOM 7076 C CA . TYR B 1 119 ? 11.852 -66.125 -38.844 1 94.5 119 TYR B CA 1
ATOM 7077 C C . TYR B 1 119 ? 10.328 -66.062 -38.875 1 94.5 119 TYR B C 1
ATOM 7079 O O . TYR B 1 119 ? 9.766 -65.438 -39.812 1 94.5 119 TYR B O 1
ATOM 7087 N N . GLN B 1 120 ? 9.703 -66.625 -37.875 1 94.62 120 GLN B N 1
ATOM 7088 C CA . GLN B 1 120 ? 8.25 -66.688 -37.875 1 94.62 120 GLN B CA 1
ATOM 7089 C C . GLN B 1 120 ? 7.629 -65.438 -37.344 1 94.62 120 GLN B C 1
ATOM 7091 O O . GLN B 1 120 ? 6.562 -65 -37.781 1 94.62 120 GLN B O 1
ATOM 7096 N N . ASP B 1 121 ? 8.211 -64.812 -36.312 1 95.19 121 ASP B N 1
ATOM 7097 C CA . ASP B 1 121 ? 7.719 -63.625 -35.656 1 95.19 121 ASP B CA 1
ATOM 7098 C C . ASP B 1 121 ? 8.867 -62.719 -35.188 1 95.19 121 ASP B C 1
ATOM 7100 O O . ASP B 1 121 ? 9.281 -62.781 -34.031 1 95.19 121 ASP B O 1
ATOM 7104 N N . GLY B 1 122 ? 9.211 -61.844 -36.094 1 93.75 122 GLY B N 1
ATOM 7105 C CA . GLY B 1 122 ? 10.336 -60.969 -35.844 1 93.75 122 GLY B CA 1
ATOM 7106 C C . GLY B 1 122 ? 10.094 -60.031 -34.688 1 93.75 122 GLY B C 1
ATOM 7107 O O . GLY B 1 122 ? 11.016 -59.688 -33.938 1 93.75 122 GLY B O 1
ATOM 7108 N N . LYS B 1 123 ? 8.914 -59.562 -34.469 1 94.69 123 LYS B N 1
ATOM 7109 C CA . LYS B 1 123 ? 8.578 -58.625 -33.438 1 94.69 123 LYS B CA 1
ATOM 7110 C C . LYS B 1 123 ? 8.68 -59.25 -32.062 1 94.69 123 LYS B C 1
ATOM 7112 O O . LYS B 1 123 ? 9.195 -58.625 -31.109 1 94.69 123 LYS B O 1
ATOM 7117 N N . LEU B 1 124 ? 8.117 -60.469 -32 1 95.5 124 LEU B N 1
ATOM 7118 C CA . LEU B 1 124 ? 8.219 -61.156 -30.734 1 95.5 124 LEU B CA 1
ATOM 7119 C C . LEU B 1 124 ? 9.672 -61.469 -30.391 1 95.5 124 LEU B C 1
ATOM 7121 O O . LEU B 1 124 ? 10.078 -61.406 -29.234 1 95.5 124 LEU B O 1
ATOM 7125 N N . TYR B 1 125 ? 10.438 -61.781 -31.469 1 96.31 125 TYR B N 1
ATOM 7126 C CA . TYR B 1 125 ? 11.852 -62.062 -31.266 1 96.31 125 TYR B CA 1
ATOM 7127 C C . TYR B 1 125 ? 12.586 -60.844 -30.703 1 96.31 125 TYR B C 1
ATOM 7129 O O . TYR B 1 125 ? 13.438 -61 -29.828 1 96.31 125 TYR B O 1
ATOM 7137 N N . ASP B 1 126 ? 12.234 -59.75 -31.219 1 95.62 126 ASP B N 1
ATOM 7138 C CA . ASP B 1 126 ? 12.844 -58.5 -30.719 1 95.62 126 ASP B CA 1
ATOM 7139 C C . ASP B 1 126 ? 12.602 -58.344 -29.219 1 95.62 126 ASP B C 1
ATOM 7141 O O . ASP B 1 126 ? 13.5 -57.906 -28.484 1 95.62 126 ASP B O 1
ATOM 7145 N N . LEU B 1 127 ? 11.406 -58.625 -28.766 1 95.75 127 LEU B N 1
ATOM 7146 C CA . LEU B 1 127 ? 11.078 -58.531 -27.359 1 95.75 127 LEU B CA 1
ATOM 7147 C C . LEU B 1 127 ? 11.844 -59.594 -26.547 1 95.75 127 LEU B C 1
ATOM 7149 O O . LEU B 1 127 ? 12.266 -59.312 -25.422 1 95.75 127 LEU B O 1
ATOM 7153 N N . MET B 1 128 ? 12.039 -60.75 -27.109 1 96.12 128 MET B N 1
ATOM 7154 C CA . MET B 1 128 ? 12.805 -61.812 -26.453 1 96.12 128 MET B CA 1
ATOM 7155 C C . MET B 1 128 ? 14.266 -61.406 -26.297 1 96.12 128 MET B C 1
ATOM 7157 O O . MET B 1 128 ? 14.891 -61.688 -25.281 1 96.12 128 MET B O 1
ATOM 7161 N N . GLU B 1 129 ? 14.734 -60.781 -27.328 1 95.25 129 GLU B N 1
ATOM 7162 C CA . GLU B 1 129 ? 16.109 -60.312 -27.266 1 95.25 129 GLU B CA 1
ATOM 7163 C C . GLU B 1 129 ? 16.297 -59.281 -26.156 1 95.25 129 GLU B C 1
ATOM 7165 O O . GLU B 1 129 ? 17.281 -59.312 -25.438 1 95.25 129 GLU B O 1
ATOM 7170 N N . LYS B 1 130 ? 15.32 -58.438 -26.062 1 94.19 130 LYS B N 1
ATOM 7171 C CA . LYS B 1 130 ? 15.375 -57.375 -25.062 1 94.19 130 LYS B CA 1
ATOM 7172 C C . LYS B 1 130 ? 15.367 -57.938 -23.656 1 94.19 130 LYS B C 1
ATOM 7174 O O . LYS B 1 130 ? 15.961 -57.375 -22.734 1 94.19 130 LYS B O 1
ATOM 7179 N N . THR B 1 131 ? 14.703 -59.062 -23.438 1 94.62 131 THR B N 1
ATOM 7180 C CA . THR B 1 131 ? 14.547 -59.625 -22.094 1 94.62 131 THR B CA 1
ATOM 7181 C C . THR B 1 131 ? 15.547 -60.75 -21.875 1 94.62 131 THR B C 1
ATOM 7183 O O . THR B 1 131 ? 15.641 -61.312 -20.766 1 94.62 131 THR B O 1
ATOM 7186 N N . GLY B 1 132 ? 16.266 -61.188 -22.906 1 94 132 GLY B N 1
ATOM 7187 C CA . GLY B 1 132 ? 17.266 -62.25 -22.797 1 94 132 GLY B CA 1
ATOM 7188 C C . GLY B 1 132 ? 16.688 -63.625 -22.969 1 94 132 GLY B C 1
ATOM 7189 O O . GLY B 1 132 ? 17.375 -64.625 -22.75 1 94 132 GLY B O 1
ATOM 7190 N N . ILE B 1 133 ? 15.469 -63.719 -23.312 1 95.81 133 ILE B N 1
ATOM 7191 C CA . ILE B 1 133 ? 14.828 -65 -23.469 1 95.81 133 ILE B CA 1
ATOM 7192 C C . ILE B 1 133 ? 15.312 -65.688 -24.734 1 95.81 133 ILE B C 1
ATOM 7194 O O . ILE B 1 133 ? 15.234 -66.938 -24.875 1 95.81 133 ILE B O 1
ATOM 7198 N N . ASP B 1 134 ? 15.781 -64.938 -25.703 1 94.69 134 ASP B N 1
ATOM 7199 C CA . ASP B 1 134 ? 16.375 -65.5 -26.906 1 94.69 134 ASP B CA 1
ATOM 7200 C C . ASP B 1 134 ? 17.531 -66.438 -26.562 1 94.69 134 ASP B C 1
ATOM 7202 O O . ASP B 1 134 ? 17.672 -67.5 -27.188 1 94.69 134 ASP B O 1
ATOM 7206 N N . LYS B 1 135 ? 18.266 -66.062 -25.578 1 95.62 135 LYS B N 1
ATOM 7207 C CA . LYS B 1 135 ? 19.391 -66.875 -25.141 1 95.62 135 LYS B CA 1
ATOM 7208 C C . LYS B 1 135 ? 18.906 -68.188 -24.469 1 95.62 135 LYS B C 1
ATOM 7210 O O . LYS B 1 135 ? 19.531 -69.25 -24.609 1 95.62 135 LYS B O 1
ATOM 7215 N N . VAL B 1 136 ? 17.859 -68.062 -23.734 1 95.69 136 VAL B N 1
ATOM 7216 C CA . VAL B 1 136 ? 17.266 -69.188 -23.094 1 95.69 136 VAL B CA 1
ATOM 7217 C C . VAL B 1 136 ? 16.828 -70.188 -24.156 1 95.69 136 VAL B C 1
ATOM 7219 O O . VAL B 1 136 ? 17.078 -71.438 -24.031 1 95.69 136 VAL B O 1
ATOM 7222 N N . LEU B 1 137 ? 16.281 -69.75 -25.234 1 96 137 LEU B N 1
ATOM 7223 C CA . LEU B 1 137 ? 15.766 -70.562 -26.297 1 96 137 LEU B CA 1
ATOM 7224 C C . LEU B 1 137 ? 16.906 -71.188 -27.125 1 96 137 LEU B C 1
ATOM 7226 O O . LEU B 1 137 ? 16.672 -72 -27.984 1 96 137 LEU B O 1
ATOM 7230 N N . GLU B 1 138 ? 18.062 -70.812 -26.812 1 94.69 138 GLU B N 1
ATOM 7231 C CA . GLU B 1 138 ? 19.234 -71.375 -27.5 1 94.69 138 GLU B CA 1
ATOM 7232 C C . GLU B 1 138 ? 19.875 -72.5 -26.672 1 94.69 138 GLU B C 1
ATOM 7234 O O . GLU B 1 138 ? 20.766 -73.188 -27.141 1 94.69 138 GLU B O 1
ATOM 7239 N N . GLU B 1 139 ? 19.375 -72.75 -25.594 1 95 139 GLU B N 1
ATOM 7240 C CA . GLU B 1 139 ? 19.922 -73.75 -24.719 1 95 139 GLU B CA 1
ATOM 7241 C C . GLU B 1 139 ? 19.641 -75.188 -25.266 1 95 139 GLU B C 1
ATOM 7243 O O . GLU B 1 139 ? 18.719 -75.375 -26.062 1 95 139 GLU B O 1
ATOM 7248 N N . GLU B 1 140 ? 20.469 -76.125 -24.812 1 93 140 GLU B N 1
ATOM 7249 C CA . GLU B 1 140 ? 20.344 -77.5 -25.281 1 93 140 GLU B CA 1
ATOM 7250 C C . GLU B 1 140 ? 19.375 -78.312 -24.391 1 93 140 GLU B C 1
ATOM 7252 O O . GLU B 1 140 ? 19.75 -79.312 -23.828 1 93 140 GLU B O 1
ATOM 7257 N N . ARG B 1 141 ? 18.281 -77.875 -24.297 1 94.25 141 ARG B N 1
ATOM 7258 C CA . ARG B 1 141 ? 17.156 -78.562 -23.641 1 94.25 141 ARG B CA 1
ATOM 7259 C C . ARG B 1 141 ? 15.859 -78.312 -24.391 1 94.25 141 ARG B C 1
ATOM 7261 O O . ARG B 1 141 ? 15.758 -77.312 -25.156 1 94.25 141 ARG B O 1
ATOM 7268 N N . PRO B 1 142 ? 14.898 -79.062 -24.25 1 95.88 142 PRO B N 1
ATOM 7269 C CA . PRO B 1 142 ? 13.695 -79 -25.078 1 95.88 142 PRO B CA 1
ATOM 7270 C C . PRO B 1 142 ? 12.773 -77.875 -24.688 1 95.88 142 PRO B C 1
ATOM 7272 O O . PRO B 1 142 ? 12.633 -77.562 -23.484 1 95.88 142 PRO B O 1
ATOM 7275 N N . PHE B 1 143 ? 12.172 -77.25 -25.688 1 97.12 143 PHE B N 1
ATOM 7276 C CA . PHE B 1 143 ? 11.25 -76.125 -25.453 1 97.12 143 PHE B CA 1
ATOM 7277 C C . PHE B 1 143 ? 10.047 -76.25 -26.391 1 97.12 143 PHE B C 1
ATOM 7279 O O . PHE B 1 143 ? 10.109 -76.938 -27.422 1 97.12 143 PHE B O 1
ATOM 7286 N N . THR B 1 144 ? 8.969 -75.688 -26.016 1 97.56 144 THR B N 1
ATOM 7287 C CA . THR B 1 144 ? 7.824 -75.375 -26.859 1 97.56 144 THR B CA 1
ATOM 7288 C C . THR B 1 144 ? 7.445 -73.875 -26.734 1 97.56 144 THR B C 1
ATOM 7290 O O . THR B 1 144 ? 7.41 -73.312 -25.625 1 97.56 144 THR B O 1
ATOM 7293 N N . THR B 1 145 ? 7.312 -73.25 -27.766 1 97.38 145 THR B N 1
ATOM 7294 C CA . THR B 1 145 ? 6.902 -71.812 -27.719 1 97.38 145 THR B CA 1
ATOM 7295 C C . THR B 1 145 ? 5.77 -71.562 -28.703 1 97.38 145 THR B C 1
ATOM 7297 O O . THR B 1 145 ? 5.41 -72.438 -29.5 1 97.38 145 THR B O 1
ATOM 7300 N N . PHE B 1 146 ? 5.129 -70.375 -28.516 1 97 146 PHE B N 1
ATOM 7301 C CA . PHE B 1 146 ? 3.975 -70 -29.328 1 97 146 PHE B CA 1
ATOM 7302 C C . PHE B 1 146 ? 4.215 -68.688 -30.016 1 97 146 PHE B C 1
ATOM 7304 O O . PHE B 1 146 ? 4.797 -67.75 -29.422 1 97 146 PHE B O 1
ATOM 7311 N N . VAL B 1 147 ? 3.865 -68.562 -31.25 1 96.44 147 VAL B N 1
ATOM 7312 C CA . VAL B 1 147 ? 3.932 -67.25 -31.969 1 96.44 147 VAL B CA 1
ATOM 7313 C C . VAL B 1 147 ? 2.584 -67 -32.625 1 96.44 147 VAL B C 1
ATOM 7315 O O . VAL B 1 147 ? 1.723 -67.875 -32.719 1 96.44 147 VAL B O 1
ATOM 7318 N N . SER B 1 148 ? 2.391 -65.688 -32.906 1 95.06 148 SER B N 1
ATOM 7319 C CA . SER B 1 148 ? 1.146 -65.25 -33.531 1 95.06 148 SER B CA 1
ATOM 7320 C C . SER B 1 148 ? 1.392 -64.125 -34.531 1 95.06 148 SER B C 1
ATOM 7322 O O . SER B 1 148 ? 2.428 -63.469 -34.469 1 95.06 148 SER B O 1
ATOM 7324 N N . ALA B 1 149 ? 0.46 -63.969 -35.438 1 89.94 149 ALA B N 1
ATOM 7325 C CA . ALA B 1 149 ? 0.511 -62.812 -36.344 1 89.94 149 ALA B CA 1
ATOM 7326 C C . ALA B 1 149 ? 0.206 -61.531 -35.594 1 89.94 149 ALA B C 1
ATOM 7328 O O . ALA B 1 149 ? 0.626 -60.438 -36.031 1 89.94 149 ALA B O 1
ATOM 7329 N N . LYS B 1 150 ? -0.473 -61.719 -34.531 1 92.31 150 LYS B N 1
ATOM 7330 C CA . LYS B 1 150 ? -0.772 -60.531 -33.719 1 92.31 150 LYS B CA 1
ATOM 7331 C C . LYS B 1 150 ? 0.393 -60.188 -32.781 1 92.31 150 LYS B C 1
ATOM 7333 O O . LYS B 1 150 ? 0.985 -61.094 -32.156 1 92.31 150 LYS B O 1
ATOM 7338 N N . TYR B 1 151 ? 0.65 -58.906 -32.781 1 91.5 151 TYR B N 1
ATOM 7339 C CA . TYR B 1 151 ? 1.754 -58.438 -31.938 1 91.5 151 TYR B CA 1
ATOM 7340 C C . TYR B 1 151 ? 1.405 -58.531 -30.453 1 91.5 151 TYR B C 1
ATOM 7342 O O . TYR B 1 151 ? 0.297 -58.188 -30.047 1 91.5 151 TYR B O 1
ATOM 7350 N N . LEU B 1 152 ? 2.334 -59.094 -29.688 1 91.38 152 LEU B N 1
ATOM 7351 C CA . LEU B 1 152 ? 2.129 -59.375 -28.266 1 91.38 152 LEU B CA 1
ATOM 7352 C C . LEU B 1 152 ? 1.65 -58.125 -27.547 1 91.38 152 LEU B C 1
ATOM 7354 O O . LEU B 1 152 ? 0.752 -58.188 -26.703 1 91.38 152 LEU B O 1
ATOM 7358 N N . LEU B 1 153 ? 2.178 -56.906 -27.891 1 92.31 153 LEU B N 1
ATOM 7359 C CA . LEU B 1 153 ? 1.962 -55.688 -27.109 1 92.31 153 LEU B CA 1
ATOM 7360 C C . LEU B 1 153 ? 0.723 -54.969 -27.609 1 92.31 153 LEU B C 1
ATOM 7362 O O . LEU B 1 153 ? 0.299 -53.969 -26.984 1 92.31 153 LEU B O 1
ATOM 7366 N N . ASP B 1 154 ? 0.076 -55.375 -28.609 1 91.31 154 ASP B N 1
ATOM 7367 C CA . ASP B 1 154 ? -1.093 -54.688 -29.156 1 91.31 154 ASP B CA 1
ATOM 7368 C C . ASP B 1 154 ? -2.281 -54.781 -28.203 1 91.31 154 ASP B C 1
ATOM 7370 O O . ASP B 1 154 ? -3.236 -54 -28.312 1 91.31 154 ASP B O 1
ATOM 7374 N N . ARG B 1 155 ? -2.191 -55.688 -27.266 1 88.69 155 ARG B N 1
ATOM 7375 C CA . ARG B 1 155 ? -3.279 -55.844 -26.312 1 88.69 155 ARG B CA 1
ATOM 7376 C C . ARG B 1 155 ? -3.227 -54.75 -25.234 1 88.69 155 ARG B C 1
ATOM 7378 O O . ARG B 1 155 ? -4.219 -54.5 -24.562 1 88.69 155 ARG B O 1
ATOM 7385 N N . PHE B 1 156 ? -2.203 -54.125 -25.156 1 91.88 156 PHE B N 1
ATOM 7386 C CA . PHE B 1 156 ? -2.018 -53.094 -24.125 1 91.88 156 PHE B CA 1
ATOM 7387 C C . PHE B 1 156 ? -2.18 -51.719 -24.719 1 91.88 156 PHE B C 1
ATOM 7389 O O . PHE B 1 156 ? -1.982 -51.5 -25.922 1 91.88 156 PHE B O 1
ATOM 7396 N N . ASN B 1 157 ? -2.604 -50.719 -23.844 1 90.12 157 ASN B N 1
ATOM 7397 C CA . ASN B 1 157 ? -2.672 -49.344 -24.297 1 90.12 157 ASN B CA 1
ATOM 7398 C C . ASN B 1 157 ? -1.283 -48.719 -24.406 1 90.12 157 ASN B C 1
ATOM 7400 O O . ASN B 1 157 ? -0.283 -49.344 -24.078 1 90.12 157 ASN B O 1
ATOM 7404 N N . HIS B 1 158 ? -1.237 -47.594 -24.969 1 89.81 158 HIS B N 1
ATOM 7405 C CA . HIS B 1 158 ? 0.045 -46.969 -25.281 1 89.81 158 HIS B CA 1
ATOM 7406 C C . HIS B 1 158 ? 0.87 -46.75 -24.016 1 89.81 158 HIS B C 1
ATOM 7408 O O . HIS B 1 158 ? 2.098 -46.875 -24.031 1 89.81 158 HIS B O 1
ATOM 7414 N N . VAL B 1 159 ? 0.246 -46.438 -22.922 1 92.56 159 VAL B N 1
ATOM 7415 C CA . VAL B 1 159 ? 0.956 -46.188 -21.672 1 92.56 159 VAL B CA 1
ATOM 7416 C C . VAL B 1 159 ? 1.538 -47.5 -21.141 1 92.56 159 VAL B C 1
ATOM 7418 O O . VAL B 1 159 ? 2.689 -47.531 -20.703 1 92.56 159 VAL B O 1
ATOM 7421 N N . GLU B 1 160 ? 0.783 -48.5 -21.172 1 93.81 160 GLU B N 1
ATOM 7422 C CA . GLU B 1 160 ? 1.223 -49.812 -20.703 1 93.81 160 GLU B CA 1
ATOM 7423 C C . GLU B 1 160 ? 2.352 -50.344 -21.578 1 93.81 160 GLU B C 1
ATOM 7425 O O . GLU B 1 160 ? 3.311 -50.938 -21.078 1 93.81 160 GLU B O 1
ATOM 7430 N N . LYS B 1 161 ? 2.17 -50.062 -22.875 1 93.81 161 LYS B N 1
ATOM 7431 C CA . LYS B 1 161 ? 3.225 -50.469 -23.797 1 93.81 161 LYS B CA 1
ATOM 7432 C C . LYS B 1 161 ? 4.535 -49.75 -23.484 1 93.81 161 LYS B C 1
ATOM 7434 O O . LYS B 1 161 ? 5.598 -50.375 -23.438 1 93.81 161 LYS B O 1
ATOM 7439 N N . ASN B 1 162 ? 4.383 -48.5 -23.25 1 93.5 162 ASN B N 1
ATOM 7440 C CA . ASN B 1 162 ? 5.562 -47.719 -22.938 1 93.5 162 ASN B CA 1
ATOM 7441 C C . ASN B 1 162 ? 6.246 -48.188 -21.672 1 93.5 162 ASN B C 1
ATOM 7443 O O . ASN B 1 162 ? 7.477 -48.219 -21.578 1 93.5 162 ASN B O 1
ATOM 7447 N N . TYR B 1 163 ? 5.496 -48.562 -20.719 1 95.25 163 TYR B N 1
ATOM 7448 C CA . TYR B 1 163 ? 6.039 -49.094 -19.469 1 95.25 163 TYR B CA 1
ATOM 7449 C C . TYR B 1 163 ? 6.77 -50.406 -19.719 1 95.25 163 TYR B C 1
ATOM 7451 O O . TYR B 1 163 ? 7.91 -50.594 -19.281 1 95.25 163 TYR B O 1
ATOM 7459 N N . LEU B 1 164 ? 6.109 -51.25 -20.453 1 94.62 164 LEU B N 1
ATOM 7460 C CA . LEU B 1 164 ? 6.633 -52.594 -20.656 1 94.62 164 LEU B CA 1
ATOM 7461 C C . LEU B 1 164 ? 7.953 -52.562 -21.422 1 94.62 164 LEU B C 1
ATOM 7463 O O . LEU B 1 164 ? 8.844 -53.375 -21.172 1 94.62 164 LEU B O 1
ATOM 7467 N N . VAL B 1 165 ? 8.078 -51.625 -22.328 1 93.44 165 VAL B N 1
ATOM 7468 C CA . VAL B 1 165 ? 9.297 -51.562 -23.141 1 93.44 165 VAL B CA 1
ATOM 7469 C C . VAL B 1 165 ? 10.336 -50.688 -22.438 1 93.44 165 VAL B C 1
ATOM 7471 O O . VAL B 1 165 ? 11.508 -50.688 -22.812 1 93.44 165 VAL B O 1
ATOM 7474 N N . SER B 1 166 ? 9.945 -50.094 -21.406 1 92.56 166 SER B N 1
ATOM 7475 C CA . SER B 1 166 ? 10.867 -49.25 -20.672 1 92.56 166 SER B CA 1
ATOM 7476 C C . SER B 1 166 ? 11.781 -50.062 -19.766 1 92.56 166 SER B C 1
ATOM 7478 O O . SER B 1 166 ? 11.586 -51.25 -19.594 1 92.56 166 SER B O 1
ATOM 7480 N N . LYS B 1 167 ? 12.828 -49.375 -19.219 1 92.06 167 LYS B N 1
ATOM 7481 C CA . LYS B 1 167 ? 13.781 -50 -18.312 1 92.06 167 LYS B CA 1
ATOM 7482 C C . LYS B 1 167 ? 13.086 -50.469 -17.031 1 92.06 167 LYS B C 1
ATOM 7484 O O . LYS B 1 167 ? 13.516 -51.438 -16.406 1 92.06 167 LYS B O 1
ATOM 7489 N N . TYR B 1 168 ? 11.969 -49.875 -16.75 1 92.69 168 TYR B N 1
ATOM 7490 C CA . TYR B 1 168 ? 11.297 -50.188 -15.484 1 92.69 168 TYR B CA 1
ATOM 7491 C C . TYR B 1 168 ? 10.336 -51.344 -15.633 1 92.69 168 TYR B C 1
ATOM 7493 O O . TYR B 1 168 ? 9.914 -51.938 -14.641 1 92.69 168 TYR B O 1
ATOM 7501 N N . GLY B 1 169 ? 9.961 -51.688 -16.828 1 93.88 169 GLY B N 1
ATOM 7502 C CA . GLY B 1 169 ? 9 -52.75 -17.062 1 93.88 169 GLY B CA 1
ATOM 7503 C C . GLY B 1 169 ? 9.641 -54.031 -17.562 1 93.88 169 GLY B C 1
ATOM 7504 O O . GLY B 1 169 ? 8.945 -54.969 -17.953 1 93.88 169 GLY B O 1
ATOM 7505 N N . GLN B 1 170 ? 10.938 -54.125 -17.516 1 93.19 170 GLN B N 1
ATOM 7506 C CA . GLN B 1 170 ? 11.656 -55.281 -18.078 1 93.19 170 GLN B CA 1
ATOM 7507 C C . GLN B 1 170 ? 11.281 -56.562 -17.375 1 93.19 170 GLN B C 1
ATOM 7509 O O . GLN B 1 170 ? 11.148 -57.625 -18.016 1 93.19 170 GLN B O 1
ATOM 7514 N N . LYS B 1 171 ? 11.195 -56.5 -16.125 1 93.19 171 LYS B N 1
ATOM 7515 C CA . LYS B 1 171 ? 10.836 -57.688 -15.375 1 93.19 171 LYS B CA 1
ATOM 7516 C C . LYS B 1 171 ? 9.445 -58.188 -15.773 1 93.19 171 LYS B C 1
ATOM 7518 O O . LYS B 1 171 ? 9.25 -59.406 -15.961 1 93.19 171 LYS B O 1
ATOM 7523 N N . ASP B 1 172 ? 8.508 -57.281 -15.906 1 93.88 172 ASP B N 1
ATOM 7524 C CA . ASP B 1 172 ? 7.145 -57.656 -16.297 1 93.88 172 ASP B CA 1
ATOM 7525 C C . ASP B 1 172 ? 7.109 -58.156 -17.734 1 93.88 172 ASP B C 1
ATOM 7527 O O . ASP B 1 172 ? 6.395 -59.125 -18.031 1 93.88 172 ASP B O 1
ATOM 7531 N N . LEU B 1 173 ? 7.832 -57.5 -18.531 1 94.44 173 LEU B N 1
ATOM 7532 C CA . LEU B 1 173 ? 7.91 -57.938 -19.906 1 94.44 173 LEU B CA 1
ATOM 7533 C C . LEU B 1 173 ? 8.5 -59.344 -20 1 94.44 173 LEU B C 1
ATOM 7535 O O . LEU B 1 173 ? 8.008 -60.188 -20.766 1 94.44 173 LEU B O 1
ATOM 7539 N N . LYS B 1 174 ? 9.562 -59.594 -19.281 1 94.56 174 LYS B N 1
ATOM 7540 C CA . LYS B 1 174 ? 10.188 -60.906 -19.25 1 94.56 174 LYS B CA 1
ATOM 7541 C C . LYS B 1 174 ? 9.195 -61.969 -18.797 1 94.56 174 LYS B C 1
ATOM 7543 O O . LYS B 1 174 ? 9.133 -63.062 -19.375 1 94.56 174 LYS B O 1
ATOM 7548 N N . GLU B 1 175 ? 8.469 -61.688 -17.828 1 93.69 175 GLU B N 1
ATOM 7549 C CA . GLU B 1 175 ? 7.48 -62.625 -17.312 1 93.69 175 GLU B CA 1
ATOM 7550 C C . GLU B 1 175 ? 6.41 -62.938 -18.359 1 93.69 175 GLU B C 1
ATOM 7552 O O . GLU B 1 175 ? 5.949 -64.062 -18.484 1 93.69 175 GLU B O 1
ATOM 7557 N N . LEU B 1 176 ? 6.004 -61.938 -19.078 1 93.06 176 LEU B N 1
ATOM 7558 C CA . LEU B 1 176 ? 5.008 -62.094 -20.141 1 93.06 176 LEU B CA 1
ATOM 7559 C C . LEU B 1 176 ? 5.52 -63.031 -21.234 1 93.06 176 LEU B C 1
ATOM 7561 O O . LEU B 1 176 ? 4.777 -63.875 -21.719 1 93.06 176 LEU B O 1
ATOM 7565 N N . ILE B 1 177 ? 6.77 -62.875 -21.531 1 94.5 177 ILE B N 1
ATOM 7566 C CA . ILE B 1 177 ? 7.352 -63.656 -22.609 1 94.5 177 ILE B CA 1
ATOM 7567 C C . ILE B 1 177 ? 7.648 -65.062 -22.109 1 94.5 177 ILE B C 1
ATOM 7569 O O . ILE B 1 177 ? 7.473 -66.062 -22.844 1 94.5 177 ILE B O 1
ATOM 7573 N N . GLU B 1 178 ? 8.055 -65.188 -20.891 1 94.94 178 GLU B N 1
ATOM 7574 C CA . GLU B 1 178 ? 8.32 -66.5 -20.297 1 94.94 178 GLU B CA 1
ATOM 7575 C C . GLU B 1 178 ? 7.055 -67.375 -20.25 1 94.94 178 GLU B C 1
ATOM 7577 O O . GLU B 1 178 ? 7.133 -68.562 -20.25 1 94.94 178 GLU B O 1
ATOM 7582 N N . TYR B 1 179 ? 5.949 -66.688 -20.203 1 94.94 179 TYR B N 1
ATOM 7583 C CA . TYR B 1 179 ? 4.68 -67.375 -20.203 1 94.94 179 TYR B CA 1
ATOM 7584 C C . TYR B 1 179 ? 4.457 -68.125 -21.516 1 94.94 179 TYR B C 1
ATOM 7586 O O . TYR B 1 179 ? 3.719 -69.125 -21.562 1 94.94 179 TYR B O 1
ATOM 7594 N N . LEU B 1 180 ? 5.086 -67.75 -22.562 1 95.38 180 LEU B N 1
ATOM 7595 C CA . LEU B 1 180 ? 4.918 -68.375 -23.891 1 95.38 180 LEU B CA 1
ATOM 7596 C C . LEU B 1 180 ? 5.883 -69.5 -24.109 1 95.38 180 LEU B C 1
ATOM 7598 O O . LEU B 1 180 ? 5.836 -70.188 -25.156 1 95.38 180 LEU B O 1
ATOM 7602 N N . VAL B 1 181 ? 6.738 -69.75 -23.125 1 96.69 181 VAL B N 1
ATOM 7603 C CA . VAL B 1 181 ? 7.785 -70.75 -23.281 1 96.69 181 VAL B CA 1
ATOM 7604 C C . VAL B 1 181 ? 7.566 -71.938 -22.297 1 96.69 181 VAL B C 1
ATOM 7606 O O . VAL B 1 181 ? 7.445 -71.688 -21.094 1 96.69 181 VAL B O 1
ATOM 7609 N N . ILE B 1 182 ? 7.48 -73.125 -22.797 1 96.5 182 ILE B N 1
ATOM 7610 C CA . ILE B 1 182 ? 7.367 -74.312 -21.984 1 96.5 182 ILE B CA 1
ATOM 7611 C C . ILE B 1 182 ? 8.641 -75.125 -22.109 1 96.5 182 ILE B C 1
ATOM 7613 O O . ILE B 1 182 ? 9.133 -75.375 -23.219 1 96.5 182 ILE B O 1
ATOM 7617 N N . SER B 1 183 ? 9.148 -75.75 -21.078 1 95.25 183 SER B N 1
ATOM 7618 C CA . SER B 1 183 ? 10.398 -76.5 -21.078 1 95.25 183 SER B CA 1
ATOM 7619 C C . SER B 1 183 ? 10.156 -77.938 -21.391 1 95.25 183 SER B C 1
ATOM 7621 O O . SER B 1 183 ? 10.648 -78.812 -20.672 1 95.25 183 SER B O 1
ATOM 7623 N N . LYS B 1 184 ? 9.328 -78.188 -22.391 1 94.56 184 LYS B N 1
ATOM 7624 C CA . LYS B 1 184 ? 9.031 -79.562 -22.922 1 94.56 184 LYS B CA 1
ATOM 7625 C C . LYS B 1 184 ? 8.68 -79.438 -24.406 1 94.56 184 LYS B C 1
ATOM 7627 O O . LYS B 1 184 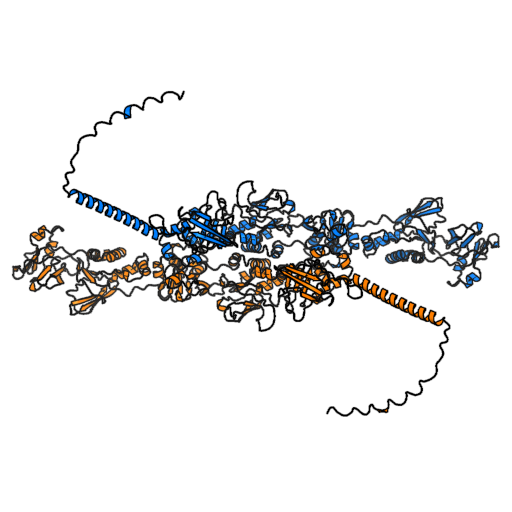? 8.039 -78.5 -24.859 1 94.56 184 LYS B O 1
ATOM 7632 N N . PRO B 1 185 ? 9.227 -80.438 -25.141 1 94.44 185 PRO B N 1
ATOM 7633 C CA . PRO B 1 185 ? 8.797 -80.5 -26.531 1 94.44 185 PRO B CA 1
ATOM 7634 C C . PRO B 1 185 ? 7.398 -81.125 -26.703 1 94.44 185 PRO B C 1
ATOM 7636 O O . PRO B 1 185 ? 7.223 -82.312 -26.578 1 94.44 185 PRO B O 1
ATOM 7639 N N . ILE B 1 186 ? 6.395 -80.312 -26.922 1 95.44 186 ILE B N 1
ATOM 7640 C CA . ILE B 1 186 ? 5.008 -80.75 -27 1 95.44 186 ILE B CA 1
ATOM 7641 C C . ILE B 1 186 ? 4.562 -80.75 -28.469 1 95.44 186 ILE B C 1
ATOM 7643 O O . ILE B 1 186 ? 4.23 -79.688 -29.016 1 95.44 186 ILE B O 1
ATOM 7647 N N . TYR B 1 187 ? 4.57 -81.938 -29.094 1 94.69 187 TYR B N 1
ATOM 7648 C CA . TYR B 1 187 ? 4.082 -82.062 -30.469 1 94.69 187 TYR B CA 1
ATOM 7649 C C . TYR B 1 187 ? 2.578 -82.312 -30.484 1 94.69 187 TYR B C 1
ATOM 7651 O O . TYR B 1 187 ? 2.084 -83.25 -29.828 1 94.69 187 TYR B O 1
ATOM 7659 N N . LEU B 1 188 ? 1.816 -81.562 -31.156 1 93.38 188 LEU B N 1
ATOM 7660 C CA . LEU B 1 188 ? 0.361 -81.562 -31.062 1 93.38 188 LEU B CA 1
ATOM 7661 C C . LEU B 1 188 ? -0.259 -82.625 -31.922 1 93.38 188 LEU B C 1
ATOM 7663 O O . LEU B 1 188 ? -1.409 -83.062 -31.703 1 93.38 188 LEU B O 1
ATOM 7667 N N . ASN B 1 189 ? 0.445 -83.125 -32.906 1 86 189 ASN B N 1
ATOM 7668 C CA . ASN B 1 189 ? -0.089 -84.188 -33.719 1 86 189 ASN B CA 1
ATOM 7669 C C . ASN B 1 189 ? -0.333 -85.438 -32.906 1 86 189 ASN B C 1
ATOM 7671 O O . ASN B 1 189 ? -1.295 -86.188 -33.156 1 86 189 ASN B O 1
ATOM 7675 N N . ASP B 1 190 ? 0.512 -85.75 -31.906 1 81.19 190 ASP B N 1
ATOM 7676 C CA . ASP B 1 190 ? 0.405 -86.938 -31.094 1 81.19 190 ASP B CA 1
ATOM 7677 C C . ASP B 1 190 ? -0.095 -86.625 -29.688 1 81.19 190 ASP B C 1
ATOM 7679 O O . ASP B 1 190 ? 0.11 -87.375 -28.75 1 81.19 190 ASP B O 1
ATOM 7683 N N . HIS B 1 191 ? -0.658 -85.5 -29.609 1 91.62 191 HIS B N 1
ATOM 7684 C CA . HIS B 1 191 ? -1.101 -85.062 -28.297 1 91.62 191 HIS B CA 1
ATOM 7685 C C . HIS B 1 191 ? -2.432 -85.688 -27.922 1 91.62 191 HIS B C 1
ATOM 7687 O O . HIS B 1 191 ? -3.32 -85.812 -28.766 1 91.62 191 HIS B O 1
ATOM 7693 N N . PRO B 1 192 ? -2.576 -86.188 -26.688 1 90.88 192 PRO B N 1
ATOM 7694 C CA . PRO B 1 192 ? -3.82 -86.812 -26.281 1 90.88 192 PRO B CA 1
ATOM 7695 C C . PRO B 1 192 ? -5.031 -85.875 -26.359 1 90.88 192 PRO B C 1
ATOM 7697 O O . PRO B 1 192 ? -4.902 -84.688 -26.172 1 90.88 192 PRO B O 1
ATOM 7700 N N . GLU B 1 193 ? -6.133 -86.5 -26.719 1 92.69 193 GLU B N 1
ATOM 7701 C CA . GLU B 1 193 ? -7.379 -85.75 -26.734 1 92.69 193 GLU B CA 1
ATOM 7702 C C . GLU B 1 193 ? -7.773 -85.312 -25.328 1 92.69 193 GLU B C 1
ATOM 7704 O O . GLU B 1 193 ? -7.488 -86 -24.344 1 92.69 193 GLU B O 1
ATOM 7709 N N . GLY B 1 194 ? -8.367 -84.062 -25.281 1 92.88 194 GLY B N 1
ATOM 7710 C CA . GLY B 1 194 ? -8.75 -83.5 -24 1 92.88 194 GLY B CA 1
ATOM 7711 C C . GLY B 1 194 ? -7.906 -82.312 -23.594 1 92.88 194 GLY B C 1
ATOM 7712 O O . GLY B 1 194 ? -7.32 -81.688 -24.453 1 92.88 194 GLY B O 1
ATOM 7713 N N . GLU B 1 195 ? -8.047 -82 -22.312 1 94.38 195 GLU B N 1
ATOM 7714 C CA . GLU B 1 195 ? -7.324 -80.875 -21.781 1 94.38 195 GLU B CA 1
ATOM 7715 C C . GLU B 1 195 ? -6.117 -81.312 -20.953 1 94.38 195 GLU B C 1
ATOM 7717 O O . GLU B 1 195 ? -6.23 -82.125 -20.078 1 94.38 195 GLU B O 1
ATOM 7722 N N . THR B 1 196 ? -4.93 -80.812 -21.328 1 95.81 196 THR B N 1
ATOM 7723 C CA . THR B 1 196 ? -3.701 -81.062 -20.562 1 95.81 196 THR B CA 1
ATOM 7724 C C . THR B 1 196 ? -3.061 -79.75 -20.156 1 95.81 196 THR B C 1
ATOM 7726 O O . THR B 1 196 ? -2.982 -78.75 -20.953 1 95.81 196 THR B O 1
ATOM 7729 N N . LYS B 1 197 ? -2.621 -79.688 -18.938 1 95.38 197 LYS B N 1
ATOM 7730 C CA . LYS B 1 197 ? -1.981 -78.5 -18.406 1 95.38 197 LYS B CA 1
ATOM 7731 C C . LYS B 1 197 ? -0.465 -78.625 -18.359 1 95.38 197 LYS B C 1
ATOM 7733 O O . LYS B 1 197 ? 0.04 -79.688 -17.984 1 95.38 197 LYS B O 1
ATOM 7738 N N . TYR B 1 198 ? 0.216 -77.625 -18.891 1 95.88 198 TYR B N 1
ATOM 7739 C CA . TYR B 1 198 ? 1.671 -77.562 -18.812 1 95.88 198 TYR B CA 1
ATOM 7740 C C . TYR B 1 198 ? 2.133 -76.312 -18.062 1 95.88 198 TYR B C 1
ATOM 7742 O O . TYR B 1 198 ? 1.522 -75.25 -18.188 1 95.88 198 TYR B O 1
ATOM 7750 N N . THR B 1 199 ? 3.154 -76.438 -17.359 1 95 199 THR B N 1
ATOM 7751 C CA . THR B 1 199 ? 3.705 -75.312 -16.625 1 95 199 THR B CA 1
ATOM 7752 C C . THR B 1 199 ? 4.723 -74.562 -17.484 1 95 199 THR B C 1
ATOM 7754 O O . THR B 1 199 ? 5.668 -75.188 -18 1 95 199 THR B O 1
ATOM 7757 N N . SER B 1 200 ? 4.531 -73.312 -17.672 1 94.81 200 SER B N 1
ATOM 7758 C CA . SER B 1 200 ? 5.438 -72.5 -18.469 1 94.81 200 SER B CA 1
ATOM 7759 C C . SER B 1 200 ? 6.664 -72.062 -17.656 1 94.81 200 SER B C 1
ATOM 7761 O O . SER B 1 200 ? 6.766 -72.375 -16.469 1 94.81 200 SER B O 1
ATOM 7763 N N . GLU B 1 201 ? 7.59 -71.375 -18.344 1 94 201 GLU B N 1
ATOM 7764 C CA . GLU B 1 201 ? 8.812 -70.875 -17.719 1 94 201 GLU B CA 1
ATOM 7765 C C . GLU B 1 201 ? 8.5 -69.75 -16.703 1 94 201 GLU B C 1
ATOM 7767 O O . GLU B 1 201 ? 9.336 -69.438 -15.852 1 94 201 GLU B O 1
ATOM 7772 N N . SER B 1 202 ? 7.344 -69.188 -16.781 1 91.94 202 SER B N 1
ATOM 7773 C CA . SER B 1 202 ? 6.918 -68.188 -15.797 1 91.94 202 SER B CA 1
ATOM 7774 C C . SER B 1 202 ? 6.27 -68.812 -14.586 1 91.94 202 SER B C 1
ATOM 7776 O O . SER B 1 202 ? 5.789 -68.125 -13.688 1 91.94 202 SER B O 1
ATOM 7778 N N . ASP B 1 203 ? 6.16 -70.125 -14.5 1 91.56 203 ASP B N 1
ATOM 7779 C CA . ASP B 1 203 ? 5.59 -70.938 -13.422 1 91.56 203 ASP B CA 1
ATOM 7780 C C . ASP B 1 203 ? 4.062 -70.812 -13.422 1 91.56 203 ASP B C 1
ATOM 7782 O O . ASP B 1 203 ? 3.428 -71 -12.383 1 91.56 203 ASP B O 1
ATOM 7786 N N . GLN B 1 204 ? 3.545 -70.438 -14.547 1 92.5 204 GLN B N 1
ATOM 7787 C CA . GLN B 1 204 ? 2.098 -70.438 -14.742 1 92.5 204 GLN B CA 1
ATOM 7788 C C . GLN B 1 204 ? 1.673 -71.5 -15.734 1 92.5 204 GLN B C 1
ATOM 7790 O O . GLN B 1 204 ? 2.449 -71.875 -16.609 1 92.5 204 GLN B O 1
ATOM 7795 N N . ASP B 1 205 ? 0.463 -71.812 -15.656 1 93.44 205 ASP B N 1
ATOM 7796 C CA . ASP B 1 205 ? 0.027 -73 -16.453 1 93.44 205 ASP B CA 1
ATOM 7797 C C . ASP B 1 205 ? -0.592 -72.5 -17.766 1 93.44 205 ASP B C 1
ATOM 7799 O O . ASP B 1 205 ? -1.274 -71.5 -17.828 1 93.44 205 ASP B O 1
ATOM 7803 N N . VAL B 1 206 ? -0.313 -73.312 -18.766 1 94.56 206 VAL B N 1
ATOM 7804 C CA . VAL B 1 206 ? -0.917 -73.125 -20.078 1 94.56 206 VAL B CA 1
ATOM 7805 C C . VAL B 1 206 ? -1.73 -74.438 -20.406 1 94.56 206 VAL B C 1
ATOM 7807 O O . VAL B 1 206 ? -1.251 -75.5 -20.234 1 94.56 206 VAL B O 1
ATOM 7810 N N . THR B 1 207 ? -2.924 -74.188 -20.812 1 95 207 THR B N 1
ATOM 7811 C CA . THR B 1 207 ? -3.807 -75.312 -21.109 1 95 207 THR B CA 1
ATOM 7812 C C . THR B 1 207 ? -3.883 -75.562 -22.609 1 95 207 THR B C 1
ATOM 7814 O O . THR B 1 207 ? -4.18 -74.625 -23.391 1 95 207 THR B O 1
ATOM 7817 N N . ILE B 1 208 ? -3.639 -76.75 -23.016 1 95.62 208 ILE B N 1
ATOM 7818 C CA . ILE B 1 208 ? -3.795 -77.188 -24.406 1 95.62 208 ILE B CA 1
ATOM 7819 C C . ILE B 1 208 ? -4.984 -78.125 -24.516 1 95.62 208 ILE B C 1
ATOM 7821 O O . ILE B 1 208 ? -5.059 -79.125 -23.797 1 95.62 208 ILE B O 1
ATOM 7825 N N . LYS B 1 209 ? -5.828 -77.75 -25.344 1 95.69 209 LYS B N 1
ATOM 7826 C CA . LYS B 1 209 ? -7.027 -78.562 -25.562 1 95.69 209 LYS B CA 1
ATOM 7827 C C . LYS B 1 209 ? -7.062 -79.125 -26.984 1 95.69 209 LYS B C 1
ATOM 7829 O O . LYS B 1 209 ? -6.984 -78.375 -27.953 1 95.69 209 LYS B O 1
ATOM 7834 N N . VAL B 1 210 ? -7.188 -80.5 -27.141 1 94.62 210 VAL B N 1
ATOM 7835 C CA . VAL B 1 210 ? -7.32 -81.125 -28.438 1 94.62 210 VAL B CA 1
ATOM 7836 C C . VAL B 1 210 ? -8.734 -81.688 -28.578 1 94.62 210 VAL B C 1
ATOM 7838 O O . VAL B 1 210 ? -9.156 -82.562 -27.797 1 94.62 210 VAL B O 1
ATOM 7841 N N . GLU B 1 211 ? -9.328 -81.312 -29.516 1 93.25 211 GLU B N 1
ATOM 7842 C CA . GLU B 1 211 ? -10.695 -81.75 -29.766 1 93.25 211 GLU B CA 1
ATOM 7843 C C . GLU B 1 211 ? -10.703 -83 -30.641 1 93.25 211 GLU B C 1
ATOM 7845 O O . GLU B 1 211 ? -9.688 -83.375 -31.266 1 93.25 211 GLU B O 1
ATOM 7850 N N . LYS B 1 212 ? -11.898 -83.625 -30.719 1 88.69 212 LYS B N 1
ATOM 7851 C CA . LYS B 1 212 ? -12.062 -84.875 -31.469 1 88.69 212 LYS B CA 1
ATOM 7852 C C . LYS B 1 212 ? -11.914 -84.625 -32.969 1 88.69 212 LYS B C 1
ATOM 7854 O O . LYS B 1 212 ? -11.469 -85.5 -33.719 1 88.69 212 LYS B O 1
ATOM 7859 N N . ASN B 1 213 ? -12.258 -83.438 -33.344 1 87 213 ASN B N 1
ATOM 7860 C CA . ASN B 1 213 ? -12.18 -83.125 -34.781 1 87 213 ASN B CA 1
ATOM 7861 C C . ASN B 1 213 ? -10.75 -82.812 -35.188 1 87 213 ASN B C 1
ATOM 7863 O O . ASN B 1 213 ? -10.5 -82.5 -36.344 1 87 213 ASN B O 1
ATOM 7867 N N . GLY B 1 214 ? -9.812 -82.812 -34.281 1 86.56 214 GLY B N 1
ATOM 7868 C CA . GLY B 1 214 ? -8.414 -82.562 -34.625 1 86.56 214 GLY B CA 1
ATOM 7869 C C . GLY B 1 214 ? -7.969 -81.188 -34.406 1 86.56 214 GLY B C 1
ATOM 7870 O O . GLY B 1 214 ? -6.785 -80.812 -34.562 1 86.56 214 GLY B O 1
ATOM 7871 N N . LYS B 1 215 ? -8.922 -80.375 -34 1 92.69 215 LYS B N 1
ATOM 7872 C CA . LYS B 1 215 ? -8.57 -78.938 -33.75 1 92.69 215 LYS B CA 1
ATOM 7873 C C . LYS B 1 215 ? -7.926 -78.812 -32.375 1 92.69 215 LYS B C 1
ATOM 7875 O O . LYS B 1 215 ? -8.336 -79.5 -31.406 1 92.69 215 LYS B O 1
ATOM 7880 N N . VAL B 1 216 ? -6.859 -78 -32.312 1 95.25 216 VAL B N 1
ATOM 7881 C CA . VAL B 1 216 ? -6.109 -77.812 -31.062 1 95.25 216 VAL B CA 1
ATOM 7882 C C . VAL B 1 216 ? -6.211 -76.312 -30.609 1 95.25 216 VAL B C 1
ATOM 7884 O O . VAL B 1 216 ? -6.18 -75.438 -31.438 1 95.25 216 VAL B O 1
ATOM 7887 N N . TYR B 1 217 ? -6.438 -76.125 -29.328 1 95.5 217 TYR B N 1
ATOM 7888 C CA . TYR B 1 217 ? -6.527 -74.812 -28.734 1 95.5 217 TYR B CA 1
ATOM 7889 C C . TYR B 1 217 ? -5.523 -74.688 -27.594 1 95.5 217 TYR B C 1
ATOM 7891 O O . TYR B 1 217 ? -5.309 -75.625 -26.812 1 95.5 217 TYR B O 1
ATOM 7899 N N . VAL B 1 218 ? -4.863 -73.562 -27.562 1 95.81 218 VAL B N 1
ATOM 7900 C CA . VAL B 1 218 ? -3.994 -73.188 -26.453 1 95.81 218 VAL B CA 1
ATOM 7901 C C . VAL B 1 218 ? -4.637 -72.062 -25.641 1 95.81 218 VAL B C 1
ATOM 7903 O O . VAL B 1 218 ? -4.734 -70.938 -26.125 1 95.81 218 VAL B O 1
ATOM 7906 N N . ASN B 1 219 ? -4.957 -72.312 -24.375 1 94.06 219 ASN B N 1
ATOM 7907 C CA . ASN B 1 219 ? -5.695 -71.312 -23.547 1 94.06 219 ASN B CA 1
ATOM 7908 C C . ASN B 1 219 ? -6.871 -70.75 -24.312 1 94.06 219 ASN B C 1
ATOM 7910 O O . ASN B 1 219 ? -7.055 -69.5 -24.312 1 94.06 219 ASN B O 1
ATOM 7914 N N . GLY B 1 220 ? -7.523 -71.5 -25.094 1 91.12 220 GLY B N 1
ATOM 7915 C CA . GLY B 1 220 ? -8.719 -71.125 -25.812 1 91.12 220 GLY B CA 1
ATOM 7916 C C . GLY B 1 220 ? -8.43 -70.562 -27.188 1 91.12 220 GLY B C 1
ATOM 7917 O O . GLY B 1 220 ? -9.352 -70.312 -27.969 1 91.12 220 GLY B O 1
ATOM 7918 N N . HIS B 1 221 ? -7.199 -70.25 -27.547 1 94.75 221 HIS B N 1
ATOM 7919 C CA . HIS B 1 221 ? -6.832 -69.75 -28.859 1 94.75 221 HIS B CA 1
ATOM 7920 C C . HIS B 1 221 ? -6.527 -70.875 -29.828 1 94.75 221 HIS B C 1
ATOM 7922 O O . HIS B 1 221 ? -5.816 -71.812 -29.484 1 94.75 221 HIS B O 1
ATOM 7928 N N . LYS B 1 222 ? -6.941 -70.75 -30.984 1 95.56 222 LYS B N 1
ATOM 7929 C CA . LYS B 1 222 ? -6.812 -71.75 -32 1 95.56 222 LYS B CA 1
ATOM 7930 C C . LYS B 1 222 ? -5.387 -71.812 -32.531 1 95.56 222 LYS B C 1
ATOM 7932 O O . LYS B 1 222 ? -4.762 -70.812 -32.781 1 95.56 222 LYS B O 1
ATOM 7937 N N . VAL B 1 223 ? -4.934 -73.062 -32.688 1 96 223 VAL B N 1
ATOM 7938 C CA . VAL B 1 223 ? -3.633 -73.25 -33.312 1 96 223 VAL B CA 1
ATOM 7939 C C . VAL B 1 223 ? -3.787 -73.312 -34.844 1 96 223 VAL B C 1
ATOM 7941 O O . VAL B 1 223 ? -4.562 -74.062 -35.375 1 96 223 VAL B O 1
ATOM 7944 N N . VAL B 1 224 ? -3.123 -72.438 -35.5 1 95.12 224 VAL B N 1
ATOM 7945 C CA . VAL B 1 224 ? -3.215 -72.25 -36.969 1 95.12 224 VAL B CA 1
ATOM 7946 C C . VAL B 1 224 ? -2.229 -73.188 -37.656 1 95.12 224 VAL B C 1
ATOM 7948 O O . VAL B 1 224 ? -2.553 -73.812 -38.656 1 95.12 224 VAL B O 1
ATOM 7951 N N . GLU B 1 225 ? -1.045 -73.188 -37.219 1 93.94 225 GLU B N 1
ATOM 7952 C CA . GLU B 1 225 ? -0.01 -74.125 -37.719 1 93.94 225 GLU B CA 1
ATOM 7953 C C . GLU B 1 225 ? 0.644 -74.875 -36.594 1 93.94 225 GLU B C 1
ATOM 7955 O O . GLU B 1 225 ? 1.208 -74.312 -35.688 1 93.94 225 GLU B O 1
ATOM 7960 N N . LYS B 1 226 ? 0.525 -76.25 -36.75 1 93.69 226 LYS B N 1
ATOM 7961 C CA . LYS B 1 226 ? 1.042 -77.125 -35.688 1 93.69 226 LYS B CA 1
ATOM 7962 C C . LYS B 1 226 ? 2.451 -77.562 -36.031 1 93.69 226 LYS B C 1
ATOM 7964 O O . LYS B 1 226 ? 2.787 -77.812 -37.188 1 93.69 226 LYS B O 1
ATOM 7969 N N . ASP B 1 227 ? 3.23 -77.625 -34.969 1 94.5 227 ASP B N 1
ATOM 7970 C CA . ASP B 1 227 ? 4.457 -78.438 -34.938 1 94.5 227 ASP B CA 1
ATOM 7971 C C . ASP B 1 227 ? 5.469 -77.875 -35.969 1 94.5 227 ASP B C 1
ATOM 7973 O O . ASP B 1 227 ? 5.949 -78.625 -36.812 1 94.5 227 ASP B O 1
ATOM 7977 N N . VAL B 1 228 ? 5.738 -76.688 -35.906 1 95.69 228 VAL B N 1
ATOM 7978 C CA . VAL B 1 228 ? 6.914 -76.188 -36.594 1 95.69 228 VAL B CA 1
ATOM 7979 C C . VAL B 1 228 ? 8.18 -76.625 -35.875 1 95.69 228 VAL B C 1
ATOM 7981 O O . VAL B 1 228 ? 8.445 -76.25 -34.75 1 95.69 228 VAL B O 1
ATOM 7984 N N . LEU B 1 229 ? 8.914 -77.438 -36.562 1 95.88 229 LEU B N 1
ATOM 7985 C CA . LEU B 1 229 ? 9.992 -78.188 -35.906 1 95.88 229 LEU B CA 1
ATOM 7986 C C . LEU B 1 229 ? 11.211 -77.312 -35.688 1 95.88 229 LEU B C 1
ATOM 7988 O O . LEU B 1 229 ? 11.539 -76.5 -36.531 1 95.88 229 LEU B O 1
ATOM 7992 N N . ALA B 1 230 ? 11.781 -77.438 -34.531 1 96.38 230 ALA B N 1
ATOM 7993 C CA . ALA B 1 230 ? 13.055 -76.812 -34.188 1 96.38 230 ALA B CA 1
ATOM 7994 C C . ALA B 1 230 ? 14.016 -77.875 -33.594 1 96.38 230 ALA B C 1
ATOM 7996 O O . ALA B 1 230 ? 13.609 -79 -33.25 1 96.38 230 ALA B O 1
ATOM 7997 N N . ALA B 1 231 ? 15.305 -77.5 -33.562 1 95.56 231 ALA B N 1
ATOM 7998 C CA . ALA B 1 231 ? 16.328 -78.438 -33.094 1 95.56 231 ALA B CA 1
ATOM 7999 C C . ALA B 1 231 ? 16.094 -78.812 -31.641 1 95.56 231 ALA B C 1
ATOM 8001 O O . ALA B 1 231 ? 16.25 -80 -31.266 1 95.56 231 ALA B O 1
ATOM 8002 N N . ASN B 1 232 ? 15.789 -77.812 -30.828 1 96 232 ASN B N 1
ATOM 8003 C CA . ASN B 1 232 ? 15.602 -78.125 -29.406 1 96 232 ASN B CA 1
ATOM 8004 C C . ASN B 1 232 ? 14.141 -77.938 -29 1 96 232 ASN B C 1
ATOM 8006 O O . ASN B 1 232 ? 13.852 -77.438 -27.891 1 96 232 ASN B O 1
ATOM 8010 N N . GLY B 1 233 ? 13.234 -78.25 -29.922 1 95.88 233 GLY B N 1
ATOM 8011 C CA . GLY B 1 233 ? 11.844 -78.188 -29.516 1 95.88 233 GLY B CA 1
ATOM 8012 C C . GLY B 1 233 ? 10.891 -78 -30.672 1 95.88 233 GLY B C 1
ATOM 8013 O O . GLY B 1 233 ? 11.094 -78.562 -31.75 1 95.88 233 GLY B O 1
ATOM 8014 N N . VAL B 1 234 ? 9.75 -77.25 -30.391 1 96.81 234 VAL B N 1
ATOM 8015 C CA . VAL B 1 234 ? 8.703 -77.062 -31.391 1 96.81 234 VAL B CA 1
ATOM 8016 C C . VAL B 1 234 ? 8.016 -75.75 -31.219 1 96.81 234 VAL B C 1
ATOM 8018 O O . VAL B 1 234 ? 7.988 -75.188 -30.109 1 96.81 234 VAL B O 1
ATOM 8021 N N . LEU B 1 235 ? 7.613 -75.188 -32.219 1 97.31 235 LEU B N 1
ATOM 8022 C CA . LEU B 1 235 ? 6.902 -73.875 -32.281 1 97.31 235 LEU B CA 1
ATOM 8023 C C . LEU B 1 235 ? 5.508 -74.062 -32.844 1 97.31 235 LEU B C 1
ATOM 8025 O O . LEU B 1 235 ? 5.332 -74.812 -33.844 1 97.31 235 LEU B O 1
ATOM 8029 N N . HIS B 1 236 ? 4.555 -73.562 -32.219 1 97.25 236 HIS B N 1
ATOM 8030 C CA . HIS B 1 236 ? 3.189 -73.562 -32.75 1 97.25 236 HIS B CA 1
ATOM 8031 C C . HIS B 1 236 ? 2.701 -72.188 -33.062 1 97.25 236 HIS B C 1
ATOM 8033 O O . HIS B 1 236 ? 2.969 -71.25 -32.312 1 97.25 236 HIS B O 1
ATOM 8039 N N . VAL B 1 237 ? 2.096 -71.938 -34.156 1 97 237 VAL B N 1
ATOM 8040 C CA . VAL B 1 237 ? 1.502 -70.688 -34.531 1 97 237 VAL B CA 1
ATOM 8041 C C . VAL B 1 237 ? 0.041 -70.625 -34.094 1 97 237 VAL B C 1
ATOM 8043 O O . VAL B 1 237 ? -0.756 -71.5 -34.5 1 97 237 VAL B O 1
ATOM 8046 N N . VAL B 1 238 ? -0.233 -69.688 -33.25 1 96.38 238 VAL B N 1
ATOM 8047 C CA . VAL B 1 238 ? -1.587 -69.562 -32.719 1 96.38 238 VAL B CA 1
ATOM 8048 C C . VAL B 1 238 ? -2.227 -68.312 -33.25 1 96.38 238 VAL B C 1
ATOM 8050 O O . VAL B 1 238 ? -1.533 -67.438 -33.75 1 96.38 238 VAL B O 1
ATOM 8053 N N . ASP B 1 239 ? -3.504 -68.188 -33.188 1 94.38 239 ASP B N 1
ATOM 8054 C CA . ASP B 1 239 ? -4.211 -67.062 -33.688 1 94.38 239 ASP B CA 1
ATOM 8055 C C . ASP B 1 239 ? -3.945 -65.812 -32.781 1 94.38 239 ASP B C 1
ATOM 8057 O O . ASP B 1 239 ? -3.852 -64.688 -33.281 1 94.38 239 ASP B O 1
ATOM 8061 N N . ASP B 1 240 ? -3.932 -66.125 -31.484 1 93.62 240 ASP B N 1
ATOM 8062 C CA . ASP B 1 240 ? -3.576 -65.062 -30.5 1 93.62 240 ASP B CA 1
ATOM 8063 C C . ASP B 1 240 ? -2.713 -65.688 -29.391 1 93.62 240 ASP B C 1
ATOM 8065 O O . ASP B 1 240 ? -2.867 -66.812 -29.016 1 93.62 240 ASP B O 1
ATOM 8069 N N . LEU B 1 241 ? -1.879 -64.875 -28.938 1 93.06 241 LEU B N 1
ATOM 8070 C CA . LEU B 1 241 ? -0.945 -65.375 -27.938 1 93.06 241 LEU B CA 1
ATOM 8071 C C . LEU B 1 241 ? -1.633 -65.5 -26.594 1 93.06 241 LEU B C 1
ATOM 8073 O O . LEU B 1 241 ? -2.447 -64.688 -26.203 1 93.06 241 LEU B O 1
ATOM 8077 N N . PRO B 1 242 ? -1.349 -66.625 -25.953 1 89.81 242 PRO B N 1
ATOM 8078 C CA . PRO B 1 242 ? -1.887 -66.812 -24.594 1 89.81 242 PRO B CA 1
ATOM 8079 C C . PRO B 1 242 ? -1.336 -65.75 -23.609 1 89.81 242 PRO B C 1
ATOM 8081 O O . PRO B 1 242 ? -0.222 -65.25 -23.797 1 89.81 242 PRO B O 1
ATOM 8084 N N . PHE B 1 243 ? -2.182 -65.375 -22.672 1 84.81 243 PHE B N 1
ATOM 8085 C CA . PHE B 1 243 ? -1.831 -64.312 -21.734 1 84.81 243 PHE B CA 1
ATOM 8086 C C . PHE B 1 243 ? -2.117 -64.75 -20.297 1 84.81 243 PHE B C 1
ATOM 8088 O O . PHE B 1 243 ? -3.123 -65.375 -20.031 1 84.81 243 PHE B O 1
ATOM 8095 N N . ALA B 1 244 ? -0.931 -64.438 -19.5 1 78.56 244 ALA B N 1
ATOM 8096 C CA . ALA B 1 244 ? -1.122 -64.75 -18.078 1 78.56 244 ALA B CA 1
ATOM 8097 C C . ALA B 1 244 ? -1.842 -63.562 -17.375 1 78.56 244 ALA B C 1
ATOM 8099 O O . ALA B 1 244 ? -1.616 -62.406 -17.703 1 78.56 244 ALA B O 1
ATOM 8100 N N . ASP B 1 245 ? -2.781 -63.812 -16.531 1 77.56 245 ASP B N 1
ATOM 8101 C CA . ASP B 1 245 ? -3.531 -62.812 -15.797 1 77.56 245 ASP B CA 1
ATOM 8102 C C . ASP B 1 245 ? -2.736 -62.312 -14.594 1 77.56 245 ASP B C 1
ATOM 8104 O O . ASP B 1 245 ? -3.248 -61.531 -13.781 1 77.56 245 ASP B O 1
ATOM 8108 N N . SER B 1 246 ? -1.452 -62.531 -14.562 1 80.06 246 SER B N 1
ATOM 8109 C CA . SER B 1 246 ? -0.668 -62.219 -13.375 1 80.06 246 SER B CA 1
ATOM 8110 C C . SER B 1 246 ? -0.178 -60.75 -13.422 1 80.06 246 SER B C 1
ATOM 8112 O O . SER B 1 246 ? 0.176 -60.188 -12.391 1 80.06 246 SER B O 1
ATOM 8114 N N . LEU B 1 247 ? -0.114 -60.156 -14.516 1 86.12 247 LEU B N 1
ATOM 8115 C CA . LEU B 1 247 ? 0.387 -58.781 -14.625 1 86.12 247 LEU B CA 1
ATOM 8116 C C . LEU B 1 247 ? -0.674 -57.781 -14.188 1 86.12 247 LEU B C 1
ATOM 8118 O O . LEU B 1 247 ? -1.766 -57.719 -14.758 1 86.12 247 LEU B O 1
ATOM 8122 N N . VAL B 1 248 ? -0.314 -57.125 -13.078 1 87.5 248 VAL B N 1
ATOM 8123 C CA . VAL B 1 248 ? -1.216 -56.094 -12.562 1 87.5 248 VAL B CA 1
ATOM 8124 C C . VAL B 1 248 ? -0.58 -54.719 -12.719 1 87.5 248 VAL B C 1
ATOM 8126 O O . VAL B 1 248 ? 0.561 -54.5 -12.305 1 87.5 248 VAL B O 1
ATOM 8129 N N . PHE B 1 249 ? -1.279 -53.875 -13.367 1 91.44 249 PHE B N 1
ATOM 8130 C CA . PHE B 1 249 ? -0.801 -52.5 -13.531 1 91.44 249 PHE B CA 1
ATOM 8131 C C . PHE B 1 249 ? -1.282 -51.625 -12.391 1 91.44 249 PHE B C 1
ATOM 8133 O O . PHE B 1 249 ? -2.434 -51.719 -11.961 1 91.44 249 PHE B O 1
ATOM 8140 N N . ASP B 1 250 ? -0.354 -50.875 -11.797 1 92.12 250 ASP B N 1
ATOM 8141 C CA . ASP B 1 250 ? -0.685 -49.906 -10.758 1 92.12 250 ASP B CA 1
ATOM 8142 C C . ASP B 1 250 ? -0.299 -48.469 -11.18 1 92.12 250 ASP B C 1
ATOM 8144 O O . ASP B 1 250 ? 0.076 -48.25 -12.336 1 92.12 250 ASP B O 1
ATOM 8148 N N . THR B 1 251 ? -0.499 -47.562 -10.234 1 94.56 251 THR B N 1
ATOM 8149 C CA . THR B 1 251 ? -0.251 -46.188 -10.539 1 94.56 251 THR B CA 1
ATOM 8150 C C . THR B 1 251 ? 1.224 -45.938 -10.852 1 94.56 251 THR B C 1
ATOM 8152 O O . THR B 1 251 ? 1.558 -45.188 -11.766 1 94.56 251 THR B O 1
ATOM 8155 N N . ARG B 1 252 ? 2.066 -46.531 -10.141 1 94.5 252 ARG B N 1
ATOM 8156 C CA . ARG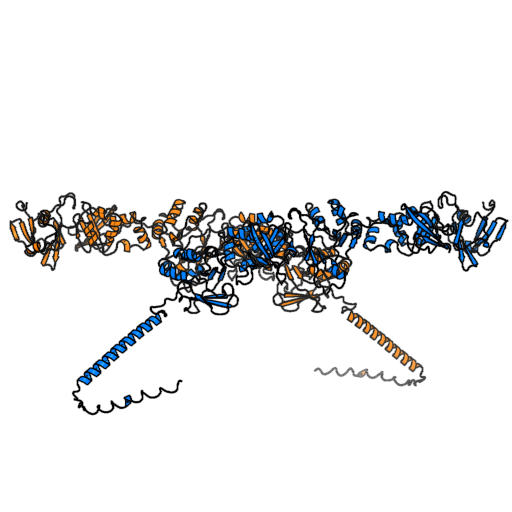 B 1 252 ? 3.508 -46.406 -10.328 1 94.5 252 ARG B CA 1
ATOM 8157 C C . ARG B 1 252 ? 3.914 -46.812 -11.75 1 94.5 252 ARG B C 1
ATOM 8159 O O . ARG B 1 252 ? 4.637 -46.062 -12.414 1 94.5 252 ARG B O 1
ATOM 8166 N N . LYS B 1 253 ? 3.467 -47.906 -12.25 1 94.56 253 LYS B N 1
ATOM 8167 C CA . LYS B 1 253 ? 3.795 -48.406 -13.578 1 94.56 253 LYS B CA 1
ATOM 8168 C C . LYS B 1 253 ? 3.25 -47.469 -14.664 1 94.56 253 LYS B C 1
ATOM 8170 O O . LYS B 1 253 ? 3.906 -47.25 -15.68 1 94.56 253 LYS B O 1
ATOM 8175 N N . TYR B 1 254 ? 2.096 -47 -14.375 1 95.25 254 TYR B N 1
ATOM 8176 C CA . TYR B 1 254 ? 1.523 -46.062 -15.336 1 95.25 254 TYR B CA 1
ATOM 8177 C C . TYR B 1 254 ? 2.357 -44.781 -15.422 1 95.25 254 TYR B C 1
ATOM 8179 O O . TYR B 1 254 ? 2.576 -44.25 -16.516 1 95.25 254 TYR B O 1
ATOM 8187 N N . LEU B 1 255 ? 2.783 -44.312 -14.312 1 95.5 255 LEU B N 1
ATOM 8188 C CA . LEU B 1 255 ? 3.58 -43.094 -14.289 1 95.5 255 LEU B CA 1
ATOM 8189 C C . LEU B 1 255 ? 4.91 -43.312 -15.008 1 95.5 255 LEU B C 1
ATOM 8191 O O . LEU B 1 255 ? 5.414 -42.375 -15.664 1 95.5 255 LEU B O 1
ATOM 8195 N N . PHE B 1 256 ? 5.461 -44.438 -14.914 1 94.62 256 PHE B N 1
ATOM 8196 C CA . PHE B 1 256 ? 6.66 -44.75 -15.68 1 94.62 256 PHE B CA 1
ATOM 8197 C C . PHE B 1 256 ? 6.379 -44.688 -17.172 1 94.62 256 PHE B C 1
ATOM 8199 O O . PHE B 1 256 ? 7.184 -44.156 -17.938 1 94.62 256 PHE B O 1
ATOM 8206 N N . GLY B 1 257 ? 5.254 -45.25 -17.484 1 93.31 257 GLY B N 1
ATOM 8207 C CA . GLY B 1 257 ? 4.871 -45.25 -18.891 1 93.31 257 GLY B CA 1
ATOM 8208 C C . GLY B 1 257 ? 4.598 -43.875 -19.422 1 93.31 257 GLY B C 1
ATOM 8209 O O . GLY B 1 257 ? 4.676 -43.625 -20.641 1 93.31 257 GLY B O 1
ATOM 8210 N N . LEU B 1 258 ? 4.293 -42.969 -18.516 1 91.62 258 LEU B N 1
ATOM 8211 C CA . LEU B 1 258 ? 3.979 -41.594 -18.891 1 91.62 258 LEU B CA 1
ATOM 8212 C C . LEU B 1 258 ? 5.219 -40.719 -18.812 1 91.62 258 LEU B C 1
ATOM 8214 O O . LEU B 1 258 ? 5.113 -39.5 -18.875 1 91.62 258 LEU B O 1
ATOM 8218 N N . ASN B 1 259 ? 6.32 -41.219 -18.719 1 90.12 259 ASN B N 1
ATOM 8219 C CA . ASN B 1 259 ? 7.594 -40.531 -18.641 1 90.12 259 ASN B CA 1
ATOM 8220 C C . ASN B 1 259 ? 7.641 -39.594 -17.453 1 90.12 259 ASN B C 1
ATOM 8222 O O . ASN B 1 259 ? 8.07 -38.438 -17.578 1 90.12 259 ASN B O 1
ATOM 8226 N N . ALA B 1 260 ? 7.094 -40 -16.359 1 94.19 260 ALA B N 1
ATOM 8227 C CA . ALA B 1 260 ? 7.125 -39.25 -15.109 1 94.19 260 ALA B CA 1
ATOM 8228 C C . ALA B 1 260 ? 7.988 -39.938 -14.062 1 94.19 260 ALA B C 1
ATOM 8230 O O . ALA B 1 260 ? 7.598 -40.062 -12.898 1 94.19 260 ALA B O 1
ATOM 8231 N N . THR B 1 261 ? 9.117 -40.375 -14.508 1 94.12 261 THR B N 1
ATOM 8232 C CA . THR B 1 261 ? 9.984 -41.156 -13.641 1 94.12 261 THR B CA 1
ATOM 8233 C C . THR B 1 261 ? 10.602 -40.281 -12.547 1 94.12 261 THR B C 1
ATOM 8235 O O . THR B 1 261 ? 10.781 -40.75 -11.414 1 94.12 261 THR B O 1
ATOM 8238 N N . LYS B 1 262 ? 10.961 -39.062 -12.883 1 94.06 262 LYS B N 1
ATOM 8239 C CA . LYS B 1 262 ? 11.516 -38.156 -11.883 1 94.06 262 LYS B CA 1
ATOM 8240 C C . LYS B 1 262 ? 10.5 -37.875 -10.773 1 94.06 262 LYS B C 1
ATOM 8242 O O . LYS B 1 262 ? 10.867 -37.812 -9.594 1 94.06 262 LYS B O 1
ATOM 8247 N N . PHE B 1 263 ? 9.359 -37.688 -11.211 1 96 263 PHE B N 1
ATOM 8248 C CA . PHE B 1 263 ? 8.289 -37.438 -10.25 1 96 263 PHE B CA 1
ATOM 8249 C C . PHE B 1 263 ? 8.133 -38.625 -9.305 1 96 263 PHE B C 1
ATOM 8251 O O . PHE B 1 263 ? 8.023 -38.438 -8.086 1 96 263 PHE B O 1
ATOM 8258 N N . VAL B 1 264 ? 8.102 -39.812 -9.844 1 96.12 264 VAL B N 1
ATOM 8259 C CA . VAL B 1 264 ? 7.961 -41.031 -9.047 1 96.12 264 VAL B CA 1
ATOM 8260 C C . VAL B 1 264 ? 9.133 -41.156 -8.078 1 96.12 264 VAL B C 1
ATOM 8262 O O . VAL B 1 264 ? 8.945 -41.5 -6.91 1 96.12 264 VAL B O 1
ATOM 8265 N N . SER B 1 265 ? 10.281 -40.906 -8.555 1 94.75 265 SER B N 1
ATOM 8266 C CA . SER B 1 265 ? 11.461 -40.969 -7.699 1 94.75 265 SER B CA 1
ATOM 8267 C C . SER B 1 265 ? 11.352 -40 -6.52 1 94.75 265 SER B C 1
ATOM 8269 O O . SER B 1 265 ? 11.75 -40.344 -5.402 1 94.75 265 SER B O 1
ATOM 8271 N N . LEU B 1 266 ? 10.898 -38.844 -6.785 1 95.19 266 LEU B N 1
ATOM 8272 C CA . LEU B 1 266 ? 10.734 -37.844 -5.727 1 95.19 266 LEU B CA 1
ATOM 8273 C C . LEU B 1 266 ? 9.672 -38.281 -4.727 1 95.19 266 LEU B C 1
ATOM 8275 O O . LEU B 1 266 ? 9.836 -38.094 -3.518 1 95.19 266 LEU B O 1
ATOM 8279 N N . VAL B 1 267 ? 8.602 -38.812 -5.219 1 96 267 VAL B N 1
ATOM 8280 C CA . VAL B 1 267 ? 7.512 -39.281 -4.371 1 96 267 VAL B CA 1
ATOM 8281 C C . VAL B 1 267 ? 8.023 -40.375 -3.428 1 96 267 VAL B C 1
ATOM 8283 O O . VAL B 1 267 ? 7.664 -40.406 -2.248 1 96 267 VAL B O 1
ATOM 8286 N N . ASP B 1 268 ? 8.852 -41.219 -3.908 1 94.81 268 ASP B N 1
ATOM 8287 C CA . ASP B 1 268 ? 9.422 -42.281 -3.102 1 94.81 268 ASP B CA 1
ATOM 8288 C C . ASP B 1 268 ? 10.43 -41.75 -2.096 1 94.81 268 ASP B C 1
ATOM 8290 O O . ASP B 1 268 ? 10.43 -42.125 -0.928 1 94.81 268 ASP B O 1
ATOM 8294 N N . GLU B 1 269 ? 11.266 -40.906 -2.578 1 94.62 269 GLU B N 1
ATOM 8295 C CA . GLU B 1 269 ? 12.328 -40.344 -1.749 1 94.62 269 GLU B CA 1
ATOM 8296 C C . GLU B 1 269 ? 11.766 -39.594 -0.547 1 94.62 269 GLU B C 1
ATOM 8298 O O . GLU B 1 269 ? 12.352 -39.625 0.536 1 94.62 269 GLU B O 1
ATOM 8303 N N . TYR B 1 270 ? 10.648 -39.031 -0.717 1 94.31 270 TYR B N 1
ATOM 8304 C CA . TYR B 1 270 ? 10.109 -38.156 0.34 1 94.31 270 TYR B CA 1
ATOM 8305 C C . TYR B 1 270 ? 8.938 -38.844 1.042 1 94.31 270 TYR B C 1
ATOM 8307 O O . TYR B 1 270 ? 8.086 -38.188 1.631 1 94.31 270 TYR B O 1
ATOM 8315 N N . GLY B 1 271 ? 8.797 -40.156 0.934 1 92.69 271 GLY B N 1
ATOM 8316 C CA . GLY B 1 271 ? 7.961 -40.969 1.779 1 92.69 271 GLY B CA 1
ATOM 8317 C C . GLY B 1 271 ? 6.496 -40.969 1.376 1 92.69 271 GLY B C 1
ATOM 8318 O O . GLY B 1 271 ? 5.613 -41.156 2.217 1 92.69 271 GLY B O 1
ATOM 8319 N N . LEU B 1 272 ? 6.156 -40.688 0.167 1 94.62 272 LEU B N 1
ATOM 8320 C CA . LEU B 1 272 ? 4.77 -40.656 -0.291 1 94.62 272 LEU B CA 1
ATOM 8321 C C . LEU B 1 272 ? 4.488 -41.812 -1.253 1 94.62 272 LEU B C 1
ATOM 8323 O O . LEU B 1 272 ? 3.482 -41.781 -1.968 1 94.62 272 LEU B O 1
ATOM 8327 N N . GLY B 1 273 ? 5.246 -42.75 -1.287 1 94.38 273 GLY B N 1
ATOM 8328 C CA . GLY B 1 273 ? 5.152 -43.844 -2.213 1 94.38 273 GLY B CA 1
ATOM 8329 C C . GLY B 1 273 ? 3.871 -44.656 -2.061 1 94.38 273 GLY B C 1
ATOM 8330 O O . GLY B 1 273 ? 3.418 -45.312 -3.008 1 94.38 273 GLY B O 1
ATOM 8331 N N . ARG B 1 274 ? 3.252 -44.625 -0.924 1 93.25 274 ARG B N 1
ATOM 8332 C CA . ARG B 1 274 ? 2.031 -45.375 -0.662 1 93.25 274 ARG B CA 1
ATOM 8333 C C . ARG B 1 274 ? 0.931 -45 -1.646 1 93.25 274 ARG B C 1
ATOM 8335 O O . ARG B 1 274 ? 0.054 -45.812 -1.951 1 93.25 274 ARG B O 1
ATOM 8342 N N . PHE B 1 275 ? 0.981 -43.844 -2.168 1 94.12 275 PHE B N 1
ATOM 8343 C CA . PHE B 1 275 ? -0.058 -43.344 -3.072 1 94.12 275 PHE B CA 1
ATOM 8344 C C . PHE B 1 275 ? 0.113 -43.969 -4.461 1 94.12 275 PHE B C 1
ATOM 8346 O O . PHE B 1 275 ? -0.8 -43.906 -5.285 1 94.12 275 PHE B O 1
ATOM 8353 N N . LEU B 1 276 ? 1.288 -44.5 -4.75 1 94.31 276 LEU B N 1
ATOM 8354 C CA . LEU B 1 276 ? 1.573 -45 -6.082 1 94.31 276 LEU B CA 1
ATOM 8355 C C . LEU B 1 276 ? 1.503 -46.531 -6.09 1 94.31 276 LEU B C 1
ATOM 8357 O O . LEU B 1 276 ? 1.496 -47.156 -7.156 1 94.31 276 LEU B O 1
ATOM 8361 N N . ASP B 1 277 ? 1.42 -47.062 -4.938 1 89.75 277 ASP B N 1
ATOM 8362 C CA . ASP B 1 277 ? 1.522 -48.5 -4.816 1 89.75 277 ASP B CA 1
ATOM 8363 C C . ASP B 1 277 ? 0.169 -49.188 -5.047 1 89.75 277 ASP B C 1
ATOM 8365 O O . ASP B 1 277 ? -0.864 -48.5 -5.078 1 89.75 277 ASP B O 1
ATOM 8369 N N . GLU B 1 278 ? 0.41 -50.438 -5.145 1 85.75 278 GLU B N 1
ATOM 8370 C CA . GLU B 1 278 ? -0.788 -51.281 -5.324 1 85.75 278 GLU B CA 1
ATOM 8371 C C . GLU B 1 278 ? -1.717 -51.156 -4.117 1 85.75 278 GLU B C 1
ATOM 8373 O O . GLU B 1 278 ? -1.259 -51.156 -2.973 1 85.75 278 GLU B O 1
ATOM 8378 N N . GLY B 1 279 ? -2.943 -50.938 -4.348 1 82.94 279 GLY B N 1
ATOM 8379 C CA . GLY B 1 279 ? -3.912 -50.844 -3.268 1 82.94 279 GLY B CA 1
ATOM 8380 C C . GLY B 1 279 ? -4.387 -49.438 -3.02 1 82.94 279 GLY B C 1
ATOM 8381 O O . GLY B 1 279 ? -5.449 -49.219 -2.43 1 82.94 279 GLY B O 1
ATOM 8382 N N . SER B 1 280 ? -3.535 -48.469 -3.404 1 85.81 280 SER B N 1
ATOM 8383 C CA . SER B 1 280 ? -3.973 -47.062 -3.283 1 85.81 280 SER B CA 1
ATOM 8384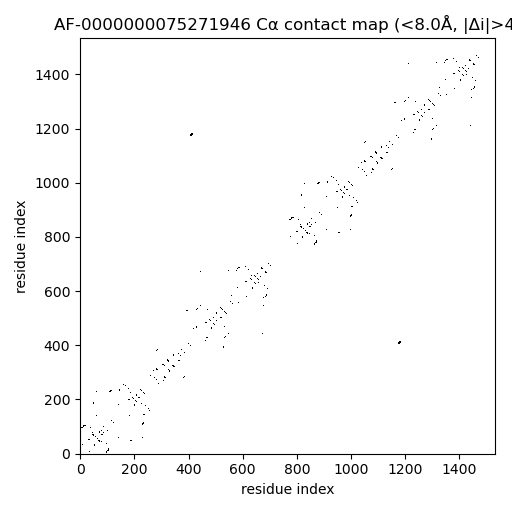 C C . SER B 1 280 ? -5.188 -46.812 -4.164 1 85.81 280 SER B C 1
ATOM 8386 O O . SER B 1 280 ? -5.277 -47.312 -5.281 1 85.81 280 SER B O 1
ATOM 8388 N N . ASN B 1 281 ? -6.215 -46.125 -3.492 1 88.81 281 ASN B N 1
ATOM 8389 C CA . ASN B 1 281 ? -7.414 -45.812 -4.27 1 88.81 281 ASN B CA 1
ATOM 8390 C C . ASN B 1 281 ? -8 -44.469 -3.898 1 88.81 281 ASN B C 1
ATOM 8392 O O . ASN B 1 281 ? -7.629 -43.875 -2.879 1 88.81 281 ASN B O 1
ATOM 8396 N N . ASN B 1 282 ? -8.656 -44.031 -4.84 1 95.06 282 ASN B N 1
ATOM 8397 C CA . ASN B 1 282 ? -9.477 -42.844 -4.664 1 95.06 282 ASN B CA 1
ATOM 8398 C C . ASN B 1 282 ? -8.617 -41.594 -4.535 1 95.06 282 ASN B C 1
ATOM 8400 O O . ASN B 1 282 ? -8.812 -40.781 -3.619 1 95.06 282 ASN B O 1
ATOM 8404 N N . VAL B 1 283 ? -7.598 -41.469 -5.352 1 96.44 283 VAL B N 1
ATOM 8405 C CA . VAL B 1 283 ? -6.785 -40.281 -5.418 1 96.44 283 VAL B CA 1
ATOM 8406 C C . VAL B 1 283 ? -6.59 -39.844 -6.875 1 96.44 283 VAL B C 1
ATOM 8408 O O . VAL B 1 283 ? -6.77 -40.656 -7.785 1 96.44 283 VAL B O 1
ATOM 8411 N N . THR B 1 284 ? -6.348 -38.656 -7.117 1 97.69 284 THR B N 1
ATOM 8412 C CA . THR B 1 284 ? -5.961 -38.125 -8.414 1 97.69 284 THR B CA 1
ATOM 8413 C C . THR B 1 284 ? -4.527 -37.594 -8.383 1 97.69 284 THR B C 1
ATOM 8415 O O . THR B 1 284 ? -4.195 -36.719 -7.582 1 97.69 284 THR B O 1
ATOM 8418 N N . ILE B 1 285 ? -3.752 -38.156 -9.211 1 97.38 285 ILE B N 1
ATOM 8419 C CA . ILE B 1 285 ? -2.34 -37.781 -9.25 1 97.38 285 ILE B CA 1
ATOM 8420 C C . ILE B 1 285 ? -2.082 -36.844 -10.43 1 97.38 285 ILE B C 1
ATOM 8422 O O . ILE B 1 285 ? -2.422 -37.188 -11.57 1 97.38 285 ILE B O 1
ATOM 8426 N N . LEU B 1 286 ? -1.568 -35.75 -10.141 1 97.12 286 LEU B N 1
ATOM 8427 C CA . LEU B 1 286 ? -1.146 -34.781 -11.148 1 97.12 286 LEU B CA 1
ATOM 8428 C C . LEU B 1 286 ? 0.364 -34.812 -11.352 1 97.12 286 LEU B C 1
ATOM 8430 O O . LEU B 1 286 ? 1.118 -34.219 -10.578 1 97.12 286 LEU B O 1
ATOM 8434 N N . ALA B 1 287 ? 0.759 -35.375 -12.438 1 95.12 287 ALA B N 1
ATOM 8435 C CA . ALA B 1 287 ? 2.178 -35.688 -12.602 1 95.12 287 ALA B CA 1
ATOM 8436 C C . ALA B 1 287 ? 2.791 -34.844 -13.719 1 95.12 287 ALA B C 1
ATOM 8438 O O . ALA B 1 287 ? 2.371 -34.906 -14.875 1 95.12 287 ALA B O 1
ATOM 8439 N N . PRO B 1 288 ? 3.762 -34.062 -13.32 1 92.12 288 PRO B N 1
ATOM 8440 C CA . PRO B 1 288 ? 4.535 -33.406 -14.375 1 92.12 288 PRO B CA 1
ATOM 8441 C C . PRO B 1 288 ? 5.48 -34.344 -15.102 1 92.12 288 PRO B C 1
ATOM 8443 O O . PRO B 1 288 ? 5.949 -35.344 -14.508 1 92.12 288 PRO B O 1
ATOM 8446 N N . THR B 1 289 ? 5.723 -34.062 -16.312 1 86.62 289 THR B N 1
ATOM 8447 C CA . THR B 1 289 ? 6.645 -34.906 -17.062 1 86.62 289 THR B CA 1
ATOM 8448 C C . THR B 1 289 ? 8.094 -34.531 -16.734 1 86.62 289 THR B C 1
ATOM 8450 O O . THR B 1 289 ? 8.367 -33.5 -16.125 1 86.62 289 THR B O 1
ATOM 8453 N N . ASN B 1 290 ? 8.977 -35.406 -17.125 1 87.56 290 ASN B N 1
ATOM 8454 C CA . ASN B 1 290 ? 10.398 -35.25 -16.844 1 87.56 290 ASN B CA 1
ATOM 8455 C C . ASN B 1 290 ? 10.938 -33.969 -17.453 1 87.56 290 ASN B C 1
ATOM 8457 O O . ASN B 1 290 ? 11.852 -33.344 -16.891 1 87.56 290 ASN B O 1
ATOM 8461 N N . GLU B 1 291 ? 10.391 -33.531 -18.5 1 77 291 GLU B N 1
ATOM 8462 C CA . GLU B 1 291 ? 10.914 -32.375 -19.25 1 77 291 GLU B CA 1
ATOM 8463 C C . GLU B 1 291 ? 10.625 -31.062 -18.516 1 77 291 GLU B C 1
ATOM 8465 O O . GLU B 1 291 ? 11.391 -30.109 -18.641 1 77 291 GLU B O 1
ATOM 8470 N N . VAL B 1 292 ? 9.625 -31.078 -17.766 1 83.19 292 VAL B N 1
ATOM 8471 C CA . VAL B 1 292 ? 9.203 -29.797 -17.188 1 83.19 292 VAL B CA 1
ATOM 8472 C C . VAL B 1 292 ? 9.547 -29.766 -15.695 1 83.19 292 VAL B C 1
ATOM 8474 O O . VAL B 1 292 ? 9.523 -28.703 -15.07 1 83.19 292 VAL B O 1
ATOM 8477 N N . LEU B 1 293 ? 9.914 -30.859 -15.156 1 87.62 293 LEU B N 1
ATOM 8478 C CA . LEU B 1 293 ? 10.188 -30.938 -13.727 1 87.62 293 LEU B CA 1
ATOM 8479 C C . LEU B 1 293 ? 11.656 -30.656 -13.438 1 87.62 293 LEU B C 1
ATOM 8481 O O . LEU B 1 293 ? 12.531 -31.375 -13.938 1 87.62 293 LEU B O 1
ATOM 8485 N N . ASP B 1 294 ? 11.891 -29.578 -12.781 1 82.38 294 ASP B N 1
ATOM 8486 C CA . ASP B 1 294 ? 13.211 -29.266 -12.25 1 82.38 294 ASP B CA 1
ATOM 8487 C C . ASP B 1 294 ? 13.219 -29.297 -10.719 1 82.38 294 ASP B C 1
ATOM 8489 O O . ASP B 1 294 ? 12.688 -28.391 -10.078 1 82.38 294 ASP B O 1
ATOM 8493 N N . GLU B 1 295 ? 13.844 -30.25 -10.219 1 83 295 GLU B N 1
ATOM 8494 C CA . GLU B 1 295 ? 13.836 -30.469 -8.773 1 83 295 GLU B CA 1
ATOM 8495 C C . GLU B 1 295 ? 14.492 -29.297 -8.039 1 83 295 GLU B C 1
ATOM 8497 O O . GLU B 1 295 ? 14.148 -29 -6.891 1 83 295 GLU B O 1
ATOM 8502 N N . ASP B 1 296 ? 15.383 -28.594 -8.656 1 76.69 296 ASP B N 1
ATOM 8503 C CA . ASP B 1 296 ? 16.141 -27.531 -8.016 1 76.69 296 ASP B CA 1
ATOM 8504 C C . ASP B 1 296 ? 15.273 -26.281 -7.812 1 76.69 296 ASP B C 1
ATOM 8506 O O . ASP B 1 296 ? 15.617 -25.406 -7.008 1 76.69 296 ASP B O 1
ATOM 8510 N N . ASP B 1 297 ? 14.219 -26.312 -8.445 1 77.81 297 ASP B N 1
ATOM 8511 C CA . ASP B 1 297 ? 13.32 -25.156 -8.328 1 77.81 297 ASP B CA 1
ATOM 8512 C C . ASP B 1 297 ? 12.492 -25.234 -7.047 1 77.81 297 ASP B C 1
ATOM 8514 O O . ASP B 1 297 ? 11.891 -24.234 -6.633 1 77.81 297 ASP B O 1
ATOM 8518 N N . ILE B 1 298 ? 12.5 -26.359 -6.395 1 84.19 298 ILE B N 1
ATOM 8519 C CA . ILE B 1 298 ? 11.711 -26.562 -5.188 1 84.19 298 ILE B CA 1
ATOM 8520 C C . ILE B 1 298 ? 12.633 -26.688 -3.979 1 84.19 298 ILE B C 1
ATOM 8522 O O . ILE B 1 298 ? 13.469 -27.594 -3.918 1 84.19 298 ILE B O 1
ATOM 8526 N N . PRO B 1 299 ? 12.477 -25.828 -3.062 1 83.06 299 PRO B N 1
ATOM 8527 C CA . PRO B 1 299 ? 13.305 -25.953 -1.859 1 83.06 299 PRO B CA 1
ATOM 8528 C C . PRO B 1 299 ? 13.094 -27.297 -1.146 1 83.06 299 PRO B C 1
ATOM 8530 O O . PRO B 1 299 ? 11.969 -27.797 -1.074 1 83.06 299 PRO B O 1
ATOM 8533 N N . ASN B 1 300 ? 14.102 -27.781 -0.577 1 85.25 300 ASN B N 1
ATOM 8534 C CA . ASN B 1 300 ? 14.078 -29.094 0.05 1 85.25 300 ASN B CA 1
ATOM 8535 C C . ASN B 1 300 ? 13.078 -29.141 1.207 1 85.25 300 ASN B C 1
ATOM 8537 O O . ASN B 1 300 ? 12.414 -30.156 1.413 1 85.25 300 ASN B O 1
ATOM 8541 N N . ASN B 1 301 ? 12.992 -28.094 1.879 1 88.88 301 ASN B N 1
ATOM 8542 C CA . ASN B 1 301 ? 12.109 -28.078 3.045 1 88.88 301 ASN B CA 1
ATOM 8543 C C . ASN B 1 301 ? 10.641 -28 2.641 1 88.88 301 ASN B C 1
ATOM 8545 O O . ASN B 1 301 ? 9.75 -28.109 3.486 1 88.88 301 ASN B O 1
ATOM 8549 N N . LYS B 1 302 ? 10.383 -27.938 1.322 1 91.88 302 LYS B N 1
ATOM 8550 C CA . LYS B 1 302 ? 9.008 -27.812 0.858 1 91.88 302 LYS B CA 1
ATOM 8551 C C . LYS B 1 302 ? 8.641 -28.953 -0.095 1 91.88 302 LYS B C 1
ATOM 8553 O O . LYS B 1 302 ? 7.527 -29 -0.621 1 91.88 302 LYS B O 1
ATOM 8558 N N . LYS B 1 303 ? 9.469 -29.844 -0.28 1 93.25 303 LYS B N 1
ATOM 8559 C CA . LYS B 1 303 ? 9.25 -30.891 -1.279 1 93.25 303 LYS B CA 1
ATOM 8560 C C . LYS B 1 303 ? 8.094 -31.797 -0.885 1 93.25 303 LYS B C 1
ATOM 8562 O O . LYS B 1 303 ? 7.309 -32.219 -1.738 1 93.25 303 LYS B O 1
ATOM 8567 N N . VAL B 1 304 ? 8.039 -32.156 0.402 1 94.56 304 VAL B N 1
ATOM 8568 C CA . VAL B 1 304 ? 6.953 -33.031 0.853 1 94.56 304 VAL B CA 1
ATOM 8569 C C . VAL B 1 304 ? 5.613 -32.312 0.618 1 94.56 304 VAL B C 1
ATOM 8571 O O . VAL B 1 304 ? 4.676 -32.938 0.105 1 94.56 304 VAL B O 1
ATOM 8574 N N . GLN B 1 305 ? 5.547 -31.062 1.026 1 94.88 305 GLN B N 1
ATOM 8575 C CA . GLN B 1 305 ? 4.332 -30.281 0.831 1 94.88 305 GLN B CA 1
ATOM 8576 C C . GLN B 1 305 ? 4 -30.125 -0.652 1 94.88 305 GLN B C 1
ATOM 8578 O O . GLN B 1 305 ? 2.846 -30.266 -1.054 1 94.88 305 GLN B O 1
ATOM 8583 N N . TRP B 1 306 ? 5.031 -29.906 -1.396 1 95.62 306 TRP B N 1
ATOM 8584 C CA . TRP B 1 306 ? 4.871 -29.703 -2.834 1 95.62 306 TRP B CA 1
ATOM 8585 C C . TRP B 1 306 ? 4.352 -30.969 -3.5 1 95.62 306 TRP B C 1
ATOM 8587 O O . TRP B 1 306 ? 3.42 -30.922 -4.309 1 95.62 306 TRP B O 1
ATOM 8597 N N . LEU B 1 307 ? 4.902 -32.125 -3.166 1 96.81 307 LEU B N 1
ATOM 8598 C CA . LEU B 1 307 ? 4.48 -33.406 -3.721 1 96.81 307 LEU B CA 1
ATOM 8599 C C . LEU B 1 307 ? 3.059 -33.75 -3.287 1 96.81 307 LEU B C 1
ATOM 8601 O O . LEU 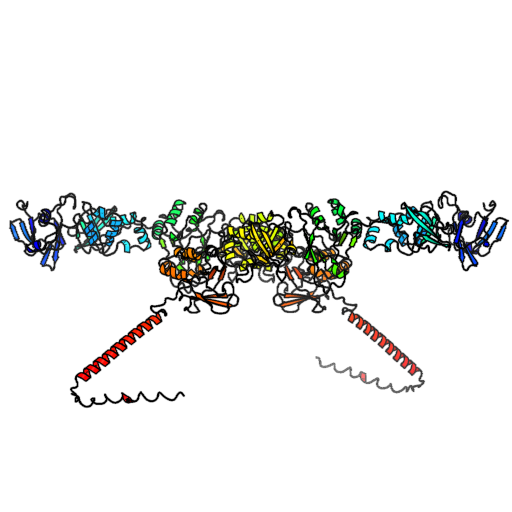B 1 307 ? 2.252 -34.188 -4.098 1 96.81 307 LEU B O 1
ATOM 8605 N N . SER B 1 308 ? 2.777 -33.531 -2.039 1 96.94 308 SER B N 1
ATOM 8606 C CA . SER B 1 308 ? 1.444 -33.812 -1.51 1 96.94 308 SER B CA 1
ATOM 8607 C C . SER B 1 308 ? 0.394 -32.938 -2.201 1 96.94 308 SER B C 1
ATOM 8609 O O . SER B 1 308 ? -0.77 -33.344 -2.305 1 96.94 308 SER B O 1
ATOM 8611 N N . TYR B 1 309 ? 0.838 -31.766 -2.621 1 97.25 309 TYR B N 1
ATOM 8612 C CA . TYR B 1 309 ? -0.064 -30.844 -3.305 1 97.25 309 TYR B CA 1
ATOM 8613 C C . TYR B 1 309 ? -0.376 -31.344 -4.715 1 97.25 309 TYR B C 1
ATOM 8615 O O . TYR B 1 309 ? -1.363 -30.922 -5.32 1 97.25 309 TYR B O 1
ATOM 8623 N N . HIS B 1 310 ? 0.375 -32.281 -5.242 1 97.81 310 HIS B N 1
ATOM 8624 C CA . HIS B 1 310 ? 0.157 -32.875 -6.562 1 97.81 310 HIS B CA 1
ATOM 8625 C C . HIS B 1 310 ? -0.733 -34.094 -6.48 1 97.81 310 HIS B C 1
ATOM 8627 O O . HIS B 1 310 ? -0.98 -34.75 -7.492 1 97.81 310 HIS B O 1
ATOM 8633 N N . ILE B 1 311 ? -1.157 -34.406 -5.281 1 97.69 311 ILE B N 1
ATOM 8634 C CA . ILE B 1 311 ? -2.061 -35.531 -5.051 1 97.69 311 ILE B CA 1
ATOM 8635 C C . ILE B 1 311 ? -3.373 -35.031 -4.457 1 97.69 311 ILE B C 1
ATOM 8637 O O . ILE B 1 311 ? -3.4 -34.531 -3.334 1 97.69 311 ILE B O 1
ATOM 8641 N N . ALA B 1 312 ? -4.406 -35.156 -5.227 1 97.62 312 ALA B N 1
ATOM 8642 C CA . ALA B 1 312 ? -5.723 -34.719 -4.766 1 97.62 312 ALA B CA 1
ATOM 8643 C C . ALA B 1 312 ? -6.504 -35.875 -4.152 1 97.62 312 ALA B C 1
ATOM 8645 O O . ALA B 1 312 ? -6.387 -37.031 -4.598 1 97.62 312 ALA B O 1
ATOM 8646 N N . GLN B 1 313 ? -7.316 -35.562 -3.164 1 96.62 313 GLN B N 1
ATOM 8647 C CA . GLN B 1 313 ? -8.172 -36.562 -2.527 1 96.62 313 GLN B CA 1
ATOM 8648 C C . GLN B 1 313 ? -9.414 -36.844 -3.367 1 96.62 313 GLN B C 1
ATOM 8650 O O . GLN B 1 313 ? -10.164 -35.938 -3.695 1 96.62 313 GLN B O 1
ATOM 8655 N N . GLY B 1 314 ? -9.523 -38.031 -3.713 1 95.75 314 GLY B N 1
ATOM 8656 C CA . GLY B 1 314 ? -10.617 -38.438 -4.582 1 95.75 314 GLY B CA 1
ATOM 8657 C C . GLY B 1 314 ? -10.18 -38.75 -6 1 95.75 314 GLY B C 1
ATOM 8658 O O . GLY B 1 314 ? -9.219 -38.156 -6.496 1 95.75 314 GLY B O 1
ATOM 8659 N N . ALA B 1 315 ? -10.766 -39.656 -6.613 1 96.44 315 ALA B N 1
ATOM 8660 C CA . ALA B 1 315 ? -10.508 -39.969 -8.016 1 96.44 315 ALA B CA 1
ATOM 8661 C C . ALA B 1 315 ? -11.469 -39.188 -8.93 1 96.44 315 ALA B C 1
ATOM 8663 O O . ALA B 1 315 ? -12.641 -39.562 -9.062 1 96.44 315 ALA B O 1
ATOM 8664 N N . TYR B 1 316 ? -10.961 -38.188 -9.578 1 96 316 TYR B N 1
ATOM 8665 C CA . TYR B 1 316 ? -11.805 -37.312 -10.391 1 96 316 TYR B CA 1
ATOM 8666 C C . TYR B 1 316 ? -11.523 -37.531 -11.875 1 96 316 TYR B C 1
ATOM 8668 O O . TYR B 1 316 ? -10.398 -37.312 -12.336 1 96 316 TYR B O 1
ATOM 8676 N N . GLY B 1 317 ? -12.508 -37.906 -12.562 1 93.31 317 GLY B N 1
ATOM 8677 C CA . GLY B 1 317 ? -12.422 -37.875 -14.016 1 93.31 317 GLY B CA 1
ATOM 8678 C C . GLY B 1 317 ? -12.68 -36.5 -14.602 1 93.31 317 GLY B C 1
ATOM 8679 O O . GLY B 1 317 ? -13.117 -35.594 -13.891 1 93.31 317 GLY B O 1
ATOM 8680 N N . PRO B 1 318 ? -12.414 -36.344 -15.883 1 92.38 318 PRO B N 1
ATOM 8681 C CA . PRO B 1 318 ? -12.633 -35.031 -16.5 1 92.38 318 PRO B CA 1
ATOM 8682 C C . PRO B 1 318 ? -14.078 -34.531 -16.391 1 92.38 318 PRO B C 1
ATOM 8684 O O . PRO B 1 318 ? -14.328 -33.344 -16.312 1 92.38 318 PRO B O 1
ATOM 8687 N N . GLU B 1 319 ? -15.008 -35.438 -16.359 1 90.19 319 GLU B N 1
ATOM 8688 C CA . GLU B 1 319 ? -16.422 -35.062 -16.281 1 90.19 319 GLU B CA 1
ATOM 8689 C C . GLU B 1 319 ? -16.812 -34.625 -14.875 1 90.19 319 GLU B C 1
ATOM 8691 O O . GLU B 1 319 ? -17.812 -33.938 -14.695 1 90.19 319 GLU B O 1
ATOM 8696 N N . ASP B 1 320 ? -16 -35.031 -13.938 1 93.5 320 ASP B N 1
ATOM 8697 C CA . ASP B 1 320 ? -16.281 -34.688 -12.547 1 93.5 320 ASP B CA 1
ATOM 8698 C C . ASP B 1 320 ? -15.766 -33.281 -12.227 1 93.5 320 ASP B C 1
ATOM 8700 O O . ASP B 1 320 ? -16.156 -32.688 -11.211 1 93.5 320 ASP B O 1
ATOM 8704 N N . LEU B 1 321 ? -14.945 -32.781 -13.023 1 93.44 321 LEU B N 1
ATOM 8705 C CA . LEU B 1 321 ? -14.289 -31.5 -12.75 1 93.44 321 LEU B CA 1
ATOM 8706 C C . LEU B 1 321 ? -15.125 -30.344 -13.289 1 93.44 321 LEU B C 1
ATOM 8708 O O . LEU B 1 321 ? -15.578 -30.375 -14.438 1 93.44 321 LEU B O 1
ATOM 8712 N N . GLU B 1 322 ? -15.422 -29.422 -12.438 1 91.06 322 GLU B N 1
ATOM 8713 C CA . GLU B 1 322 ? -16.172 -28.234 -12.805 1 91.06 322 GLU B CA 1
ATOM 8714 C C . GLU B 1 322 ? -15.336 -26.969 -12.648 1 91.06 322 GLU B C 1
ATOM 8716 O O . GLU B 1 322 ? -14.344 -26.969 -11.914 1 91.06 322 GLU B O 1
ATOM 8721 N N . ASN B 1 323 ? -15.773 -25.953 -13.453 1 89.81 323 ASN B N 1
ATOM 8722 C CA . ASN B 1 323 ? -15.055 -24.688 -13.359 1 89.81 323 ASN B CA 1
ATOM 8723 C C . ASN B 1 323 ? -15.102 -24.109 -11.945 1 89.81 323 ASN B C 1
ATOM 8725 O O . ASN B 1 323 ? -16.172 -24.031 -11.344 1 89.81 323 ASN B O 1
ATOM 8729 N N . ARG B 1 324 ? -13.922 -23.797 -11.43 1 90.31 324 ARG B N 1
ATOM 8730 C CA . ARG B 1 324 ? -13.703 -23.156 -10.141 1 90.31 324 ARG B CA 1
ATOM 8731 C C . ARG B 1 324 ? -13.945 -24.125 -8.992 1 90.31 324 ARG B C 1
ATOM 8733 O O . ARG B 1 324 ? -14.234 -23.703 -7.867 1 90.31 324 ARG B O 1
ATOM 8740 N N . MET B 1 325 ? -13.938 -25.328 -9.344 1 93.69 325 MET B N 1
ATOM 8741 C CA . MET B 1 325 ? -14.008 -26.359 -8.312 1 93.69 325 MET B CA 1
ATOM 8742 C C . MET B 1 325 ? -12.742 -26.359 -7.465 1 93.69 325 MET B C 1
ATOM 8744 O O . MET B 1 325 ? -11.641 -26.141 -7.98 1 93.69 325 MET B O 1
ATOM 8748 N N . LEU B 1 326 ? -12.906 -26.531 -6.164 1 96.31 326 LEU B N 1
ATOM 8749 C CA . LEU B 1 326 ? -11.773 -26.625 -5.254 1 96.31 326 LEU B CA 1
ATOM 8750 C C . LEU B 1 326 ? -11.586 -28.062 -4.758 1 96.31 326 LEU B C 1
ATOM 8752 O O . LEU B 1 326 ? -12.43 -28.578 -4.02 1 96.31 326 LEU B O 1
ATOM 8756 N N . LEU B 1 327 ? -10.477 -28.641 -5.086 1 96.94 327 LEU B N 1
ATOM 8757 C CA . LEU B 1 327 ? -10.18 -30 -4.66 1 96.94 327 LEU B CA 1
ATOM 8758 C C . LEU B 1 327 ? -9.352 -30 -3.377 1 96.94 327 LEU B C 1
ATOM 8760 O O . LEU B 1 327 ? -8.469 -29.156 -3.201 1 96.94 327 LEU B O 1
ATOM 8764 N N . LYS B 1 328 ? -9.656 -30.938 -2.518 1 96.81 328 LYS B N 1
ATOM 8765 C CA . LYS B 1 328 ? -8.797 -31.172 -1.358 1 96.81 328 LYS B CA 1
ATOM 8766 C C . LYS B 1 328 ? -7.543 -31.953 -1.744 1 96.81 328 LYS B C 1
ATOM 8768 O O . LYS B 1 328 ? -7.613 -32.906 -2.506 1 96.81 328 LYS B O 1
ATOM 8773 N N . THR B 1 329 ? -6.418 -31.484 -1.371 1 97.88 329 THR B N 1
ATOM 8774 C CA . THR B 1 329 ? -5.172 -32.188 -1.663 1 97.88 329 THR B CA 1
ATOM 8775 C C . THR B 1 329 ? -4.668 -32.938 -0.431 1 97.88 329 THR B C 1
ATOM 8777 O O . THR B 1 329 ? -5.246 -32.812 0.651 1 97.88 329 THR B O 1
ATOM 8780 N N . GLU B 1 330 ? -3.66 -33.656 -0.608 1 96.44 330 GLU B N 1
ATOM 8781 C CA . GLU B 1 330 ? -3.055 -34.406 0.491 1 96.44 330 GLU B CA 1
ATOM 8782 C C . GLU B 1 330 ? -2.084 -33.531 1.281 1 96.44 330 GLU B C 1
ATOM 8784 O O . GLU B 1 330 ? -1.483 -33.969 2.256 1 96.44 330 GLU B O 1
ATOM 8789 N N . TYR B 1 331 ? -1.934 -32.281 0.863 1 95.94 331 TYR B N 1
ATOM 8790 C CA . TYR B 1 331 ? -1.156 -31.312 1.637 1 95.94 331 TYR B CA 1
ATOM 8791 C C . TYR B 1 331 ? -1.982 -30.734 2.779 1 95.94 331 TYR B C 1
ATOM 8793 O O . TYR B 1 331 ? -2.672 -29.734 2.609 1 95.94 331 TYR B O 1
ATOM 8801 N N . ASN B 1 332 ? -1.895 -31.344 3.926 1 92.44 332 ASN B N 1
ATOM 8802 C CA . ASN B 1 332 ? -2.516 -30.844 5.148 1 92.44 332 ASN B CA 1
ATOM 8803 C C . ASN B 1 332 ? -1.606 -29.859 5.871 1 92.44 332 ASN B C 1
ATOM 8805 O O . ASN B 1 332 ? -0.724 -30.25 6.629 1 92.44 332 ASN B O 1
ATOM 8809 N N . SER B 1 333 ? -1.875 -28.609 5.664 1 90.06 333 SER B N 1
ATOM 8810 C CA . SER B 1 333 ? -0.988 -27.547 6.125 1 90.06 333 SER B CA 1
ATOM 8811 C C . SER B 1 333 ? -1.246 -27.219 7.59 1 90.06 333 SER B C 1
ATOM 8813 O O . SER B 1 333 ? -2.396 -27.188 8.031 1 90.06 333 SER B O 1
ATOM 8815 N N . SER B 1 334 ? -0.204 -26.969 8.352 1 90.88 334 SER B N 1
ATOM 8816 C CA . SER B 1 334 ? -0.309 -26.5 9.719 1 90.88 334 SER B CA 1
ATOM 8817 C C . SER B 1 334 ? -0.903 -25.094 9.773 1 90.88 334 SER B C 1
ATOM 8819 O O . SER B 1 334 ? -1.517 -24.703 10.766 1 90.88 334 SER B O 1
ATOM 8821 N N . GLN B 1 335 ? -0.795 -24.406 8.656 1 93.5 335 GLN B N 1
ATOM 8822 C CA . GLN B 1 335 ? -1.301 -23.031 8.594 1 93.5 335 GLN B CA 1
ATOM 8823 C C . GLN B 1 335 ? -2.814 -23.016 8.406 1 93.5 335 GLN B C 1
ATOM 8825 O O . GLN B 1 335 ? -3.455 -21.969 8.586 1 93.5 335 GLN B O 1
ATOM 8830 N N . LEU B 1 336 ? -3.363 -24.172 8.055 1 95.69 336 LEU B N 1
ATOM 8831 C CA . LEU B 1 336 ? -4.809 -24.312 7.926 1 95.69 336 LEU B CA 1
ATOM 8832 C C . LEU B 1 336 ? -5.371 -25.188 9.039 1 95.69 336 LEU B C 1
ATOM 8834 O O . LEU B 1 336 ? -6.375 -25.875 8.844 1 95.69 336 LEU B O 1
ATOM 8838 N N . ASN B 1 337 ? -4.688 -25.281 10.18 1 94.06 337 ASN B N 1
ATOM 8839 C CA . ASN B 1 337 ? -5.09 -26.094 11.328 1 94.06 337 ASN B CA 1
ATOM 8840 C C . ASN B 1 337 ? -5.238 -27.562 10.945 1 94.06 337 ASN B C 1
ATOM 8842 O O . ASN B 1 337 ? -6.191 -28.219 11.367 1 94.06 337 ASN B O 1
ATOM 8846 N N . GLY B 1 338 ? -4.441 -27.984 10.008 1 93 338 GLY B N 1
ATOM 8847 C CA . GLY B 1 338 ? -4.414 -29.391 9.617 1 93 338 GLY B CA 1
ATOM 8848 C C . GLY B 1 338 ? -5.391 -29.719 8.508 1 93 338 GLY B C 1
ATOM 8849 O O . GLY B 1 338 ? -5.484 -30.875 8.078 1 93 338 GLY B O 1
ATOM 8850 N N . GLN B 1 339 ? -6.035 -28.75 8.062 1 93.88 339 GLN B N 1
ATOM 8851 C CA . GLN B 1 339 ? -6.941 -28.969 6.945 1 93.88 339 GLN B CA 1
ATOM 8852 C C . GLN B 1 339 ? -6.18 -29.031 5.625 1 93.88 339 GLN B C 1
ATOM 8854 O O . GLN B 1 339 ? -5.051 -28.547 5.527 1 93.88 339 GLN B O 1
ATOM 8859 N N . SER B 1 340 ? -6.816 -29.609 4.633 1 96.31 340 SER B N 1
ATOM 8860 C CA . SER B 1 340 ? -6.195 -29.781 3.326 1 96.31 340 SER B CA 1
ATOM 8861 C C . SER B 1 340 ? -6.121 -28.469 2.559 1 96.31 340 SER B C 1
ATOM 8863 O O . SER B 1 340 ? -7.082 -27.703 2.545 1 96.31 340 SER B O 1
ATOM 8865 N N . GLN B 1 341 ? -4.945 -28.312 2.035 1 96.62 341 GLN B N 1
ATOM 8866 C CA . GLN B 1 341 ? -4.855 -27.219 1.081 1 96.62 341 GLN B CA 1
ATOM 8867 C C . GLN B 1 341 ? -5.715 -27.484 -0.152 1 96.62 341 GLN B C 1
ATOM 8869 O O . GLN B 1 341 ? -5.801 -28.625 -0.617 1 96.62 341 GLN B O 1
ATOM 8874 N N . ARG B 1 342 ? -6.32 -26.469 -0.638 1 96.88 342 ARG B N 1
ATOM 8875 C CA . ARG B 1 342 ? -7.227 -26.625 -1.77 1 96.88 342 ARG B CA 1
ATOM 8876 C C . ARG B 1 342 ? -6.508 -26.359 -3.088 1 96.88 342 ARG B C 1
ATOM 8878 O O . ARG B 1 342 ? -5.531 -25.609 -3.129 1 96.88 342 ARG B O 1
ATOM 8885 N N . LEU B 1 343 ? -6.969 -27.031 -4.078 1 97.25 343 LEU B N 1
ATOM 8886 C CA . LEU B 1 343 ? -6.473 -26.875 -5.438 1 97.25 343 LEU B CA 1
ATOM 8887 C C . LEU B 1 343 ? -7.582 -26.391 -6.371 1 97.25 343 LEU B C 1
ATOM 8889 O O . LEU B 1 343 ? -8.625 -27.047 -6.484 1 97.25 343 LEU B O 1
ATOM 8893 N N . LEU B 1 344 ? -7.316 -25.297 -6.992 1 95.12 344 LEU B N 1
ATOM 8894 C CA . LEU B 1 344 ? -8.32 -24.703 -7.875 1 95.12 344 LEU B CA 1
ATOM 8895 C C . LEU B 1 344 ? -8.312 -25.375 -9.242 1 95.12 344 LEU B C 1
ATOM 8897 O O . LEU B 1 344 ? -7.25 -25.609 -9.82 1 95.12 344 LEU B O 1
ATOM 8901 N N . VAL B 1 345 ? -9.492 -25.734 -9.695 1 94.88 345 VAL B N 1
ATOM 8902 C CA . VAL B 1 345 ? -9.672 -26.281 -11.031 1 94.88 345 VAL B CA 1
ATOM 8903 C C . VAL B 1 345 ? -10.414 -25.266 -11.906 1 94.88 345 VAL B C 1
ATOM 8905 O O . VAL B 1 345 ? -11.422 -24.688 -11.484 1 94.88 345 VAL B O 1
ATOM 8908 N N . THR B 1 346 ? -9.805 -24.984 -13.055 1 89.75 346 THR B N 1
ATOM 8909 C CA . THR B 1 346 ? -10.469 -24.109 -14.008 1 89.75 346 THR B CA 1
ATOM 8910 C C . THR B 1 346 ? -10.797 -24.859 -15.297 1 89.75 346 THR B C 1
ATOM 8912 O O . THR B 1 346 ? -9.945 -25.578 -15.844 1 89.75 346 THR B O 1
ATOM 8915 N N . VAL B 1 347 ? -12.016 -24.797 -15.641 1 87.62 347 VAL B N 1
ATOM 8916 C CA . VAL B 1 347 ? -12.453 -25.406 -16.891 1 87.62 347 VAL B CA 1
ATOM 8917 C C . VAL B 1 347 ? -12.945 -24.328 -17.844 1 87.62 347 VAL B C 1
ATOM 8919 O O . VAL B 1 347 ? -13.875 -23.578 -17.531 1 87.62 347 VAL B O 1
ATOM 8922 N N . GLY B 1 348 ? -12.172 -24.062 -18.906 1 73.94 348 GLY B N 1
ATOM 8923 C CA . GLY B 1 348 ? -12.492 -23.031 -19.875 1 73.94 348 GLY B CA 1
ATOM 8924 C C . GLY B 1 348 ? -13.914 -23.125 -20.406 1 73.94 348 GLY B C 1
ATOM 8925 O O . GLY B 1 348 ? -14.477 -24.219 -20.484 1 73.94 348 GLY B O 1
ATOM 8926 N N . ASN B 1 349 ? -14.844 -22.125 -20.141 1 61.75 349 ASN B N 1
ATOM 8927 C CA . ASN B 1 349 ? -16.281 -22.031 -20.422 1 61.75 349 ASN B CA 1
ATOM 8928 C C . ASN B 1 349 ? -16.578 -22.25 -21.891 1 61.75 349 ASN B C 1
ATOM 8930 O O . ASN B 1 349 ? -17.734 -22.25 -22.312 1 61.75 349 ASN B O 1
ATOM 8934 N N . ASP B 1 350 ? -15.719 -22 -22.844 1 55.88 350 ASP B N 1
ATOM 8935 C CA . ASP B 1 350 ? -16.469 -22.016 -24.094 1 55.88 350 ASP B CA 1
ATOM 8936 C C . ASP B 1 350 ? -17.047 -23.406 -24.391 1 55.88 350 ASP B C 1
ATOM 8938 O O . ASP B 1 350 ? -16.344 -24.266 -24.922 1 55.88 350 ASP B O 1
ATOM 8942 N N . ARG B 1 351 ? -18.156 -23.781 -23.5 1 52.16 351 ARG B N 1
ATOM 8943 C CA . ARG B 1 351 ? -18.922 -25.016 -23.625 1 52.16 351 ARG B CA 1
ATOM 8944 C C . ARG B 1 351 ? -19.234 -25.328 -25.078 1 52.16 351 ARG B C 1
ATOM 8946 O O . ARG B 1 351 ? -19.656 -26.438 -25.406 1 52.16 351 ARG B O 1
ATOM 8953 N N . ARG B 1 352 ? -19.453 -24.234 -25.656 1 51.28 352 ARG B N 1
ATOM 8954 C CA . ARG B 1 352 ? -19.906 -24.5 -27.031 1 51.28 352 ARG B CA 1
ATOM 8955 C C . ARG B 1 352 ? -18.906 -25.391 -27.766 1 51.28 352 ARG B C 1
ATOM 8957 O O . ARG B 1 352 ? -19.281 -26.078 -28.719 1 51.28 352 ARG B O 1
ATOM 8964 N N . ASP B 1 353 ? -17.719 -25.297 -27.125 1 55.34 353 ASP B N 1
ATOM 8965 C CA . ASP B 1 353 ? -16.719 -25.984 -27.938 1 55.34 353 ASP B CA 1
ATOM 8966 C C . ASP B 1 353 ? -16.328 -27.328 -27.328 1 55.34 353 ASP B C 1
ATOM 8968 O O . ASP B 1 353 ? -15.508 -28.062 -27.875 1 55.34 353 ASP B O 1
ATOM 8972 N N . ILE B 1 354 ? -16.859 -27.531 -26.047 1 62.84 354 ILE B N 1
ATOM 8973 C CA . ILE B 1 354 ? -16.516 -28.812 -25.438 1 62.84 354 ILE B CA 1
ATOM 8974 C C . ILE B 1 354 ? -17.453 -29.891 -25.953 1 62.84 354 ILE B C 1
ATOM 8976 O O . ILE B 1 354 ? -18.531 -30.109 -25.406 1 62.84 354 ILE B O 1
ATOM 8980 N N . LYS B 1 355 ? -17.25 -30.359 -27.172 1 66.31 355 LYS B N 1
ATOM 8981 C CA . LYS B 1 355 ? -18.109 -31.328 -27.875 1 66.31 355 LYS B CA 1
ATOM 8982 C C . LYS B 1 355 ? -17.656 -32.75 -27.578 1 66.31 355 LYS B C 1
ATOM 8984 O O . LYS B 1 355 ? -18.469 -33.688 -27.609 1 66.31 355 LYS B O 1
ATOM 8989 N N . ASP B 1 356 ? -16.359 -32.875 -27.234 1 75.81 356 ASP B N 1
ATOM 8990 C CA . ASP B 1 356 ? -15.836 -34.219 -27 1 75.81 356 ASP B CA 1
ATOM 8991 C C . ASP B 1 356 ? -14.898 -34.281 -25.797 1 75.81 356 ASP B C 1
ATOM 8993 O O . ASP B 1 356 ? -14.602 -33.219 -25.219 1 75.81 356 ASP B O 1
ATOM 8997 N N . ARG B 1 357 ? -14.656 -35.406 -25.328 1 79.69 357 ARG B N 1
ATOM 8998 C CA . ARG B 1 357 ? -13.836 -35.625 -24.141 1 79.69 357 ARG B CA 1
ATOM 8999 C C . ARG B 1 357 ? -12.445 -35.031 -24.312 1 79.69 357 ARG B C 1
ATOM 9001 O O . ARG B 1 357 ? -11.883 -34.5 -23.359 1 79.69 357 ARG B O 1
ATOM 9008 N N . HIS B 1 358 ? -11.984 -35.094 -25.5 1 77.94 358 HIS B N 1
ATOM 9009 C CA . HIS B 1 358 ? -10.656 -34.562 -25.766 1 77.94 358 HIS B CA 1
ATOM 9010 C C . HIS B 1 358 ? -10.648 -33.031 -25.641 1 77.94 358 HIS B C 1
ATOM 9012 O O . HIS B 1 358 ? -9.688 -32.469 -25.109 1 77.94 358 HIS B O 1
ATOM 9018 N N . SER B 1 359 ? -11.688 -32.469 -26.062 1 77.5 359 SER B N 1
ATOM 9019 C CA . SER B 1 359 ? -11.805 -31 -25.938 1 77.5 359 SER B CA 1
ATOM 9020 C C . SER B 1 359 ? -11.961 -30.578 -24.484 1 77.5 359 SER B C 1
ATOM 9022 O O . SER B 1 359 ? -11.469 -29.531 -24.078 1 77.5 359 SER B O 1
ATOM 9024 N N . LEU B 1 360 ? -12.617 -31.422 -23.781 1 82.19 360 LEU B N 1
ATOM 9025 C CA . LEU B 1 360 ? -12.789 -31.141 -22.375 1 82.19 360 LEU B CA 1
ATOM 9026 C C . LEU B 1 360 ? -11.453 -31.188 -21.641 1 82.19 360 LEU B C 1
ATOM 9028 O O . LEU B 1 360 ? -11.156 -30.328 -20.812 1 82.19 360 LEU B O 1
ATOM 9032 N N . LEU B 1 361 ? -10.68 -32.156 -21.938 1 85.38 361 LEU B N 1
ATOM 9033 C CA . LEU B 1 361 ? -9.383 -32.312 -21.297 1 85.38 361 LEU B CA 1
ATOM 9034 C C . LEU B 1 361 ? -8.477 -31.141 -21.578 1 85.38 361 LEU B C 1
ATOM 9036 O O . LEU B 1 361 ? -7.734 -30.688 -20.688 1 85.38 361 LEU B O 1
ATOM 9040 N N . LYS B 1 362 ? -8.625 -30.641 -22.719 1 77.5 362 LYS B N 1
ATOM 9041 C CA . LYS B 1 362 ? -7.793 -29.5 -23.109 1 77.5 362 LYS B CA 1
ATOM 9042 C C . LYS B 1 362 ? -8.211 -28.234 -22.391 1 77.5 362 LYS B C 1
ATOM 9044 O O . LYS B 1 362 ? -7.398 -27.312 -22.219 1 77.5 362 LYS B O 1
ATOM 9049 N N . ALA B 1 363 ? -9.391 -28.281 -21.984 1 82.5 363 ALA B N 1
ATOM 9050 C CA . ALA B 1 363 ? -9.93 -27.078 -21.359 1 82.5 363 ALA B CA 1
ATOM 9051 C C . ALA B 1 363 ? -9.672 -27.078 -19.859 1 82.5 363 ALA B C 1
ATOM 9053 O O . ALA B 1 363 ? -9.867 -26.062 -19.188 1 82.5 363 ALA B O 1
ATOM 9054 N N . ILE B 1 364 ? -9.086 -28.125 -19.312 1 89.44 364 ILE B N 1
ATOM 9055 C CA . ILE B 1 364 ? -8.922 -28.266 -17.875 1 89.44 364 ILE B CA 1
ATOM 9056 C C . ILE B 1 364 ? -7.547 -27.734 -17.453 1 89.44 364 ILE B C 1
ATOM 9058 O O . ILE B 1 364 ? -6.539 -28.047 -18.094 1 89.44 364 ILE B O 1
ATOM 9062 N N . ARG B 1 365 ? -7.535 -26.922 -16.438 1 89.81 365 ARG B N 1
ATOM 9063 C CA . ARG B 1 365 ? -6.316 -26.406 -15.812 1 89.81 365 ARG B CA 1
ATOM 9064 C C . ARG B 1 365 ? -6.344 -26.609 -14.305 1 89.81 365 ARG B C 1
ATOM 9066 O O . ARG B 1 365 ? -7.379 -26.406 -13.664 1 89.81 365 ARG B O 1
ATOM 9073 N N . PHE B 1 366 ? -5.234 -27.016 -13.797 1 92.94 366 PHE B N 1
ATOM 9074 C CA . PHE B 1 366 ? -5.082 -27.156 -12.359 1 92.94 366 PHE B CA 1
ATOM 9075 C C . PHE B 1 366 ? -4.211 -26.031 -11.797 1 92.94 366 PHE B C 1
ATOM 9077 O O . PHE B 1 366 ? -3.146 -25.734 -12.344 1 92.94 366 PHE B O 1
ATOM 9084 N N . GLY B 1 367 ? -4.695 -25.484 -10.734 1 89.69 367 GLY B N 1
ATOM 9085 C CA . GLY B 1 367 ? -3.93 -24.391 -10.156 1 89.69 367 GLY B CA 1
ATOM 9086 C C . GLY B 1 367 ? -3.971 -23.141 -11 1 89.69 367 GLY B C 1
ATOM 9087 O O . GLY B 1 367 ? -5.012 -22.797 -11.562 1 89.69 367 GLY B O 1
ATOM 9088 N N . ASP B 1 368 ? -2.889 -22.516 -11.023 1 77.44 368 ASP B N 1
ATOM 9089 C CA . ASP B 1 368 ? -2.84 -21.219 -11.688 1 77.44 368 ASP B CA 1
ATOM 9090 C C . ASP B 1 368 ? -2.523 -21.375 -13.172 1 77.44 368 ASP B C 1
ATOM 9092 O O . ASP B 1 368 ? -2.865 -20.516 -13.984 1 77.44 368 ASP B O 1
ATOM 9096 N N . HIS B 1 369 ? -1.748 -22.484 -13.469 1 77.12 369 HIS B N 1
ATOM 9097 C CA . HIS B 1 369 ? -1.253 -22.453 -14.844 1 77.12 369 HIS B CA 1
ATOM 9098 C C . HIS B 1 369 ? -1.079 -23.875 -15.391 1 77.12 369 HIS B C 1
ATOM 9100 O O . HIS B 1 369 ? -0.692 -24.047 -16.547 1 77.12 369 HIS B O 1
ATOM 9106 N N . SER B 1 370 ? -1.381 -24.859 -14.68 1 87.12 370 SER B N 1
ATOM 9107 C CA . SER B 1 370 ? -1.051 -26.203 -15.109 1 87.12 370 SER B CA 1
ATOM 9108 C C . SER B 1 370 ? -2.168 -26.797 -15.961 1 87.12 370 SER B C 1
ATOM 9110 O O . SER B 1 370 ? -3.223 -27.172 -15.445 1 87.12 370 SER B O 1
ATOM 9112 N N . LYS B 1 371 ? -1.863 -27.031 -17.203 1 85.81 371 LYS B N 1
ATOM 9113 C CA . LYS B 1 371 ? -2.84 -27.609 -18.125 1 85.81 371 LYS B CA 1
ATOM 9114 C C . LYS B 1 371 ? -2.66 -29.125 -18.234 1 85.81 371 LYS B C 1
ATOM 9116 O O . LYS B 1 371 ? -1.58 -29.641 -17.969 1 85.81 371 LYS B O 1
ATOM 9121 N N . VAL B 1 372 ? -3.68 -29.75 -18.672 1 88.38 372 VAL B N 1
ATOM 9122 C CA . VAL B 1 372 ? -3.627 -31.203 -18.891 1 88.38 372 VAL B CA 1
ATOM 9123 C C . VAL B 1 372 ? -2.977 -31.484 -20.25 1 88.38 372 VAL B C 1
ATOM 9125 O O . VAL B 1 372 ? -3.256 -30.812 -21.234 1 88.38 372 VAL B O 1
ATOM 9128 N N . VAL B 1 373 ? -2.043 -32.375 -20.141 1 83.12 373 VAL B N 1
ATOM 9129 C CA . VAL B 1 373 ? -1.358 -32.781 -21.359 1 83.12 373 VAL B CA 1
ATOM 9130 C C . VAL B 1 373 ? -1.782 -34.219 -21.719 1 83.12 373 VAL B C 1
ATOM 9132 O O . VAL B 1 373 ? -1.567 -35.156 -20.953 1 83.12 373 VAL B O 1
ATOM 9135 N N . GLY B 1 374 ? -2.408 -34.344 -22.859 1 79.88 374 GLY B N 1
ATOM 9136 C CA . GLY B 1 374 ? -2.822 -35.656 -23.297 1 79.88 374 GLY B CA 1
ATOM 9137 C C . GLY B 1 374 ? -4.113 -36.125 -22.641 1 79.88 374 GLY B C 1
ATOM 9138 O O . GLY B 1 374 ? -4.953 -35.312 -22.266 1 79.88 374 GLY B O 1
ATOM 9139 N N . ASP B 1 375 ? -4.238 -37.469 -22.609 1 81.75 375 ASP B N 1
ATOM 9140 C CA . ASP B 1 375 ? -5.473 -38 -22.078 1 81.75 375 ASP B CA 1
ATOM 9141 C C . ASP B 1 375 ? -5.316 -38.375 -20.609 1 81.75 375 ASP B C 1
ATOM 9143 O O . ASP B 1 375 ? -4.203 -38.656 -20.141 1 81.75 375 ASP B O 1
ATOM 9147 N N . ASP B 1 376 ? -6.434 -38.375 -19.969 1 82.44 376 ASP B N 1
ATOM 9148 C CA . ASP B 1 376 ? -6.438 -38.844 -18.578 1 82.44 376 ASP B CA 1
ATOM 9149 C C . ASP B 1 376 ? -6.348 -40.375 -18.547 1 82.44 376 ASP B C 1
ATOM 9151 O O . ASP B 1 376 ? -6.676 -41.062 -19.516 1 82.44 376 ASP B O 1
ATOM 9155 N N . MET B 1 377 ? -5.855 -40.781 -17.375 1 89.38 377 MET B N 1
ATOM 9156 C CA . MET B 1 377 ? -5.762 -42.219 -17.188 1 89.38 377 MET B CA 1
ATOM 9157 C C . MET B 1 377 ? -6.336 -42.625 -15.836 1 89.38 377 MET B C 1
ATOM 9159 O O . MET B 1 377 ? -6.398 -41.812 -14.906 1 89.38 377 MET B O 1
ATOM 9163 N N . SER B 1 378 ? -6.965 -43.719 -15.859 1 91.19 378 SER B N 1
ATOM 9164 C CA . SER B 1 378 ? -7.48 -44.312 -14.625 1 91.19 378 SER B CA 1
ATOM 9165 C C . SER B 1 378 ? -6.922 -45.688 -14.383 1 91.19 378 SER B C 1
ATOM 9167 O O . SER B 1 378 ? -6.863 -46.531 -15.305 1 91.19 378 SER B O 1
ATOM 9169 N N . VAL B 1 379 ? -6.406 -45.906 -13.227 1 92 379 VAL B N 1
ATOM 9170 C CA . VAL B 1 379 ? -5.859 -47.219 -12.875 1 92 379 VAL B CA 1
ATOM 9171 C C . VAL B 1 379 ? -6.09 -47.5 -11.391 1 92 379 VAL B C 1
ATOM 9173 O O . VAL B 1 379 ? -5.836 -46.625 -10.547 1 92 379 VAL B O 1
ATOM 9176 N N . GLY B 1 380 ? -6.594 -48.719 -11.023 1 89.38 380 GLY B N 1
ATOM 9177 C CA . GLY B 1 380 ? -6.777 -49.094 -9.633 1 89.38 380 GLY B CA 1
ATOM 9178 C C . GLY B 1 380 ? -7.668 -48.156 -8.859 1 89.38 380 GLY B C 1
ATOM 9179 O O . GLY B 1 380 ? -7.414 -47.875 -7.684 1 89.38 380 GLY B O 1
ATOM 9180 N N . GLY B 1 381 ? -8.492 -47.469 -9.445 1 91.81 381 GLY B N 1
ATOM 9181 C CA . GLY B 1 381 ? -9.391 -46.562 -8.773 1 91.81 381 GLY B CA 1
ATOM 9182 C C . GLY B 1 381 ? -8.82 -45.156 -8.625 1 91.81 381 GLY B C 1
ATOM 9183 O O . GLY B 1 381 ? -9.414 -44.312 -7.953 1 91.81 381 GLY B O 1
ATOM 9184 N N . ASN B 1 382 ? -7.719 -45 -9.156 1 95.25 382 ASN B N 1
ATOM 9185 C CA . ASN B 1 382 ? -7.07 -43.688 -9.125 1 95.25 382 ASN B CA 1
ATOM 9186 C C . ASN B 1 382 ? -7.125 -43 -10.484 1 95.25 382 ASN B C 1
ATOM 9188 O O . ASN B 1 382 ? -7.336 -43.656 -11.508 1 95.25 382 ASN B O 1
ATOM 9192 N N . ALA B 1 383 ? -7.129 -41.719 -10.469 1 96.19 383 ALA B N 1
ATOM 9193 C CA . ALA B 1 383 ? -7.031 -40.938 -11.695 1 96.19 383 ALA B CA 1
ATOM 9194 C C . ALA B 1 383 ? -5.648 -40.312 -11.836 1 96.19 383 ALA B C 1
ATOM 9196 O O . ALA B 1 383 ? -5.047 -39.906 -10.852 1 96.19 383 ALA B O 1
ATOM 9197 N N . ILE B 1 384 ? -5.141 -40.281 -13.07 1 96.31 384 ILE B N 1
ATOM 9198 C CA . ILE B 1 384 ? -3.828 -39.719 -13.352 1 96.31 384 ILE B CA 1
ATOM 9199 C C . ILE B 1 384 ? -3.941 -38.688 -14.469 1 96.31 384 ILE B C 1
ATOM 9201 O O . ILE B 1 384 ? -4.52 -38.969 -15.523 1 96.31 384 ILE B O 1
ATOM 9205 N N . TYR B 1 385 ? -3.447 -37.5 -14.172 1 95.12 385 TYR B N 1
ATOM 9206 C CA . TYR B 1 385 ? -3.348 -36.438 -15.18 1 95.12 385 TYR B CA 1
ATOM 9207 C C . TYR B 1 385 ? -1.897 -36.031 -15.398 1 95.12 385 TYR B C 1
ATOM 9209 O O . TYR B 1 385 ? -1.152 -35.812 -14.438 1 95.12 385 TYR B O 1
ATOM 9217 N N . ARG B 1 386 ? -1.482 -36 -16.625 1 92.31 386 ARG B N 1
ATOM 9218 C CA . ARG B 1 386 ? -0.229 -35.344 -16.969 1 92.31 386 ARG B CA 1
ATOM 9219 C C . ARG B 1 386 ? -0.428 -33.812 -17.094 1 92.31 386 ARG B C 1
ATOM 9221 O O . ARG B 1 386 ? -1.367 -33.375 -17.75 1 92.31 386 ARG B O 1
ATOM 9228 N N . ILE B 1 387 ? 0.479 -33.156 -16.469 1 90.75 387 ILE B N 1
ATOM 9229 C CA . ILE B 1 387 ? 0.291 -31.688 -16.484 1 90.75 387 ILE B CA 1
ATOM 9230 C C . ILE B 1 387 ? 1.487 -31.031 -17.156 1 90.75 387 ILE B C 1
ATOM 9232 O O . ILE B 1 387 ? 2.604 -31.547 -17.109 1 90.75 387 ILE B O 1
ATOM 9236 N N . SER B 1 388 ? 1.232 -29.875 -17.75 1 83.25 388 SER B N 1
ATOM 9237 C CA . SER B 1 388 ? 2.205 -29.141 -18.547 1 83.25 388 SER B CA 1
ATOM 9238 C C . SER B 1 388 ? 3.293 -28.531 -17.672 1 83.25 388 SER B C 1
ATOM 9240 O O . SER B 1 388 ? 4.418 -28.312 -18.141 1 83.25 388 SER B O 1
ATOM 9242 N N . ASP B 1 389 ? 2.912 -28.188 -16.391 1 84.81 389 ASP B N 1
ATOM 9243 C CA . ASP B 1 389 ? 3.828 -27.562 -15.453 1 84.81 389 ASP B CA 1
ATOM 9244 C C . ASP B 1 389 ? 3.527 -28 -14.023 1 84.81 389 ASP B C 1
ATOM 9246 O O . ASP B 1 389 ? 2.371 -28.234 -13.664 1 84.81 389 ASP B O 1
ATOM 9250 N N . PRO B 1 390 ? 4.699 -28.016 -13.336 1 90.38 390 PRO B N 1
ATOM 9251 C CA . PRO B 1 390 ? 4.441 -28.359 -11.938 1 90.38 390 PRO B CA 1
ATOM 9252 C C . PRO B 1 390 ? 3.564 -27.328 -11.227 1 90.38 390 PRO B C 1
ATOM 9254 O O . PRO B 1 390 ? 3.582 -26.156 -11.578 1 90.38 390 PRO B O 1
ATOM 9257 N N . LEU B 1 391 ? 2.854 -27.828 -10.258 1 93.12 391 LEU B N 1
ATOM 9258 C CA . LEU B 1 391 ? 1.998 -26.953 -9.469 1 93.12 391 LEU B CA 1
ATOM 9259 C C . LEU B 1 391 ? 2.83 -26.094 -8.516 1 93.12 391 LEU B C 1
ATOM 9261 O O . LEU B 1 391 ? 3.879 -26.531 -8.039 1 93.12 391 LEU B O 1
ATOM 9265 N N . ASN B 1 392 ? 2.375 -24.875 -8.32 1 88.69 392 ASN B N 1
ATOM 9266 C CA . ASN B 1 392 ? 2.967 -24.016 -7.297 1 88.69 392 ASN B CA 1
ATOM 9267 C C . ASN B 1 392 ? 2.176 -24.062 -5.992 1 88.69 392 ASN B C 1
ATOM 9269 O O . ASN B 1 392 ? 0.946 -24.141 -6.012 1 88.69 392 ASN B O 1
ATOM 9273 N N . LEU B 1 393 ? 2.943 -24.047 -4.93 1 92.06 393 LEU B N 1
ATOM 9274 C CA . LEU B 1 393 ? 2.275 -23.953 -3.639 1 92.06 393 LEU B CA 1
ATOM 9275 C C . LEU B 1 393 ? 1.651 -22.578 -3.457 1 92.06 393 LEU B C 1
ATOM 9277 O O . LEU B 1 393 ? 2.156 -21.578 -3.99 1 92.06 393 LEU B O 1
ATOM 9281 N N . PRO B 1 394 ? 0.503 -22.516 -2.74 1 92.31 394 PRO B N 1
ATOM 9282 C CA . PRO B 1 394 ? -0.031 -21.188 -2.42 1 92.31 394 PRO B CA 1
ATOM 9283 C C . PRO B 1 394 ? 0.963 -20.312 -1.652 1 92.31 394 PRO B C 1
ATOM 9285 O O . PRO B 1 394 ? 1.631 -20.797 -0.734 1 92.31 394 PRO B O 1
ATOM 9288 N N . MET B 1 395 ? 1.009 -19.109 -2.035 1 88.69 395 MET B N 1
ATOM 9289 C CA . MET B 1 395 ? 1.933 -18.156 -1.418 1 88.69 395 MET B CA 1
ATOM 9290 C C . MET B 1 395 ? 1.342 -17.578 -0.137 1 88.69 395 MET B C 1
ATOM 9292 O O . MET B 1 395 ? 0.163 -17.781 0.157 1 88.69 395 MET B O 1
ATOM 9296 N N . ASP B 1 396 ? 2.254 -16.906 0.626 1 90.25 396 ASP B N 1
ATOM 9297 C CA . ASP B 1 396 ? 1.737 -16.172 1.775 1 90.25 396 ASP B CA 1
ATOM 9298 C C . ASP B 1 396 ? 0.822 -15.031 1.33 1 90.25 396 ASP B C 1
ATOM 9300 O O . ASP B 1 396 ? 0.883 -14.594 0.18 1 90.25 396 ASP B O 1
ATOM 9304 N N . ILE B 1 397 ? 0.032 -14.555 2.219 1 90.75 397 ILE B N 1
ATOM 9305 C CA . ILE B 1 397 ? -1.031 -13.594 1.945 1 90.75 397 ILE B CA 1
ATOM 9306 C C . ILE B 1 397 ? -0.44 -12.336 1.313 1 90.75 397 ILE B C 1
ATOM 9308 O O . ILE B 1 397 ? -0.958 -11.836 0.314 1 90.75 397 ILE B O 1
ATOM 9312 N N . PHE B 1 398 ? 0.598 -11.828 1.76 1 87.62 398 PHE B N 1
ATOM 9313 C CA . PHE B 1 398 ? 1.119 -10.531 1.352 1 87.62 398 PHE B CA 1
ATOM 9314 C C . PHE B 1 398 ? 1.855 -10.633 0.021 1 87.62 398 PHE B C 1
ATOM 9316 O O . PHE B 1 398 ? 1.743 -9.75 -0.829 1 87.62 398 PHE B O 1
ATOM 9323 N N . SER B 1 399 ? 2.555 -11.719 -0.187 1 83.88 399 SER B N 1
ATOM 9324 C CA . SER B 1 399 ? 3.215 -11.961 -1.467 1 83.88 399 SER B CA 1
ATOM 9325 C C . SER B 1 399 ? 2.195 -12.148 -2.586 1 83.88 399 SER B C 1
ATOM 9327 O O . SER B 1 399 ? 2.455 -11.797 -3.736 1 83.88 399 SER B O 1
ATOM 9329 N N . SER B 1 400 ? 1.14 -12.703 -2.16 1 87.62 400 SER B N 1
ATOM 9330 C CA . SER B 1 400 ? 0.08 -12.938 -3.137 1 87.62 400 SER B CA 1
ATOM 9331 C C . SER B 1 400 ? -0.641 -11.641 -3.486 1 87.62 400 SER B C 1
ATOM 9333 O O . SER B 1 400 ? -0.896 -11.359 -4.66 1 87.62 400 SER B O 1
ATOM 9335 N N . LEU B 1 401 ? -0.925 -10.82 -2.523 1 88.62 401 LEU B N 1
ATOM 9336 C CA . LEU B 1 401 ? -1.778 -9.648 -2.707 1 88.62 401 LEU B CA 1
ATOM 9337 C C . LEU B 1 401 ? -0.998 -8.5 -3.336 1 88.62 401 LEU B C 1
ATOM 9339 O O . LEU B 1 401 ? -1.574 -7.66 -4.027 1 88.62 401 LEU B O 1
ATOM 9343 N N . VAL B 1 402 ? 0.276 -8.43 -3.094 1 84.25 402 VAL B N 1
ATOM 9344 C CA . VAL B 1 402 ? 1.067 -7.301 -3.564 1 84.25 402 VAL B CA 1
ATOM 9345 C C . VAL B 1 402 ? 1.115 -7.305 -5.09 1 84.25 402 VAL B C 1
ATOM 9347 O O . VAL B 1 402 ? 1.322 -6.262 -5.715 1 84.25 402 VAL B O 1
ATOM 9350 N N . ILE B 1 403 ? 0.905 -8.445 -5.68 1 81.75 403 ILE B N 1
ATOM 9351 C CA . ILE B 1 403 ? 0.914 -8.578 -7.133 1 81.75 403 ILE B CA 1
ATOM 9352 C C . ILE B 1 403 ? -0.293 -7.855 -7.727 1 81.75 403 ILE B C 1
ATOM 9354 O O . ILE B 1 403 ? -0.215 -7.301 -8.828 1 81.75 403 ILE B O 1
ATOM 9358 N N . ASP B 1 404 ? -1.335 -7.918 -6.992 1 86.31 404 ASP B N 1
ATOM 9359 C CA . ASP B 1 404 ? -2.562 -7.25 -7.414 1 86.31 404 ASP B CA 1
ATOM 9360 C C . ASP B 1 404 ? -2.535 -5.766 -7.055 1 86.31 404 ASP B C 1
ATOM 9362 O O . ASP B 1 404 ? -2.766 -5.398 -5.898 1 86.31 404 ASP B O 1
ATOM 9366 N N . LEU B 1 405 ? -2.4 -4.914 -8.023 1 86.38 405 LEU B N 1
ATOM 9367 C CA . LEU B 1 405 ? -2.236 -3.48 -7.789 1 86.38 405 LEU B CA 1
ATOM 9368 C C . LEU B 1 405 ? -3.547 -2.85 -7.332 1 86.38 405 LEU B C 1
ATOM 9370 O O . LEU B 1 405 ? -3.559 -1.716 -6.852 1 86.38 405 LEU B O 1
ATOM 9374 N N . ASP B 1 406 ? -4.594 -3.646 -7.383 1 90.62 406 ASP B N 1
ATOM 9375 C CA . ASP B 1 406 ? -5.898 -3.094 -7.035 1 90.62 406 ASP B CA 1
ATOM 9376 C C . ASP B 1 406 ? -6.148 -3.172 -5.531 1 90.62 406 ASP B C 1
ATOM 9378 O O . ASP B 1 406 ? -7.168 -2.678 -5.039 1 90.62 406 ASP B O 1
ATOM 9382 N N . VAL B 1 407 ? -5.289 -3.787 -4.797 1 93.88 407 VAL B N 1
ATOM 9383 C CA . VAL B 1 407 ? -5.535 -3.928 -3.367 1 93.88 407 VAL B CA 1
ATOM 9384 C C . VAL B 1 407 ? -4.336 -3.404 -2.58 1 93.88 407 VAL B C 1
ATOM 9386 O O . VAL B 1 407 ? -4.152 -3.756 -1.413 1 93.88 407 VAL B O 1
ATOM 9389 N N . SER B 1 408 ? -3.572 -2.539 -3.16 1 91.56 408 SER B N 1
ATOM 9390 C CA . SER B 1 408 ? -2.344 -2.043 -2.547 1 91.56 408 SER B CA 1
ATOM 9391 C C . SER B 1 408 ? -2.645 -1.188 -1.32 1 91.56 408 SER B C 1
ATOM 9393 O O . SER B 1 408 ? -1.889 -1.201 -0.347 1 91.56 408 SER B O 1
ATOM 9395 N N . THR B 1 409 ? -3.756 -0.417 -1.371 1 92.62 409 THR B N 1
ATOM 9396 C CA . THR B 1 409 ? -4.113 0.432 -0.24 1 92.62 409 THR B CA 1
ATOM 9397 C C . THR B 1 409 ? -4.352 -0.408 1.012 1 92.62 409 THR B C 1
ATOM 9399 O O . THR B 1 409 ? -3.889 -0.056 2.1 1 92.62 409 THR B O 1
ATOM 9402 N N . TYR B 1 410 ? -5.074 -1.479 0.846 1 94.62 410 TYR B N 1
ATOM 9403 C CA . TYR B 1 410 ? -5.336 -2.363 1.977 1 94.62 410 TYR B CA 1
ATOM 9404 C C . TYR B 1 410 ? -4.035 -2.904 2.559 1 94.62 410 TYR B C 1
ATOM 9406 O O . TYR B 1 410 ? -3.863 -2.939 3.779 1 94.62 410 TYR B O 1
ATOM 9414 N N . ILE B 1 411 ? -3.115 -3.312 1.729 1 92.62 411 ILE B N 1
ATOM 9415 C CA . ILE B 1 411 ? -1.828 -3.836 2.172 1 92.62 411 ILE B CA 1
ATOM 9416 C C . ILE B 1 411 ? -1.066 -2.756 2.938 1 92.62 411 ILE B C 1
ATOM 9418 O O . ILE B 1 411 ? -0.517 -3.018 4.008 1 92.62 411 ILE B O 1
ATOM 9422 N N . ALA B 1 412 ? -1.033 -1.596 2.375 1 90.81 412 ALA B N 1
ATOM 9423 C CA . ALA B 1 412 ? -0.334 -0.481 3.012 1 90.81 412 ALA B CA 1
ATOM 9424 C C . ALA B 1 412 ? -0.897 -0.203 4.402 1 90.81 412 ALA B C 1
ATOM 9426 O O . ALA B 1 412 ? -0.142 0.005 5.355 1 90.81 412 ALA B O 1
ATOM 9427 N N . THR B 1 413 ? -2.201 -0.188 4.508 1 93.38 413 THR B N 1
ATOM 9428 C CA . THR B 1 413 ? -2.838 0.123 5.781 1 93.38 413 THR B CA 1
ATOM 9429 C C . THR B 1 413 ? -2.564 -0.976 6.805 1 93.38 413 THR B C 1
ATOM 9431 O O . THR B 1 413 ? -2.422 -0.7 7.996 1 93.38 413 THR B O 1
ATOM 9434 N N . LEU B 1 414 ? -2.521 -2.246 6.359 1 93.75 414 LEU B N 1
ATOM 9435 C CA . LEU B 1 414 ? -2.217 -3.35 7.262 1 93.75 414 LEU B CA 1
ATOM 9436 C C . LEU B 1 414 ? -0.844 -3.168 7.902 1 93.75 414 LEU B C 1
ATOM 9438 O O . LEU B 1 414 ? -0.685 -3.363 9.109 1 93.75 414 LEU B O 1
ATOM 9442 N N . TYR B 1 415 ? 0.069 -2.773 7.105 1 89.69 415 TYR B N 1
ATOM 9443 C CA . TYR B 1 415 ? 1.438 -2.633 7.59 1 89.69 415 TYR B CA 1
ATOM 9444 C C . TYR B 1 415 ? 1.579 -1.4 8.477 1 89.69 415 TYR B C 1
ATOM 9446 O O . TYR B 1 415 ? 2.156 -1.473 9.562 1 89.69 415 TYR B O 1
ATOM 9454 N N . VAL B 1 416 ? 1.036 -0.252 8.086 1 87.5 416 VAL B N 1
ATOM 9455 C CA . VAL B 1 416 ? 1.204 0.997 8.82 1 87.5 416 VAL B CA 1
ATOM 9456 C C . VAL B 1 416 ? 0.488 0.908 10.164 1 87.5 416 VAL B C 1
ATOM 9458 O O . VAL B 1 416 ? 0.958 1.457 11.164 1 87.5 416 VAL B O 1
ATOM 9461 N N . SER B 1 417 ? -0.646 0.259 10.164 1 91.19 417 SER B N 1
ATOM 9462 C CA . SER B 1 417 ? -1.419 0.135 11.398 1 91.19 417 SER B CA 1
ATOM 9463 C C . SER B 1 417 ? -0.775 -0.862 12.359 1 91.19 417 SER B C 1
ATOM 9465 O O . SER B 1 417 ? -1.059 -0.85 13.555 1 91.19 417 SER B O 1
ATOM 9467 N N . GLY B 1 418 ? -0.003 -1.854 11.82 1 89.5 418 GLY B N 1
ATOM 9468 C CA . GLY B 1 418 ? 0.634 -2.867 12.648 1 89.5 418 GLY B CA 1
ATOM 9469 C C . GLY B 1 418 ? -0.166 -4.152 12.742 1 89.5 418 GLY B C 1
ATOM 9470 O O . GLY B 1 418 ? 0.27 -5.117 13.367 1 89.5 418 GLY B O 1
ATOM 9471 N N . VAL B 1 419 ? -1.271 -4.242 12.102 1 93.62 419 VAL B N 1
ATOM 9472 C CA . VAL B 1 419 ? -2.141 -5.414 12.156 1 93.62 419 VAL B CA 1
ATOM 9473 C C . VAL B 1 419 ? -1.518 -6.562 11.367 1 93.62 419 VAL B C 1
ATOM 9475 O O . VAL B 1 419 ? -1.901 -7.723 11.539 1 93.62 419 VAL B O 1
ATOM 9478 N N . VAL B 1 420 ? -0.501 -6.348 10.578 1 91.62 420 VAL B N 1
ATOM 9479 C CA . VAL B 1 420 ? 0.141 -7.305 9.68 1 91.62 420 VAL B CA 1
ATOM 9480 C C . VAL B 1 420 ? 0.655 -8.5 10.484 1 91.62 420 VAL B C 1
ATOM 9482 O O . VAL B 1 420 ? 0.576 -9.641 10.031 1 91.62 420 VAL B O 1
ATOM 9485 N N . ASP B 1 421 ? 1.157 -8.305 11.664 1 91.12 421 ASP B N 1
ATOM 9486 C CA . ASP B 1 421 ? 1.738 -9.367 12.477 1 91.12 421 ASP B CA 1
ATOM 9487 C C . ASP B 1 421 ? 0.671 -10.367 12.914 1 91.12 421 ASP B C 1
ATOM 9489 O O . ASP B 1 421 ? 0.913 -11.578 12.93 1 91.12 421 ASP B O 1
ATOM 9493 N N . GLU B 1 422 ? -0.468 -9.852 13.242 1 93.56 422 GLU B N 1
ATOM 9494 C CA . GLU B 1 422 ? -1.575 -10.727 13.625 1 93.56 422 GLU B CA 1
ATOM 9495 C C . GLU B 1 422 ? -2.031 -11.594 12.461 1 93.56 422 GLU B C 1
ATOM 9497 O O . GLU B 1 422 ? -2.324 -12.773 12.633 1 93.56 422 GLU B O 1
ATOM 9502 N N . LEU B 1 423 ? -2.051 -11.031 11.328 1 93.25 423 LEU B N 1
ATOM 9503 C CA . LEU B 1 423 ? -2.516 -11.742 10.141 1 93.25 423 LEU B CA 1
ATOM 9504 C C . LEU B 1 423 ? -1.5 -12.789 9.703 1 93.25 423 LEU B C 1
ATOM 9506 O O . LEU B 1 423 ? -1.877 -13.875 9.242 1 93.25 423 LEU B O 1
ATOM 9510 N N . LYS B 1 424 ? -0.235 -12.508 9.828 1 88.94 424 LYS B N 1
ATOM 9511 C CA . LYS B 1 424 ? 0.827 -13.438 9.453 1 88.94 424 LYS B CA 1
ATOM 9512 C C . LYS B 1 424 ? 0.778 -14.703 10.312 1 88.94 424 LYS B C 1
ATOM 9514 O O . LYS B 1 424 ? 1.117 -15.789 9.844 1 88.94 424 LYS B O 1
ATOM 9519 N N . HIS B 1 425 ? 0.322 -14.602 11.508 1 91 425 HIS B N 1
ATOM 9520 C CA . HIS B 1 425 ? 0.344 -15.727 12.43 1 91 425 HIS B CA 1
ATOM 9521 C C . HIS B 1 425 ? -1.03 -16.391 12.531 1 91 425 HIS B C 1
ATOM 9523 O O . HIS B 1 425 ? -1.175 -17.438 13.148 1 91 425 HIS B O 1
ATOM 9529 N N . ALA B 1 426 ? -1.934 -15.766 11.914 1 93.44 426 ALA B N 1
ATOM 9530 C CA . ALA B 1 426 ? -3.277 -16.344 11.938 1 93.44 426 ALA B CA 1
ATOM 9531 C C . ALA B 1 426 ? -3.354 -17.594 11.078 1 93.44 426 ALA B C 1
ATOM 9533 O O . ALA B 1 426 ? -2.607 -17.734 10.109 1 93.44 426 ALA B O 1
ATOM 9534 N N . LYS B 1 427 ? -4.215 -18.562 11.523 1 95.56 427 LYS B N 1
ATOM 9535 C CA . LYS B 1 427 ? -4.359 -19.844 10.82 1 95.56 427 LYS B CA 1
ATOM 9536 C C . LYS B 1 427 ? -5.781 -20.016 10.297 1 95.56 427 LYS B C 1
ATOM 9538 O O . LYS B 1 427 ? -6.746 -19.641 10.969 1 95.56 427 LYS B O 1
ATOM 9543 N N . ALA B 1 428 ? -5.875 -20.578 9.125 1 96.56 428 ALA B N 1
ATOM 9544 C CA . ALA B 1 428 ? -7.156 -20.906 8.516 1 96.56 428 ALA B CA 1
ATOM 9545 C C . ALA B 1 428 ? -8.102 -19.703 8.539 1 96.56 428 ALA B C 1
ATOM 9547 O O . ALA B 1 428 ? -9.211 -19.797 9.078 1 96.56 428 ALA B O 1
ATOM 9548 N N . VAL B 1 429 ? -7.668 -18.656 7.891 1 96.94 429 VAL B N 1
ATOM 9549 C CA . VAL B 1 429 ? -8.438 -17.406 7.953 1 96.94 429 VAL B CA 1
ATOM 9550 C C . VAL B 1 429 ? -9.055 -17.125 6.586 1 96.94 429 VAL B C 1
ATOM 9552 O O . VAL B 1 429 ? -8.656 -17.703 5.578 1 96.94 429 VAL B O 1
ATOM 9555 N N . THR B 1 430 ? -10.047 -16.328 6.559 1 97.81 430 THR B N 1
ATOM 9556 C CA . THR B 1 430 ? -10.617 -15.734 5.355 1 97.81 430 THR B CA 1
ATOM 9557 C C . THR B 1 430 ? -10.453 -14.219 5.371 1 97.81 430 THR B C 1
ATOM 9559 O O . THR B 1 430 ? -10.93 -13.547 6.289 1 97.81 430 THR B O 1
ATOM 9562 N N . LEU B 1 431 ? -9.734 -13.758 4.465 1 97.56 431 LEU B N 1
ATOM 9563 C CA . LEU B 1 431 ? -9.492 -12.32 4.359 1 97.56 431 LEU B CA 1
ATOM 9564 C C . LEU B 1 431 ? -10.406 -11.695 3.311 1 97.56 431 LEU B C 1
ATOM 9566 O O . LEU B 1 431 ? -10.391 -12.094 2.145 1 97.56 431 LEU B O 1
ATOM 9570 N N . PHE B 1 432 ? -11.258 -10.82 3.678 1 97.38 432 PHE B N 1
ATOM 9571 C CA . PHE B 1 432 ? -12.039 -10 2.762 1 97.38 432 PHE B CA 1
ATOM 9572 C C . PHE B 1 432 ? -11.312 -8.695 2.455 1 97.38 432 PHE B C 1
ATOM 9574 O O . PHE B 1 432 ? -11.359 -7.75 3.244 1 97.38 432 PHE B O 1
ATOM 9581 N N . VAL B 1 433 ? -10.703 -8.617 1.324 1 97.06 433 VAL B N 1
ATOM 9582 C CA . VAL B 1 433 ? -9.805 -7.508 1.016 1 97.06 433 VAL B CA 1
ATOM 9583 C C . VAL B 1 433 ? -10.555 -6.453 0.199 1 97.06 433 VAL B C 1
ATOM 9585 O O . VAL B 1 433 ? -10.953 -6.707 -0.94 1 97.06 433 VAL B O 1
ATOM 9588 N N . PRO B 1 434 ? -10.742 -5.242 0.753 1 95.69 434 PRO B N 1
ATOM 9589 C CA . PRO B 1 434 ? -11.336 -4.164 -0.043 1 95.69 434 PRO B CA 1
ATOM 9590 C C . PRO B 1 434 ? -10.391 -3.639 -1.121 1 95.69 434 PRO B C 1
ATOM 9592 O O . PRO B 1 434 ? -9.188 -3.531 -0.89 1 95.69 434 PRO B O 1
ATOM 9595 N N . THR B 1 435 ? -10.93 -3.299 -2.211 1 95 435 THR B N 1
ATOM 9596 C CA . THR B 1 435 ? -10.156 -2.76 -3.32 1 95 435 THR B CA 1
ATOM 9597 C C . THR B 1 435 ? -9.742 -1.317 -3.041 1 95 435 THR B C 1
ATOM 9599 O O . THR B 1 435 ? -10.25 -0.689 -2.109 1 95 435 THR B O 1
ATOM 9602 N N . ASN B 1 436 ? -8.727 -0.783 -3.859 1 93.31 436 ASN B N 1
ATOM 9603 C CA . ASN B 1 436 ? -8.336 0.619 -3.758 1 93.31 436 ASN B CA 1
ATOM 9604 C C . ASN B 1 436 ? -9.531 1.55 -3.957 1 93.31 436 ASN B C 1
ATOM 9606 O O . ASN B 1 436 ? -9.633 2.58 -3.291 1 93.31 436 ASN B O 1
ATOM 9610 N N . ALA B 1 437 ? -10.391 1.158 -4.855 1 91.19 437 ALA B N 1
ATOM 9611 C CA . ALA B 1 437 ? -11.586 1.953 -5.125 1 91.19 437 ALA B CA 1
ATOM 9612 C C . ALA B 1 437 ? -12.492 2.014 -3.9 1 91.19 437 ALA B C 1
ATOM 9614 O O . ALA B 1 437 ? -13.148 3.033 -3.652 1 91.19 437 ALA B O 1
ATOM 9615 N N . ALA B 1 438 ? -12.562 0.908 -3.195 1 92.81 438 ALA B N 1
ATOM 9616 C CA . ALA B 1 438 ? -13.375 0.871 -1.981 1 92.81 438 ALA B CA 1
ATOM 9617 C C . ALA B 1 438 ? -12.906 1.915 -0.974 1 92.81 438 ALA B C 1
ATOM 9619 O O . ALA B 1 438 ? -13.719 2.582 -0.333 1 92.81 438 ALA B O 1
ATOM 9620 N N . PHE B 1 439 ? -11.617 2.09 -0.798 1 92.5 439 PHE B N 1
ATOM 9621 C CA . PHE B 1 439 ? -11.055 3.084 0.109 1 92.5 439 PHE B CA 1
ATOM 9622 C C . PHE B 1 439 ? -11.336 4.496 -0.397 1 92.5 439 PHE B C 1
ATOM 9624 O O . PHE B 1 439 ? -11.68 5.383 0.385 1 92.5 439 PHE B O 1
ATOM 9631 N N . LYS B 1 440 ? -11.094 4.684 -1.644 1 88.44 440 LYS B N 1
ATOM 9632 C CA . LYS B 1 440 ? -11.32 5.996 -2.242 1 88.44 440 LYS B CA 1
ATOM 9633 C C . LYS B 1 440 ? -12.773 6.422 -2.1 1 88.44 440 LYS B C 1
ATOM 9635 O O . LYS B 1 440 ? -13.062 7.594 -1.839 1 88.44 440 LYS B O 1
ATOM 9640 N N . ASN B 1 441 ? -13.656 5.477 -2.23 1 87.56 441 ASN B N 1
ATOM 9641 C CA . ASN B 1 441 ? -15.086 5.754 -2.189 1 87.56 441 ASN B CA 1
ATOM 9642 C C . ASN B 1 441 ? -15.547 6.125 -0.782 1 87.56 441 ASN B C 1
ATOM 9644 O O . ASN B 1 441 ? -16.609 6.719 -0.607 1 87.56 441 ASN B O 1
ATOM 9648 N N . LEU B 1 442 ? -14.758 5.863 0.216 1 88.69 442 LEU B N 1
ATOM 9649 C CA . LEU B 1 442 ? -15.094 6.223 1.589 1 88.69 442 LEU B CA 1
ATOM 9650 C C . LEU B 1 442 ? -14.875 7.711 1.832 1 88.69 442 LEU B C 1
ATOM 9652 O O . LEU B 1 442 ? -15.352 8.258 2.828 1 88.69 442 LEU B O 1
ATOM 9656 N N . GLY B 1 443 ? -14.094 8.344 0.97 1 88.69 443 GLY B N 1
ATOM 9657 C CA . GLY B 1 443 ? -13.875 9.773 1.052 1 88.69 443 GLY B CA 1
ATOM 9658 C C . GLY B 1 443 ? -13.164 10.195 2.324 1 88.69 443 GLY B C 1
ATOM 9659 O O . GLY B 1 443 ? -12.102 9.664 2.656 1 88.69 443 GLY B O 1
ATOM 9660 N N . LEU B 1 444 ? -13.883 11.023 3.152 1 90.88 444 LEU B N 1
ATOM 9661 C CA . LEU B 1 444 ? -13.281 11.609 4.344 1 90.88 444 LEU B CA 1
ATOM 9662 C C . LEU B 1 444 ? -13.07 10.547 5.418 1 90.88 444 LEU B C 1
ATOM 9664 O O . LE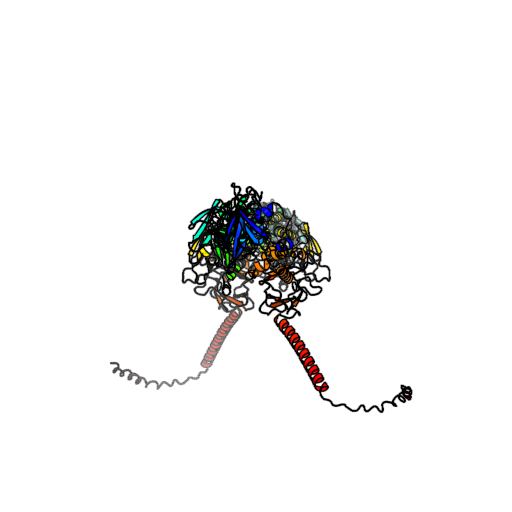U B 1 444 ? -12.195 10.695 6.281 1 90.88 444 LEU B O 1
ATOM 9668 N N . VAL B 1 445 ? -13.836 9.539 5.379 1 91.31 445 VAL B N 1
ATOM 9669 C CA . VAL B 1 445 ? -13.672 8.453 6.34 1 91.31 445 VAL B CA 1
ATOM 9670 C C . VAL B 1 445 ? -12.312 7.793 6.145 1 91.31 445 VAL B C 1
ATOM 9672 O O . VAL B 1 445 ? -11.625 7.477 7.117 1 91.31 445 VAL B O 1
ATOM 9675 N N . SER B 1 446 ? -12.016 7.57 4.914 1 91.62 446 SER B N 1
ATOM 9676 C CA . SER B 1 446 ? -10.711 6.992 4.621 1 91.62 446 SER B CA 1
ATOM 9677 C C . SER B 1 446 ? -9.578 7.898 5.109 1 91.62 446 SER B C 1
ATOM 9679 O O . SER B 1 446 ? -8.578 7.418 5.645 1 91.62 446 SER B O 1
ATOM 9681 N N . ARG B 1 447 ? -9.742 9.148 4.906 1 88.56 447 ARG B N 1
ATOM 9682 C CA . ARG B 1 447 ? -8.727 10.102 5.344 1 88.56 447 ARG B CA 1
ATOM 9683 C C . ARG B 1 447 ? -8.562 10.07 6.859 1 88.56 447 ARG B C 1
ATOM 9685 O O . ARG B 1 447 ? -7.441 10.156 7.367 1 88.56 447 ARG B O 1
ATOM 9692 N N . TYR B 1 448 ? -9.664 10.008 7.559 1 92.06 448 TYR B N 1
ATOM 9693 C CA . TYR B 1 448 ? -9.609 9.922 9.016 1 92.06 448 TYR B CA 1
ATOM 9694 C C . TYR B 1 448 ? -8.922 8.625 9.453 1 92.06 448 TYR B C 1
ATOM 9696 O O . TYR B 1 448 ? -8.055 8.648 10.328 1 92.06 448 TYR B O 1
ATOM 9704 N N . LEU B 1 449 ? -9.359 7.547 8.789 1 92.38 449 LEU B N 1
ATOM 9705 C CA . LEU B 1 449 ? -8.82 6.25 9.188 1 92.38 449 LEU B CA 1
ATOM 9706 C C . LEU B 1 449 ? -7.312 6.203 8.984 1 92.38 449 LEU B C 1
ATOM 9708 O O . LEU B 1 449 ? -6.602 5.531 9.734 1 92.38 449 LEU B O 1
ATOM 9712 N N . MET B 1 450 ? -6.863 6.906 7.992 1 90.06 450 MET B N 1
ATOM 9713 C CA . MET B 1 450 ? -5.438 6.887 7.684 1 90.06 450 MET B CA 1
ATOM 9714 C C . MET B 1 450 ? -4.684 7.902 8.531 1 90.06 450 MET B C 1
ATOM 9716 O O . MET B 1 450 ? -3.455 7.844 8.633 1 90.06 450 MET B O 1
ATOM 9720 N N . HIS B 1 451 ? -5.41 8.789 9.133 1 87.44 451 HIS B N 1
ATOM 9721 C CA . HIS B 1 451 ? -4.82 9.773 10.031 1 87.44 451 HIS B CA 1
ATOM 9722 C C . HIS B 1 451 ? -4.355 9.125 11.328 1 87.44 451 HIS B C 1
ATOM 9724 O O . HIS B 1 451 ? -4.949 8.148 11.789 1 87.44 451 HIS B O 1
ATOM 9730 N N . PRO B 1 452 ? -3.279 9.711 11.945 1 83 452 PRO B N 1
ATOM 9731 C CA . PRO B 1 452 ? -2.807 9.148 13.211 1 83 452 PRO B CA 1
ATOM 9732 C C . PRO B 1 452 ? -3.896 9.109 14.281 1 83 452 PRO B C 1
ATOM 9734 O O . PRO B 1 452 ? -3.916 8.195 15.109 1 83 452 PRO B O 1
ATOM 9737 N N . ALA B 1 453 ? -4.801 10.031 14.25 1 84.19 453 ALA B N 1
ATOM 9738 C CA . ALA B 1 453 ? -5.879 10.078 15.234 1 84.19 453 ALA B CA 1
ATOM 9739 C C . ALA B 1 453 ? -6.844 8.914 15.047 1 84.19 453 ALA B C 1
ATOM 9741 O O . ALA B 1 453 ? -7.582 8.555 15.969 1 84.19 453 ALA B O 1
ATOM 9742 N N . GLY B 1 454 ? -6.863 8.32 13.875 1 91.56 454 GLY B N 1
ATOM 9743 C CA . GLY B 1 454 ? -7.789 7.238 13.586 1 91.56 454 GLY B CA 1
ATOM 9744 C C . GLY B 1 454 ? -7.133 5.871 13.594 1 91.56 454 GLY B C 1
ATOM 9745 O O . GLY B 1 454 ? -7.73 4.887 13.156 1 91.56 454 GLY B O 1
ATOM 9746 N N . ARG B 1 455 ? -5.938 5.73 14.148 1 90.56 455 ARG B N 1
ATOM 9747 C CA . ARG B 1 455 ? -5.156 4.496 14.062 1 90.56 455 ARG B CA 1
ATOM 9748 C C . ARG B 1 455 ? -5.871 3.35 14.766 1 90.56 455 ARG B C 1
ATOM 9750 O O . ARG B 1 455 ? -5.926 2.232 14.25 1 90.56 455 ARG B O 1
ATOM 9757 N N . ALA B 1 456 ? -6.418 3.625 15.914 1 93.75 456 ALA B N 1
ATOM 9758 C CA . ALA B 1 456 ? -7.113 2.584 16.672 1 93.75 456 ALA B CA 1
ATOM 9759 C C . ALA B 1 456 ? -8.352 2.1 15.922 1 93.75 456 ALA B C 1
ATOM 9761 O O . ALA B 1 456 ? -8.625 0.898 15.875 1 93.75 456 ALA B O 1
ATOM 9762 N N . ASP B 1 457 ? -9.086 3.018 15.352 1 94.94 457 ASP B N 1
ATOM 9763 C CA . ASP B 1 457 ? -10.266 2.662 14.57 1 94.94 457 ASP B CA 1
ATOM 9764 C C . ASP B 1 457 ? -9.883 1.874 13.32 1 94.94 457 ASP B C 1
ATOM 9766 O O . ASP B 1 457 ? -10.562 0.916 12.945 1 94.94 457 ASP B O 1
ATOM 9770 N N . LEU B 1 458 ? -8.82 2.32 12.703 1 95.44 458 LEU B N 1
ATOM 9771 C CA . LEU B 1 458 ? -8.328 1.617 11.523 1 95.44 458 LEU B CA 1
ATOM 9772 C C . LEU B 1 458 ? -7.98 0.171 11.859 1 95.44 458 LEU B C 1
ATOM 9774 O O . LEU B 1 458 ? -8.32 -0.745 11.109 1 95.44 458 LEU B O 1
ATOM 9778 N N . GLN B 1 459 ? -7.312 -0.073 12.938 1 96.31 459 GLN B N 1
ATOM 9779 C CA . GLN B 1 459 ? -6.949 -1.42 13.359 1 96.31 459 GLN B CA 1
ATOM 9780 C C . GLN B 1 459 ? -8.188 -2.297 13.531 1 96.31 459 GLN B C 1
ATOM 9782 O O . GLN B 1 459 ? -8.211 -3.441 13.07 1 96.31 459 GLN B O 1
ATOM 9787 N N . THR B 1 460 ? -9.164 -1.726 14.156 1 96.06 460 THR B N 1
ATOM 9788 C CA . THR B 1 460 ? -10.398 -2.471 14.383 1 96.06 460 THR B CA 1
ATOM 9789 C C . THR B 1 460 ? -11.078 -2.814 13.062 1 96.06 460 THR B C 1
ATOM 9791 O O . THR B 1 460 ? -11.547 -3.939 12.875 1 96.06 460 THR B O 1
ATOM 9794 N N . VAL B 1 461 ? -11.125 -1.89 12.219 1 95.69 461 VAL B N 1
ATOM 9795 C CA . VAL B 1 461 ? -11.758 -2.086 10.914 1 95.69 461 VAL B CA 1
ATOM 9796 C C . VAL B 1 461 ? -11.016 -3.174 10.148 1 95.69 461 VAL B C 1
ATOM 9798 O O . VAL B 1 461 ? -11.641 -4.039 9.523 1 95.69 461 VAL B O 1
ATOM 9801 N N . LEU B 1 462 ? -9.68 -3.152 10.141 1 96.75 462 LEU B N 1
ATOM 9802 C CA . LEU B 1 462 ? -8.867 -4.137 9.43 1 96.75 462 LEU B CA 1
ATOM 9803 C C . LEU B 1 462 ? -9.062 -5.527 10.023 1 96.75 462 LEU B C 1
ATOM 9805 O O . LEU B 1 462 ? -9.188 -6.508 9.281 1 96.75 462 LEU B O 1
ATOM 9809 N N . ARG B 1 463 ? -9.125 -5.625 11.32 1 96.62 463 ARG B N 1
ATOM 9810 C CA . ARG B 1 463 ? -9.367 -6.895 11.992 1 96.62 463 ARG B CA 1
ATOM 9811 C C . ARG B 1 463 ? -10.75 -7.438 11.664 1 96.62 463 ARG B C 1
ATOM 9813 O O . ARG B 1 463 ? -10.938 -8.656 11.562 1 96.62 463 ARG B O 1
ATOM 9820 N N . TYR B 1 464 ? -11.648 -6.547 11.469 1 96.25 464 TYR B N 1
ATOM 9821 C CA . TYR B 1 464 ? -13.031 -6.922 11.172 1 96.25 464 TYR B CA 1
ATOM 9822 C C . TYR B 1 464 ? -13.125 -7.609 9.812 1 96.25 464 TYR B C 1
ATOM 9824 O O . TYR B 1 464 ? -14.055 -8.383 9.57 1 96.25 464 TYR B O 1
ATOM 9832 N N . HIS B 1 465 ? -12.188 -7.473 8.992 1 97.12 465 HIS B N 1
ATOM 9833 C CA . HIS B 1 465 ? -12.211 -8.023 7.645 1 97.12 465 HIS B CA 1
ATOM 9834 C C . HIS B 1 465 ? -11.5 -9.367 7.586 1 97.12 465 HIS B C 1
ATOM 9836 O O . HIS B 1 465 ? -11.273 -9.914 6.5 1 97.12 465 HIS B O 1
ATOM 9842 N N . VAL B 1 466 ? -11.102 -9.891 8.68 1 97.19 466 VAL B N 1
ATOM 9843 C CA . VAL B 1 466 ? -10.445 -11.195 8.758 1 97.19 466 VAL B CA 1
ATOM 9844 C C . VAL B 1 466 ? -11.32 -12.164 9.547 1 97.19 466 VAL B C 1
ATOM 9846 O O . VAL B 1 466 ? -11.383 -12.094 10.773 1 97.19 466 VAL B O 1
ATOM 9849 N N . ALA B 1 467 ? -11.93 -13.031 8.836 1 96.62 467 ALA B N 1
ATOM 9850 C CA . ALA B 1 467 ? -12.695 -14.07 9.508 1 96.62 467 ALA B CA 1
ATOM 9851 C C . ALA B 1 467 ? -11.781 -15.172 10.039 1 96.62 467 ALA B C 1
ATOM 9853 O O . ALA B 1 467 ? -10.797 -15.539 9.383 1 96.62 467 ALA B O 1
ATOM 9854 N N . THR B 1 468 ? -12.086 -15.828 11.172 1 95.19 468 THR B N 1
ATOM 9855 C CA . THR B 1 468 ? -11.211 -16.781 11.852 1 95.19 468 THR B CA 1
ATOM 9856 C C . THR B 1 468 ? -11.516 -18.203 11.398 1 95.19 468 THR B C 1
ATOM 9858 O O . THR B 1 468 ? -11.297 -19.156 12.148 1 95.19 468 THR B O 1
ATOM 9861 N N . SER B 1 469 ? -12.078 -18.359 10.266 1 94.25 469 SER B N 1
ATOM 9862 C CA . SER B 1 469 ? -12.328 -19.641 9.609 1 94.25 469 SER B CA 1
ATOM 9863 C C . SER B 1 469 ? -12.117 -19.547 8.102 1 94.25 469 SER B C 1
ATOM 9865 O O . SER B 1 469 ? -12.312 -18.469 7.512 1 94.25 469 SER B O 1
ATOM 9867 N N . ALA B 1 470 ? -11.656 -20.688 7.617 1 95 470 ALA B N 1
ATOM 9868 C CA . ALA B 1 470 ? -11.477 -20.719 6.168 1 95 470 ALA B CA 1
ATOM 9869 C C . ALA B 1 470 ? -12.805 -20.953 5.457 1 95 470 ALA B C 1
ATOM 9871 O O . ALA B 1 470 ? -13.406 -22.031 5.594 1 95 470 ALA B O 1
ATOM 9872 N N . LEU B 1 471 ? -13.266 -19.938 4.789 1 95.88 471 LEU B N 1
ATOM 9873 C CA . LEU B 1 471 ? -14.547 -20 4.09 1 95.88 471 LEU B CA 1
ATOM 9874 C C . LEU B 1 471 ? -14.359 -19.812 2.588 1 95.88 471 LEU B C 1
ATOM 9876 O O . LEU B 1 471 ? -14.164 -18.688 2.115 1 95.88 471 LEU B O 1
ATOM 9880 N N . TYR B 1 472 ? -14.484 -20.906 1.885 1 96 472 TYR B N 1
ATOM 9881 C CA . TYR B 1 472 ? -14.367 -20.859 0.432 1 96 472 TYR B CA 1
ATOM 9882 C C . TYR B 1 472 ? -15.695 -20.453 -0.209 1 96 472 TYR B C 1
ATOM 9884 O O . TYR B 1 472 ? -16.75 -20.5 0.436 1 96 472 TYR B O 1
ATOM 9892 N N . TYR B 1 473 ? -15.617 -19.938 -1.433 1 93.75 473 TYR B N 1
ATOM 9893 C CA . TYR B 1 473 ? -16.781 -19.391 -2.107 1 93.75 473 TYR B CA 1
ATOM 9894 C C . TYR B 1 473 ? -17.953 -20.359 -2.066 1 93.75 473 TYR B C 1
ATOM 9896 O O . TYR B 1 473 ? -19.094 -19.953 -1.832 1 93.75 473 TYR B O 1
ATOM 9904 N N . GLN B 1 474 ? -17.766 -21.625 -2.297 1 89.5 474 GLN B N 1
ATOM 9905 C CA . GLN B 1 474 ? -18.812 -22.641 -2.314 1 89.5 474 GLN B CA 1
ATOM 9906 C C . GLN B 1 474 ? -19.5 -22.734 -0.955 1 89.5 474 GLN B C 1
ATOM 9908 O O . GLN B 1 474 ? -20.688 -23.078 -0.875 1 89.5 474 GLN B O 1
ATOM 9913 N N . ASP B 1 475 ? -18.719 -22.453 0.082 1 90.56 475 ASP B N 1
ATOM 9914 C CA . ASP B 1 475 ? -19.266 -22.484 1.435 1 90.56 475 ASP B CA 1
ATOM 9915 C C . ASP B 1 475 ? -20.203 -21.297 1.681 1 90.56 475 ASP B C 1
ATOM 9917 O O . ASP B 1 475 ? -21 -21.312 2.613 1 90.56 475 ASP B O 1
ATOM 9921 N N . LEU B 1 476 ? -20.047 -20.25 0.883 1 92.56 476 LEU B N 1
ATOM 9922 C CA . LEU B 1 476 ? -20.734 -19 1.13 1 92.56 476 LEU B CA 1
ATOM 9923 C C . LEU B 1 476 ? -22.062 -18.953 0.374 1 92.56 476 LEU B C 1
ATOM 9925 O O . LEU B 1 476 ? -22.984 -18.234 0.771 1 92.56 476 LEU B O 1
ATOM 9929 N N . ILE B 1 477 ? -22.172 -19.656 -0.675 1 89.38 477 ILE B N 1
ATOM 9930 C CA . ILE B 1 477 ? -23.328 -19.562 -1.55 1 89.38 477 ILE B CA 1
ATOM 9931 C C . ILE B 1 477 ? -24.516 -20.281 -0.912 1 89.38 477 ILE B C 1
ATOM 9933 O O . ILE B 1 477 ? -24.344 -21.344 -0.317 1 89.38 477 ILE B O 1
ATOM 9937 N N . GLY B 1 478 ? -25.656 -19.672 -1.053 1 86.62 478 GLY B N 1
ATOM 9938 C CA . GLY B 1 478 ? -26.906 -20.297 -0.686 1 86.62 478 GLY B CA 1
ATOM 9939 C C . GLY B 1 478 ? -27.219 -20.203 0.796 1 86.62 478 GLY B C 1
ATOM 9940 O O . GLY B 1 478 ? -28.203 -20.766 1.271 1 86.62 478 GLY B O 1
ATOM 9941 N N . ASP B 1 479 ? -26.375 -19.5 1.577 1 87.5 479 ASP B N 1
ATOM 9942 C CA . ASP B 1 479 ? -26.594 -19.406 3.018 1 87.5 479 ASP B CA 1
ATOM 9943 C C . ASP B 1 479 ? -26.266 -18.016 3.535 1 87.5 479 ASP B C 1
ATOM 9945 O O . ASP B 1 479 ? -25.719 -17.188 2.801 1 87.5 479 ASP B O 1
ATOM 9949 N N . VAL B 1 480 ? -26.812 -17.75 4.707 1 90.38 480 VAL B N 1
ATOM 9950 C CA . VAL B 1 480 ? -26.422 -16.562 5.461 1 90.38 480 VAL B CA 1
ATOM 9951 C C . VAL B 1 480 ? -25.594 -16.969 6.68 1 90.38 480 VAL B C 1
ATOM 9953 O O . VAL B 1 480 ? -26.078 -17.719 7.535 1 90.38 480 VAL B O 1
ATOM 9956 N N . LEU B 1 481 ? -24.422 -16.531 6.703 1 92.62 481 LEU B N 1
ATOM 9957 C CA . LEU B 1 481 ? -23.5 -16.953 7.754 1 92.62 481 LEU B CA 1
ATOM 9958 C C . LEU B 1 481 ? -23.141 -15.773 8.656 1 92.62 481 LEU B C 1
ATOM 9960 O O . LEU B 1 481 ? -23.031 -14.641 8.18 1 92.62 481 LEU B O 1
ATOM 9964 N N . GLU B 1 482 ? -23.078 -16.062 9.898 1 93 482 GLU B N 1
ATOM 9965 C CA . GLU B 1 482 ? -22.484 -15.156 10.859 1 93 482 GLU B CA 1
ATOM 9966 C C . GLU B 1 482 ? -21.141 -15.68 11.352 1 93 482 GLU B C 1
ATOM 9968 O O . GLU B 1 482 ? -21.078 -16.734 11.992 1 93 482 GLU B O 1
ATOM 9973 N N . VAL B 1 483 ? -20.125 -14.93 11.086 1 94.31 483 VAL B N 1
ATOM 9974 C CA . VAL B 1 483 ? -18.797 -15.445 11.391 1 94.31 483 VAL B CA 1
ATOM 9975 C C . VAL B 1 483 ? -18.062 -14.492 12.336 1 94.31 483 VAL B C 1
ATOM 9977 O O . VAL B 1 483 ? -18.359 -13.297 12.367 1 94.31 483 VAL B O 1
ATOM 9980 N N . THR B 1 484 ? -17.156 -15.062 13.078 1 94.75 484 THR B N 1
ATOM 9981 C CA . THR B 1 484 ? -16.344 -14.266 13.984 1 94.75 484 THR B CA 1
ATOM 9982 C C . THR B 1 484 ? -15.102 -13.742 13.266 1 94.75 484 THR B C 1
ATOM 9984 O O . THR B 1 484 ? -14.531 -14.43 12.422 1 94.75 484 THR B O 1
ATOM 9987 N N . THR B 1 485 ? -14.734 -12.531 13.586 1 95.81 485 THR B N 1
ATOM 9988 C CA . THR B 1 485 ? -13.562 -11.914 12.977 1 95.81 485 THR B CA 1
ATOM 9989 C C . THR B 1 485 ? -12.461 -11.711 14.008 1 95.81 485 THR B C 1
ATOM 9991 O O . THR B 1 485 ? -12.641 -12.016 15.195 1 95.81 485 THR B O 1
ATOM 9994 N N . LEU B 1 486 ? -11.312 -11.289 13.648 1 94.69 486 LEU B N 1
ATOM 9995 C CA . LEU B 1 486 ? -10.188 -11.031 14.547 1 94.69 486 LEU B CA 1
ATOM 9996 C C . LEU B 1 486 ? -10.516 -9.898 15.516 1 94.69 486 LEU B C 1
ATOM 9998 O O . LEU B 1 486 ? -9.859 -9.75 16.547 1 94.69 486 LEU B O 1
ATOM 10002 N N . SER B 1 487 ? -11.547 -9.016 15.125 1 93.12 487 SER B N 1
ATOM 10003 C CA . SER B 1 487 ? -11.969 -7.945 16.016 1 93.12 487 SER B CA 1
ATOM 10004 C C . SER B 1 487 ? -12.93 -8.469 17.094 1 93.12 487 SER B C 1
ATOM 10006 O O . SER B 1 487 ? -13.352 -7.719 17.969 1 93.12 487 SER B O 1
ATOM 10008 N N . ASN B 1 488 ? -13.328 -9.695 17.016 1 90.12 488 ASN B N 1
ATOM 10009 C CA . ASN B 1 488 ? -14.281 -10.344 17.906 1 90.12 488 ASN B CA 1
ATOM 10010 C C . ASN B 1 488 ? -15.703 -9.875 17.656 1 90.12 488 ASN B C 1
ATOM 10012 O O . ASN B 1 488 ? -16.609 -10.141 18.453 1 90.12 488 ASN B O 1
ATOM 10016 N N . GLU B 1 489 ? -15.852 -9.148 16.641 1 89.56 489 GLU B N 1
ATOM 10017 C CA . GLU B 1 489 ? -17.188 -8.789 16.172 1 89.56 489 GLU B CA 1
ATOM 10018 C C . GLU B 1 489 ? -17.688 -9.75 15.094 1 89.56 489 GLU B C 1
ATOM 10020 O O . GLU B 1 489 ? -16.875 -10.375 14.398 1 89.56 489 GLU B O 1
ATOM 10025 N N . SER B 1 490 ? -18.953 -9.766 14.953 1 91.19 490 SER B N 1
ATOM 10026 C CA . SER B 1 490 ? -19.547 -10.695 13.992 1 91.19 490 SER B CA 1
ATOM 10027 C C . SER B 1 490 ? -19.734 -10.039 12.633 1 91.19 490 SER B C 1
ATOM 10029 O O . SER B 1 490 ? -20.141 -8.875 12.555 1 91.19 490 SER B O 1
ATOM 10031 N N . LEU B 1 491 ? -19.359 -10.719 11.648 1 93.19 491 LEU B N 1
ATOM 10032 C CA . LEU B 1 491 ? -19.562 -10.328 10.266 1 93.19 491 LEU B CA 1
ATOM 10033 C C . LEU B 1 491 ? -20.625 -11.195 9.602 1 93.19 491 LEU B C 1
ATOM 10035 O O . LEU B 1 491 ? -20.625 -12.422 9.781 1 93.19 491 LEU B O 1
ATOM 10039 N N . ILE B 1 492 ? -21.516 -10.586 8.906 1 92.06 492 ILE B N 1
ATOM 10040 C CA . ILE B 1 492 ? -22.578 -11.312 8.219 1 92.06 492 ILE B CA 1
ATOM 10041 C C . ILE B 1 492 ? -22.219 -11.508 6.75 1 92.06 492 ILE B C 1
ATOM 10043 O O . ILE B 1 492 ? -21.812 -10.562 6.074 1 92.06 492 ILE B O 1
ATOM 10047 N N . ILE B 1 493 ? -22.297 -12.719 6.352 1 93.44 493 ILE B N 1
ATOM 10048 C CA . ILE B 1 493 ? -22.078 -13.078 4.953 1 93.44 493 ILE B CA 1
ATOM 10049 C C . ILE B 1 493 ? -23.391 -13.602 4.355 1 93.44 493 ILE B C 1
ATOM 10051 O O . ILE B 1 493 ? -23.922 -14.625 4.809 1 93.44 493 ILE B O 1
ATOM 10055 N N . ASN B 1 494 ? -23.859 -12.906 3.338 1 90.5 494 ASN B N 1
ATOM 10056 C CA . ASN B 1 494 ? -25.125 -13.297 2.707 1 90.5 494 ASN B CA 1
ATOM 10057 C C . ASN B 1 494 ? -24.906 -13.836 1.298 1 90.5 494 ASN B C 1
ATOM 10059 O O . ASN B 1 494 ? -24.609 -13.078 0.373 1 90.5 494 ASN B O 1
ATOM 10063 N N . GLY B 1 495 ? -25.031 -15.078 1.161 1 89.81 495 GLY B N 1
ATOM 10064 C CA . GLY B 1 495 ? -24.891 -15.719 -0.14 1 89.81 495 GLY B CA 1
ATOM 10065 C C . GLY B 1 495 ? -26.219 -16.094 -0.761 1 89.81 495 GLY B C 1
ATOM 10066 O O . GLY B 1 495 ? -26.266 -16.828 -1.75 1 89.81 495 GLY B O 1
ATOM 10067 N N . ARG B 1 496 ? -27.312 -15.648 -0.132 1 84.88 496 ARG B N 1
ATOM 10068 C CA . ARG B 1 496 ? -28.641 -15.961 -0.635 1 84.88 496 ARG B CA 1
ATOM 10069 C C . ARG B 1 496 ? -29.156 -14.836 -1.529 1 84.88 496 ARG B C 1
ATOM 10071 O O . ARG B 1 496 ? -30.047 -14.078 -1.128 1 84.88 496 ARG B O 1
ATOM 10078 N N . ASN B 1 497 ? -28.359 -14.508 -2.465 1 78.06 497 ASN B N 1
ATOM 10079 C CA . ASN B 1 497 ? -28.797 -13.461 -3.383 1 78.06 497 ASN B CA 1
ATOM 10080 C C . ASN B 1 497 ? -29.078 -14.023 -4.773 1 78.06 497 ASN B C 1
ATOM 10082 O O . ASN B 1 497 ? -28.531 -15.062 -5.152 1 78.06 497 ASN B O 1
ATOM 10086 N N . ASP B 1 498 ? -30.047 -13.516 -5.426 1 65.81 498 ASP B N 1
ATOM 10087 C CA . ASP B 1 498 ? -30.516 -14.008 -6.719 1 65.81 498 ASP B CA 1
ATOM 10088 C C . ASP B 1 498 ? -29.391 -14.016 -7.742 1 65.81 498 ASP B C 1
ATOM 10090 O O . ASP B 1 498 ? -29.328 -14.898 -8.602 1 65.81 498 ASP B O 1
ATOM 10094 N N . ASP B 1 499 ? -28.578 -13.039 -7.797 1 66.88 499 ASP B N 1
ATOM 10095 C CA . ASP B 1 499 ? -27.562 -12.953 -8.844 1 66.88 499 ASP B CA 1
ATOM 10096 C C . ASP B 1 499 ? -26.281 -13.68 -8.422 1 66.88 499 ASP B C 1
ATOM 10098 O O . ASP B 1 499 ? -25.234 -13.484 -9.023 1 66.88 499 ASP B O 1
ATOM 10102 N N . ASN B 1 500 ? -26.344 -14.703 -7.512 1 71.88 500 ASN B N 1
ATOM 10103 C CA . ASN B 1 500 ? -25.203 -15.477 -7.027 1 71.88 500 ASN B CA 1
ATOM 10104 C C . ASN B 1 500 ? -24.109 -14.578 -6.469 1 71.88 500 ASN B C 1
ATOM 10106 O O . ASN B 1 500 ? -22.953 -14.984 -6.383 1 71.88 500 ASN B O 1
ATOM 10110 N N . ASN B 1 501 ? -24.547 -13.422 -6.293 1 84.12 501 ASN B N 1
ATOM 10111 C CA . ASN B 1 501 ? -23.578 -12.539 -5.637 1 84.12 501 ASN B CA 1
ATOM 10112 C C . ASN B 1 501 ? -23.578 -12.742 -4.121 1 84.12 501 ASN B C 1
ATOM 10114 O O . ASN B 1 501 ? -24.625 -13 -3.521 1 84.12 501 ASN B O 1
ATOM 10118 N N . VAL B 1 502 ? -22.406 -12.82 -3.549 1 91 502 VAL B N 1
ATOM 10119 C CA . VAL B 1 502 ? -22.234 -12.906 -2.104 1 91 502 VAL B CA 1
ATOM 10120 C C . VAL B 1 502 ? -21.844 -11.539 -1.55 1 91 502 VAL B C 1
ATOM 10122 O O . VAL B 1 502 ? -20.953 -10.875 -2.094 1 91 502 VAL B O 1
ATOM 10125 N N . TRP B 1 503 ? -22.562 -11.023 -0.641 1 89.88 503 TRP B N 1
ATOM 10126 C CA . TRP B 1 503 ? -22.156 -9.75 -0.052 1 89.88 503 TRP B CA 1
ATOM 10127 C C . TRP B 1 503 ? -21.844 -9.914 1.433 1 89.88 503 TRP B C 1
ATOM 10129 O O . TRP B 1 503 ? -22.297 -10.867 2.068 1 89.88 503 TRP B O 1
ATOM 10139 N N . ILE B 1 504 ? -21.016 -9.078 1.965 1 91.81 504 ILE B N 1
ATOM 10140 C CA . ILE B 1 504 ? -20.672 -9.039 3.381 1 91.81 504 ILE B CA 1
ATOM 10141 C C . ILE B 1 504 ? -21.172 -7.738 4.004 1 91.81 504 ILE B C 1
ATOM 10143 O O . ILE B 1 504 ? -21.234 -6.703 3.33 1 91.81 504 ILE B O 1
ATOM 10147 N N . GLY B 1 505 ? -21.594 -7.77 5.285 1 88.12 505 GLY B N 1
ATOM 10148 C CA . GLY B 1 505 ? -22.078 -6.574 5.961 1 88.12 505 GLY B CA 1
ATOM 10149 C C . GLY B 1 505 ? -22.188 -6.742 7.465 1 88.12 505 GLY B C 1
ATOM 10150 O O . GLY B 1 505 ? -21.766 -7.766 8.016 1 88.12 505 GLY B O 1
ATOM 10151 N N . THR B 1 506 ? -22.562 -5.66 8.172 1 79.75 506 THR B N 1
ATOM 10152 C CA . THR B 1 506 ? -22.703 -5.633 9.625 1 79.75 506 THR B CA 1
ATOM 10153 C C . THR B 1 506 ? -24.078 -6.102 10.055 1 79.75 506 THR B C 1
ATOM 10155 O O . THR B 1 506 ? -24.266 -6.574 11.18 1 79.75 506 THR B O 1
ATOM 10158 N N . LYS B 1 507 ? -25 -5.762 9.32 1 70.06 507 LYS B N 1
ATOM 10159 C CA . LYS B 1 507 ? -26.359 -6.117 9.703 1 70.06 507 LYS B CA 1
ATOM 10160 C C . LYS B 1 507 ? -27.062 -6.895 8.586 1 70.06 507 LYS B C 1
ATOM 10162 O O . LYS B 1 507 ? -26.688 -6.766 7.414 1 70.06 507 LYS B O 1
ATOM 10167 N N . GLU B 1 508 ? -27.719 -7.906 9.055 1 58.56 508 GLU B N 1
ATOM 10168 C CA . GLU B 1 508 ? -28.531 -8.633 8.078 1 58.56 508 GLU B CA 1
ATOM 10169 C C . GLU B 1 508 ? -29.5 -7.699 7.367 1 58.56 508 GLU B C 1
ATOM 10171 O O . GLU B 1 508 ? -30.031 -6.766 7.969 1 58.56 508 GLU B O 1
ATOM 10176 N N . ASP B 1 509 ? -29.281 -7.52 6.043 1 52.69 509 ASP B N 1
ATOM 10177 C CA . ASP B 1 509 ? -30.234 -6.711 5.293 1 52.69 509 ASP B CA 1
ATOM 10178 C C . ASP B 1 509 ? -31.672 -7.098 5.637 1 52.69 509 ASP B C 1
ATOM 10180 O O . ASP B 1 509 ? -32.125 -8.195 5.297 1 52.69 509 ASP B O 1
ATOM 10184 N N . THR B 1 510 ? -32.281 -6.863 6.711 1 48.44 510 THR B N 1
ATOM 10185 C CA . THR B 1 510 ? -33.75 -7.051 6.672 1 48.44 510 THR B CA 1
ATOM 10186 C C . THR B 1 510 ? -34.375 -6.227 5.547 1 48.44 510 THR B C 1
ATOM 10188 O O . THR B 1 510 ? -33.75 -5.254 5.082 1 48.44 510 THR B O 1
ATOM 10191 N N . GLU B 1 511 ? -35.812 -6.531 5.27 1 45.69 511 GLU B N 1
ATOM 10192 C CA . GLU B 1 511 ? -36.625 -6.039 4.172 1 45.69 511 GLU B CA 1
ATOM 10193 C C . GLU B 1 511 ? -36.25 -4.617 3.779 1 45.69 511 GLU B C 1
ATOM 10195 O O . GLU B 1 511 ? -35.625 -4.402 2.732 1 45.69 511 GLU B O 1
ATOM 10200 N N . LYS B 1 512 ? -37.5 -3.576 4.105 1 38.28 512 LYS B N 1
ATOM 10201 C CA . LYS B 1 512 ? -38.125 -2.402 3.504 1 38.28 512 LYS B CA 1
ATOM 10202 C C . LYS B 1 512 ? -37.25 -1.157 3.705 1 38.28 512 LYS B C 1
ATOM 10204 O O . LYS B 1 512 ? -37.688 -0.047 3.369 1 38.28 512 LYS B O 1
ATOM 10209 N N . ASP B 1 513 ? -36.375 -1.127 4.723 1 40.5 513 ASP B N 1
ATOM 10210 C CA . ASP B 1 513 ? -36.062 0.26 5.062 1 40.5 513 ASP B CA 1
ATOM 10211 C C . ASP B 1 513 ? -34.875 0.759 4.285 1 40.5 513 ASP B C 1
ATOM 10213 O O . ASP B 1 513 ? -34 -0.028 3.918 1 40.5 513 ASP B O 1
ATOM 10217 N N . ASN B 1 514 ? -34.875 1.983 3.766 1 41.34 514 ASN B N 1
ATOM 10218 C CA . ASN B 1 514 ? -34.062 2.912 2.973 1 41.34 514 ASN B CA 1
ATOM 10219 C C . ASN B 1 514 ? -32.594 2.936 3.436 1 41.34 514 ASN B C 1
ATOM 10221 O O . ASN B 1 514 ? -31.938 3.959 3.318 1 41.34 514 ASN B O 1
ATOM 10225 N N . LYS B 1 515 ? -32.344 2.043 4.27 1 45.22 515 LYS B N 1
ATOM 10226 C CA . LYS B 1 515 ? -31 2.27 4.816 1 45.22 515 LYS B CA 1
ATOM 10227 C C . LYS B 1 515 ? -29.922 1.941 3.791 1 45.22 515 LYS B C 1
ATOM 10229 O O . LYS B 1 515 ? -30.094 1.041 2.967 1 45.22 515 LYS B O 1
ATOM 10234 N N . LEU B 1 516 ? -28.984 2.828 3.475 1 48.56 516 LEU B N 1
ATOM 10235 C CA . LEU B 1 516 ? -27.797 2.848 2.619 1 48.56 516 LEU B CA 1
ATOM 10236 C C . LEU B 1 516 ? -27.078 1.506 2.662 1 48.56 516 LEU B C 1
ATOM 10238 O O . LEU B 1 516 ? -26.781 0.99 3.74 1 48.56 516 LEU B O 1
ATOM 10242 N N . ASP B 1 517 ? -27.172 0.705 1.639 1 53.59 517 ASP B N 1
ATOM 10243 C CA . ASP B 1 517 ? -26.594 -0.587 1.274 1 53.59 517 ASP B CA 1
ATOM 10244 C C . ASP B 1 517 ? -25.078 -0.586 1.457 1 53.59 517 ASP B C 1
ATOM 10246 O O . ASP B 1 517 ? -24.328 -0.264 0.527 1 53.59 517 ASP B O 1
ATOM 10250 N N . GLU B 1 518 ? -24.531 -0.57 2.674 1 72 518 GLU B N 1
ATOM 10251 C CA . GLU B 1 518 ? -23.094 -0.564 2.965 1 72 518 GLU B CA 1
ATOM 10252 C C . GLU B 1 518 ? -22.516 -1.971 2.883 1 72 518 GLU B C 1
ATOM 10254 O O . GLU B 1 518 ? -21.469 -2.254 3.488 1 72 518 GLU B O 1
ATOM 10259 N N . HIS B 1 519 ? -23.156 -2.756 2.035 1 83 519 HIS B N 1
ATOM 10260 C CA . HIS B 1 519 ? -22.625 -4.109 1.913 1 83 519 HIS B CA 1
ATOM 10261 C C . HIS B 1 519 ? -21.5 -4.168 0.893 1 83 519 HIS B C 1
ATOM 10263 O O . HIS B 1 519 ? -21.438 -3.346 -0.024 1 83 519 HIS B O 1
ATOM 10269 N N . GLY B 1 520 ? -20.625 -4.973 1.209 1 89.5 520 GLY B N 1
ATOM 10270 C CA . GLY B 1 520 ? -19.547 -5.25 0.269 1 89.5 520 GLY B CA 1
ATOM 10271 C C . GLY B 1 520 ? -19.797 -6.484 -0.573 1 89.5 520 GLY B C 1
ATOM 10272 O O . GLY B 1 520 ? -20.031 -7.57 -0.037 1 89.5 520 GLY B O 1
ATOM 10273 N N . VAL B 1 521 ? -19.766 -6.344 -1.858 1 91.81 521 VAL B N 1
ATOM 10274 C CA . VAL B 1 521 ? -19.969 -7.461 -2.773 1 91.81 521 VAL B CA 1
ATOM 10275 C C . VAL B 1 521 ? -18.625 -8.109 -3.119 1 91.81 521 VAL B C 1
ATOM 10277 O O . VAL B 1 521 ? -17.641 -7.41 -3.35 1 91.81 521 VAL B O 1
ATOM 10280 N N . LEU B 1 522 ? -18.672 -9.43 -3.141 1 93.94 522 LEU B N 1
ATOM 10281 C CA . LEU B 1 522 ? -17.453 -10.148 -3.537 1 93.94 522 LEU B CA 1
ATOM 10282 C C . LEU B 1 522 ? -17.234 -10.039 -5.043 1 93.94 522 LEU B C 1
ATOM 10284 O O . LEU B 1 522 ? -18.141 -10.266 -5.832 1 93.94 522 LEU B O 1
ATOM 10288 N N . GLU B 1 523 ? -16.062 -9.641 -5.43 1 91.81 523 GLU B N 1
ATOM 10289 C CA . GLU B 1 523 ? -15.703 -9.5 -6.84 1 91.81 523 GLU B CA 1
ATOM 10290 C C . GLU B 1 523 ? -14.867 -10.68 -7.316 1 91.81 523 GLU B C 1
ATOM 10292 O O . GLU B 1 523 ? -15.203 -11.336 -8.305 1 91.81 523 GLU B O 1
ATOM 10297 N N . GLU B 1 524 ? -13.742 -10.883 -6.816 1 91.75 524 GLU B N 1
ATOM 10298 C CA . GLU B 1 524 ? -12.875 -12.031 -7.066 1 91.75 524 GLU B CA 1
ATOM 10299 C C . GLU B 1 524 ? -12.789 -12.93 -5.84 1 91.75 524 GLU B C 1
ATOM 10301 O O . GLU B 1 524 ? -12.547 -12.453 -4.73 1 91.75 524 GLU B O 1
ATOM 10306 N N . THR B 1 525 ? -13.023 -14.203 -6.133 1 93.31 525 THR B N 1
ATOM 10307 C CA . THR B 1 525 ? -13.133 -15.102 -4.988 1 93.31 525 THR B CA 1
ATOM 10308 C C . THR B 1 525 ? -12.07 -16.188 -5.055 1 93.31 525 THR B C 1
ATOM 10310 O O . THR B 1 525 ? -11.477 -16.422 -6.109 1 93.31 525 THR B O 1
ATOM 10313 N N . ASP B 1 526 ? -11.789 -16.734 -3.906 1 95.19 526 ASP B N 1
ATOM 10314 C CA . ASP B 1 526 ? -11 -17.953 -3.736 1 95.19 526 ASP B CA 1
ATOM 10315 C C . ASP B 1 526 ? -9.562 -17.734 -4.215 1 95.19 526 ASP B C 1
ATOM 10317 O O . ASP B 1 526 ? -9.047 -18.516 -5.016 1 95.19 526 ASP B O 1
ATOM 10321 N N . ILE B 1 527 ? -9.016 -16.703 -3.869 1 94.31 527 ILE B N 1
ATOM 10322 C CA . ILE B 1 527 ? -7.566 -16.562 -3.984 1 94.31 527 ILE B CA 1
ATOM 10323 C C . ILE B 1 527 ? -6.883 -17.359 -2.873 1 94.31 527 ILE B C 1
ATOM 10325 O O . ILE B 1 527 ? -6.918 -16.969 -1.705 1 94.31 527 ILE B O 1
ATOM 10329 N N . LEU B 1 528 ? -6.324 -18.453 -3.238 1 95.62 528 LEU B N 1
ATOM 10330 C CA . LEU B 1 528 ? -5.77 -19.375 -2.254 1 95.62 528 LEU B CA 1
ATOM 10331 C C . LEU B 1 528 ? -4.414 -18.891 -1.755 1 95.62 528 LEU B C 1
ATOM 10333 O O . LEU B 1 528 ? -3.555 -18.5 -2.553 1 95.62 528 LEU B O 1
ATOM 10337 N N . VAL B 1 529 ? -4.297 -18.812 -0.482 1 94.69 529 VAL B N 1
ATOM 10338 C CA . VAL B 1 529 ? -3.039 -18.453 0.166 1 94.69 529 VAL B CA 1
ATOM 10339 C C . VAL B 1 529 ? -2.652 -19.531 1.178 1 94.69 529 VAL B C 1
ATOM 10341 O O . VAL B 1 529 ? -3.432 -20.453 1.447 1 94.69 529 VAL B O 1
ATOM 10344 N N . SER B 1 530 ? -1.462 -19.484 1.694 1 94.06 530 SER B N 1
ATOM 10345 C CA . SER B 1 530 ? -0.903 -20.562 2.516 1 94.06 530 SER B CA 1
ATOM 10346 C C . SER B 1 530 ? -1.713 -20.75 3.793 1 94.06 530 SER B C 1
ATOM 10348 O O . SER B 1 530 ? -1.904 -21.891 4.246 1 94.06 530 SER B O 1
ATOM 10350 N N . ASN B 1 531 ? -2.189 -19.656 4.406 1 95.44 531 ASN B N 1
ATOM 10351 C CA . ASN B 1 531 ? -2.859 -19.797 5.695 1 95.44 531 ASN B CA 1
ATOM 10352 C C . ASN B 1 531 ? -4.359 -19.547 5.578 1 95.44 531 ASN B C 1
ATOM 10354 O O . ASN B 1 531 ? -5.023 -19.25 6.57 1 95.44 531 ASN B O 1
ATOM 10358 N N . GLY B 1 532 ? -4.875 -19.594 4.344 1 96.06 532 GLY B N 1
ATOM 10359 C CA . GLY B 1 532 ? -6.312 -19.422 4.203 1 96.06 532 GLY B CA 1
ATOM 10360 C C . GLY B 1 532 ? -6.738 -19.062 2.795 1 96.06 532 GLY B C 1
ATOM 10361 O O . GLY B 1 532 ? -6.23 -19.625 1.822 1 96.06 532 GLY B O 1
ATOM 10362 N N . VAL B 1 533 ? -7.836 -18.188 2.752 1 97 533 VAL B N 1
ATOM 10363 C CA . VAL B 1 533 ? -8.398 -17.812 1.461 1 97 533 VAL B CA 1
ATOM 10364 C C . VAL B 1 533 ? -8.719 -16.312 1.462 1 97 533 VAL B C 1
ATOM 10366 O O . VAL B 1 533 ? -9.031 -15.742 2.51 1 97 533 VAL B O 1
ATOM 10369 N N . VAL B 1 534 ? -8.57 -15.703 0.314 1 96.94 534 VAL B N 1
ATOM 10370 C CA . VAL B 1 534 ? -8.805 -14.273 0.163 1 96.94 534 VAL B CA 1
ATOM 10371 C C . VAL B 1 534 ? -9.953 -14.039 -0.813 1 96.94 534 VAL B C 1
ATOM 10373 O O . VAL B 1 534 ? -10.031 -14.688 -1.856 1 96.94 534 VAL B O 1
ATOM 10376 N N . HIS B 1 535 ? -10.883 -13.211 -0.436 1 97.12 535 HIS B N 1
ATOM 10377 C CA . HIS B 1 535 ? -11.945 -12.703 -1.3 1 97.12 535 HIS B CA 1
ATOM 10378 C C . HIS B 1 535 ? -11.859 -11.18 -1.435 1 97.12 535 HIS B C 1
ATOM 10380 O O . HIS B 1 535 ? -11.703 -10.477 -0.438 1 97.12 535 HIS B O 1
ATOM 10386 N N . LYS B 1 536 ? -11.93 -10.633 -2.643 1 96.31 536 LYS B N 1
ATOM 10387 C CA . LYS B 1 536 ? -11.945 -9.188 -2.836 1 96.31 536 LYS B CA 1
ATOM 10388 C C . LYS B 1 536 ? -13.359 -8.633 -2.689 1 96.31 536 LYS B C 1
ATOM 10390 O O . LYS B 1 536 ? -14.328 -9.242 -3.146 1 96.31 536 LYS B O 1
ATOM 10395 N N . VAL B 1 537 ? -13.43 -7.508 -2.055 1 95.75 537 VAL B N 1
ATOM 10396 C CA . VAL B 1 537 ? -14.727 -6.879 -1.857 1 95.75 537 VAL B CA 1
ATOM 10397 C C . VAL B 1 537 ? -14.68 -5.438 -2.357 1 95.75 537 VAL B C 1
ATOM 10399 O O . VAL B 1 537 ? -13.617 -4.809 -2.369 1 95.75 537 VAL B O 1
ATOM 10402 N N . ASP B 1 538 ? -15.82 -4.918 -2.723 1 93.62 538 ASP B N 1
ATOM 10403 C CA . ASP B 1 538 ? -15.859 -3.602 -3.346 1 93.62 538 ASP B CA 1
ATOM 10404 C C . ASP B 1 538 ? -16.203 -2.52 -2.322 1 93.62 538 ASP B C 1
ATOM 10406 O O . ASP B 1 538 ? -16.375 -1.354 -2.68 1 93.62 538 ASP B O 1
ATOM 10410 N N . HIS B 1 539 ? -16.312 -2.945 -1.073 1 91.75 539 HIS B N 1
ATOM 10411 C CA . HIS B 1 539 ? -16.641 -1.973 -0.036 1 91.75 539 HIS B CA 1
ATOM 10412 C C . HIS B 1 539 ? -15.961 -2.326 1.284 1 91.75 539 HIS B C 1
ATOM 10414 O O . HIS B 1 539 ? -15.891 -3.502 1.655 1 91.75 539 HIS B O 1
ATOM 10420 N N . LEU B 1 540 ? -15.422 -1.265 1.927 1 92.25 540 LEU B N 1
ATOM 10421 C CA . LEU B 1 540 ? -14.852 -1.439 3.256 1 92.25 540 LEU B CA 1
ATOM 10422 C C . LEU B 1 540 ? -15.93 -1.395 4.328 1 92.25 540 LEU B C 1
ATOM 10424 O O . LEU B 1 540 ? -16.703 -0.436 4.398 1 92.25 540 LEU B O 1
ATOM 10428 N N . GLN B 1 541 ? -15.984 -2.381 5.148 1 91.19 541 GLN B N 1
ATOM 10429 C CA . GLN B 1 541 ? -17.016 -2.465 6.184 1 91.19 541 GLN B CA 1
ATOM 10430 C C . GLN B 1 541 ? -16.531 -1.809 7.477 1 91.19 541 GLN B C 1
ATOM 10432 O O . GLN B 1 541 ? -15.445 -2.104 7.965 1 91.19 541 GLN B O 1
ATOM 10437 N N . ILE B 1 542 ? -17.406 -0.92 8 1 90.38 542 ILE B N 1
ATOM 10438 C CA . ILE B 1 542 ? -17.141 -0.312 9.305 1 90.38 542 ILE B CA 1
ATOM 10439 C C . ILE B 1 542 ? -18 -0.985 10.367 1 90.38 542 ILE B C 1
ATOM 10441 O O . ILE B 1 542 ? -19.219 -0.868 10.359 1 90.38 542 ILE B O 1
ATOM 10445 N N . PRO B 1 543 ? -17.328 -1.673 11.281 1 90.31 543 PRO B N 1
ATOM 10446 C CA . PRO B 1 543 ? -18.094 -2.367 12.312 1 90.31 543 PRO B CA 1
ATOM 10447 C C . PRO B 1 543 ? -18.844 -1.406 13.242 1 90.31 543 PRO B C 1
ATOM 10449 O O . PRO B 1 543 ? -18.516 -0.218 13.297 1 90.31 543 PRO B O 1
ATOM 10452 N N . GLU B 1 544 ? -19.734 -1.88 14.016 1 83.12 544 GLU B N 1
ATOM 10453 C CA . GLU B 1 544 ? -20.594 -1.066 14.867 1 83.12 544 GLU B CA 1
ATOM 10454 C C . GLU B 1 544 ? -19.828 -0.501 16.062 1 83.12 544 GLU B C 1
ATOM 10456 O O . GLU B 1 544 ? -20.172 0.559 16.578 1 83.12 544 GLU B O 1
ATOM 10461 N N . ASN B 1 545 ? -18.844 -1.136 16.422 1 86.31 545 ASN B N 1
ATOM 10462 C CA . ASN B 1 545 ? -18.109 -0.685 17.594 1 86.31 545 ASN B CA 1
ATOM 10463 C C . ASN B 1 545 ? -17.141 0.454 17.25 1 86.31 545 ASN B C 1
ATOM 10465 O O . ASN B 1 545 ? -16.516 1.026 18.141 1 86.31 545 ASN B O 1
ATOM 10469 N N . VAL B 1 546 ? -16.984 0.688 16 1 90.31 546 VAL B N 1
ATOM 10470 C CA . VAL B 1 546 ? -16.188 1.842 15.57 1 90.31 546 VAL B CA 1
ATOM 10471 C C . VAL B 1 546 ? -17.109 3.043 15.367 1 90.31 546 VAL B C 1
ATOM 10473 O O . VAL B 1 546 ? -17.969 3.033 14.477 1 90.31 546 VAL B O 1
ATOM 10476 N N . SER B 1 547 ? -16.938 4.031 16.203 1 89.38 547 SER B N 1
ATOM 10477 C CA . SER B 1 547 ? -17.766 5.23 16.125 1 89.38 547 SER B CA 1
ATOM 10478 C C . SER B 1 547 ? -17 6.391 15.492 1 89.38 547 SER B C 1
ATOM 10480 O O . SER B 1 547 ? -16.25 7.094 16.188 1 89.38 547 SER B O 1
ATOM 10482 N N . ILE B 1 548 ? -17.234 6.586 14.281 1 91.31 548 ILE B N 1
ATOM 10483 C CA . ILE B 1 548 ? -16.656 7.73 13.586 1 91.31 548 ILE B CA 1
ATOM 10484 C C . ILE B 1 548 ? -17.625 8.914 13.648 1 91.31 548 ILE B C 1
ATOM 10486 O O . ILE B 1 548 ? -18.688 8.891 13.023 1 91.31 548 ILE B O 1
ATOM 10490 N N . THR B 1 549 ? -17.25 9.953 14.344 1 91.88 549 THR B N 1
ATOM 10491 C CA . THR B 1 549 ? -18.094 11.117 14.57 1 91.88 549 THR B CA 1
ATOM 10492 C C . THR B 1 549 ? -17.688 12.273 13.656 1 91.88 549 THR B C 1
ATOM 10494 O O . THR B 1 549 ? -16.734 12.148 12.875 1 91.88 549 THR B O 1
ATOM 10497 N N . HIS B 1 550 ? -18.453 13.398 13.805 1 91.81 550 HIS B N 1
ATOM 10498 C CA . HIS B 1 550 ? -18.094 14.602 13.062 1 91.81 550 HIS B CA 1
ATOM 10499 C C . HIS B 1 550 ? -16.719 15.117 13.469 1 91.81 550 HIS B C 1
ATOM 10501 O O . HIS B 1 550 ? -15.938 15.555 12.617 1 91.81 550 HIS B O 1
ATOM 10507 N N . HIS B 1 551 ? -16.516 15.039 14.742 1 91.06 551 HIS B N 1
ATOM 10508 C CA . HIS B 1 551 ? -15.219 15.469 15.258 1 91.06 551 HIS B CA 1
ATOM 10509 C C . HIS B 1 551 ? -14.07 14.695 14.617 1 91.06 551 HIS B C 1
ATOM 10511 O O . HIS B 1 551 ? -13.062 15.281 14.227 1 91.06 551 HIS B O 1
ATOM 10517 N N . ASN B 1 552 ? -14.258 13.398 14.516 1 91.81 552 ASN B N 1
ATOM 10518 C CA . ASN B 1 552 ? -13.25 12.531 13.914 1 91.81 552 ASN B CA 1
ATOM 10519 C C . ASN B 1 552 ? -13 12.906 12.453 1 91.81 552 ASN B C 1
ATOM 10521 O O . ASN B 1 552 ? -11.844 12.984 12.023 1 91.81 552 ASN B O 1
ATOM 10525 N N . LEU B 1 553 ? -14.039 13.102 11.797 1 91.06 553 LEU B N 1
ATOM 10526 C CA . LEU B 1 553 ? -13.922 13.414 10.375 1 91.06 553 LEU B CA 1
ATOM 10527 C C . LEU B 1 553 ? -13.25 14.773 10.172 1 91.06 553 LEU B C 1
ATOM 10529 O O . LEU B 1 553 ? -12.422 14.93 9.273 1 91.06 553 LEU B O 1
ATOM 10533 N N . LEU B 1 554 ? -13.594 15.742 10.984 1 90.94 554 LEU B N 1
ATOM 10534 C CA . LEU B 1 554 ? -13 17.062 10.883 1 90.94 554 LEU B CA 1
ATOM 10535 C C . LEU B 1 554 ? -11.508 17.016 11.211 1 90.94 554 LEU B C 1
ATOM 10537 O O . LEU B 1 554 ? -10.703 17.703 10.57 1 90.94 554 LEU B O 1
ATOM 10541 N N . LYS B 1 555 ? -11.195 16.297 12.164 1 85.31 555 LYS B N 1
ATOM 10542 C CA . LYS B 1 555 ? -9.789 16.109 12.523 1 85.31 555 LYS B CA 1
ATOM 10543 C C . LYS B 1 555 ? -9.023 15.414 11.398 1 85.31 555 LYS B C 1
ATOM 10545 O O . LYS B 1 555 ? -7.859 15.734 11.148 1 85.31 555 LYS B O 1
ATOM 10550 N N . GLY B 1 556 ? -9.672 14.5 10.797 1 82.44 556 GLY B N 1
ATOM 10551 C CA . GLY B 1 556 ? -9.047 13.727 9.734 1 82.44 556 GLY B CA 1
ATOM 10552 C C . GLY B 1 556 ? -8.719 14.562 8.508 1 82.44 556 GLY B C 1
ATOM 10553 O O . GLY B 1 556 ? -7.754 14.266 7.793 1 82.44 556 GLY B O 1
ATOM 10554 N N . ILE B 1 557 ? -9.516 15.555 8.219 1 81.62 557 ILE B N 1
ATOM 10555 C CA . ILE B 1 557 ? -9.281 16.391 7.043 1 81.62 557 ILE B CA 1
ATOM 10556 C C . ILE B 1 557 ? -8.508 17.641 7.449 1 81.62 557 ILE B C 1
ATOM 10558 O O . ILE B 1 557 ? -8.367 18.578 6.652 1 81.62 557 ILE B O 1
ATOM 10562 N N . ASN B 1 558 ? -8.094 17.703 8.688 1 77.5 558 ASN B N 1
ATOM 10563 C CA . ASN B 1 558 ? -7.34 18.828 9.219 1 77.5 558 ASN B CA 1
ATOM 10564 C C . ASN B 1 558 ? -8.102 20.141 9.047 1 77.5 558 ASN B C 1
ATOM 10566 O O . ASN B 1 558 ? -7.547 21.141 8.586 1 77.5 558 ASN B O 1
ATOM 10570 N N . ALA B 1 559 ? -9.445 19.984 9.211 1 85.25 559 ALA B N 1
ATOM 10571 C CA . ALA B 1 559 ? -10.258 21.203 9.25 1 85.25 559 ALA B CA 1
ATOM 10572 C C . ALA B 1 559 ? -10.172 21.875 10.617 1 85.25 559 ALA B C 1
ATOM 10574 O O . ALA B 1 559 ? -11.18 22 11.312 1 85.25 559 ALA B O 1
ATOM 10575 N N . ASN B 1 560 ? -9.078 22.391 10.914 1 81.19 560 ASN B N 1
ATOM 10576 C CA . ASN B 1 560 ? -8.781 22.891 12.25 1 81.19 560 ASN B CA 1
ATOM 10577 C C . ASN B 1 560 ? -9.547 24.172 12.547 1 81.19 560 ASN B C 1
ATOM 10579 O O . ASN B 1 560 ? -10.062 24.344 13.656 1 81.19 560 ASN B O 1
ATOM 10583 N N . THR B 1 561 ? -9.602 25.062 11.547 1 83.12 561 THR B N 1
ATOM 10584 C CA . THR B 1 561 ? -10.305 26.328 11.758 1 83.12 561 THR B CA 1
ATOM 10585 C C . THR B 1 561 ? -11.781 26.094 12.062 1 83.12 561 THR B C 1
ATOM 10587 O O . THR B 1 561 ? -12.312 26.625 13.031 1 83.12 561 THR B O 1
ATOM 10590 N N . MET B 1 562 ? -12.359 25.281 11.242 1 89.31 562 MET B N 1
ATOM 10591 C CA . MET B 1 562 ? -13.773 24.984 11.461 1 89.31 562 MET B CA 1
ATOM 10592 C C . MET B 1 562 ? -13.977 24.266 12.789 1 89.31 562 MET B C 1
ATOM 10594 O O . MET B 1 562 ? -14.961 24.5 13.484 1 89.31 562 MET B O 1
ATOM 10598 N N . LEU B 1 563 ? -13.125 23.375 13.109 1 89 563 LEU B N 1
ATOM 10599 C CA . LEU B 1 563 ? -13.211 22.641 14.367 1 89 563 LEU B CA 1
ATOM 10600 C C . LEU B 1 563 ? -13.141 23.594 15.555 1 89 563 LEU B C 1
ATOM 10602 O O . LEU B 1 563 ? -13.898 23.469 16.516 1 89 563 LEU B O 1
ATOM 10606 N N . ASN B 1 564 ? -12.297 24.531 15.461 1 83.75 564 ASN B N 1
ATOM 10607 C CA . ASN B 1 564 ? -12.164 25.516 16.531 1 83.75 564 ASN B CA 1
ATOM 10608 C C . ASN B 1 564 ? -13.398 26.406 16.625 1 83.75 564 ASN B C 1
ATOM 10610 O O . ASN B 1 564 ? -13.82 26.766 17.734 1 83.75 564 ASN B O 1
ATOM 10614 N N . ILE B 1 565 ? -13.883 26.75 15.469 1 87.44 565 ILE B N 1
ATOM 10615 C CA . ILE B 1 565 ? -15.102 27.562 15.445 1 87.44 565 ILE B CA 1
ATOM 10616 C C . ILE B 1 565 ? -16.25 26.797 16.109 1 87.44 565 ILE B C 1
ATOM 10618 O O . ILE B 1 565 ? -16.969 27.344 16.938 1 87.44 565 ILE B O 1
ATOM 10622 N N . LEU B 1 566 ? -16.375 25.578 15.789 1 91.06 566 LEU B N 1
ATOM 10623 C CA . LEU B 1 566 ? -17.453 24.766 16.328 1 91.06 566 LEU B CA 1
ATOM 10624 C C . LEU B 1 566 ? -17.266 24.531 17.828 1 91.06 566 LEU B C 1
ATOM 10626 O O . LEU B 1 566 ? -18.25 24.453 18.562 1 91.06 566 LEU B O 1
ATOM 10630 N N . LYS B 1 567 ? -16.062 24.406 18.25 1 85.62 567 LYS B N 1
ATOM 10631 C CA . LYS B 1 567 ? -15.789 24.234 19.672 1 85.62 567 LYS B CA 1
ATOM 10632 C C . LYS B 1 567 ? -16.109 25.516 20.453 1 85.62 567 LYS B C 1
ATOM 10634 O O . LYS B 1 567 ? -16.734 25.453 21.516 1 85.62 567 LYS B O 1
ATOM 10639 N N . LYS B 1 568 ? -15.633 26.594 19.859 1 83.69 568 LYS B N 1
ATOM 10640 C CA . LYS B 1 568 ? -15.844 27.891 20.531 1 83.69 568 LYS B CA 1
ATOM 10641 C C . LYS B 1 568 ? -17.328 28.203 20.625 1 83.69 568 LYS B C 1
ATOM 10643 O O . LYS B 1 568 ? -17.766 28.797 21.625 1 83.69 568 LYS B O 1
ATOM 10648 N N . THR B 1 569 ? -18.078 27.812 19.641 1 89.06 569 THR B N 1
ATOM 10649 C CA . THR B 1 569 ? -19.516 28.109 19.625 1 89.06 569 THR B CA 1
ATOM 10650 C C . THR B 1 569 ? -20.297 27.016 20.328 1 89.06 569 THR B C 1
ATOM 10652 O O . THR B 1 569 ? -21.531 27.062 20.375 1 89.06 569 THR B O 1
ATOM 10655 N N . ASN B 1 570 ? -19.703 25.969 20.844 1 88.38 570 ASN B N 1
ATOM 10656 C CA . ASN B 1 570 ? -20.297 24.828 21.547 1 88.38 570 ASN B CA 1
ATOM 10657 C C . ASN B 1 570 ? -21.281 24.078 20.656 1 88.38 570 ASN B C 1
ATOM 10659 O O . ASN B 1 570 ? -22.25 23.516 21.141 1 88.38 570 ASN B O 1
ATOM 10663 N N . LEU B 1 571 ? -21.062 24.203 19.438 1 90.75 571 LEU B N 1
ATOM 10664 C CA . LEU B 1 571 ? -21.953 23.516 18.516 1 90.75 571 LEU B CA 1
ATOM 10665 C C . LEU B 1 571 ? -21.469 22.094 18.25 1 90.75 571 LEU B C 1
ATOM 10667 O O . LEU B 1 571 ? -22.25 21.219 17.859 1 90.75 571 LEU B O 1
ATOM 10671 N N . LEU B 1 572 ? -20.203 21.906 18.422 1 89.12 572 LEU B N 1
ATOM 10672 C CA . LEU B 1 572 ? -19.656 20.578 18.156 1 89.12 572 LEU B CA 1
ATOM 10673 C C . LEU B 1 572 ? -20.281 19.547 19.078 1 89.12 572 LEU B C 1
ATOM 10675 O O . LEU B 1 572 ? -20.625 18.438 18.641 1 89.12 572 LEU B O 1
ATOM 10679 N N . SER B 1 573 ? -20.422 19.828 20.281 1 86.31 573 SER B N 1
ATOM 10680 C CA . SER B 1 573 ? -20.984 18.906 21.25 1 86.31 573 SER B CA 1
ATOM 10681 C C . SER B 1 573 ? -22.438 18.594 20.938 1 86.31 573 SER B C 1
ATOM 10683 O O . SER B 1 573 ? -22.922 17.484 21.219 1 86.31 573 SER B O 1
ATOM 10685 N N . GLN B 1 574 ? -23.062 19.469 20.281 1 85.62 574 GLN B N 1
ATOM 10686 C CA . GLN B 1 574 ? -24.469 19.297 19.953 1 85.62 574 GLN B CA 1
ATOM 10687 C C . GLN B 1 574 ? -24.641 18.422 18.703 1 85.62 574 GLN B C 1
ATOM 10689 O O . GLN B 1 574 ? -25.641 17.719 18.578 1 85.62 574 GLN B O 1
ATOM 10694 N N . VAL B 1 575 ? -23.688 18.484 17.875 1 85.88 575 VAL B N 1
ATOM 10695 C CA . VAL B 1 575 ? -23.859 17.875 16.562 1 85.88 575 VAL B CA 1
ATOM 10696 C C . VAL B 1 575 ? -23.109 16.547 16.5 1 85.88 575 VAL B C 1
ATOM 10698 O O . VAL B 1 575 ? -23.484 15.656 15.719 1 85.88 575 VAL B O 1
ATOM 10701 N N . ASP B 1 576 ? -22.156 16.297 17.234 1 80.75 576 ASP B N 1
ATOM 10702 C CA . ASP B 1 576 ? -21.203 15.203 17.078 1 80.75 576 ASP B CA 1
ATOM 10703 C C . ASP B 1 576 ? -21.891 13.844 17.094 1 80.75 576 ASP B C 1
ATOM 10705 O O . ASP B 1 576 ? -21.422 12.891 16.484 1 80.75 576 ASP B O 1
ATOM 10709 N N . LEU B 1 577 ? -22.953 13.648 17.703 1 78.31 577 LEU B N 1
ATOM 10710 C CA . LEU B 1 577 ? -23.609 12.352 17.75 1 78.31 577 LEU B CA 1
ATOM 10711 C C . LEU B 1 577 ? -24.953 12.391 17.047 1 78.31 577 LEU B C 1
ATOM 10713 O O . LEU B 1 577 ? -25.812 11.531 17.281 1 78.31 577 LEU B O 1
ATOM 10717 N N . THR B 1 578 ? -25 13.305 16.141 1 79.19 578 THR B N 1
ATOM 10718 C CA . THR B 1 578 ? -26.266 13.461 15.414 1 79.19 578 THR B CA 1
ATOM 10719 C C . THR B 1 578 ? -26.094 13.094 13.945 1 79.19 578 THR B C 1
ATOM 10721 O O . THR B 1 578 ? -25 12.664 13.531 1 79.19 578 THR B O 1
ATOM 10724 N N . ASP B 1 579 ? -27.234 13.227 13.234 1 83.06 579 ASP B N 1
ATOM 10725 C CA . ASP B 1 579 ? -27.203 12.898 11.805 1 83.06 579 ASP B CA 1
ATOM 10726 C C . ASP B 1 579 ? -27.156 14.164 10.953 1 83.06 579 ASP B C 1
ATOM 10728 O O . ASP B 1 579 ? -27.625 14.172 9.812 1 83.06 579 ASP B O 1
ATOM 10732 N N . CYS B 1 580 ? -26.562 15.172 11.523 1 88.75 580 CYS B N 1
ATOM 10733 C CA . CYS B 1 580 ? -26.422 16.422 10.789 1 88.75 580 CYS B CA 1
ATOM 10734 C C . CYS B 1 580 ? -25.281 16.344 9.789 1 88.75 580 CYS B C 1
ATOM 10736 O O . CYS B 1 580 ? -24.453 15.43 9.859 1 88.75 580 CYS B O 1
ATOM 10738 N N . ILE B 1 581 ? -25.391 17.219 8.836 1 90.25 581 ILE B N 1
ATOM 10739 C CA . ILE B 1 581 ? -24.297 17.344 7.879 1 90.25 581 ILE B CA 1
ATOM 10740 C C . ILE B 1 581 ? -23.562 18.656 8.109 1 90.25 581 ILE B C 1
ATOM 10742 O O . ILE B 1 581 ? -24.172 19.734 8.102 1 90.25 581 ILE B O 1
ATOM 10746 N N . ILE B 1 582 ? -22.328 18.531 8.328 1 93.19 582 ILE B N 1
ATOM 10747 C CA . ILE B 1 582 ? -21.5 19.734 8.5 1 93.19 582 ILE B CA 1
ATOM 10748 C C . ILE B 1 582 ? -20.781 20.047 7.199 1 93.19 582 ILE B C 1
ATOM 10750 O O . ILE B 1 582 ? -20.047 19.219 6.66 1 93.19 582 ILE B O 1
ATOM 10754 N N . MET B 1 583 ? -21.031 21.156 6.676 1 93.88 583 MET B N 1
ATOM 10755 C CA . MET B 1 583 ? -20.266 21.656 5.535 1 93.88 583 MET B CA 1
ATOM 10756 C C . MET B 1 583 ? -19.016 22.391 6 1 93.88 583 MET B C 1
ATOM 10758 O O . MET B 1 583 ? -19.062 23.578 6.328 1 93.88 583 MET B O 1
ATOM 10762 N N . SER B 1 584 ? -17.953 21.719 5.953 1 93.94 584 SER B N 1
ATOM 10763 C CA . SER B 1 584 ? -16.719 22.25 6.523 1 93.94 584 SER B CA 1
ATOM 10764 C C . SER B 1 584 ? -15.797 22.812 5.438 1 93.94 584 SER B C 1
ATOM 10766 O O . SER B 1 584 ? -15.297 22.062 4.598 1 93.94 584 SER B O 1
ATOM 10768 N N . PRO B 1 585 ? -15.594 24.094 5.504 1 90.69 585 PRO B N 1
ATOM 10769 C CA . PRO B 1 585 ? -14.602 24.641 4.582 1 90.69 585 PRO B CA 1
ATOM 10770 C C . PRO B 1 585 ? -13.172 24.219 4.922 1 90.69 585 PRO B C 1
ATOM 10772 O O . PRO B 1 585 ? -12.867 23.938 6.086 1 90.69 585 PRO B O 1
ATOM 10775 N N . THR B 1 586 ? -12.422 24.203 3.928 1 87.38 586 THR B N 1
ATOM 10776 C CA . THR B 1 586 ? -11.008 23.938 4.152 1 87.38 586 THR B CA 1
ATOM 10777 C C . THR B 1 586 ? -10.352 25.109 4.871 1 87.38 586 THR B C 1
ATOM 10779 O O . THR B 1 586 ? -10.891 26.219 4.887 1 87.38 586 THR B O 1
ATOM 10782 N N . ASP B 1 587 ? -9.242 24.828 5.523 1 81.69 587 ASP B N 1
ATOM 10783 C CA . ASP B 1 587 ? -8.516 25.922 6.172 1 81.69 587 ASP B CA 1
ATOM 10784 C C . ASP B 1 587 ? -8.07 26.969 5.156 1 81.69 587 ASP B C 1
ATOM 10786 O O . ASP B 1 587 ? -8.008 28.156 5.469 1 81.69 587 ASP B O 1
ATOM 10790 N N . LYS B 1 588 ? -7.82 26.531 3.959 1 76.94 588 LYS B N 1
ATOM 10791 C CA . LYS B 1 588 ? -7.449 27.438 2.883 1 76.94 588 LYS B CA 1
ATOM 10792 C C . LYS B 1 588 ? -8.594 28.391 2.549 1 76.94 588 LYS B C 1
ATOM 10794 O O . LYS B 1 588 ? -8.367 29.547 2.189 1 76.94 588 LYS B O 1
ATOM 10799 N N . ALA B 1 589 ? -9.781 27.922 2.66 1 83.75 589 ALA B N 1
ATOM 10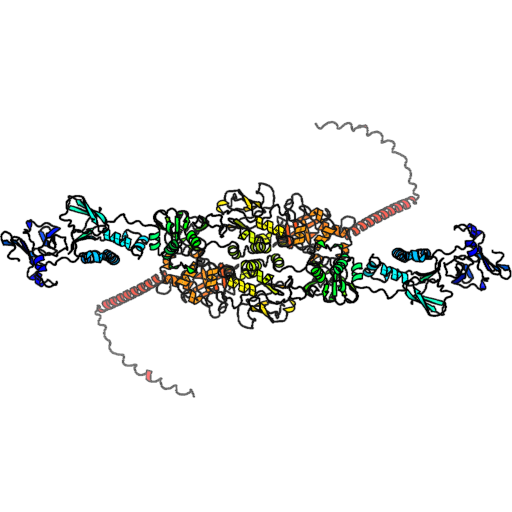800 C CA . ALA B 1 589 ? -10.961 28.719 2.34 1 83.75 589 ALA B CA 1
ATOM 10801 C C . ALA B 1 589 ? -11.086 29.906 3.279 1 83.75 589 ALA B C 1
ATOM 10803 O O . ALA B 1 589 ? -11.688 30.922 2.924 1 83.75 589 ALA B O 1
ATOM 10804 N N . PHE B 1 590 ? -10.484 29.859 4.43 1 81.06 590 PHE B N 1
ATOM 10805 C CA . PHE B 1 590 ? -10.57 30.922 5.414 1 81.06 590 PHE B CA 1
ATOM 10806 C C . PHE B 1 590 ? -9.484 31.969 5.188 1 81.06 590 PHE B C 1
ATOM 10808 O O . PHE B 1 590 ? -9.414 32.969 5.902 1 81.06 590 PHE B O 1
ATOM 10815 N N . GLU B 1 591 ? -8.68 31.719 4.223 1 72.88 591 GLU B N 1
ATOM 10816 C CA . GLU B 1 591 ? -7.52 32.562 3.967 1 72.88 591 GLU B CA 1
ATOM 10817 C C . GLU B 1 591 ? -7.934 34.031 3.738 1 72.88 591 GLU B C 1
ATOM 10819 O O . GLU B 1 591 ? -7.242 34.938 4.168 1 72.88 591 GLU B O 1
ATOM 10824 N N . ASN B 1 592 ? -9.07 34.25 3.082 1 70.25 592 ASN B N 1
ATOM 10825 C CA . ASN B 1 592 ? -9.453 35.594 2.725 1 70.25 592 ASN B CA 1
ATOM 10826 C C . ASN B 1 592 ? -10.469 36.188 3.709 1 70.25 592 ASN B C 1
ATOM 10828 O O . ASN B 1 592 ? -11.047 37.25 3.467 1 70.25 592 ASN B O 1
ATOM 10832 N N . GLU B 1 593 ? -10.594 35.438 4.82 1 76.56 593 GLU B N 1
ATOM 10833 C CA . GLU B 1 593 ? -11.578 35.906 5.789 1 76.56 593 GLU B CA 1
ATOM 10834 C C . GLU B 1 593 ? -10.914 36.531 7.012 1 76.56 593 GLU B C 1
ATOM 10836 O O . GLU B 1 593 ? -9.82 36.125 7.402 1 76.56 593 GLU B O 1
ATOM 10841 N N . ASP B 1 594 ? -11.508 37.562 7.492 1 71.12 594 ASP B N 1
ATOM 10842 C CA . ASP B 1 594 ? -11.008 38.219 8.695 1 71.12 594 ASP B CA 1
ATOM 10843 C C . ASP B 1 594 ? -11.328 37.406 9.945 1 71.12 594 ASP B C 1
ATOM 10845 O O . ASP B 1 594 ? -12.352 37.625 10.594 1 71.12 594 ASP B O 1
ATOM 10849 N N . LEU B 1 595 ? -10.414 36.625 10.344 1 75.12 595 LEU B N 1
ATOM 10850 C CA . LEU B 1 595 ? -10.648 35.688 11.43 1 75.12 595 LEU B CA 1
ATOM 10851 C C . LEU B 1 595 ? -10.633 36.406 12.781 1 75.12 595 LEU B C 1
ATOM 10853 O O . LEU B 1 595 ? -11.32 35.969 13.719 1 75.12 595 LEU B O 1
ATOM 10857 N N . GLU B 1 596 ? -9.852 37.469 12.852 1 73.44 596 GLU B N 1
ATOM 10858 C CA . GLU B 1 596 ? -9.797 38.156 14.125 1 73.44 596 GLU B CA 1
ATOM 10859 C C . GLU B 1 596 ? -11.156 38.781 14.484 1 73.44 596 GLU B C 1
ATOM 10861 O O . GLU B 1 596 ? -11.633 38.625 15.609 1 73.44 596 GLU B O 1
ATOM 10866 N N . SER B 1 597 ? -11.672 39.438 13.477 1 75.69 597 SER B N 1
ATOM 10867 C CA . SER B 1 597 ? -12.969 40.031 13.711 1 75.69 597 SER B CA 1
ATOM 10868 C C . SER B 1 597 ? -14.039 39 14 1 75.69 597 SER B C 1
ATOM 10870 O O . SER B 1 597 ? -14.906 39.188 14.852 1 75.69 597 SER B O 1
ATOM 10872 N N . LEU B 1 598 ? -13.898 37.969 13.336 1 77.75 598 LEU B N 1
ATOM 10873 C CA . LEU B 1 598 ? -14.859 36.875 13.508 1 77.75 598 LEU B CA 1
ATOM 10874 C C . LEU B 1 598 ? -14.719 36.25 14.883 1 77.75 598 LEU B C 1
ATOM 10876 O O . LEU B 1 598 ? -15.711 35.875 15.516 1 77.75 598 LEU B O 1
ATOM 10880 N N . TRP B 1 599 ? -13.555 36.156 15.305 1 77.38 599 TRP B N 1
ATOM 10881 C CA . TRP B 1 599 ? -13.281 35.5 16.562 1 77.38 599 TRP B CA 1
ATOM 10882 C C . TRP B 1 599 ? -13.75 36.344 17.75 1 77.38 599 TRP B C 1
ATOM 10884 O O . TRP B 1 599 ? -14.164 35.781 18.781 1 77.38 599 TRP B O 1
ATOM 10894 N N . ASN B 1 600 ? -13.656 37.625 17.547 1 76.44 600 ASN B N 1
ATOM 10895 C CA . ASN B 1 600 ? -14.016 38.531 18.625 1 76.44 600 ASN B CA 1
ATOM 10896 C C . ASN B 1 600 ? -15.523 38.75 18.688 1 76.44 600 ASN B C 1
ATOM 10898 O O . ASN B 1 600 ? -16.047 39.156 19.734 1 76.44 600 ASN B O 1
ATOM 10902 N N . ASP B 1 601 ? -16.141 38.5 17.531 1 80.31 601 ASP B N 1
ATOM 10903 C CA . ASP B 1 601 ? -17.594 38.594 17.484 1 80.31 601 ASP B CA 1
ATOM 10904 C C . ASP B 1 601 ? -18.25 37.25 17.625 1 80.31 601 ASP B C 1
ATOM 10906 O O . ASP B 1 601 ? -18.484 36.562 16.641 1 80.31 601 ASP B O 1
ATOM 10910 N N . THR B 1 602 ? -18.641 36.938 18.828 1 84.44 602 THR B N 1
ATOM 10911 C CA . THR B 1 602 ? -19.172 35.625 19.109 1 84.44 602 THR B CA 1
ATOM 10912 C C . THR B 1 602 ? -20.484 35.406 18.375 1 84.44 602 THR B C 1
ATOM 10914 O O . THR B 1 602 ? -20.781 34.281 17.938 1 84.44 602 THR B O 1
ATOM 10917 N N . GLU B 1 603 ? -21.25 36.406 18.281 1 86.81 603 GLU B N 1
ATOM 10918 C CA . GLU B 1 603 ? -22.547 36.25 17.625 1 86.81 603 GLU B CA 1
ATOM 10919 C C . GLU B 1 603 ? -22.375 35.938 16.141 1 86.81 603 GLU B C 1
ATOM 10921 O O . GLU B 1 603 ? -23.047 35.062 15.609 1 86.81 603 GLU B O 1
ATOM 10926 N N . LYS B 1 604 ? -21.547 36.688 15.555 1 87.75 604 LYS B N 1
ATOM 10927 C CA . LYS B 1 604 ? -21.297 36.438 14.141 1 87.75 604 LYS B CA 1
ATOM 10928 C C . LYS B 1 604 ? -20.703 35.062 13.922 1 87.75 604 LYS B C 1
ATOM 10930 O O . LYS B 1 604 ? -21.016 34.406 12.914 1 87.75 604 LYS B O 1
ATOM 10935 N N . LEU B 1 605 ? -19.969 34.688 14.852 1 89.88 605 LEU B N 1
ATOM 10936 C CA . LEU B 1 605 ? -19.328 33.375 14.742 1 89.88 605 LEU B CA 1
ATOM 10937 C C . LEU B 1 605 ? -20.359 32.281 14.875 1 89.88 605 LEU B C 1
ATOM 10939 O O . LEU B 1 605 ? -20.266 31.266 14.172 1 89.88 605 LEU B O 1
ATOM 10943 N N . VAL B 1 606 ? -21.234 32.438 15.766 1 91.81 606 VAL B N 1
ATOM 10944 C CA . VAL B 1 606 ? -22.281 31.438 15.961 1 91.81 606 VAL B CA 1
ATOM 10945 C C . VAL B 1 606 ? -23.172 31.375 14.719 1 91.81 606 VAL B C 1
ATOM 10947 O O . VAL B 1 606 ? -23.562 30.281 14.297 1 91.81 606 VAL B O 1
ATOM 10950 N N . ARG B 1 607 ? -23.469 32.5 14.141 1 90.81 607 ARG B N 1
ATOM 10951 C CA . ARG B 1 607 ? -24.297 32.531 12.938 1 90.81 607 ARG B CA 1
ATOM 10952 C C . ARG B 1 607 ? -23.609 31.844 11.773 1 90.81 607 ARG B C 1
ATOM 10954 O O . ARG B 1 607 ? -24.234 31.094 11.023 1 90.81 607 ARG B O 1
ATOM 10961 N N . LEU B 1 608 ? -22.422 32.125 11.703 1 91.31 608 LEU B N 1
ATOM 10962 C CA . LEU B 1 608 ? -21.641 31.5 10.648 1 91.31 608 LEU B CA 1
ATOM 10963 C C . LEU B 1 608 ? -21.609 29.984 10.82 1 91.31 608 LEU B C 1
ATOM 10965 O O . LEU B 1 608 ? -21.797 29.234 9.859 1 91.31 608 LEU B O 1
ATOM 10969 N N . ALA B 1 609 ? -21.344 29.562 12.008 1 93.38 609 ALA B N 1
ATOM 10970 C CA . ALA B 1 609 ? -21.234 28.125 12.297 1 93.38 609 ALA B CA 1
ATOM 10971 C C . ALA B 1 609 ? -22.562 27.422 12.031 1 93.38 609 ALA B C 1
ATOM 10973 O O . ALA B 1 609 ? -22.594 26.328 11.453 1 93.38 609 ALA B O 1
ATOM 10974 N N . LYS B 1 610 ? -23.625 27.984 12.414 1 93.25 610 LYS B N 1
ATOM 10975 C CA . LYS B 1 610 ? -24.953 27.391 12.258 1 93.25 610 LYS B CA 1
ATOM 10976 C C . LYS B 1 610 ? -25.344 27.297 10.781 1 93.25 610 LYS B C 1
ATOM 10978 O O . LYS B 1 610 ? -26.047 26.375 10.383 1 93.25 610 LYS B O 1
ATOM 10983 N N . LEU B 1 611 ? -24.875 28.234 10.008 1 93 611 LEU B N 1
ATOM 10984 C CA . LEU B 1 611 ? -25.156 28.203 8.578 1 93 611 LEU B CA 1
ATOM 10985 C C . LEU B 1 611 ? -24.469 27 7.918 1 93 611 LEU B C 1
ATOM 10987 O O . LEU B 1 611 ? -24.953 26.5 6.898 1 93 611 LEU B O 1
ATOM 10991 N N . HIS B 1 612 ? -23.438 26.562 8.508 1 94.75 612 HIS B N 1
ATOM 10992 C CA . HIS B 1 612 ? -22.656 25.484 7.918 1 94.75 612 HIS B CA 1
ATOM 10993 C C . HIS B 1 612 ? -23.141 24.125 8.414 1 94.75 612 HIS B C 1
ATOM 10995 O O . HIS B 1 612 ? -22.5 23.094 8.156 1 94.75 612 HIS B O 1
ATOM 11001 N N . ILE B 1 613 ? -24.203 24.078 9.133 1 94 613 ILE B N 1
ATOM 11002 C CA . ILE B 1 613 ? -24.734 22.812 9.648 1 94 613 ILE B CA 1
ATOM 11003 C C . ILE B 1 613 ? -26.156 22.609 9.109 1 94 613 ILE B C 1
ATOM 11005 O O . ILE B 1 613 ? -27.031 23.453 9.305 1 94 613 ILE B O 1
ATOM 11009 N N . VAL B 1 614 ? -26.297 21.531 8.422 1 89.56 614 VAL B N 1
ATOM 11010 C CA . VAL B 1 614 ? -27.594 21.141 7.898 1 89.56 614 VAL B CA 1
ATOM 11011 C C . VAL B 1 614 ? -28.203 20.031 8.766 1 89.56 614 VAL B C 1
ATOM 11013 O O . VAL B 1 614 ? -27.656 18.922 8.836 1 89.56 614 VAL B O 1
ATOM 11016 N N . PRO B 1 615 ? -29.281 20.297 9.367 1 87.69 615 PRO B N 1
ATOM 11017 C CA . PRO B 1 615 ? -29.906 19.266 10.195 1 87.69 615 PRO B CA 1
ATOM 11018 C C . PRO B 1 615 ? -30.547 18.156 9.359 1 87.69 615 PRO B C 1
ATOM 11020 O O . PRO B 1 615 ? -30.672 18.281 8.141 1 87.69 615 PRO B O 1
ATOM 11023 N N . LYS B 1 616 ? -30.781 17 10.102 1 78.94 616 LYS B N 1
ATOM 11024 C CA . LYS B 1 616 ? -31.406 15.859 9.438 1 78.94 616 LYS B CA 1
ATOM 11025 C C . LYS B 1 616 ? -32.781 16.234 8.883 1 78.94 616 LYS B C 1
ATOM 11027 O O . LYS B 1 616 ? -33.594 16.859 9.57 1 78.94 616 LYS B O 1
ATOM 11032 N N . SER B 1 617 ? -32.875 16.234 7.473 1 64.06 617 SER B N 1
ATOM 11033 C CA . SER B 1 617 ? -34.188 16.531 6.906 1 64.06 617 SER B CA 1
ATOM 11034 C C . SER B 1 617 ? -35.094 15.305 6.969 1 64.06 617 SER B C 1
ATOM 11036 O O . SER B 1 617 ? -34.656 14.172 6.82 1 64.06 617 SER B O 1
ATOM 11038 N N . GLU B 1 618 ? -36.344 15.469 7.539 1 57.97 618 GLU B N 1
ATOM 11039 C CA . GLU B 1 618 ? -37.375 14.438 7.543 1 57.97 618 GLU B CA 1
ATOM 11040 C C . GLU B 1 618 ? -37.844 14.109 6.125 1 57.97 618 GLU B C 1
ATOM 11042 O O . GLU B 1 618 ? -38.125 15.008 5.328 1 57.97 618 GLU B O 1
ATOM 11047 N N . GLY B 1 619 ? -37.875 12.797 5.539 1 51.69 619 GLY B N 1
ATOM 11048 C CA . GLY B 1 619 ? -38.5 12.227 4.367 1 51.69 619 GLY B CA 1
ATOM 11049 C C . GLY B 1 619 ? -37.594 12.18 3.15 1 51.69 619 GLY B C 1
ATOM 11050 O O . GLY B 1 619 ? -37.938 11.562 2.141 1 51.69 619 GLY B O 1
ATOM 11051 N N . ARG B 1 620 ? -36.812 13.297 2.816 1 48.59 620 ARG B N 1
ATOM 11052 C CA . ARG B 1 620 ? -36.188 13.367 1.512 1 48.59 620 ARG B CA 1
ATOM 11053 C C . ARG B 1 620 ? -34.938 12.453 1.461 1 48.59 620 ARG B C 1
ATOM 11055 O O . ARG B 1 620 ? -34.312 12.195 2.488 1 48.59 620 ARG B O 1
ATOM 11062 N N . LYS B 1 621 ? -35 11.758 0.302 1 49.38 621 LYS B N 1
ATOM 11063 C CA . LYS B 1 621 ? -33.844 10.898 -0.036 1 49.38 621 LYS B CA 1
ATOM 11064 C C . LYS B 1 621 ? -32.531 11.648 0.127 1 49.38 621 LYS B C 1
ATOM 11066 O O . LYS B 1 621 ? -32.406 12.781 -0.338 1 49.38 621 LYS B O 1
ATOM 11071 N N . ARG B 1 622 ? -31.844 11.367 0.994 1 53.09 622 ARG B N 1
ATOM 11072 C CA . ARG B 1 622 ? -30.625 12.023 1.462 1 53.09 622 ARG B CA 1
ATOM 11073 C C . ARG B 1 622 ? -29.609 12.133 0.339 1 53.09 622 ARG B C 1
ATOM 11075 O O . ARG B 1 622 ? -29.172 11.125 -0.217 1 53.09 622 ARG B O 1
ATOM 11082 N N . TRP B 1 623 ? -29.484 13.328 -0.314 1 48.19 623 TRP B N 1
ATOM 11083 C CA . TRP B 1 623 ? -28.609 13.68 -1.43 1 48.19 623 TRP B CA 1
ATOM 11084 C C . TRP B 1 623 ? -27.219 13.094 -1.236 1 48.19 623 TRP B C 1
ATOM 11086 O O . TRP B 1 623 ? -26.516 12.812 -2.211 1 48.19 623 TRP B O 1
ATOM 11096 N N . PHE B 1 624 ? -26.844 13.031 0.031 1 54.34 624 PHE B N 1
ATOM 11097 C CA . PHE B 1 624 ? -25.516 12.523 0.302 1 54.34 624 PHE B CA 1
ATOM 11098 C C . PHE B 1 624 ? -25.359 11.102 -0.21 1 54.34 624 PHE B C 1
ATOM 11100 O O . PHE B 1 624 ? -24.25 10.672 -0.535 1 54.34 624 PHE B O 1
ATOM 11107 N N . LEU B 1 625 ? -26.547 10.547 -0.421 1 50.59 625 LEU B N 1
ATOM 11108 C CA . LEU B 1 625 ? -26.578 9.156 -0.845 1 50.59 625 LEU B CA 1
ATOM 11109 C C . LEU B 1 625 ? -26.969 9.039 -2.316 1 50.59 625 LEU B C 1
ATOM 11111 O O . LEU B 1 625 ? -26.531 8.117 -3.008 1 50.59 625 LEU B O 1
ATOM 11115 N N . TYR B 1 626 ? -27.75 10.125 -2.781 1 52.09 626 TYR B N 1
ATOM 11116 C CA . TYR B 1 626 ? -28.25 10.039 -4.148 1 52.09 626 TYR B CA 1
ATOM 11117 C C . TYR B 1 626 ? -28.047 11.367 -4.879 1 52.09 626 TYR B C 1
ATOM 11119 O O . TYR B 1 626 ? -28.594 12.398 -4.473 1 52.09 626 TYR B O 1
ATOM 11127 N N . PRO B 1 627 ? -26.938 11.445 -5.742 1 52.78 627 PRO B N 1
ATOM 11128 C CA . PRO B 1 627 ? -26.797 12.68 -6.512 1 52.78 627 PRO B CA 1
ATOM 11129 C C . PRO B 1 627 ? -28.078 13.109 -7.199 1 52.78 627 PRO B C 1
ATOM 11131 O O . PRO B 1 627 ? -28.719 12.297 -7.871 1 52.78 627 PRO B O 1
ATOM 11134 N N . LEU B 1 628 ? -28.844 14.062 -6.688 1 54.5 628 LEU B N 1
ATOM 11135 C CA . LEU B 1 628 ? -30.094 14.477 -7.309 1 54.5 628 LEU B CA 1
ATOM 11136 C C . LEU B 1 628 ? -29.844 15.539 -8.375 1 54.5 628 LEU B C 1
ATOM 11138 O O . LEU B 1 628 ? -28.953 16.375 -8.234 1 54.5 628 LEU B O 1
ATOM 11142 N N . LEU B 1 629 ? -30.422 15.25 -9.508 1 60.75 629 LEU B N 1
ATOM 11143 C CA . LEU B 1 629 ? -30.438 16.219 -10.602 1 60.75 629 LEU B CA 1
ATOM 11144 C C . LEU B 1 629 ? -31.203 17.469 -10.203 1 60.75 629 LEU B C 1
ATOM 11146 O O . LEU B 1 629 ? -32.25 17.391 -9.539 1 60.75 629 LEU B O 1
ATOM 11150 N N . GLY B 1 630 ? -30.625 18.719 -10.297 1 67 630 GLY B N 1
ATOM 11151 C CA . GLY B 1 630 ? -31.234 20.031 -10.094 1 67 630 GLY B CA 1
ATOM 11152 C C . GLY B 1 630 ? -30.828 20.688 -8.789 1 67 630 GLY B C 1
ATOM 11153 O O . GLY B 1 630 ? -29.938 20.188 -8.094 1 67 630 GLY B O 1
ATOM 11154 N N . ASP B 1 631 ? -31.453 21.891 -8.438 1 78.19 631 ASP B N 1
ATOM 11155 C CA . ASP B 1 631 ? -31.203 22.656 -7.227 1 78.19 631 ASP B CA 1
ATOM 11156 C C . ASP B 1 631 ? -31.984 22.078 -6.043 1 78.19 631 ASP B C 1
ATOM 11158 O O . ASP B 1 631 ? -33.188 21.938 -6.105 1 78.19 631 ASP B O 1
ATOM 11162 N N . GLN B 1 632 ? -31.328 21.594 -5.098 1 82.06 632 GLN B N 1
ATOM 11163 C CA . GLN B 1 632 ? -31.953 21.125 -3.869 1 82.06 632 GLN B CA 1
ATOM 11164 C C . GLN B 1 632 ? -31.734 22.109 -2.723 1 82.06 632 GLN B C 1
ATOM 11166 O O . GLN B 1 632 ? -30.578 22.469 -2.428 1 82.06 632 GLN B O 1
ATOM 11171 N N . VAL B 1 633 ? -32.812 22.5 -2.104 1 86.12 633 VAL B N 1
ATOM 11172 C CA . VAL B 1 633 ? -32.719 23.5 -1.039 1 86.12 633 VAL B CA 1
ATOM 11173 C C . VAL B 1 633 ? -32.844 22.812 0.321 1 86.12 633 VAL B C 1
ATOM 11175 O O . VAL B 1 633 ? -33.719 21.969 0.532 1 86.12 633 VAL B O 1
ATOM 11178 N N . TYR B 1 634 ? -31.938 23.156 1.228 1 86.69 634 TYR B N 1
ATOM 11179 C CA . TYR B 1 634 ? -31.938 22.578 2.568 1 86.69 634 TYR B CA 1
ATOM 11180 C C . TYR B 1 634 ? -31.906 23.672 3.629 1 86.69 634 TYR B C 1
ATOM 11182 O O . TYR B 1 634 ? -31.281 24.719 3.438 1 86.69 634 TYR B O 1
ATOM 11190 N N . ASP B 1 635 ? -32.531 23.344 4.758 1 87.56 635 ASP B N 1
ATOM 11191 C CA . ASP B 1 635 ? -32.469 24.25 5.902 1 87.56 635 ASP B CA 1
ATOM 11192 C C . ASP B 1 635 ? -31.156 24.109 6.652 1 87.56 635 ASP B C 1
ATOM 11194 O O . ASP B 1 635 ? -30.5 23.078 6.586 1 87.56 635 ASP B O 1
ATOM 11198 N N . THR B 1 636 ? -30.781 25.172 7.289 1 90.44 636 THR B N 1
ATOM 11199 C CA . THR B 1 636 ? -29.609 25.141 8.156 1 90.44 636 THR B CA 1
ATOM 11200 C C . THR B 1 636 ? -30.016 25.328 9.617 1 90.44 636 THR B C 1
ATOM 11202 O O . THR B 1 636 ? -31.188 25.562 9.914 1 90.44 636 THR B O 1
ATOM 11205 N N . LEU B 1 637 ? -29.125 25.234 10.492 1 90.44 637 LEU B N 1
ATOM 11206 C CA . LEU B 1 637 ? -29.406 25.406 11.906 1 90.44 637 LEU B CA 1
ATOM 11207 C C . LEU B 1 637 ? -29.594 26.891 12.242 1 90.44 637 LEU B C 1
ATOM 11209 O O . LEU B 1 637 ? -30.062 27.234 13.328 1 90.44 637 LEU B O 1
ATOM 11213 N N . LEU B 1 638 ? -29.125 27.766 11.359 1 87.62 638 LEU B N 1
ATOM 11214 C CA . LEU B 1 638 ? -29.25 29.203 11.602 1 87.62 638 LEU B CA 1
ATOM 11215 C C . LEU B 1 638 ? -30.719 29.625 11.594 1 87.62 638 LEU B C 1
ATOM 11217 O O . LEU B 1 638 ? -31.172 30.312 12.516 1 87.62 638 LEU B O 1
ATOM 11221 N N . SER B 1 639 ? -31.375 29.484 10.586 1 81.5 639 SER B N 1
ATOM 11222 C CA . SER B 1 639 ? -32.781 29.812 10.508 1 81.5 639 SER B CA 1
ATOM 11223 C C . SER B 1 639 ? -33.469 29.109 9.336 1 81.5 639 SER B C 1
ATOM 11225 O O . SER B 1 639 ? -32.781 28.578 8.453 1 81.5 639 SER B O 1
ATOM 11227 N N . ASN B 1 640 ? -34.812 29.125 9.359 1 80.62 640 ASN B N 1
ATOM 11228 C CA . ASN B 1 640 ? -35.562 28.547 8.258 1 80.62 640 ASN B CA 1
ATOM 11229 C C . ASN B 1 640 ? -35.5 29.422 7.012 1 80.62 640 ASN B C 1
ATOM 11231 O O . ASN B 1 640 ? -35.906 29 5.93 1 80.62 640 ASN B O 1
ATOM 11235 N N . ARG B 1 641 ? -34.938 30.547 7.184 1 79.5 641 ARG B N 1
ATOM 11236 C CA . ARG B 1 641 ? -34.781 31.438 6.031 1 79.5 641 ARG B CA 1
ATOM 11237 C C . ARG B 1 641 ? -33.406 31.328 5.414 1 79.5 641 ARG B C 1
ATOM 11239 O O . ARG B 1 641 ? -33.219 31.625 4.23 1 79.5 641 ARG B O 1
ATOM 11246 N N . ASP B 1 642 ? -32.5 30.984 6.266 1 86.81 642 ASP B N 1
ATOM 11247 C CA . ASP B 1 642 ? -31.141 30.859 5.789 1 86.81 642 ASP B CA 1
ATOM 11248 C C . ASP B 1 642 ? -30.859 29.438 5.297 1 86.81 642 ASP B C 1
ATOM 11250 O O . ASP B 1 642 ? -30.375 28.594 6.059 1 86.81 642 ASP B O 1
ATOM 11254 N N . LYS B 1 643 ? -31.203 29.281 4.016 1 88.31 643 LYS B N 1
ATOM 11255 C CA . LYS B 1 643 ? -31.125 27.938 3.439 1 88.31 643 LYS B CA 1
ATOM 11256 C C . LYS B 1 643 ? -29.922 27.812 2.502 1 88.31 643 LYS B C 1
ATOM 11258 O O . LYS B 1 643 ? -29.344 28.828 2.096 1 88.31 643 LYS B O 1
ATOM 11263 N N . VAL B 1 644 ? -29.516 26.609 2.299 1 90.19 644 VAL B N 1
ATOM 11264 C CA . VAL B 1 644 ? -28.422 26.344 1.365 1 90.19 644 VAL B CA 1
ATOM 11265 C C . VAL B 1 644 ? -28.938 25.547 0.177 1 90.19 644 VAL B C 1
ATOM 11267 O O . VAL B 1 644 ? -29.844 24.719 0.327 1 90.19 644 VAL B O 1
ATOM 11270 N N . VAL B 1 645 ? -28.391 25.859 -1 1 88.12 645 VAL B N 1
ATOM 11271 C CA . VAL B 1 645 ? -28.766 25.172 -2.234 1 88.12 645 VAL B CA 1
ATOM 11272 C C . VAL B 1 645 ? -27.609 24.297 -2.709 1 88.12 645 VAL B C 1
ATOM 11274 O O . VAL B 1 645 ? -26.484 24.766 -2.85 1 88.12 645 VAL B O 1
ATOM 11277 N N . ILE B 1 646 ? -27.906 23.047 -2.879 1 86.75 646 ILE B N 1
ATOM 11278 C CA . ILE B 1 646 ? -26.922 22.094 -3.389 1 86.75 646 ILE B CA 1
ATOM 11279 C C . ILE B 1 646 ? -27.281 21.688 -4.812 1 86.75 646 ILE B C 1
ATOM 11281 O O . ILE B 1 646 ? -28.422 21.297 -5.082 1 86.75 646 ILE B O 1
ATOM 11285 N N . ARG B 1 647 ? -26.25 21.844 -5.711 1 81.62 647 ARG B N 1
ATOM 11286 C CA . ARG B 1 647 ? -26.469 21.516 -7.113 1 81.62 647 ARG B CA 1
ATOM 11287 C C . ARG B 1 647 ? -25.359 20.609 -7.645 1 81.62 647 ARG B C 1
ATOM 11289 O O . ARG B 1 647 ? -24.172 20.875 -7.41 1 81.62 647 ARG B O 1
ATOM 11296 N N . GLU B 1 648 ? -25.781 19.609 -8.336 1 80.56 648 GLU B N 1
ATOM 11297 C CA . GLU B 1 648 ? -24.812 18.75 -9.023 1 80.56 648 GLU B CA 1
ATOM 11298 C C . GLU B 1 648 ? -24.609 19.219 -10.469 1 80.56 648 GLU B C 1
ATOM 11300 O O . GLU B 1 648 ? -25.562 19.344 -11.227 1 80.56 648 GLU B O 1
ATOM 11305 N N . LEU B 1 649 ? -23.406 19.766 -10.906 1 71.94 649 LEU B N 1
ATOM 11306 C CA . LEU B 1 649 ? -23.094 20.312 -12.219 1 71.94 649 LEU B CA 1
ATOM 11307 C C . LEU B 1 649 ? -22.781 19.203 -13.211 1 71.94 649 LEU B C 1
ATOM 11309 O O . LEU B 1 649 ? -22.672 19.453 -14.422 1 71.94 649 LEU B O 1
ATOM 11313 N N . GLY B 1 650 ? -22.703 18.016 -12.859 1 63.22 650 GLY B N 1
ATOM 11314 C CA . GLY B 1 650 ? -22.297 16.938 -13.742 1 63.22 650 GLY B CA 1
ATOM 11315 C C . GLY B 1 650 ? -20.859 16.484 -13.508 1 63.22 650 GLY B C 1
ATOM 11316 O O . GLY B 1 650 ? -20.078 17.188 -12.891 1 63.22 650 GLY B O 1
ATOM 11317 N N . TYR B 1 651 ? -20.375 15.398 -14.008 1 61.88 651 TYR B N 1
ATOM 11318 C CA . TYR B 1 651 ? -19.047 14.789 -13.961 1 61.88 651 TYR B CA 1
ATOM 11319 C C . TYR B 1 651 ? -18.562 14.656 -12.523 1 61.88 651 TYR B C 1
ATOM 11321 O O . TYR B 1 651 ? -17.391 14.867 -12.242 1 61.88 651 TYR B O 1
ATOM 11329 N N . GLY B 1 652 ? -19.594 14.688 -11.648 1 67.06 652 GLY B N 1
ATOM 11330 C CA . GLY B 1 652 ? -19.234 14.406 -10.266 1 67.06 652 GLY B CA 1
ATOM 11331 C C . GLY B 1 652 ? -18.938 15.656 -9.461 1 67.06 652 GLY B C 1
ATOM 11332 O O . GLY B 1 652 ? -18.406 15.578 -8.352 1 67.06 652 GLY B O 1
ATOM 11333 N N . SER B 1 653 ? -19.203 16.828 -10.055 1 78.31 653 SER B N 1
ATOM 11334 C CA . SER B 1 653 ? -18.938 18.062 -9.336 1 78.31 653 SER B CA 1
ATOM 11335 C C . SER B 1 653 ? -20.203 18.609 -8.688 1 78.31 653 SER B C 1
ATOM 11337 O O . SER B 1 653 ? -21.266 18.625 -9.312 1 78.31 653 SER B O 1
ATOM 11339 N N . THR B 1 654 ? -20.188 18.844 -7.406 1 84.5 654 THR B N 1
ATOM 11340 C CA . THR B 1 654 ? -21.281 19.391 -6.625 1 84.5 654 THR B CA 1
ATOM 11341 C C . THR B 1 654 ? -20.938 20.766 -6.062 1 84.5 654 THR B C 1
ATOM 11343 O O . THR B 1 654 ? -19.797 20.984 -5.637 1 84.5 654 THR B O 1
ATOM 11346 N N . ILE B 1 655 ? -21.891 21.688 -6.176 1 87.12 655 ILE B N 1
ATOM 11347 C CA . ILE B 1 655 ? -21.672 23.031 -5.633 1 87.12 655 ILE B CA 1
ATOM 11348 C C . ILE B 1 655 ? -22.703 23.328 -4.551 1 87.12 655 ILE B C 1
ATOM 11350 O O . ILE B 1 655 ? -23.797 22.766 -4.566 1 87.12 655 ILE B O 1
ATOM 11354 N N . VAL B 1 656 ? -22.344 24.141 -3.602 1 90.12 656 VAL B N 1
ATOM 11355 C CA . VAL B 1 656 ? -23.203 24.594 -2.52 1 90.12 656 VAL B CA 1
ATOM 11356 C C . VAL B 1 656 ? -23.25 26.125 -2.498 1 90.12 656 VAL B C 1
ATOM 11358 O O . VAL B 1 656 ? -22.219 26.781 -2.602 1 90.12 656 VAL B O 1
ATOM 11361 N N . ARG B 1 657 ? -24.422 26.688 -2.459 1 89.56 657 ARG B N 1
ATOM 11362 C CA . ARG B 1 657 ? -24.594 28.141 -2.35 1 89.56 657 ARG B CA 1
ATOM 11363 C C . ARG B 1 657 ? -25.672 28.484 -1.345 1 89.56 657 ARG B C 1
ATOM 11365 O O . ARG B 1 657 ? -26.547 27.672 -1.05 1 89.56 657 ARG B O 1
ATOM 11372 N N . VAL B 1 658 ? -25.484 29.672 -0.754 1 90.69 658 VAL B N 1
ATOM 11373 C CA . VAL B 1 658 ? -26.531 30.172 0.143 1 90.69 658 VAL B CA 1
ATOM 11374 C C . VAL B 1 658 ? -27.672 30.766 -0.672 1 90.69 658 VAL B C 1
ATOM 11376 O O . VAL B 1 658 ? -27.453 31.484 -1.648 1 90.69 658 VAL B O 1
ATOM 11379 N N . LYS B 1 659 ? -28.844 30.344 -0.25 1 87.31 659 LYS B N 1
ATOM 11380 C CA . LYS B 1 659 ? -30 30.859 -0.963 1 87.31 659 LYS B CA 1
ATOM 11381 C C . LYS B 1 659 ? -30.062 32.375 -0.885 1 87.31 659 LYS B C 1
ATOM 11383 O O . LYS B 1 659 ? -29.969 32.969 0.202 1 87.31 659 LYS B O 1
ATOM 11388 N N . GLY B 1 660 ? -30.141 33.062 -1.93 1 79.62 660 GLY B N 1
ATOM 11389 C CA . GLY B 1 660 ? -30.203 34.531 -1.979 1 79.62 660 GLY B CA 1
ATOM 11390 C C . GLY B 1 660 ? -28.922 35.156 -2.49 1 79.62 660 GLY B C 1
ATOM 11391 O O . GLY B 1 660 ? -28.922 36.344 -2.85 1 79.62 660 GLY B O 1
ATOM 11392 N N . GLN B 1 661 ? -27.859 34.406 -2.4 1 80.25 661 GLN B N 1
ATOM 11393 C CA . GLN B 1 661 ? -26.594 34.906 -2.932 1 80.25 661 GLN B CA 1
ATOM 11394 C C . GLN B 1 661 ? -26.469 34.625 -4.426 1 80.25 661 GLN B C 1
ATOM 11396 O O . GLN B 1 661 ? -27.094 33.688 -4.934 1 80.25 661 GLN B O 1
ATOM 11401 N N . PRO B 1 662 ? -25.719 35.5 -5.078 1 74.25 662 PRO B N 1
ATOM 11402 C CA . PRO B 1 662 ? -25.531 35.281 -6.512 1 74.25 662 PRO B CA 1
ATOM 11403 C C . PRO B 1 662 ? -24.859 33.938 -6.805 1 74.25 662 PRO B C 1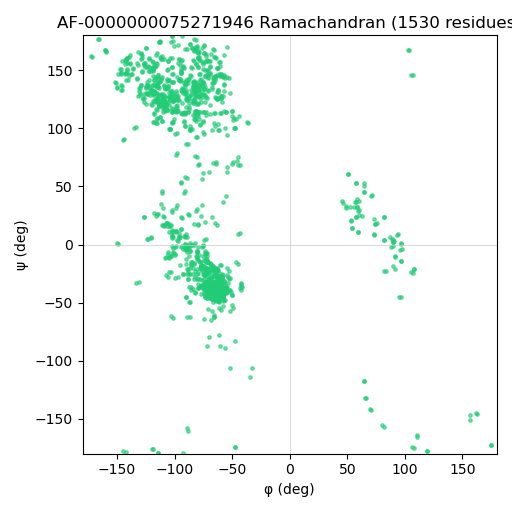
ATOM 11405 O O . PRO B 1 662 ? -24.172 33.375 -5.938 1 74.25 662 PRO B O 1
ATOM 11408 N N . TYR B 1 663 ? -25.062 33.469 -7.957 1 68.88 663 TYR B N 1
ATOM 11409 C CA . TYR B 1 663 ? -24.562 32.188 -8.383 1 68.88 663 TYR B CA 1
ATOM 11410 C C . TYR B 1 663 ? -23.031 32.188 -8.43 1 68.88 663 TYR B C 1
ATOM 11412 O O . TYR B 1 663 ? -22.406 31.125 -8.289 1 68.88 663 TYR B O 1
ATOM 11420 N N . GLY B 1 664 ? -22.5 33.25 -8.492 1 72.44 664 GLY B N 1
ATOM 11421 C CA . GLY B 1 664 ? -21.062 33.344 -8.547 1 72.44 664 GLY B CA 1
ATOM 11422 C C . GLY B 1 664 ? -20.391 33.031 -7.211 1 72.44 664 GLY B C 1
ATOM 11423 O O . GLY B 1 664 ? -19.234 32.625 -7.168 1 72.44 664 GLY B O 1
ATOM 11424 N N . THR B 1 665 ? -21.203 33.219 -6.23 1 80 665 THR B N 1
ATOM 11425 C CA . THR B 1 665 ? -20.656 32.938 -4.902 1 80 665 THR B CA 1
ATOM 11426 C C . THR B 1 665 ? -21.062 31.547 -4.422 1 80 665 THR B C 1
ATOM 11428 O O . THR B 1 665 ? -22.156 31.359 -3.879 1 80 665 THR B O 1
ATOM 11431 N N . HIS B 1 666 ? -20.375 30.547 -4.922 1 84.94 666 HIS B N 1
ATOM 11432 C CA . HIS B 1 666 ? -20.672 29.172 -4.512 1 84.94 666 HIS B CA 1
ATOM 11433 C C . HIS B 1 666 ? -19.406 28.469 -4.02 1 84.94 666 HIS B C 1
ATOM 11435 O O . HIS B 1 666 ? -18.297 28.938 -4.262 1 84.94 666 HIS B O 1
ATOM 11441 N N . ALA B 1 667 ? -19.656 27.484 -3.209 1 90.5 667 ALA B N 1
ATOM 11442 C CA . ALA B 1 667 ? -18.578 26.609 -2.75 1 90.5 667 ALA B CA 1
ATOM 11443 C C . ALA B 1 667 ? -18.656 25.25 -3.445 1 90.5 667 ALA B C 1
ATOM 11445 O O . ALA B 1 667 ? -19.734 24.719 -3.666 1 90.5 667 ALA B O 1
ATOM 11446 N N . ARG B 1 668 ? -17.547 24.781 -3.855 1 88.81 668 ARG B N 1
ATOM 11447 C CA . ARG B 1 668 ? -17.484 23.453 -4.449 1 88.81 668 ARG B CA 1
ATOM 11448 C C . ARG B 1 668 ? -17.234 22.391 -3.389 1 88.81 668 ARG B C 1
ATOM 11450 O O . ARG B 1 668 ? -16.438 22.594 -2.471 1 88.81 668 ARG B O 1
ATOM 11457 N N . VAL B 1 669 ? -17.922 21.312 -3.602 1 89.19 669 VAL B N 1
ATOM 11458 C CA . VAL B 1 669 ? -17.734 20.203 -2.691 1 89.19 669 VAL B CA 1
ATOM 11459 C C . VAL B 1 669 ? -16.516 19.391 -3.127 1 89.19 669 VAL B C 1
ATOM 11461 O O . VAL B 1 669 ? -16.438 18.922 -4.266 1 89.19 669 VAL B O 1
ATOM 11464 N N . LEU B 1 670 ? -15.578 19.234 -2.303 1 87.81 670 LEU B N 1
ATOM 11465 C CA . LEU B 1 670 ? -14.336 18.531 -2.613 1 87.81 670 LEU B CA 1
ATOM 11466 C C . LEU B 1 670 ? -14.461 17.047 -2.289 1 87.81 670 LEU B C 1
ATOM 11468 O O . LEU B 1 670 ? -13.945 16.203 -3.025 1 87.81 670 LEU B O 1
ATOM 11472 N N . ASP B 1 671 ? -14.977 16.703 -1.203 1 89.25 671 ASP B N 1
ATOM 11473 C CA . ASP B 1 671 ? -15.133 15.32 -0.747 1 89.25 671 ASP B CA 1
ATOM 11474 C C . ASP B 1 671 ? -16.188 15.227 0.348 1 89.25 671 ASP B C 1
ATOM 11476 O O . ASP B 1 671 ? -16.641 16.25 0.876 1 89.25 671 ASP B O 1
ATOM 11480 N N . MET B 1 672 ? -16.578 13.977 0.624 1 88.69 672 MET B N 1
ATOM 11481 C CA . MET B 1 672 ? -17.609 13.75 1.639 1 88.69 672 MET B CA 1
ATOM 11482 C C . MET B 1 672 ? -17.312 12.5 2.449 1 88.69 672 MET B C 1
ATOM 11484 O O . MET B 1 672 ? -16.625 11.594 1.967 1 88.69 672 MET B O 1
ATOM 11488 N N . GLY B 1 673 ? -17.688 12.523 3.66 1 89.25 673 GLY B N 1
ATOM 11489 C CA . GLY B 1 673 ? -17.562 11.367 4.535 1 89.25 673 GLY B CA 1
ATOM 11490 C C . GLY B 1 673 ? -18.75 11.219 5.48 1 89.25 673 GLY B C 1
ATOM 11491 O O . GLY B 1 673 ? -19.25 12.211 6.02 1 89.25 673 GLY B O 1
ATOM 11492 N N . ARG B 1 674 ? -19.156 9.992 5.699 1 86.25 674 ARG B N 1
ATOM 11493 C CA . ARG B 1 674 ? -20.312 9.719 6.551 1 86.25 674 ARG B CA 1
ATOM 11494 C C . ARG B 1 674 ? -19.875 9.258 7.934 1 86.25 674 ARG B C 1
ATOM 11496 O O . ARG B 1 674 ? -18.891 8.531 8.07 1 86.25 674 ARG B O 1
ATOM 11503 N N . VAL B 1 675 ? -20.719 9.672 8.852 1 86.69 675 VAL B N 1
ATOM 11504 C CA . VAL B 1 675 ? -20.453 9.227 10.219 1 86.69 675 VAL B CA 1
ATOM 11505 C C . VAL B 1 675 ? -20.984 7.809 10.414 1 86.69 675 VAL B C 1
ATOM 11507 O O . VAL B 1 675 ? -21.828 7.34 9.633 1 86.69 675 VAL B O 1
ATOM 11510 N N . SER B 1 676 ? -20.422 7.125 11.336 1 84.12 676 SER B N 1
ATOM 11511 C CA . SER B 1 676 ? -20.875 5.762 11.609 1 84.12 676 SER B CA 1
ATOM 11512 C C . SER B 1 676 ? -21.766 5.711 12.844 1 84.12 676 SER B C 1
ATOM 11514 O O . SER B 1 676 ? -22.047 4.629 13.375 1 84.12 676 SER B O 1
ATOM 11516 N N . THR B 1 677 ? -22.156 6.887 13.289 1 79.25 677 THR B N 1
ATOM 11517 C CA . THR B 1 677 ? -23.016 6.969 14.469 1 79.25 677 THR B CA 1
ATOM 11518 C C . THR B 1 677 ? -24.469 7.238 14.07 1 79.25 677 THR B C 1
ATOM 11520 O O . THR B 1 677 ? -24.75 7.594 12.93 1 79.25 677 THR B O 1
ATOM 11523 N N . GLY B 1 678 ? -25.312 6.926 15 1 73.31 678 GLY B N 1
ATOM 11524 C CA . GLY B 1 678 ? -26.719 7.16 14.719 1 73.31 678 GLY B CA 1
ATOM 11525 C C . GLY B 1 678 ? -27.266 6.293 13.602 1 73.31 678 GLY B C 1
ATOM 11526 O O . GLY B 1 678 ? -27.094 5.074 13.617 1 73.31 678 GLY B O 1
ATOM 11527 N N . GLU B 1 679 ? -27.984 6.949 12.664 1 72.19 679 GLU B N 1
ATOM 11528 C CA . GLU B 1 679 ? -28.516 6.242 11.508 1 72.19 679 GLU B CA 1
ATOM 11529 C C . GLU B 1 679 ? -27.516 6.23 10.352 1 72.19 679 GLU B C 1
ATOM 11531 O O . GLU B 1 679 ? -27.828 5.73 9.266 1 72.19 679 GLU B O 1
ATOM 11536 N N . ARG B 1 680 ? -26.312 6.75 10.672 1 74.19 680 ARG B N 1
ATOM 11537 C CA . ARG B 1 680 ? -25.219 6.789 9.703 1 74.19 680 ARG B CA 1
ATOM 11538 C C . ARG B 1 680 ? -25.609 7.613 8.477 1 74.19 680 ARG B C 1
ATOM 11540 O O . ARG B 1 680 ? -25.281 7.246 7.348 1 74.19 680 ARG B O 1
ATOM 11547 N N . SER B 1 681 ? -26.484 8.586 8.758 1 74.69 681 SER B N 1
ATOM 11548 C CA . SER B 1 681 ? -26.938 9.43 7.66 1 74.69 681 SER B CA 1
ATOM 11549 C C . SER B 1 681 ? -26.281 10.812 7.719 1 74.69 681 SER B C 1
ATOM 11551 O O . SER B 1 681 ? -26.391 11.594 6.77 1 74.69 681 SER B O 1
ATOM 11553 N N . GLY B 1 682 ? -25.688 11.016 8.781 1 82.44 682 GLY B N 1
ATOM 11554 C CA . GLY B 1 682 ? -24.969 12.273 8.898 1 82.44 682 GLY B CA 1
ATOM 11555 C C . GLY B 1 682 ? -23.547 12.211 8.352 1 82.44 682 GLY B C 1
ATOM 11556 O O . GLY B 1 682 ? -23.125 11.164 7.855 1 82.44 682 GLY B O 1
ATOM 11557 N N . GLY B 1 683 ? -22.938 13.352 8.297 1 89.5 683 GLY B N 1
ATOM 11558 C CA . GLY B 1 683 ? -21.562 13.344 7.797 1 89.5 683 GLY B CA 1
ATOM 11559 C C . GLY B 1 683 ? -20.969 14.734 7.652 1 89.5 683 GLY B C 1
ATOM 11560 O O . GLY B 1 683 ? -21.484 15.695 8.242 1 89.5 683 GLY B O 1
ATOM 11561 N N . VAL B 1 684 ? -19.828 14.758 7.074 1 92.31 684 VAL B N 1
ATOM 11562 C CA . VAL B 1 684 ? -19.109 16 6.816 1 92.31 684 VAL B CA 1
ATOM 11563 C C . VAL B 1 684 ? -18.844 16.141 5.32 1 92.31 684 VAL B C 1
ATOM 11565 O O . VAL B 1 684 ? -18.531 15.164 4.637 1 92.31 684 VAL B O 1
ATOM 11568 N N . MET B 1 685 ? -19.125 17.297 4.891 1 91.38 685 MET B N 1
ATOM 11569 C CA . MET B 1 685 ? -18.828 17.672 3.512 1 91.38 685 MET B CA 1
ATOM 11570 C C . MET B 1 685 ? -17.734 18.734 3.459 1 91.38 685 MET B C 1
ATOM 11572 O O . MET B 1 685 ? -17.875 19.812 4.043 1 91.38 685 MET B O 1
ATOM 11576 N N . GLU B 1 686 ? -16.688 18.422 2.801 1 93.12 686 GLU B N 1
ATOM 11577 C CA . GLU B 1 686 ? -15.594 19.375 2.652 1 93.12 686 GLU B CA 1
ATOM 11578 C C . GLU B 1 686 ? -15.852 20.328 1.493 1 93.12 686 GLU B C 1
ATOM 11580 O O . GLU B 1 686 ? -16.109 19.906 0.369 1 93.12 686 GLU B O 1
ATOM 11585 N N . ILE B 1 687 ? -15.82 21.625 1.773 1 91.5 687 ILE B N 1
ATOM 11586 C CA . ILE B 1 687 ? -16.094 22.625 0.741 1 91.5 687 ILE B CA 1
ATOM 11587 C C . ILE B 1 687 ? -14.898 23.562 0.605 1 91.5 687 ILE B C 1
ATOM 11589 O O . ILE B 1 687 ? -14.078 23.656 1.518 1 91.5 687 ILE B O 1
ATOM 11593 N N . ASP B 1 688 ? -14.789 24.266 -0.528 1 89.69 688 ASP B N 1
ATOM 11594 C CA . ASP B 1 688 ? -13.586 25.047 -0.814 1 89.69 688 ASP B CA 1
ATOM 11595 C C . ASP B 1 688 ? -13.82 26.531 -0.544 1 89.69 688 ASP B C 1
ATOM 11597 O O . ASP B 1 688 ? -12.984 27.359 -0.894 1 89.69 688 ASP B O 1
ATOM 11601 N N . ALA B 1 689 ? -14.969 26.891 -0.002 1 89 689 ALA B N 1
ATOM 11602 C CA . ALA B 1 689 ? -15.258 28.281 0.32 1 89 689 ALA B CA 1
ATOM 11603 C C . ALA B 1 689 ? -16.125 28.391 1.568 1 89 689 ALA B C 1
ATOM 11605 O O . ALA B 1 689 ? -16.875 27.469 1.885 1 89 689 ALA B O 1
ATOM 11606 N N . VAL B 1 690 ? -15.977 29.531 2.316 1 91 690 VAL B N 1
ATOM 11607 C CA . VAL B 1 690 ? -16.781 29.766 3.506 1 91 690 VAL B CA 1
ATOM 11608 C C . VAL B 1 690 ? -18.141 30.359 3.102 1 91 690 VAL B C 1
ATOM 11610 O O . VAL B 1 690 ? -18.203 31.203 2.211 1 91 690 VAL B O 1
ATOM 11613 N N . LEU B 1 691 ? -19.156 29.906 3.717 1 91.19 691 LEU B N 1
ATOM 11614 C CA . LEU B 1 691 ? -20.5 30.422 3.469 1 91.19 691 LEU B CA 1
ATOM 11615 C C . LEU B 1 691 ? -20.844 31.531 4.449 1 91.19 691 LEU B C 1
ATOM 11617 O O . LEU B 1 691 ? -20.609 31.406 5.652 1 91.19 691 LEU B O 1
ATOM 11621 N N . PHE B 1 692 ? -21.344 32.625 3.971 1 88.56 692 PHE B N 1
ATOM 11622 C CA . PHE B 1 692 ? -21.734 33.75 4.816 1 88.56 692 PHE B CA 1
ATOM 11623 C C . PHE B 1 692 ? -23.234 34 4.723 1 88.56 692 PHE B C 1
ATOM 11625 O O . PHE B 1 692 ? -23.828 33.875 3.645 1 88.56 692 PHE B O 1
ATOM 11632 N N . PRO B 1 693 ? -23.797 34.25 5.914 1 85.88 693 PRO B N 1
ATOM 11633 C CA . PRO B 1 693 ? -25.234 34.562 5.902 1 85.88 693 PRO B CA 1
ATOM 11634 C C . PRO B 1 693 ? -25.562 35.875 5.195 1 85.88 693 PRO B C 1
ATOM 11636 O O . PRO B 1 693 ? -24.75 36.812 5.215 1 85.88 693 PRO B O 1
ATOM 11639 N N . VAL B 1 694 ? -26.703 35.906 4.488 1 79.25 694 VAL B N 1
ATOM 11640 C CA . VAL B 1 694 ? -27.156 37.125 3.801 1 79.25 694 VAL B CA 1
ATOM 11641 C C . VAL B 1 694 ? -27.688 38.125 4.82 1 79.25 694 VAL B C 1
ATOM 11643 O O . VAL B 1 694 ? -28.469 37.781 5.707 1 79.25 694 VAL B O 1
ATOM 11646 N N . GLU B 1 695 ? -27 39.312 5.008 1 69.19 695 GLU B N 1
ATOM 11647 C CA . GLU B 1 695 ? -27.484 40.344 5.91 1 69.19 695 GLU B CA 1
ATOM 11648 C C . GLU B 1 695 ? -28.844 40.875 5.449 1 69.19 695 GLU B C 1
ATOM 11650 O O . GLU B 1 695 ? -28.969 41.344 4.32 1 69.19 695 GLU B O 1
ATOM 11655 N N . ARG B 1 696 ? -29.922 40.406 6.027 1 59.16 696 ARG B N 1
ATOM 11656 C CA . ARG B 1 696 ? -31.266 40.844 5.652 1 59.16 696 ARG B CA 1
ATOM 11657 C C . ARG B 1 696 ? -31.703 42.031 6.488 1 59.16 696 ARG B C 1
ATOM 11659 O O . ARG B 1 696 ? -31.344 42.156 7.664 1 59.16 696 ARG B O 1
ATOM 11666 N N . GLY B 1 697 ? -31.875 43.25 5.992 1 52.69 697 GLY B N 1
ATOM 11667 C CA . GLY B 1 697 ? -32.406 44.406 6.672 1 52.69 697 GLY B CA 1
ATOM 11668 C C . GLY B 1 697 ? -33.688 44.125 7.438 1 52.69 697 GLY B C 1
ATOM 11669 O O . GLY B 1 697 ? -34.094 42.969 7.562 1 52.69 697 GLY B O 1
ATOM 11670 N N . ALA B 1 698 ? -34.438 45.062 8.055 1 50.34 698 ALA B N 1
ATOM 11671 C CA . ALA B 1 698 ? -35.594 45.062 8.977 1 50.34 698 ALA B CA 1
ATOM 11672 C C . ALA B 1 698 ? -36.688 44.156 8.469 1 50.34 698 ALA B C 1
ATOM 11674 O O . ALA B 1 698 ? -37.375 43.5 9.266 1 50.34 698 ALA B O 1
ATOM 11675 N N . PHE B 1 699 ? -37.281 44.219 7.23 1 49.84 699 PHE B N 1
ATOM 11676 C CA . PHE B 1 699 ? -38.469 43.469 6.828 1 49.84 699 PHE B CA 1
ATOM 11677 C C . PHE B 1 699 ? -38.094 42.219 6.066 1 49.84 699 PHE B C 1
ATOM 11679 O O . PHE B 1 699 ? -38.875 41.688 5.285 1 49.84 699 PHE B O 1
ATOM 11686 N N . GLY B 1 700 ? -37.031 41.5 6.293 1 50.47 700 GLY B N 1
ATOM 11687 C CA . GLY B 1 700 ? -36.625 40.219 5.75 1 50.47 700 GLY B CA 1
ATOM 11688 C C . GLY B 1 700 ? -35.969 40.344 4.383 1 50.47 700 GLY B C 1
ATOM 11689 O O . GLY B 1 700 ? -35.625 39.344 3.773 1 50.47 700 GLY B O 1
ATOM 11690 N N . LEU B 1 701 ? -36.188 41.406 3.592 1 48.69 701 LEU B N 1
ATOM 11691 C CA . LEU B 1 701 ? -35.656 41.625 2.25 1 48.69 701 LEU B CA 1
ATOM 11692 C C . LEU B 1 701 ? -34.219 42.125 2.311 1 48.69 701 LEU B C 1
ATOM 11694 O O . LEU B 1 701 ? -33.781 42.656 3.338 1 48.69 701 LEU B O 1
ATOM 11698 N N . PRO B 1 702 ? -33.438 42.031 1.26 1 52.41 702 PRO B N 1
ATOM 11699 C CA . PRO B 1 702 ? -32.062 42.562 1.211 1 52.41 702 PRO B CA 1
ATOM 11700 C C . PRO B 1 702 ? -32 44.031 1.605 1 52.41 702 PRO B C 1
ATOM 11702 O O . PRO B 1 702 ? -33 44.781 1.474 1 52.41 702 PRO B O 1
ATOM 11705 N N . TRP B 1 703 ? -31.078 44.531 2.25 1 52.06 703 TRP B N 1
ATOM 11706 C CA . TRP B 1 703 ? -30.906 45.844 2.857 1 52.06 703 TRP B CA 1
ATOM 11707 C C . TRP B 1 703 ? -31.406 46.938 1.925 1 52.06 703 TRP B C 1
ATOM 11709 O O . TRP B 1 703 ? -32.062 47.875 2.365 1 52.06 703 TRP B O 1
ATOM 11719 N N . ILE B 1 704 ? -31.141 46.75 0.739 1 55.22 704 ILE B N 1
ATOM 11720 C CA . ILE B 1 704 ? -31.516 47.812 -0.177 1 55.22 704 ILE B CA 1
ATOM 11721 C C . ILE B 1 704 ? -33.031 47.969 -0.236 1 55.22 704 ILE B C 1
ATOM 11723 O O . ILE B 1 704 ? -33.562 49.062 -0.267 1 55.22 704 ILE B O 1
ATOM 11727 N N . TRP B 1 705 ? -33.625 46.781 -0.088 1 55.66 705 TRP B N 1
ATOM 11728 C CA . TRP B 1 705 ? -35.062 46.875 -0.24 1 55.66 705 TRP B CA 1
ATOM 11729 C C . TRP B 1 705 ? -35.719 47.375 1.04 1 55.66 705 TRP B C 1
ATOM 11731 O O . TRP B 1 705 ? -36.75 48.031 0.994 1 55.66 705 TRP B O 1
ATOM 11741 N N . SER B 1 706 ? -35.031 47.125 2.078 1 55.25 706 SER B N 1
ATOM 11742 C CA . SER B 1 706 ? -35.531 47.688 3.322 1 55.25 706 SER B CA 1
ATOM 11743 C C . SER B 1 706 ? -35.5 49.219 3.318 1 55.25 706 SER B C 1
ATOM 11745 O O . SER B 1 706 ? -36.406 49.875 3.791 1 55.25 706 SER B O 1
ATOM 11747 N N . ILE B 1 707 ? -34.531 49.75 2.727 1 59.16 707 ILE B N 1
ATOM 11748 C CA . ILE B 1 707 ? -34.438 51.188 2.598 1 59.16 707 ILE B CA 1
ATOM 11749 C C . ILE B 1 707 ? -35.531 51.719 1.667 1 59.16 707 ILE B C 1
ATOM 11751 O O . ILE B 1 707 ? -36.156 52.719 1.946 1 59.16 707 ILE B O 1
ATOM 11755 N N . VAL B 1 708 ? -35.875 50.906 0.712 1 60.94 708 VAL B N 1
ATOM 11756 C CA . VAL B 1 708 ? -36.875 51.312 -0.258 1 60.94 708 VAL B CA 1
ATOM 11757 C C . VAL B 1 708 ? -38.25 51.25 0.371 1 60.94 708 VAL B C 1
ATOM 11759 O O . VAL B 1 708 ? -39.062 52.156 0.22 1 60.94 708 VAL B O 1
ATOM 11762 N N . ILE B 1 709 ? -38.469 50.25 1.187 1 61.53 709 ILE B N 1
ATOM 11763 C CA . ILE B 1 709 ? -39.781 50.094 1.78 1 61.53 709 ILE B CA 1
ATOM 11764 C C . ILE B 1 709 ? -39.969 51.125 2.895 1 61.53 709 ILE B C 1
ATOM 11766 O O . ILE B 1 709 ? -41.031 51.719 3.008 1 61.53 709 ILE B O 1
ATOM 11770 N N . ILE B 1 710 ? -38.938 51.406 3.576 1 62.81 710 ILE B N 1
ATOM 11771 C CA . ILE B 1 710 ? -39.031 52.469 4.598 1 62.81 710 ILE B CA 1
ATOM 11772 C C . ILE B 1 710 ? -39.188 53.812 3.928 1 62.81 710 ILE B C 1
ATOM 11774 O O . ILE B 1 710 ? -39.969 54.656 4.387 1 62.81 710 ILE B O 1
ATOM 11778 N N . GLY B 1 711 ? -38.625 53.938 2.834 1 63.47 711 GLY B N 1
ATOM 11779 C CA . GLY B 1 711 ? -38.844 55.156 2.051 1 63.47 711 GLY B CA 1
ATOM 11780 C C . GLY B 1 711 ? -40.25 55.25 1.513 1 63.47 711 GLY B C 1
ATOM 11781 O O . GLY B 1 711 ? -40.875 56.312 1.565 1 63.47 711 GLY B O 1
ATOM 11782 N N . LEU B 1 712 ? -40.781 54.125 1.103 1 67.12 712 LEU B N 1
ATOM 11783 C CA . LEU B 1 712 ? -42.125 54.125 0.557 1 67.12 712 LEU B CA 1
ATOM 11784 C C . LEU B 1 712 ? -43.156 54.312 1.662 1 67.12 712 LEU B C 1
ATOM 11786 O O . LEU B 1 712 ? -44.156 55.031 1.475 1 67.12 712 LEU B O 1
ATOM 11790 N N . ILE B 1 713 ? -42.844 53.781 2.773 1 66.38 713 ILE B N 1
ATOM 11791 C CA . ILE B 1 713 ? -43.719 54 3.916 1 66.38 713 ILE B CA 1
ATOM 11792 C C . ILE B 1 713 ? -43.656 55.438 4.375 1 66.38 713 ILE B C 1
ATOM 11794 O O . ILE B 1 713 ? -44.656 56.062 4.676 1 66.38 713 ILE B O 1
ATOM 11798 N N . TRP B 1 714 ? -42.469 55.969 4.266 1 64.75 714 TRP B N 1
ATOM 11799 C CA . TRP B 1 714 ? -42.312 57.375 4.582 1 64.75 714 TRP B CA 1
ATOM 11800 C C . TRP B 1 714 ? -42.969 58.25 3.531 1 64.75 714 TRP B C 1
ATOM 11802 O O . TRP B 1 714 ? -43.625 59.25 3.865 1 64.75 714 TRP B O 1
ATOM 11812 N N . MET B 1 715 ? -42.938 57.844 2.309 1 65.12 715 MET B N 1
ATOM 11813 C CA . MET B 1 715 ? -43.594 58.594 1.237 1 65.12 715 MET B CA 1
ATOM 11814 C C . MET B 1 715 ? -45.125 58.438 1.327 1 65.12 715 MET B C 1
ATOM 11816 O O . MET B 1 715 ? -45.844 59.406 1.115 1 65.12 715 MET B O 1
ATOM 11820 N N . ALA B 1 716 ? -45.594 57.312 1.707 1 67.75 716 ALA B N 1
ATOM 11821 C CA . ALA B 1 716 ? -47.031 57.094 1.883 1 67.75 716 ALA B CA 1
ATOM 11822 C C . ALA B 1 716 ? -47.562 57.844 3.111 1 67.75 716 ALA B C 1
ATOM 11824 O O . ALA B 1 716 ? -48.625 58.438 3.072 1 67.75 716 ALA B O 1
ATOM 11825 N N . SER B 1 717 ? -46.719 57.938 4.086 1 67.81 717 SER B N 1
ATOM 11826 C CA . SER B 1 717 ? -47.125 58.688 5.285 1 67.81 717 SER B CA 1
ATOM 11827 C C . SER B 1 717 ? -47.094 60.188 5.043 1 67.81 717 SER B C 1
ATOM 11829 O O . SER B 1 717 ? -47.969 60.906 5.492 1 67.81 717 SER B O 1
ATOM 11831 N N . ILE B 1 718 ? -46.094 60.594 4.258 1 66.56 718 ILE B N 1
ATOM 11832 C CA . ILE B 1 718 ? -46.031 62 3.893 1 66.56 718 ILE B CA 1
ATOM 11833 C C . ILE B 1 718 ? -47.188 62.344 2.941 1 66.56 718 ILE B C 1
ATOM 11835 O O . ILE B 1 718 ? -47.812 63.375 3.076 1 66.56 718 ILE B O 1
ATOM 11839 N N . SER B 1 719 ? -47.594 61.438 2.059 1 64.38 719 SER B N 1
ATOM 11840 C CA . SER B 1 719 ? -48.719 61.656 1.151 1 64.38 719 SER B CA 1
ATOM 11841 C C . SER B 1 719 ? -50.031 61.688 1.902 1 64.38 719 SER B C 1
ATOM 11843 O O . SER B 1 719 ? -50.938 62.469 1.607 1 64.38 719 SER B O 1
ATOM 11845 N N . LEU B 1 720 ? -50.125 60.906 2.908 1 71.12 720 LEU B N 1
ATOM 11846 C CA . LEU B 1 720 ? -51.344 60.906 3.748 1 71.12 720 LEU B CA 1
ATOM 11847 C C . LEU B 1 720 ? -51.406 62.156 4.598 1 71.12 720 LEU B C 1
ATOM 11849 O O . LEU B 1 720 ? -52.5 62.719 4.781 1 71.12 720 LEU B O 1
ATOM 11853 N N . LEU B 1 721 ? -50.25 62.656 4.996 1 67.38 721 LEU B N 1
ATOM 11854 C CA . LEU B 1 721 ? -50.219 63.906 5.75 1 67.38 721 LEU B CA 1
ATOM 11855 C C . LEU B 1 721 ? -50.5 65.062 4.844 1 67.38 721 LEU B C 1
ATOM 11857 O O . LEU B 1 721 ? -51.219 66 5.234 1 67.38 721 LEU B O 1
ATOM 11861 N N . LEU B 1 722 ? -50.094 65.062 3.602 1 67.5 722 LEU B N 1
ATOM 11862 C CA . LEU B 1 722 ? -50.375 66.125 2.641 1 67.5 722 LEU B CA 1
ATOM 11863 C C . LEU B 1 722 ? -51.812 66.062 2.197 1 67.5 722 LEU B C 1
ATOM 11865 O O . LEU B 1 722 ? -52.469 67.125 2.037 1 67.5 722 LEU B O 1
ATOM 11869 N N . LEU B 1 723 ? -52.375 64.812 2.068 1 66.19 723 LEU B N 1
ATOM 11870 C CA . LEU B 1 723 ? -53.781 64.688 1.748 1 66.19 723 LEU B CA 1
ATOM 11871 C C . LEU B 1 723 ? -54.656 65.125 2.924 1 66.19 723 LEU B C 1
ATOM 11873 O O . LEU B 1 723 ? -55.688 65.75 2.734 1 66.19 723 LEU B O 1
ATOM 11877 N N . GLY B 1 724 ? -54.156 64.812 4.109 1 65.31 724 GLY B N 1
ATOM 11878 C CA . GLY B 1 724 ? -54.875 65.312 5.281 1 65.31 724 GLY B CA 1
ATOM 11879 C C . GLY B 1 724 ? -54.781 66.812 5.438 1 65.31 724 GLY B C 1
ATOM 11880 O O . GLY B 1 724 ? -55.781 67.5 5.785 1 65.31 724 GLY B O 1
ATOM 11881 N N . GLY B 1 725 ? -53.625 67.375 5.09 1 63.88 725 GLY B N 1
ATOM 11882 C CA . GLY B 1 725 ? -53.469 68.812 5.102 1 63.88 725 GLY B CA 1
ATOM 11883 C C . GLY B 1 725 ? -54.281 69.5 4.023 1 63.88 725 GLY B C 1
ATOM 11884 O O . GLY B 1 725 ? -54.906 70.562 4.266 1 63.88 725 GLY B O 1
ATOM 11885 N N . PHE B 1 726 ? -54.375 68.938 2.828 1 63.38 726 PHE B N 1
ATOM 11886 C CA . PHE B 1 726 ? -55.188 69.438 1.742 1 63.38 726 PHE B CA 1
ATOM 11887 C C . PHE B 1 726 ? -56.656 69.438 2.105 1 63.38 726 PHE B C 1
ATOM 11889 O O . PHE B 1 726 ? -57.406 70.375 1.872 1 63.38 726 PHE B O 1
ATOM 11896 N N . LEU B 1 727 ? -57.156 68.375 2.74 1 66.31 727 LEU B N 1
ATOM 11897 C CA . LEU B 1 727 ? -58.562 68.25 3.148 1 66.31 727 LEU B CA 1
ATOM 11898 C C . LEU B 1 727 ? -58.844 69.25 4.293 1 66.31 727 LEU B C 1
ATOM 11900 O O . LEU B 1 727 ? -59.906 69.812 4.336 1 66.31 727 LEU B O 1
ATOM 11904 N N . ALA B 1 728 ? -57.875 69.5 5.113 1 64.62 728 ALA B N 1
ATOM 11905 C CA . ALA B 1 728 ? -58.062 70.438 6.203 1 64.62 728 ALA B CA 1
ATOM 11906 C C . ALA B 1 728 ? -58.062 71.875 5.684 1 64.62 728 ALA B C 1
ATOM 11908 O O . ALA B 1 728 ? -58.875 72.688 6.109 1 64.62 728 ALA B O 1
ATOM 11909 N N . VAL B 1 729 ? -57.25 72.25 4.672 1 62.94 729 VAL B N 1
ATOM 11910 C CA . VAL B 1 729 ? -57.281 73.562 4.105 1 62.94 729 VAL B CA 1
ATOM 11911 C C . VAL B 1 729 ? -58.562 73.812 3.289 1 62.94 729 VAL B C 1
ATOM 11913 O O . VAL B 1 729 ? -59.156 74.875 3.35 1 62.94 729 VAL B O 1
ATOM 11916 N N . LYS B 1 730 ? -59.031 72.75 2.531 1 59.62 730 LYS B N 1
ATOM 11917 C CA . LYS B 1 730 ? -60.312 72.875 1.808 1 59.62 730 LYS B CA 1
ATOM 11918 C C . LYS B 1 730 ? -61.469 73.062 2.771 1 59.62 730 LYS B C 1
ATOM 11920 O O . LYS B 1 730 ? -62.344 73.875 2.514 1 59.62 730 LYS B O 1
ATOM 11925 N N . LYS B 1 731 ? -61.469 72.375 3.867 1 59.84 731 LYS B N 1
ATOM 11926 C CA . LYS B 1 731 ? -62.531 72.562 4.844 1 59.84 731 LYS B CA 1
ATOM 11927 C C . LYS B 1 731 ? -62.438 73.938 5.504 1 59.84 731 LYS B C 1
ATOM 11929 O O . LYS B 1 731 ? -63.469 74.562 5.746 1 59.84 731 LYS B O 1
ATOM 11934 N N . TRP B 1 732 ? -61.219 74.438 5.703 1 57.12 732 TRP B N 1
ATOM 11935 C CA . TRP B 1 732 ? -61.062 75.75 6.316 1 57.12 732 TRP B CA 1
ATOM 11936 C C . TRP B 1 732 ? -61.438 76.812 5.348 1 57.12 732 TRP B C 1
ATOM 11938 O O . TRP B 1 732 ? -62.125 77.812 5.73 1 57.12 732 TRP B O 1
ATOM 11948 N N . LYS B 1 733 ? -61.125 76.75 4.043 1 54.94 733 LYS B N 1
ATOM 11949 C CA . LYS B 1 733 ? -61.531 77.75 3.102 1 54.94 733 LYS B CA 1
ATOM 11950 C C . LYS B 1 733 ? -63.031 77.812 2.945 1 54.94 733 LYS B C 1
ATOM 11952 O O . LYS B 1 733 ? -63.625 78.875 2.775 1 54.94 733 LYS B O 1
ATOM 11957 N N . ARG B 1 734 ? -63.656 76.562 2.939 1 48.03 734 ARG B N 1
ATOM 11958 C CA . ARG B 1 734 ? -65.125 76.562 2.766 1 48.03 734 ARG B CA 1
ATOM 11959 C C . ARG B 1 734 ? -65.812 77.25 3.941 1 48.03 734 ARG B C 1
ATOM 11961 O O . ARG B 1 734 ? -66.875 77.75 3.785 1 48.03 734 ARG B O 1
ATOM 11968 N N . SER B 1 735 ? -65.188 77.062 5.18 1 48.09 735 SER B N 1
ATOM 11969 C CA . SER B 1 735 ? -65.938 77.625 6.312 1 48.09 735 SER B CA 1
ATOM 11970 C C . SER B 1 735 ? -65.938 79.188 6.219 1 48.09 735 SER B C 1
ATOM 11972 O O . SER B 1 735 ? -66.625 79.812 6.984 1 48.09 735 SER B O 1
ATOM 11974 N N . ARG B 1 736 ? -64.875 79.812 5.59 1 43.69 736 ARG B N 1
ATOM 11975 C CA . ARG B 1 736 ? -64.938 81.25 5.621 1 43.69 736 ARG B CA 1
ATOM 11976 C C . ARG B 1 736 ? -66.062 81.75 4.73 1 43.69 736 ARG B C 1
ATOM 11978 O O . ARG B 1 736 ? -66.375 82.938 4.727 1 43.69 736 ARG B O 1
ATOM 11985 N N . ASN B 1 737 ? -66.312 81.125 3.533 1 38.06 737 ASN B N 1
ATOM 11986 C CA . ASN B 1 737 ? -67.312 81.75 2.701 1 38.06 737 ASN B CA 1
ATOM 11987 C C . ASN B 1 737 ? -68.75 81.625 3.309 1 38.06 737 ASN B C 1
ATOM 11989 O O . ASN B 1 737 ? -69.062 80.688 3.99 1 38.06 737 ASN B O 1
ATOM 11993 N N . GLY B 1 738 ? -69.562 82.688 3.646 1 36.19 738 GLY B N 1
ATOM 11994 C CA . GLY B 1 738 ? -70.75 83.188 4.285 1 36.19 738 GLY B CA 1
ATOM 11995 C C . GLY B 1 738 ? -72 82.312 3.951 1 36.19 738 GLY B C 1
ATOM 11996 O O . GLY B 1 738 ? -73.125 82.75 4.23 1 36.19 738 GLY B O 1
ATOM 11997 N N . TYR B 1 739 ? -71.938 81.438 2.861 1 31.39 739 TYR B N 1
ATOM 11998 C CA . TYR B 1 739 ? -73.25 81.25 2.246 1 31.39 739 TYR B CA 1
ATOM 11999 C C . TYR B 1 739 ? -74.188 80.5 3.197 1 31.39 739 TYR B C 1
ATOM 12001 O O . TYR B 1 739 ? -73.812 79.438 3.738 1 31.39 739 TYR B O 1
ATOM 12009 N N . GLU B 1 740 ? -75.125 81.25 3.965 1 30.86 740 GLU B N 1
ATOM 12010 C CA . GLU B 1 740 ? -76.188 80.812 4.832 1 30.86 740 GLU B CA 1
ATOM 12011 C C . GLU B 1 740 ? -77.125 79.875 4.094 1 30.86 740 GLU B C 1
ATOM 12013 O O . GLU B 1 740 ? -77.812 80.25 3.139 1 30.86 740 GLU B O 1
ATOM 12018 N N . THR B 1 741 ? -76.75 78.75 3.609 1 27.09 741 THR B N 1
ATOM 12019 C CA . THR B 1 741 ? -77.75 78 2.844 1 27.09 741 THR B CA 1
ATOM 12020 C C . THR B 1 741 ? -79 77.688 3.678 1 27.09 741 THR B C 1
ATOM 12022 O O . THR B 1 741 ? -78.875 77.5 4.883 1 27.09 741 THR B O 1
ATOM 12025 N N . ILE B 1 742 ? -80.312 78.125 3.238 1 28.91 742 ILE B N 1
ATOM 12026 C CA . ILE B 1 742 ? -81.688 78.062 3.586 1 28.91 742 ILE B CA 1
ATOM 12027 C C . ILE B 1 742 ? -82.125 76.688 4.016 1 28.91 742 ILE B C 1
ATOM 12029 O O . ILE B 1 742 ? -81.875 75.688 3.303 1 28.91 742 ILE B O 1
ATOM 12033 N N . LEU B 1 743 ? -82.438 76.5 5.277 1 25.06 743 LEU B N 1
ATOM 12034 C CA . LEU B 1 743 ? -82.875 75.375 6.062 1 25.06 743 LEU B CA 1
ATOM 12035 C C . LEU B 1 743 ? -84.125 74.75 5.477 1 25.06 743 LEU B C 1
ATOM 12037 O O . LEU B 1 743 ? -85.188 75.25 5.711 1 25.06 743 LEU B O 1
ATOM 12041 N N . GLU B 1 744 ? -84.312 74.562 4.125 1 24.17 744 GLU B N 1
ATOM 12042 C CA . GLU B 1 744 ? -85.625 74 3.885 1 24.17 744 GLU B CA 1
ATOM 12043 C C . GLU B 1 744 ? -85.938 72.812 4.812 1 24.17 744 GLU B C 1
ATOM 12045 O O . GLU B 1 744 ? -85.188 71.875 4.848 1 24.17 744 GLU B O 1
ATOM 12050 N N . ALA B 1 745 ? -86.75 73.062 5.93 1 27.67 745 ALA B N 1
ATOM 12051 C CA . ALA B 1 745 ? -87.312 72.312 7.016 1 27.67 745 ALA B CA 1
ATOM 12052 C C . ALA B 1 745 ? -88.062 71.062 6.48 1 27.67 745 ALA B C 1
ATOM 12054 O O . ALA B 1 745 ? -88.25 70.125 7.199 1 27.67 745 ALA B O 1
ATOM 12055 N N . GLU B 1 746 ? -88.812 71.312 5.332 1 21.38 746 GLU B N 1
ATOM 12056 C CA . GLU B 1 746 ? -90.125 70.625 5.305 1 21.38 746 GLU B CA 1
ATOM 12057 C C . GLU B 1 746 ? -89.938 69.125 5.582 1 21.38 746 GLU B C 1
ATOM 12059 O O . GLU B 1 746 ? -90.625 68.562 6.434 1 21.38 746 GLU B O 1
ATOM 12064 N N . GLN B 1 747 ? -90.062 68.312 4.562 1 21.94 747 GLN B N 1
ATOM 12065 C CA . GLN B 1 747 ? -91.062 67.312 4.207 1 21.94 747 GLN B CA 1
ATOM 12066 C C . GLN B 1 747 ? -90.688 65.938 4.777 1 21.94 747 GLN B C 1
ATOM 12068 O O . GLN B 1 747 ? -91.188 64.938 4.289 1 21.94 747 GLN B O 1
ATOM 12073 N N . ASP B 1 748 ? -89.688 65.812 5.633 1 21 748 ASP B N 1
ATOM 12074 C CA . ASP B 1 748 ? -89.562 64.375 5.859 1 21 748 ASP B CA 1
ATOM 12075 C C . ASP B 1 748 ? -90.688 63.875 6.82 1 21 748 ASP B C 1
ATOM 12077 O O . ASP B 1 748 ? -90.375 63.375 7.902 1 21 748 ASP B O 1
ATOM 12081 N N . ASP B 1 749 ? -91.812 64.438 7.004 1 21.36 749 ASP B N 1
ATOM 12082 C CA . ASP B 1 749 ? -92.875 63.75 7.777 1 21.36 749 ASP B CA 1
ATOM 12083 C C . ASP B 1 749 ? -93 62.312 7.277 1 21.36 749 ASP B C 1
ATOM 12085 O O . ASP B 1 749 ? -93.188 61.406 8.07 1 21.36 749 ASP B O 1
ATOM 12089 N N . ILE B 1 750 ? -93.812 62.156 6.09 1 22.95 750 ILE B N 1
ATOM 12090 C CA . ILE B 1 750 ? -94.75 61.125 5.824 1 22.95 750 ILE B CA 1
ATOM 12091 C C . ILE B 1 750 ? -94.062 59.781 5.742 1 22.95 750 ILE B C 1
ATOM 12093 O O . ILE B 1 750 ? -94.75 58.719 5.758 1 22.95 750 ILE B O 1
ATOM 12097 N N . ALA B 1 751 ? -92.938 59.625 5.098 1 24.2 751 ALA B N 1
ATOM 12098 C CA . ALA B 1 751 ? -92.75 58.281 4.562 1 24.2 751 ALA B CA 1
ATOM 12099 C C . ALA B 1 751 ? -92.562 57.281 5.688 1 24.2 751 ALA B C 1
ATOM 12101 O O . ALA B 1 751 ? -91.438 56.75 5.891 1 24.2 751 ALA B O 1
ATOM 12102 N N . GLN B 1 752 ? -93.062 57.625 6.859 1 21.27 752 GLN B N 1
ATOM 12103 C CA . GLN B 1 752 ? -93 56.531 7.832 1 21.27 752 GLN B CA 1
ATOM 12104 C C . GLN B 1 752 ? -93.812 55.312 7.32 1 21.27 752 GLN B C 1
ATOM 12106 O O . GLN B 1 752 ? -93.562 54.188 7.77 1 21.27 752 GLN B O 1
ATOM 12111 N N . GLU B 1 753 ? -95.062 55.656 6.777 1 22.06 753 GLU B N 1
ATOM 12112 C CA . GLU B 1 753 ? -96.125 54.656 6.879 1 22.06 753 GLU B CA 1
ATOM 12113 C C . GLU B 1 753 ? -95.75 53.375 6.141 1 22.06 753 GLU B C 1
ATOM 12115 O O . GLU B 1 753 ? -95.938 52.281 6.656 1 22.06 753 GLU B O 1
ATOM 12120 N N . GLU B 1 754 ? -95.875 53.375 4.781 1 22.58 754 GLU B N 1
ATOM 12121 C CA . GLU B 1 754 ? -96.438 52.25 4.027 1 22.58 754 GLU B CA 1
ATOM 12122 C C . GLU B 1 754 ? -95.438 51.062 4.047 1 22.58 754 GLU B C 1
ATOM 12124 O O . GLU B 1 754 ? -95.812 49.969 3.639 1 22.58 754 GLU B O 1
ATOM 12129 N N . GLU B 1 755 ? -94.25 51.188 4.086 1 21.61 755 GLU B N 1
ATOM 12130 C CA . GLU B 1 755 ? -93.5 49.938 3.893 1 21.61 755 GLU B CA 1
ATOM 12131 C C . GLU B 1 755 ? -93.75 48.969 5.035 1 21.61 755 GLU B C 1
ATOM 12133 O O . GLU B 1 755 ? -92.875 48.5 5.699 1 21.61 755 GLU B O 1
ATOM 12138 N N . GLN B 1 756 ? -94.812 49.094 5.848 1 22.64 756 GLN B N 1
ATOM 12139 C CA . GLN B 1 756 ? -95.375 47.938 6.551 1 22.64 756 GLN B CA 1
ATOM 12140 C C . GLN B 1 756 ? -95.875 46.906 5.566 1 22.64 756 GLN B C 1
ATOM 12142 O O . GLN B 1 756 ? -95.875 45.688 5.855 1 22.64 756 GLN B O 1
ATOM 12147 N N . GLU B 1 757 ? -96.75 47.281 4.621 1 21.78 757 GLU B N 1
ATOM 12148 C CA . GLU B 1 757 ? -97.688 46.25 4.188 1 21.78 757 GLU B CA 1
ATOM 12149 C C . GLU B 1 757 ? -96.938 45.062 3.604 1 21.78 757 GLU B C 1
ATOM 12151 O O . GLU B 1 757 ? -97.188 43.906 3.947 1 21.78 757 GLU B O 1
ATOM 12156 N N . ASN B 1 758 ? -96.625 45.062 2.309 1 21.09 758 ASN B N 1
ATOM 12157 C CA . ASN B 1 758 ? -96.688 43.938 1.387 1 21.09 758 ASN B CA 1
ATOM 12158 C C . ASN B 1 758 ? -95.5 42.969 1.633 1 21.09 758 ASN B C 1
ATOM 12160 O O . ASN B 1 758 ? -95.25 42.125 0.797 1 21.09 758 ASN B O 1
ATOM 12164 N N . ARG B 1 759 ? -94.5 43.094 2.32 1 20.48 759 ARG B N 1
ATOM 12165 C CA . ARG B 1 759 ? -93.688 41.875 2.404 1 20.48 759 ARG B CA 1
ATOM 12166 C C . ARG B 1 759 ? -94.438 40.75 3.061 1 20.48 759 ARG B C 1
ATOM 12168 O O . ARG B 1 759 ? -93.875 39.75 3.467 1 20.48 759 ARG B O 1
ATOM 12175 N N . ASP B 1 760 ? -95.688 40.781 3.184 1 18.91 760 ASP B N 1
ATOM 12176 C CA . ASP B 1 760 ? -96.438 39.531 3.293 1 18.91 760 ASP B CA 1
ATOM 12177 C C . ASP B 1 760 ? -96.375 38.75 1.986 1 18.91 760 ASP B C 1
ATOM 12179 O O . ASP B 1 760 ? -96.625 37.531 1.985 1 18.91 760 ASP B O 1
ATOM 12183 N N . ALA B 1 761 ? -96.75 39.125 0.713 1 20.45 761 ALA B N 1
ATOM 12184 C CA . ALA B 1 761 ? -97.438 38.25 -0.223 1 20.45 761 ALA B CA 1
ATOM 12185 C C . ALA B 1 761 ? -96.5 37.219 -0.791 1 20.45 761 ALA B C 1
ATOM 12187 O O . ALA B 1 761 ? -96.875 36.062 -1.034 1 20.45 761 ALA B O 1
ATOM 12188 N N . THR B 1 762 ? -95.438 37.469 -1.561 1 20.06 762 THR B N 1
ATOM 12189 C CA . THR B 1 762 ? -95 36.344 -2.387 1 20.06 762 THR B CA 1
ATOM 12190 C C . THR B 1 762 ? -94.375 35.25 -1.525 1 20.06 762 THR B C 1
ATOM 12192 O O . THR B 1 762 ? -93.25 35.375 -1.075 1 20.06 762 THR B O 1
ATOM 12195 N N . ARG B 1 763 ? -95.125 34.531 -0.488 1 21.59 763 ARG B N 1
ATOM 12196 C CA . ARG B 1 763 ? -95.062 33.188 0.065 1 21.59 763 ARG B CA 1
ATOM 12197 C C . ARG B 1 763 ? -95.312 32.156 -1.021 1 21.59 763 ARG B C 1
ATOM 12199 O O . ARG B 1 763 ? -95.188 30.953 -0.768 1 21.59 763 ARG B O 1
ATOM 12206 N N . TYR B 1 764 ? -96 32.281 -2.113 1 20.77 764 TYR B N 1
ATOM 12207 C CA . TYR B 1 764 ? -96.688 31.109 -2.662 1 20.77 764 TYR B CA 1
ATOM 12208 C C . TYR B 1 764 ? -95.688 30.125 -3.258 1 20.77 764 TYR B C 1
ATOM 12210 O O . TYR B 1 764 ? -95.688 28.922 -2.955 1 20.77 764 TYR B O 1
ATOM 12218 N N . GLN B 1 765 ? -95.188 30.141 -4.551 1 23.14 765 GLN B N 1
ATOM 12219 C CA . GLN B 1 765 ? -95.312 29.141 -5.602 1 23.14 765 GLN B CA 1
ATOM 12220 C C . GLN B 1 765 ? -94.062 28.219 -5.613 1 23.14 765 GLN B C 1
ATOM 12222 O O . GLN B 1 765 ? -94.062 27.219 -6.344 1 23.14 765 GLN B O 1
ATOM 12227 N N . GLN B 1 766 ? -92.875 28.188 -5.191 1 21.34 766 GLN B N 1
ATOM 12228 C CA . GLN B 1 766 ? -92.25 26.891 -5.203 1 21.34 766 GLN B CA 1
ATOM 12229 C C . GLN B 1 766 ? -92.875 25.922 -4.238 1 21.34 766 GLN B C 1
ATOM 12231 O O . GLN B 1 766 ? -92.875 26.141 -3.023 1 21.34 766 GLN B O 1
ATOM 12236 N N . GLN B 1 767 ? -94.375 25.688 -5.031 1 18.73 767 GLN B N 1
ATOM 12237 C CA . GLN B 1 767 ? -94.625 24.703 -6.062 1 18.73 767 GLN B CA 1
ATOM 12238 C C . GLN B 1 767 ? -94.062 25.125 -7.414 1 18.73 767 GLN B C 1
ATOM 12240 O O . GLN B 1 767 ? -94.188 26.297 -7.789 1 18.73 767 GLN B O 1
#

pLDDT: mean 83.66, std 16.93, range [18.73, 97.88]

Radius of gyration: 61.87 Å; Cα contacts (8 Å, |Δi|>4): 3054; chains: 2; bounding box: 130×206×183 Å

Nearest PDB structures (foldseek):
  7asg-assembly1_A  TM=3.186E-01  e=3.047E-38  Homo sapiens
  7as7-assembly1_A  TM=3.182E-01  e=1.000E-35  Homo sapiens
  7asc-assembly1_A  TM=3.160E-01  e=3.005E-36  Homo sapiens
  5yjh-assembly1_A-2  TM=3.171E-01  e=2.381E-34  Homo sapiens
  5yjg-assembly1_A  TM=3.176E-01  e=4.557E-33  Homo sapiens

Sequence (1534 aa):
MINNLEAGTFFAPDNAAFKKYQGQEITKDIMLYHLLPQQYATEDLENGQVLESSYIRPGFLGKDDVGQMLKITEKFDTFFHVNGARIKDKDIFVNRNTTLNVIDQVLEPPRILSQVVQYQDGKLYDLMEKTGIDKVLEEERPFTTFVSAKYLLDRFNHVEKNYLVSKYGQKDLKELIEYLVISKPIYLNDHPEGETKYTSESDQDVTIKVEKNGKVYVNGHKVVEKDVLAANGVLHVVDDLPFADSLVFDTRKYLFGLNATKFVSLVDEYGLGRFLDEGSNNVTILAPTNEVLDEDDIPNNKKVQWLSYHIAQGAYGPEDLENRMLLKTEYNSSQLNGQSQRLLVTVGNDRRDIKDRHSLLKAIRFGDHSKVVGDDMSVGGNAIYRISDPLNLPMDIFSSLVIDLDVSTYIATLYVSGVVDELKHAKAVTLFVPTNAAFKNLGLVSRYLMHPAGRADLQTVLRYHVATSALYYQDLIGDVLEVTTLSNESLIINGRNDDNNVWIGTKEDTEKDNKLDEHGVLEETDILVSNGVVHKVDHLQIPENVSITHHNLLKGINANTMLNILKKTNLLSQVDLTDCIIMSPTDKAFENEDLESLWNDTEKLVRLAKLHIVPKSEGRKRWFLYPLLGDQVYDTLLSNRDKVVIRELGYGSTIVRVKGQPYGTHARVLDMGRVSTGERSGGVMEIDAVLFPVERGAFGLPWIWSIVIIGLIWMASISLLLLGGFLAVKKWKRSRNGYETILEAEQDDIAQEEEQENRDATRYQQQMINNLEAGTFFAPDNAAFKKYQGQEITKDIMLYHLLPQQYATEDLENGQVLESSYIRPGFLGKDDVGQMLKITEKFDTFFHVNGARIKDKDIFVNRNTTLNVIDQVLEPPRILSQVVQYQDGKLYDLMEKTGIDKVLEEERPFTTFVSAKYLLDRFNHVEKNYLVSKYGQKDLKELIEYLVISKPIYLNDHPEGETKYTSESDQDVTIKVEKNGKVYVNGHKVVEKDVLAANGVLHVVDDLPFADSLVFDTRKYLFGLNATKFVSLVDEYGLGRFLDEGSNNVTILAPTNEVLDEDDIPNNKKVQWLSYHIAQGAYGPEDLENRMLLKTEYNSSQLNGQSQRLLVTVGNDRRDIKDRHSLLKAIRFGDHSKVVGDDMSVGGNAIYRISDPLNLPMDIFSSLVIDLDVSTYIATLYVSGVVDELKHAKAVTLFVPTNAAFKNLGLVSRYLMHPAGRADLQTVLRYHVATSALYYQDLIGDVLEVTTLSNESLIINGRNDDNNVWIGTKEDTEKDNKLDEHGVLEETDILVSNGVVHKVDHLQIPENVSITHHNLLKGINANTMLNILKKTNLLSQVDLTDCIIMSPTDKAFENEDLESLWNDTEKLVRLAKLHIVPKSEGRKRWFLYPLLGDQVYDTLLSNRDKVVIRELGYGSTIVRVKGQPYGTHARVLDMGRVSTGERSGGVMEIDAVLFPVERGAFGLPWIWSIVIIGLIWMASISLLLLGGFLAVKKWKRSRNGYETILEAEQDDIAQEEEQENRDATRYQQQ

Secondary structure (DSSP, 8-state):
--TT-SSEEEEEE-HHHHHH--SS---HHHHHHTEESS---GGG--TT-EEEEEEE-TBTTBSS-PEEEEEEEEETTTEEEETTEEEEEEEEEEETTEEEEEESSPPPPPPPHHHHHHHH-HHHHHHHHHHTHHHHTTSSS-EEEEEESS-GGGGS-HHHHHHHHSGGGHHHHHHHHHTTEESS---GGGPPSEEEEEEBTTS-EEEEEE-TTS-EEETTEEEEEEEEEETTEEEEEESS----TT----HHHHHHHTT-HHHHHHHHHTT-GGGTSTT--SEEEEEE-TTT--GGGS-GGGHHHHHHHTEEES---GGG--TTEEEEEEEE-GGGTTPEEEEEEEE-SGGGS--SHHHHHHHEEETTTEEB-S--EEETTEEEEEESSPPPPPPPHHHHHTT-GGGHHHHHHHHHHTTHHHHHH--SEEEEEE-HHHHHHTTHHHHHHHSGGGHHHHHHHHHHTEESS---HHHHTTSEEEEEBTTS-EEEEE---TTS--EEESS---SS------PEEB-S--EEETTEEEEEESS----TT----HHHHHHHTT-HHHHHHHHHTT-HHHHTTSS-EEEEE-TGGGGGS-HHHHHH-HHHHHHHHHHTEE---SSS--TTTS--SSEEEEE-SS-SSSEEEEEEEETTEEEEEETTS-TTS-EEEEEEEE-SSTTS--EEEEESS------B-TTSSBHHHHHHHHHHHHHHHHHHHHHHHHHHHHHHHHHHS---------TT-STTSGGGGGGS-TTSS--/--TT-SSEEEEEE-HHHHHH--SS---HHHHHHTEESS---GGG--TT-EEEEEEE-TBTTBSS-PEEEEEEEEETTTEEEETTEEEEEEEEEEETTEEEEEESSPPPPPPPHHHHHHHH-HHHHHHHHHHTHHHHTTSSS-EEEEEESS-GGGGS-HHHHHHHHSGGGHHHHHHHHHTTEESS---GGGPPSEEEEEEBTTS-EEEEEE-TTS-EEETTEEEEEEEEEETTEEEEEESS----TT----HHHHHHHTT-HHHHHHHHHTT-GGGTSTT--SEEEEEE-TTT--GGGS-GGGHHHHHHHTEEES---GGG--TTEEEEEEEE-GGGTTPEEEEEEEE---TTS--SHHHHHHHEEETTTEEB-S--EEETTEEEEEESSPPPPPPPHHHHHTT-GGGHHHHHHHHHHTTHHHHHH--SEEEEEE-HHHHHHTTHHHHHHHSGGGHHHHHHHHHHTEESS---HHHHTT-EEEEEBTTS-EEEEE---TTS--EEESS---SS------PEEB-S--EEETTEEEEEESS----TT----HHHHHHHTT-HHHHHHHHHTT-HHHHTTSS-EEEEE-TGGGGGS-HHHHHH-HHHHHHHHHHTEE---SSS--TTTS--SSEEEEE-SS-SSSEEEEEEEETTEEEEEETTS-TTS-EEEEEEEE-SSTTS--EEEEESS------B-TTSSBHHHHHHHHHHHHHHHHHHHHHHHHHHHHHHHHHHS----------TTSTTSSTTSGGGSTT----

Organism: NCBI:txid747725

Solvent-accessible surface area (backbone atoms only — not comparable to full-atom values): 82063 Å² total; per-residue (Å²): 112,78,86,74,51,83,36,19,20,36,52,41,48,37,75,65,12,60,70,64,51,81,71,76,83,87,43,73,59,44,54,29,53,34,25,24,64,51,61,61,51,74,87,72,61,47,71,57,36,73,43,57,19,56,24,63,51,81,34,12,62,33,90,56,85,40,31,47,74,42,41,28,38,58,46,89,89,72,43,46,18,50,73,78,23,42,55,75,46,75,64,42,67,81,50,98,37,27,25,34,30,33,21,62,36,68,70,71,81,56,52,49,36,40,59,52,41,42,72,75,30,52,68,60,35,51,54,26,54,74,58,48,49,39,60,61,42,60,42,68,42,19,26,23,38,63,44,34,90,52,63,83,62,70,82,46,54,72,42,54,40,41,18,37,74,31,89,85,17,39,68,60,42,36,43,59,54,27,53,42,30,26,79,42,60,70,54,65,76,80,47,69,76,42,81,46,77,43,61,19,69,53,75,44,76,45,40,37,34,30,46,93,87,68,52,42,23,42,67,82,24,45,54,75,41,77,58,44,71,24,49,20,23,26,36,31,35,25,62,43,74,73,78,78,87,76,77,75,78,33,47,48,50,45,35,48,22,60,48,18,50,59,50,51,50,50,35,47,75,62,73,49,41,68,70,33,35,82,83,37,58,42,29,22,38,53,43,31,32,51,90,58,57,58,72,83,79,48,57,78,93,42,43,57,54,53,54,26,56,33,28,30,64,40,49,58,52,78,87,70,59,44,63,71,34,70,41,43,22,61,22,52,35,74,36,32,75,55,37,52,40,68,40,43,27,39,41,63,69,70,55,86,63,48,80,46,72,69,47,44,36,31,26,31,27,42,56,90,70,17,32,46,42,64,71,75,42,74,42,66,60,21,20,39,37,34,27,65,36,67,81,77,74,57,42,51,64,63,64,53,44,57,47,41,76,54,32,18,43,50,50,24,48,31,55,76,61,55,53,42,64,60,59,71,70,43,48,17,23,20,37,52,45,31,29,41,65,20,48,60,71,36,35,35,43,39,32,15,36,40,25,83,90,20,40,70,55,36,42,46,34,58,28,52,34,27,29,69,44,63,64,50,61,80,74,40,52,74,35,75,44,78,42,52,19,72,56,71,45,67,37,34,37,39,11,71,39,92,81,72,44,37,32,36,33,75,62,79,83,67,93,87,68,85,66,82,80,67,51,14,42,59,74,49,70,63,44,64,26,49,32,30,31,34,31,32,20,60,32,67,60,75,49,84,87,45,72,41,33,50,64,48,40,36,60,31,69,55,22,54,60,52,50,49,51,29,54,73,60,55,45,42,81,70,44,37,75,40,42,33,33,36,52,40,32,39,50,72,34,48,29,87,46,67,56,52,63,39,66,72,32,60,67,61,39,42,48,38,53,24,55,32,27,29,57,69,70,85,90,62,78,55,50,94,79,40,88,52,88,51,81,42,77,39,56,21,65,56,33,88,77,50,25,37,32,40,33,50,79,53,98,85,40,37,36,38,29,48,63,88,56,59,82,85,59,54,20,44,52,76,47,44,22,62,22,55,36,79,85,42,70,10,24,40,32,36,23,61,35,71,75,70,79,79,75,51,33,92,80,71,39,51,47,69,51,34,54,48,50,54,46,48,52,49,48,51,52,50,50,49,50,50,51,51,50,50,54,51,48,52,53,55,57,56,67,66,59,76,80,77,77,82,71,85,78,72,86,73,68,72,87,71,63,74,81,65,63,88,73,68,72,94,70,67,77,89,116,114,77,85,74,51,83,37,20,20,37,52,40,50,38,73,67,11,61,70,64,54,80,71,76,82,87,44,70,59,45,54,29,52,34,26,24,64,52,60,60,50,72,89,71,60,48,70,55,37,73,43,56,21,57,25,62,52,82,36,12,62,32,89,55,83,42,31,48,74,44,42,28,39,58,48,90,89,71,42,45,18,52,73,79,23,42,54,76,46,76,62,42,68,81,50,98,37,28,24,34,30,34,20,61,37,67,72,73,81,55,51,48,37,39,59,53,42,40,72,74,30,52,68,63,34,52,53,26,55,74,57,48,49,40,61,61,43,61,42,68,42,19,25,22,37,64,44,34,90,51,62,84,60,71,80,46,54,72,43,56,40,41,17,37,73,30,90,84,17,40,70,60,41,36,46,60,55,27,52,43,30,26,79,43,59,70,54,63,76,81,47,69,75,40,79,48,77,42,62,20,69,54,75,43,76,46,41,40,36,30,45,94,88,68,51,43,23,40,69,82,25,46,53,75,42,77,56,42,70,23,47,20,23,27,36,30,34,25,63,45,71,74,77,79,87,77,78,75,77,34,46,49,52,45,35,47,23,60,47,18,50,60,52,52,52,49,34,47,75,62,72,49,42,68,71,33,34,82,83,35,59,41,28,22,39,50,40,33,33,50,89,58,56,58,72,86,77,48,55,78,94,42,44,58,53,52,54,26,55,32,28,30,64,40,50,59,52,78,87,69,60,44,64,70,34,71,40,44,22,62,23,53,35,75,36,32,76,55,37,52,41,70,40,43,26,40,40,64,68,69,56,87,61,47,80,46,72,69,45,43,37,32,25,31,29,42,56,92,71,18,32,46,41,65,71,75,44,74,44,65,58,22,20,39,37,34,26,64,37,67,81,76,76,56,42,52,65,63,64,53,45,56,47,41,77,54,33,17,43,49,50,26,50,32,55,75,61,55,52,44,64,60,60,72,70,44,48,17,22,21,37,52,43,32,29,40,64,21,47,60,72,37,34,36,44,41,33,14,36,40,25,82,91,20,38,70,55,36,44,45,33,57,27,51,34,28,30,68,44,62,64,50,61,79,73,41,52,73,36,75,44,79,42,53,18,72,54,72,44,67,37,34,37,39,11,71,37,93,83,71,45,38,33,36,32,74,58,79,82,68,91,89,68,87,65,82,81,67,50,14,43,58,74,50,69,62,46,64,26,50,31,31,30,34,31,32,20,61,32,67,61,76,50,84,88,46,72,42,32,49,62,49,40,37,58,31,69,55,21,53,61,52,51,49,51,28,54,75,58,56,45,41,80,68,43,38,74,40,42,31,34,35,53,40,30,39,48,71,33,48,29,86,44,66,56,50,64,40,66,73,31,59,66,61,39,42,49,38,53,25,54,32,27,29,56,69,70,86,89,61,81,54,51,94,79,41,87,53,89,51,84,43,78,42,53,22,65,56,32,88,78,50,25,38,32,41,31,52,80,53,99,86,41,36,36,40,29,48,62,89,54,59,82,85,59,55,20,43,52,77,47,43,22,62,23,55,35,77,85,44,70,9,25,41,33,34,21,61,34,71,74,69,79,80,75,52,34,91,80,72,39,52,45,70,50,33,53,49,49,53,46,47,52,49,48,52,50,49,49,50,48,51,50,50,49,50,53,50,49,53,53,52,56,56,67,66,58,78,81,76,78,81,75,81,77,71,77,83,69,65,90,70,61,69,92,66,61,70,91,65,61,96,73,66,55,100,112

InterPro domains:
  IPR000782 FAS1 domain [PF02469] (7-109)
  IPR000782 FAS1 domain [PF02469] (123-240)
  IPR000782 FAS1 domain [PF02469] (260-351)
  IPR000782 FAS1 domain [PF02469] (407-540)
  IPR000782 FAS1 domain [PF02469] (559-617)
  IPR000782 FAS1 domain [PS50213] (1-107)
  IPR000782 FAS1 domain [PS50213] (100-242)
  IPR000782 FAS1 domain [PS50213] (247-391)
  IPR000782 FAS1 domain [PS50213] (394-541)
  IPR000782 FAS1 domain [SM00554] (9-110)
  IPR000782 FAS1 domain [SM00554] (161-245)
  IPR000782 FAS1 domain [SM00554] (284-395)
  IPR000782 FAS1 domain [SM00554] (430-544)
  IPR000782 FAS1 domain [SM00554] (585-694)
  IPR036378 FAS1 domain superfamily [G3DSA:2.30.180.10] (1-109)
  IPR036378 FAS1 domain superfamily [G3DSA:2.30.180.10] (118-242)
  IPR036378 FAS1 domain superfamily [G3DSA:2.30.180.10] (258-394)
  IPR036378 FAS1 domain superfamily [G3DSA:2.30.180.10] (395-544)
  IPR036378 FAS1 domain superfamily [G3DSA:2.30.180.10] (558-693)
  IPR036378 FAS1 domain superfamily [SSF82153] (2-110)

Foldseek 3Di:
DVVPQPAKEAAAEDPQQVVVDPDDDDDPLLRQQRMASFADFPVRDDAFDKGWTRRFDDALQHNPRTHAIWTWHDDPNPWIDINNWTFDAGFDDPDPRYTYTYTHHRDDGFAQPLVVCCVVPVQLSVLCVLLVVSVVSRDRFAKEFEAEPDHQCVVDDQLLSLLCSDPNNSVVSNLFRQQRMARHADFLQPDDAAWDWGQTSSRDIWIWHAHPVGWIDINRWTFPATFCGHRRHTYTYTHDGDGDPPDADWQLSSCVSVQQVVLQVLCVVLPNNVCGDAPHAFKEAEGEHPVADDPVVDDPVCSVLQSQQRIFGGADDLVRDDAQDWTFTSRQAVLQVRGGAIKTKHFAPPVVPPPDSVSSQQRIAIHDGWGFDDHWDDHNNHIYTYTHHRHDDFAAPLVLCVVPPFQVVLSVLCVVLVVVVVRRNAAAKEAAGETPQQLVQQWLVSLLCPDPVNSVQVSLLRQQRIFNHAAFLVNQAPDWDWTATSSRATKIWHNNDPVSWIWIAADDPDDDDPQQCQIWIWDDGFRGHSRHGYTYTHHRYRYLVRWFWQLSSCVSLVLPVLNVLCVLLVNCVVPGQAQKEFEGEHPQQCVPPDVVVLVVDSVQSNLQRQLRIFHDDPPDDQCVRPVDADWDWTDTRNDNQFIKTWHDPDPRKIWIATPPDDPVDIWIWDTWHFTSHDSRNHTYTYTHHRYGTQPQPDPRHHVVVVVVVVVVVVVVVVVVVVVVVVVVVVVVVVVVPPPPPDCPPDDPPPDPPDVPPPPPPPPDDPD/DVVPQPAKEAAAEDPQQVVVDPDDDCDPLLRQQRMASFADFPVRDDAFDKGWTRRFDDALQHNPRTHQIWTWHDDPNPWIDINNWTFDAGFPDPDPRYTYTYTHHRDDGFAQPLVVCCVVPVQLSVLCVLLVVSVVSRDRFAKEFEAEPDHQCPVDDQLLSLLCSDPNNSVVSNLFRQQRMFRHADFLQPDDAAWDWGQTSSRDIWIWHAHPVGWIDINRWTFPATFCGHRRHTYTYTHHGDGDPPDADWQLSSCVSVQQVVLQVLCVVLPNNVCGDAPHAFKEAEGEHPVADDPVVDDPVCSVLLRQQRIFGGADDLVRDDAQDWTFTSNQAVLAVRGGAIKTKHFAPPVVPPPDSVSSQQRIAIHDGWGFDDHWDDHNNHIYTYTHHRHDDFAAPLVLCVVPPFQVVLVVLCVVLVVVVVRRNAAAKEAAGETPQQLVQQWLVSLLCSDPVNSVQVSLLRQQRIFNHAAFLVNQAPDWDWTATSSRATKIWHNNDPVSWIWIAADDPDPDDPQQCQIWIWDDGFRGHSRHGYTYTHHRYRYLVRWFWQLSSCVSLVLPVLNVLCVLLVNCVVPGQAQKEFAGEHPQQCVPPDVVVLVVDNVQSNLQRQLRIFHDDPPDDQCVRPVDADWDWTDTRNDNQFIKIWHDPDPRKIWIATPPDDPVDIWIWDTWHFTSHDSRNHTYTYTHHRYHTQPQPDPRHHPVVVVVVVVVVVVVVVVVVVVVVVVVVVVVVVVPPPPPPDPPPDDPPPPPDDVPPPVPPPPDDPD